Protein AF-A0A2D5ZLL6-F1 (afdb_monomer_lite)

Secondary structure (DSSP, 8-state):
--------------------PPPP---S--HHHHHHHHHHHHHHTSGGGGGG-TTSHHHHHHHHHHHHHHHHTTPEE-SGGGSSEEEEEEEEEEEE-TTPEEEEEEETTEEEEPPBTTTEEE-TTPPPEEEEEEEEE-TT--EEGGGTEETTTT---TTPEEEEESS-TTTT-TT-TTTTTSPPGGGSHHHHHHHHHTTT--EEEEE--TT-SS---PPP----SPPPSS-EEEE-HHHHHHHHGGGT--HHHHHHHHHHHT----EEEEEEEEEEEE-EEEEEEEEEEEEEEE--BGGGTT-EEEEEEE----BT--TTSSSTT----B--IIIIIIHHHHHHHHHHHHHHHHHT-SSB-EEEEEEESS-TTTSHHHHHHHHS-SS-GGGEEEEEEE-S-S--BTTEEEEETGGG-HHHHHHHHHHHTT---EEEEE-SS--SSTHHHHHTTT--EEEEE----TTTTSTT--GGG--HHHHHHHHHHHHHHHHHHHH-SSPPPPPTT-------S------EE--EEE-TTGGGSS--SEEEEEE-TTSHHHHTT--TT-EEEEETTEE--SHHHHHHHHHT--TT-EEEEEEEETTEEEEEEEEPEETT----------------------------------------------PPPS--TT-TTEEEEEE---SSEEEEEEE-TTSSEEEEEEE-HHHHHTT---EEEEEETTT--EEE-S-SSS-EEEEEE-TTT-SEEEEEEGGGG-SSPPPPP-GGGSS-EE--TT-EEEEEETT--SPPPEES--SS-EEEEEE-TTSS-EEEEE-TTSS-EEEEE-TTS-S-EE---SSS-EEEEEE-TTSSEEEEEE----HHHHHHHHHHHTTTEE--SSBEEEEEETTS-S-EES--SS-BEEEEEE-TTSSEEEEEE-TT-TTS--BEEEEEETT--PPEE----SSBEEEEEE-TTSSEEEEEE-TT-SSTT-BEEEEEEE-SS------

Structure (mmCIF, N/CA/C/O backbone):
data_AF-A0A2D5ZLL6-F1
#
_entry.id   AF-A0A2D5ZLL6-F1
#
loop_
_atom_site.group_PDB
_atom_site.id
_atom_site.type_symbol
_atom_site.label_atom_id
_atom_site.label_alt_id
_atom_site.label_comp_id
_atom_site.label_asym_id
_atom_site.label_entity_id
_atom_site.label_seq_id
_atom_site.pdbx_PDB_ins_code
_atom_site.Cartn_x
_atom_site.Cartn_y
_atom_site.Cartn_z
_atom_site.occupancy
_atom_site.B_iso_or_equiv
_atom_site.auth_seq_id
_atom_site.auth_comp_id
_atom_site.auth_asym_id
_atom_site.auth_atom_id
_atom_site.pdbx_PDB_model_num
ATOM 1 N N . MET A 1 1 ? -67.249 46.144 -26.426 1.00 34.47 1 MET A N 1
ATOM 2 C CA . MET A 1 1 ? -66.950 47.533 -26.014 1.00 34.47 1 MET A CA 1
ATOM 3 C C . MET A 1 1 ? -65.910 47.485 -24.904 1.00 34.47 1 MET A C 1
ATOM 5 O O . MET A 1 1 ? -66.029 46.641 -24.030 1.00 34.47 1 MET A O 1
ATOM 9 N N . SER A 1 2 ? -64.892 48.336 -25.027 1.00 38.31 2 SER A N 1
ATOM 10 C CA . SER A 1 2 ? -63.732 48.554 -24.144 1.00 38.31 2 SER A CA 1
ATOM 11 C C . SER A 1 2 ? -63.971 48.392 -22.636 1.00 38.31 2 SER A C 1
ATOM 13 O O . SER A 1 2 ? -64.955 48.945 -22.153 1.00 38.31 2 SER A O 1
ATOM 15 N N . ARG A 1 3 ? -63.013 47.768 -21.921 1.00 32.75 3 ARG A N 1
ATOM 16 C CA . ARG A 1 3 ? -62.490 48.167 -20.586 1.00 32.75 3 ARG A CA 1
ATOM 17 C C . ARG A 1 3 ? -61.067 47.586 -20.440 1.00 32.75 3 ARG A C 1
ATOM 19 O O . ARG A 1 3 ? -60.923 46.375 -20.382 1.00 32.75 3 ARG A O 1
ATOM 26 N N . ALA A 1 4 ? -60.005 48.339 -20.722 1.00 34.00 4 ALA A N 1
ATOM 27 C CA . ALA A 1 4 ? -59.345 49.363 -19.897 1.00 34.00 4 ALA A CA 1
ATOM 28 C C . ALA A 1 4 ? -58.434 48.783 -18.789 1.00 34.00 4 ALA A C 1
ATOM 30 O O . ALA A 1 4 ? -58.894 48.360 -17.735 1.00 34.00 4 ALA A O 1
ATOM 31 N N . ASN A 1 5 ? -57.138 48.808 -19.120 1.00 36.38 5 ASN A N 1
ATOM 32 C CA . ASN A 1 5 ? -55.891 48.686 -18.356 1.00 36.38 5 ASN A CA 1
ATOM 33 C C . ASN A 1 5 ? -55.933 48.765 -16.818 1.00 36.38 5 ASN A C 1
ATOM 35 O O . ASN A 1 5 ? -56.333 49.778 -16.248 1.00 36.38 5 ASN A O 1
ATOM 39 N N . ALA A 1 6 ? -55.281 47.784 -16.186 1.00 30.61 6 ALA A N 1
ATOM 40 C CA . ALA A 1 6 ? -54.540 47.945 -14.937 1.00 30.61 6 ALA A CA 1
ATOM 41 C C . ALA A 1 6 ? -53.197 47.203 -15.066 1.00 30.61 6 ALA A C 1
ATOM 43 O O . ALA A 1 6 ? -53.148 46.063 -15.523 1.00 30.61 6 ALA A O 1
ATOM 44 N N . ALA A 1 7 ? -52.108 47.889 -14.727 1.00 33.97 7 ALA A N 1
ATOM 45 C CA . ALA A 1 7 ? -50.743 47.390 -14.808 1.00 33.97 7 ALA A CA 1
ATOM 46 C C . ALA A 1 7 ? -50.448 46.361 -13.701 1.00 33.97 7 ALA A C 1
ATOM 48 O O . ALA A 1 7 ? -50.731 46.606 -12.527 1.00 33.97 7 ALA A O 1
ATOM 49 N N . HIS A 1 8 ? -49.804 45.251 -14.062 1.00 31.45 8 HIS A N 1
ATOM 50 C CA . HIS A 1 8 ? -49.106 44.373 -13.125 1.00 31.45 8 HIS A CA 1
ATOM 51 C C . HIS A 1 8 ? -47.649 44.229 -13.559 1.00 31.45 8 HIS A C 1
ATOM 53 O O . HIS A 1 8 ? -47.356 43.852 -14.693 1.00 31.45 8 HIS A O 1
ATOM 59 N N . LEU A 1 9 ? -46.752 44.594 -12.637 1.00 30.34 9 LEU A N 1
ATOM 60 C CA . LEU A 1 9 ? -45.318 44.362 -12.726 1.00 30.34 9 LEU A CA 1
ATOM 61 C C . LEU A 1 9 ? -45.057 42.859 -12.864 1.00 30.34 9 LEU A C 1
ATOM 63 O O . LEU A 1 9 ? -45.481 42.066 -12.025 1.00 30.34 9 LEU A O 1
ATOM 67 N N . LEU A 1 10 ? -44.317 42.493 -13.905 1.00 28.00 10 LEU A N 1
ATOM 68 C CA . LEU A 1 10 ? -43.784 41.155 -14.102 1.00 28.00 10 LEU A CA 1
ATOM 69 C C . LEU A 1 10 ? -42.492 41.026 -13.276 1.00 28.00 10 LEU A C 1
ATOM 71 O O . LEU A 1 10 ? -41.457 41.574 -13.652 1.00 28.00 10 LEU A O 1
ATOM 75 N N . PHE A 1 11 ? -42.549 40.323 -12.145 1.00 28.00 11 PHE A N 1
ATOM 76 C CA . PHE A 1 11 ? -41.349 39.830 -11.468 1.00 28.00 11 PHE A CA 1
ATOM 77 C C . PHE A 1 11 ? -40.808 38.637 -12.268 1.00 28.00 11 PHE A C 1
ATOM 79 O O . PHE A 1 11 ? -41.408 37.563 -12.274 1.00 28.00 11 PHE A O 1
ATOM 86 N N . LEU A 1 12 ? -39.682 38.828 -12.963 1.00 27.73 12 LEU A N 1
ATOM 87 C CA . LEU A 1 12 ? -38.875 37.718 -13.466 1.00 27.73 12 LEU A CA 1
ATOM 88 C C . LEU A 1 12 ? -38.237 37.004 -12.266 1.00 27.73 12 LEU A C 1
ATOM 90 O O . LEU A 1 12 ? -37.346 37.550 -11.617 1.00 27.73 12 LEU A O 1
ATOM 94 N N . PHE A 1 13 ? -38.669 35.773 -11.996 1.00 29.17 13 PHE A N 1
ATOM 95 C CA . PHE A 1 13 ? -37.898 34.825 -11.197 1.00 29.17 13 PHE A CA 1
ATOM 96 C C . PHE A 1 13 ? -36.681 34.391 -12.022 1.00 29.17 13 PHE A C 1
ATOM 98 O O . PHE A 1 13 ? -36.786 33.558 -12.921 1.00 29.17 13 PHE A O 1
ATOM 105 N N . ILE A 1 14 ? -35.518 34.975 -11.734 1.00 31.52 14 ILE A N 1
ATOM 106 C CA . ILE A 1 14 ? -34.237 34.388 -12.123 1.00 31.52 14 ILE A CA 1
ATOM 107 C C . ILE A 1 14 ? -34.027 33.206 -11.176 1.00 31.52 14 ILE A C 1
ATOM 109 O O . ILE A 1 14 ? -33.774 33.398 -9.988 1.00 31.52 14 ILE A O 1
ATOM 113 N N . ALA A 1 15 ? -34.175 31.986 -11.691 1.00 30.31 15 ALA A N 1
ATOM 114 C CA . ALA A 1 15 ? -33.711 30.787 -11.011 1.00 30.31 15 ALA A CA 1
ATOM 115 C C . ALA A 1 15 ? -32.181 30.876 -10.902 1.00 30.31 15 ALA A C 1
ATOM 117 O O . ALA A 1 15 ? -31.457 30.591 -11.854 1.00 30.31 15 ALA A O 1
ATOM 118 N N . GLY A 1 16 ? -31.695 31.361 -9.761 1.00 25.73 16 GLY A N 1
ATOM 119 C CA . GLY A 1 16 ? -30.284 31.305 -9.418 1.00 25.73 16 GLY A CA 1
ATOM 120 C C . GLY A 1 16 ? -29.904 29.850 -9.190 1.00 25.73 16 GLY A C 1
ATOM 121 O O . GLY A 1 16 ? -30.259 29.270 -8.170 1.00 25.73 16 GLY A O 1
ATOM 122 N N . THR A 1 17 ? -29.195 29.249 -10.141 1.00 30.42 17 THR A N 1
ATOM 123 C CA . THR A 1 17 ? -28.411 28.043 -9.881 1.00 30.42 17 THR A CA 1
ATOM 124 C C . THR A 1 17 ? -27.340 28.418 -8.864 1.00 30.42 17 THR A C 1
ATOM 126 O O . THR A 1 17 ? -26.387 29.125 -9.202 1.00 30.42 17 THR A O 1
ATOM 129 N N . SER A 1 18 ? -27.524 28.014 -7.608 1.00 28.25 18 SER A N 1
ATOM 130 C CA . SER A 1 18 ? -26.503 28.149 -6.572 1.00 28.25 18 SER A CA 1
ATOM 131 C C . SER A 1 18 ? -25.267 27.369 -7.006 1.00 28.25 18 SER A C 1
ATOM 133 O O . SER A 1 18 ? -25.284 26.144 -7.075 1.00 28.25 18 SER A O 1
ATOM 135 N N . PHE A 1 19 ? -24.196 28.086 -7.341 1.00 37.47 19 PHE A N 1
ATOM 136 C CA . PHE A 1 19 ? -22.886 27.488 -7.549 1.00 37.47 19 PHE A CA 1
ATOM 137 C C . PHE A 1 19 ? -22.340 27.086 -6.180 1.00 37.47 19 PHE A C 1
ATOM 139 O O . PHE A 1 19 ? -21.944 27.945 -5.393 1.00 37.47 19 PHE A O 1
ATOM 146 N N . THR A 1 20 ? -22.327 25.792 -5.881 1.00 36.56 20 THR A N 1
ATOM 147 C CA . THR A 1 20 ? -21.569 25.259 -4.749 1.00 36.56 20 THR A CA 1
ATOM 148 C C . THR A 1 20 ? -20.085 25.378 -5.083 1.00 36.56 20 THR A C 1
ATOM 150 O O . THR A 1 20 ? -19.531 24.580 -5.839 1.00 36.56 20 THR A O 1
ATOM 153 N N . VAL A 1 21 ? -19.448 26.432 -4.572 1.00 41.69 21 VAL A N 1
ATOM 154 C CA . VAL A 1 21 ? -17.987 26.508 -4.495 1.00 41.69 21 VAL A CA 1
ATOM 155 C C . VAL A 1 21 ? -17.554 25.387 -3.542 1.00 41.69 21 VAL A C 1
ATOM 157 O O . VAL A 1 21 ? -18.135 25.300 -2.458 1.00 41.69 21 VAL A O 1
ATOM 160 N N . PRO A 1 22 ? -16.613 24.501 -3.927 1.00 44.34 22 PRO A N 1
ATOM 161 C CA . PRO A 1 22 ? -16.117 23.482 -3.008 1.00 44.34 22 PRO A CA 1
ATOM 162 C C . PRO A 1 22 ? -15.587 24.164 -1.738 1.00 44.34 22 PRO A C 1
ATOM 164 O O . PRO A 1 22 ? -15.064 25.281 -1.836 1.00 44.34 22 PRO A O 1
ATOM 167 N N . PRO A 1 23 ? -15.738 23.546 -0.554 1.00 43.09 23 PRO A N 1
ATOM 168 C CA . PRO A 1 23 ? -15.183 24.113 0.667 1.00 43.09 23 PRO A CA 1
ATOM 169 C C . PRO A 1 23 ? -13.690 24.398 0.450 1.00 43.09 23 PRO A C 1
ATOM 171 O O . PRO A 1 23 ? -12.945 23.546 -0.031 1.00 43.09 23 PRO A O 1
ATOM 174 N N . ALA A 1 24 ? -13.274 25.635 0.728 1.00 46.03 24 ALA A N 1
ATOM 175 C CA . ALA A 1 24 ? -11.863 25.999 0.716 1.00 46.03 24 ALA A CA 1
ATOM 176 C C . ALA A 1 24 ? -11.126 25.183 1.788 1.00 46.03 24 ALA A C 1
ATOM 178 O O . ALA A 1 24 ? -11.709 24.914 2.837 1.00 46.03 24 ALA A O 1
ATOM 179 N N . ILE A 1 25 ? -9.855 24.833 1.546 1.00 46.16 25 ILE A N 1
ATOM 180 C CA . ILE A 1 25 ? -8.994 24.151 2.526 1.00 46.16 25 ILE A CA 1
ATOM 181 C C . ILE A 1 25 ? -8.975 24.975 3.828 1.00 46.16 25 ILE A C 1
ATOM 183 O O . ILE A 1 25 ? -8.308 26.013 3.913 1.00 46.16 25 ILE A O 1
ATOM 187 N N . SER A 1 26 ? -9.737 24.540 4.834 1.00 34.88 26 SER A N 1
ATOM 188 C CA . SER A 1 26 ? -9.756 25.125 6.175 1.00 34.88 26 SER A CA 1
ATOM 189 C C . SER A 1 26 ? -8.752 24.371 7.052 1.00 34.88 26 SER A C 1
ATOM 191 O O . SER A 1 26 ? -9.041 23.277 7.518 1.00 34.88 26 SER A O 1
ATOM 193 N N . SER A 1 27 ? -7.557 24.938 7.237 1.00 35.66 27 SER A N 1
ATOM 194 C CA . SER A 1 27 ? -6.453 24.367 8.041 1.00 35.66 27 SER A CA 1
ATOM 195 C C . SER A 1 27 ? -6.555 24.800 9.525 1.00 35.66 27 SER A C 1
ATOM 197 O O . SER A 1 27 ? -7.215 25.812 9.780 1.00 35.66 27 SER A O 1
ATOM 199 N N . PRO A 1 28 ? -5.901 24.142 10.514 1.00 39.72 28 PRO A N 1
ATOM 200 C CA . PRO A 1 28 ? -4.664 23.361 10.431 1.00 39.72 28 PRO A CA 1
ATOM 201 C C . PRO A 1 28 ? -4.871 21.864 10.672 1.00 39.72 28 PRO A C 1
ATOM 203 O O . PRO A 1 28 ? -5.829 21.482 11.331 1.00 39.72 28 PRO A O 1
ATOM 206 N N . TYR A 1 29 ? -3.939 21.050 10.168 1.00 43.41 29 TYR A N 1
ATOM 207 C CA . TYR A 1 29 ? -3.586 19.723 10.678 1.00 43.41 29 TYR A CA 1
ATOM 208 C C . TYR A 1 29 ? -4.507 19.171 11.763 1.00 43.41 29 TYR A C 1
ATOM 210 O O . TYR A 1 29 ? -4.343 19.519 12.937 1.00 43.41 29 TYR A O 1
ATOM 218 N N . SER A 1 30 ? -5.379 18.222 11.422 1.00 53.66 30 SER A N 1
ATOM 219 C CA . SER A 1 30 ? -5.605 17.215 12.446 1.00 53.66 30 SER A CA 1
ATOM 220 C C . SER A 1 30 ? -4.274 16.467 12.556 1.00 53.66 30 SER A C 1
ATOM 222 O O . SER A 1 30 ? -3.731 15.971 11.564 1.00 53.66 30 SER A O 1
ATOM 224 N N . SER A 1 31 ? -3.696 16.430 13.757 1.00 55.69 31 SER A N 1
ATOM 225 C CA . SER A 1 31 ? -2.628 15.478 14.096 1.00 55.69 31 SER A CA 1
ATOM 226 C C . SER A 1 31 ? -2.948 14.081 13.560 1.00 55.69 31 SER A C 1
ATOM 228 O O . SER A 1 31 ? -2.054 13.339 13.174 1.00 55.69 31 SER A O 1
ATOM 230 N N . ASP A 1 32 ? -4.240 13.778 13.482 1.00 61.78 32 ASP A N 1
ATOM 231 C CA . ASP A 1 32 ? -4.829 12.530 13.042 1.00 61.78 32 ASP A CA 1
ATOM 232 C C . ASP A 1 32 ? -4.605 12.265 11.543 1.00 61.78 32 ASP A C 1
ATOM 234 O O . ASP A 1 32 ? -4.265 11.141 11.190 1.00 61.78 32 ASP A O 1
ATOM 238 N N . ALA A 1 33 ? -4.716 13.263 10.656 1.00 72.25 33 ALA A N 1
ATOM 239 C CA . ALA A 1 33 ? -4.469 13.094 9.219 1.00 72.25 33 ALA A CA 1
ATOM 240 C C . ALA A 1 33 ? -2.981 12.858 8.927 1.00 72.25 33 ALA A C 1
ATOM 242 O O . ALA A 1 33 ? -2.630 11.957 8.166 1.00 72.25 33 ALA A O 1
ATOM 243 N N . ALA A 1 34 ? -2.098 13.611 9.592 1.00 75.12 34 ALA A N 1
ATOM 244 C CA . ALA A 1 34 ? -0.655 13.392 9.509 1.00 75.12 34 ALA A CA 1
ATOM 245 C C . ALA A 1 34 ? -0.256 12.028 10.100 1.00 75.12 34 ALA A C 1
ATOM 247 O O . ALA A 1 34 ? 0.530 11.304 9.497 1.00 75.12 34 ALA A O 1
ATOM 248 N N . ALA A 1 35 ? -0.836 11.635 11.238 1.00 69.75 35 ALA A N 1
ATOM 249 C CA . ALA A 1 35 ? -0.606 10.320 11.830 1.00 69.75 35 ALA A CA 1
ATOM 250 C C . ALA A 1 35 ? -1.114 9.189 10.922 1.00 69.75 35 ALA A C 1
ATOM 252 O O . ALA A 1 35 ? -0.411 8.206 10.723 1.00 69.75 35 ALA A O 1
ATOM 253 N N . THR A 1 36 ? -2.293 9.342 10.316 1.00 76.44 36 THR A N 1
ATOM 254 C CA . THR A 1 36 ? -2.860 8.356 9.379 1.00 76.44 36 THR A CA 1
ATOM 255 C C . THR A 1 36 ? -2.004 8.234 8.121 1.00 76.44 36 THR A C 1
ATOM 257 O O . THR A 1 36 ? -1.722 7.124 7.670 1.00 76.44 36 THR A O 1
ATOM 260 N N . PHE A 1 37 ? -1.524 9.361 7.588 1.00 86.38 37 PHE A N 1
ATOM 261 C CA . PHE A 1 37 ? -0.568 9.372 6.486 1.00 86.38 37 PHE A CA 1
ATOM 262 C C . PHE A 1 37 ? 0.704 8.595 6.847 1.00 86.38 37 PHE A C 1
ATOM 264 O O . PHE A 1 37 ? 1.111 7.712 6.091 1.00 86.38 37 PHE A O 1
ATOM 271 N N . GLN A 1 38 ? 1.297 8.875 8.014 1.00 83.50 38 GLN A N 1
ATOM 272 C CA . GLN A 1 38 ? 2.500 8.178 8.471 1.00 83.50 38 GLN A CA 1
ATOM 273 C C . GLN A 1 38 ? 2.242 6.679 8.663 1.00 83.50 38 GLN A C 1
ATOM 275 O O . GLN A 1 38 ? 3.041 5.880 8.201 1.00 83.50 38 GLN A O 1
ATOM 280 N N . ILE A 1 39 ? 1.095 6.275 9.222 1.00 75.44 39 ILE A N 1
ATOM 281 C CA . ILE A 1 39 ? 0.723 4.856 9.364 1.00 75.44 39 ILE A CA 1
ATOM 282 C C . ILE A 1 39 ? 0.715 4.147 8.006 1.00 75.44 39 ILE A C 1
ATOM 284 O O . ILE A 1 39 ? 1.209 3.023 7.892 1.00 75.44 39 ILE A O 1
ATOM 288 N N . HIS A 1 40 ? 0.155 4.773 6.966 1.00 87.44 40 HIS A N 1
ATOM 289 C CA . HIS A 1 40 ? 0.169 4.198 5.621 1.00 87.44 40 HIS A CA 1
ATOM 290 C C . HIS A 1 40 ? 1.593 4.065 5.074 1.00 87.44 40 HIS A C 1
ATOM 292 O O . HIS A 1 40 ? 1.923 3.017 4.519 1.00 87.44 40 HIS A O 1
ATOM 298 N N . VAL A 1 41 ? 2.434 5.082 5.265 1.00 89.94 41 VAL A N 1
ATOM 299 C CA . VAL A 1 41 ? 3.847 5.054 4.867 1.00 89.94 41 VAL A CA 1
ATOM 300 C C . VAL A 1 41 ? 4.609 3.962 5.614 1.00 89.94 41 VAL A C 1
ATOM 302 O O . VAL A 1 41 ? 5.193 3.105 4.959 1.00 89.94 41 VAL A O 1
ATOM 305 N N . ASP A 1 42 ? 4.554 3.933 6.946 1.00 75.31 42 ASP A N 1
ATOM 306 C CA . ASP A 1 42 ? 5.230 2.942 7.795 1.00 75.31 42 ASP A CA 1
ATOM 307 C C . ASP A 1 42 ? 4.812 1.519 7.419 1.00 75.31 42 ASP A C 1
ATOM 309 O O . ASP A 1 42 ? 5.640 0.614 7.307 1.00 75.31 42 ASP A O 1
ATOM 313 N N . THR A 1 43 ? 3.514 1.328 7.162 1.00 77.50 43 THR A N 1
ATOM 314 C CA . THR A 1 43 ? 2.987 0.026 6.751 1.00 77.50 43 THR A CA 1
ATOM 315 C C . THR A 1 43 ? 3.524 -0.381 5.389 1.00 77.50 43 THR A C 1
ATOM 317 O O . THR A 1 43 ? 3.886 -1.538 5.204 1.00 77.50 43 THR A O 1
ATOM 320 N N . LEU A 1 44 ? 3.531 0.532 4.415 1.00 90.38 44 LEU A N 1
ATOM 321 C CA . LEU A 1 44 ? 3.889 0.215 3.037 1.00 90.38 44 LEU A CA 1
ATOM 322 C C . LEU A 1 44 ? 5.403 0.112 2.845 1.00 90.38 44 LEU A C 1
ATOM 324 O O . LEU A 1 44 ? 5.832 -0.730 2.059 1.00 90.38 44 LEU A O 1
ATOM 328 N N . ALA A 1 45 ? 6.202 0.895 3.567 1.00 92.06 45 ALA A N 1
ATOM 329 C CA . ALA A 1 45 ? 7.657 1.002 3.445 1.00 92.06 45 ALA A CA 1
ATOM 330 C C . ALA A 1 45 ? 8.422 0.296 4.580 1.00 92.06 45 ALA A C 1
ATOM 332 O O . ALA A 1 45 ? 9.507 0.715 4.967 1.00 92.06 45 ALA A O 1
ATOM 333 N N . THR A 1 46 ? 7.872 -0.807 5.091 1.00 82.94 46 THR A N 1
ATOM 334 C CA . THR A 1 46 ? 8.591 -1.722 5.987 1.00 82.94 46 THR A CA 1
ATOM 335 C C . THR A 1 46 ? 9.427 -2.745 5.211 1.00 82.94 46 THR A C 1
ATOM 337 O O . THR A 1 46 ? 8.990 -3.275 4.182 1.00 82.94 46 THR A O 1
ATOM 340 N N . ASP A 1 47 ? 10.570 -3.141 5.778 1.00 77.50 47 ASP A N 1
ATOM 341 C CA . ASP A 1 47 ? 11.419 -4.229 5.274 1.00 77.50 47 ASP A CA 1
ATOM 342 C C . ASP A 1 47 ? 10.639 -5.536 5.032 1.00 77.50 47 ASP A C 1
ATOM 344 O O . ASP A 1 47 ? 10.960 -6.310 4.123 1.00 77.50 47 ASP A O 1
ATOM 348 N N . ALA A 1 48 ? 9.580 -5.797 5.812 1.00 74.06 48 ALA A N 1
ATOM 349 C CA . ALA A 1 48 ? 8.740 -6.988 5.655 1.00 74.06 48 ALA A CA 1
ATOM 350 C C . ALA A 1 48 ? 8.018 -7.047 4.293 1.00 74.06 48 ALA A C 1
ATOM 352 O O . ALA A 1 48 ? 7.658 -8.139 3.828 1.00 74.06 48 ALA A O 1
ATOM 353 N N . LEU A 1 49 ? 7.847 -5.891 3.640 1.00 78.94 49 LEU A N 1
ATOM 354 C CA . LEU A 1 49 ? 7.304 -5.753 2.293 1.00 78.94 49 LEU A CA 1
ATOM 355 C C . LEU A 1 49 ? 8.377 -5.782 1.202 1.00 78.94 49 LEU A C 1
ATOM 357 O O . LEU A 1 49 ? 8.060 -5.553 0.034 1.00 78.94 49 LEU A O 1
ATOM 361 N N . GLU A 1 50 ? 9.617 -6.144 1.542 1.00 87.38 50 GLU A N 1
ATOM 362 C CA . GLU A 1 50 ? 10.674 -6.519 0.594 1.00 87.38 50 GLU A CA 1
ATOM 363 C C . GLU A 1 50 ? 10.851 -5.478 -0.526 1.00 87.38 50 GLU A C 1
ATOM 365 O O . GLU A 1 50 ? 11.020 -5.844 -1.695 1.00 87.38 50 GLU A O 1
ATOM 370 N N . GLY A 1 51 ? 10.703 -4.193 -0.180 1.00 88.31 51 GLY A N 1
ATOM 371 C CA . GLY A 1 51 ? 10.785 -3.055 -1.093 1.00 88.31 51 GLY A CA 1
ATOM 372 C C . GLY A 1 51 ? 9.772 -3.060 -2.237 1.00 88.31 51 GLY A C 1
ATOM 373 O O . GLY A 1 51 ? 10.030 -2.493 -3.294 1.00 88.31 51 GLY A O 1
ATOM 374 N N . ARG A 1 52 ? 8.665 -3.800 -2.084 1.00 95.69 52 ARG A N 1
ATOM 375 C CA . ARG A 1 52 ? 7.563 -3.933 -3.054 1.00 95.69 52 ARG A CA 1
ATOM 376 C C . ARG A 1 52 ? 8.042 -4.249 -4.478 1.00 95.69 52 ARG A C 1
ATOM 378 O O . ARG A 1 52 ? 7.431 -3.835 -5.461 1.00 95.69 52 ARG A O 1
ATOM 385 N N . GLY A 1 53 ? 9.128 -5.020 -4.582 1.00 92.75 53 GLY A N 1
ATOM 386 C CA . GLY A 1 53 ? 9.698 -5.435 -5.860 1.00 92.75 53 GLY A CA 1
ATOM 387 C C . GLY A 1 53 ? 8.746 -6.308 -6.679 1.00 92.75 53 GLY A C 1
ATOM 388 O O . GLY A 1 53 ? 8.013 -7.142 -6.146 1.00 92.75 53 GLY A O 1
ATOM 389 N N . LEU A 1 54 ? 8.782 -6.176 -8.005 1.00 91.38 54 LEU A N 1
ATOM 390 C CA . LEU A 1 54 ? 7.939 -6.991 -8.881 1.00 91.38 54 LEU A CA 1
ATOM 391 C C . LEU A 1 54 ? 8.184 -8.493 -8.666 1.00 91.38 54 LEU A C 1
ATOM 393 O O . LEU A 1 54 ? 9.287 -8.999 -8.861 1.00 91.38 54 LEU A O 1
ATOM 397 N N . GLY A 1 55 ? 7.117 -9.219 -8.323 1.00 83.25 55 GLY A N 1
ATOM 398 C CA . GLY A 1 55 ? 7.151 -10.667 -8.102 1.00 83.25 55 GLY A CA 1
ATOM 399 C C . GLY A 1 55 ? 7.557 -11.104 -6.691 1.00 83.25 55 GLY A C 1
ATOM 400 O O . GLY A 1 55 ? 7.636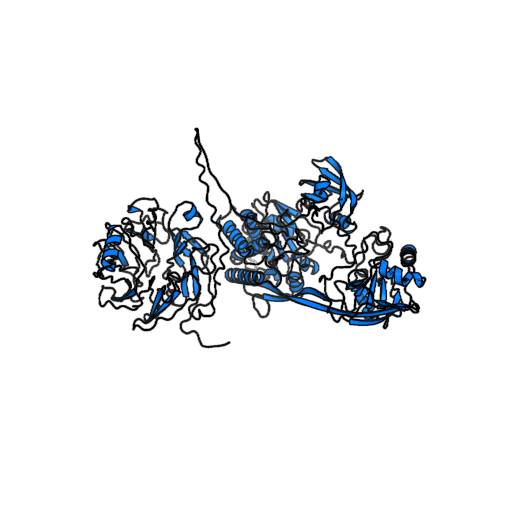 -12.308 -6.457 1.00 83.25 55 GLY A O 1
ATOM 401 N N . THR A 1 56 ? 7.782 -10.175 -5.758 1.00 86.31 56 THR A N 1
ATOM 402 C CA . THR A 1 56 ? 8.073 -10.502 -4.352 1.00 86.31 56 THR A CA 1
ATOM 403 C C . THR A 1 56 ? 6.808 -10.876 -3.571 1.00 86.31 56 THR A C 1
ATOM 405 O O . THR A 1 56 ? 5.681 -10.713 -4.053 1.00 86.31 56 THR A O 1
ATOM 408 N N . ARG A 1 57 ? 6.967 -11.388 -2.341 1.00 87.12 57 ARG A N 1
ATOM 409 C CA . ARG A 1 57 ? 5.830 -11.555 -1.419 1.00 87.12 57 ARG A CA 1
ATOM 410 C C . ARG A 1 57 ? 5.329 -10.184 -0.981 1.00 87.12 57 ARG A C 1
ATOM 412 O O . ARG A 1 57 ? 4.123 -9.963 -0.913 1.00 87.12 57 ARG A O 1
ATOM 419 N N . GLY A 1 58 ? 6.256 -9.273 -0.718 1.00 74.31 58 GLY A N 1
ATOM 420 C CA . GLY A 1 58 ? 5.955 -7.945 -0.215 1.00 74.31 58 GLY A CA 1
ATOM 421 C C . GLY A 1 58 ? 5.021 -7.112 -1.096 1.00 74.31 58 GLY A C 1
ATOM 422 O O . GLY A 1 58 ? 4.055 -6.554 -0.582 1.00 74.31 58 GLY A O 1
ATOM 423 N N . ILE A 1 59 ? 5.190 -7.119 -2.425 1.00 92.88 59 ILE A N 1
ATOM 424 C CA . ILE A 1 59 ? 4.247 -6.411 -3.311 1.00 92.88 59 ILE A CA 1
ATOM 425 C C . ILE A 1 59 ? 2.821 -6.987 -3.219 1.00 92.88 59 ILE A C 1
ATOM 427 O O . ILE A 1 59 ? 1.854 -6.241 -3.284 1.00 92.88 59 ILE A O 1
ATOM 431 N N . ARG A 1 60 ? 2.656 -8.298 -2.982 1.00 89.00 60 ARG A N 1
ATOM 432 C CA . ARG A 1 60 ? 1.325 -8.920 -2.812 1.00 89.00 60 ARG A CA 1
ATOM 433 C C . ARG A 1 60 ? 0.643 -8.510 -1.513 1.00 89.00 60 ARG A C 1
ATOM 435 O O . ARG A 1 60 ? -0.579 -8.391 -1.479 1.00 89.00 60 ARG A O 1
ATOM 442 N N . LEU A 1 61 ? 1.425 -8.321 -0.456 1.00 76.44 61 LEU A N 1
ATOM 443 C CA . LEU A 1 61 ? 0.929 -7.829 0.825 1.00 76.44 61 LEU A CA 1
ATOM 444 C C . LEU A 1 61 ? 0.518 -6.354 0.712 1.00 76.44 61 LEU A C 1
ATOM 446 O O . LEU A 1 61 ? -0.574 -6.001 1.153 1.00 76.44 61 LEU A O 1
ATOM 450 N N . ALA A 1 62 ? 1.323 -5.530 0.032 1.00 89.44 62 ALA A N 1
ATOM 451 C CA . ALA A 1 62 ? 0.969 -4.146 -0.279 1.00 89.44 62 ALA A CA 1
ATOM 452 C C . ALA A 1 62 ? -0.307 -4.060 -1.139 1.00 89.44 62 ALA A C 1
ATOM 454 O O . ALA A 1 62 ? -1.225 -3.318 -0.803 1.00 89.44 62 ALA A O 1
ATOM 455 N N . GLU A 1 63 ? -0.414 -4.878 -2.195 1.00 96.12 63 GLU A N 1
ATOM 456 C CA . GLU A 1 63 ? -1.610 -4.965 -3.045 1.00 96.12 63 GLU A CA 1
ATOM 457 C C . GLU A 1 63 ? -2.879 -5.252 -2.227 1.00 96.12 63 GLU A C 1
ATOM 459 O O . GLU A 1 63 ? -3.921 -4.631 -2.444 1.00 96.12 63 GLU A O 1
ATOM 464 N N . ARG A 1 64 ? -2.796 -6.193 -1.278 1.00 83.19 64 ARG A N 1
ATOM 465 C CA . ARG A 1 64 ? -3.914 -6.549 -0.400 1.00 83.19 64 ARG A CA 1
ATOM 466 C C . ARG A 1 64 ? -4.279 -5.393 0.528 1.00 83.19 64 ARG A C 1
ATOM 468 O O . ARG A 1 64 ? -5.449 -5.034 0.598 1.00 83.19 64 ARG A O 1
ATOM 475 N N . TYR A 1 65 ? -3.284 -4.797 1.179 1.00 83.88 65 TYR A N 1
ATOM 476 C CA . TYR A 1 65 ? -3.475 -3.664 2.080 1.00 83.88 65 TYR A CA 1
ATOM 477 C C . TYR A 1 65 ? -4.183 -2.495 1.389 1.00 83.88 65 TYR A C 1
ATOM 479 O O . TYR A 1 65 ? -5.186 -1.994 1.891 1.00 83.88 65 TYR A O 1
ATOM 487 N N . ILE A 1 66 ? -3.702 -2.094 0.211 1.00 96.62 66 ILE A N 1
ATOM 488 C CA . ILE A 1 66 ? -4.276 -0.980 -0.552 1.00 96.62 66 ILE A CA 1
ATOM 489 C C . ILE A 1 66 ? -5.713 -1.306 -0.970 1.00 96.62 66 ILE A C 1
ATOM 491 O O . ILE A 1 66 ? -6.599 -0.472 -0.802 1.00 96.62 66 ILE A O 1
ATOM 495 N N . ALA A 1 67 ? -5.967 -2.520 -1.474 1.00 89.81 67 ALA A N 1
ATOM 496 C CA . ALA A 1 67 ? -7.312 -2.934 -1.864 1.00 89.81 67 ALA A CA 1
ATOM 497 C C . ALA A 1 67 ? -8.293 -2.932 -0.679 1.00 89.81 67 ALA A C 1
ATOM 499 O O . ALA A 1 67 ? -9.410 -2.436 -0.817 1.00 89.81 67 ALA A O 1
ATOM 500 N N . ASP A 1 68 ? -7.872 -3.432 0.486 1.00 79.50 68 ASP A N 1
ATOM 501 C CA . ASP A 1 68 ? -8.710 -3.452 1.687 1.00 79.50 68 ASP A CA 1
ATOM 502 C C . ASP A 1 68 ? -9.011 -2.022 2.183 1.00 79.50 68 ASP A C 1
ATOM 504 O O . ASP A 1 68 ? -10.140 -1.740 2.584 1.00 79.50 68 ASP A O 1
ATOM 508 N N . ARG A 1 69 ? -8.045 -1.092 2.113 1.00 86.50 69 ARG A N 1
ATOM 509 C CA . ARG A 1 69 ? -8.248 0.318 2.504 1.00 86.50 69 ARG A CA 1
ATOM 510 C C . ARG A 1 69 ? -9.173 1.076 1.554 1.00 86.50 69 ARG A C 1
ATOM 512 O O . ARG A 1 69 ? -10.024 1.825 2.019 1.00 86.50 69 ARG A O 1
ATOM 519 N N . LEU A 1 70 ? -9.058 0.853 0.245 1.00 89.75 70 LEU A N 1
ATOM 520 C CA . LEU A 1 70 ? -9.959 1.467 -0.737 1.00 89.75 70 LEU A CA 1
ATOM 521 C C . LEU A 1 70 ? -11.396 0.937 -0.616 1.00 89.75 70 LEU A C 1
ATOM 523 O O . LEU A 1 70 ? -12.339 1.717 -0.723 1.00 89.75 70 LEU A O 1
ATOM 527 N N . ALA A 1 71 ? -11.566 -0.358 -0.332 1.00 81.81 71 ALA A N 1
ATOM 528 C CA . ALA A 1 71 ? -12.880 -0.939 -0.057 1.00 81.81 71 ALA A CA 1
ATOM 529 C C . ALA A 1 71 ? -13.506 -0.370 1.230 1.00 81.81 71 ALA A C 1
ATOM 531 O O . ALA A 1 71 ? -14.693 -0.060 1.254 1.00 81.81 71 ALA A O 1
ATOM 532 N N . GLN A 1 72 ? -12.708 -0.193 2.291 1.00 76.75 72 GLN A N 1
ATOM 533 C CA . GLN A 1 72 ? -13.158 0.436 3.543 1.00 76.75 72 GLN A CA 1
ATOM 534 C C . GLN A 1 72 ? -13.589 1.895 3.353 1.00 76.75 72 GLN A C 1
ATOM 536 O O . GLN A 1 72 ? -14.474 2.355 4.065 1.00 76.75 72 GLN A O 1
ATOM 541 N N . ALA A 1 73 ? -13.005 2.602 2.383 1.00 76.81 73 ALA A N 1
ATOM 542 C CA . ALA A 1 73 ? -13.379 3.968 2.023 1.00 76.81 73 ALA A CA 1
ATOM 543 C C . ALA A 1 73 ? -14.643 4.060 1.136 1.00 76.81 73 ALA A C 1
ATOM 545 O O . ALA A 1 73 ? -14.892 5.112 0.555 1.00 76.81 73 ALA A O 1
ATOM 546 N N . GLY A 1 74 ? -15.400 2.966 0.972 1.00 80.94 74 GLY A N 1
ATOM 547 C CA . GLY A 1 74 ? -16.686 2.961 0.263 1.00 80.94 74 GLY A CA 1
ATOM 548 C C . GLY A 1 74 ? -16.599 2.838 -1.262 1.00 80.94 74 GLY A C 1
ATOM 549 O O . GLY A 1 74 ? -17.614 2.941 -1.950 1.00 80.94 74 GLY A O 1
ATOM 550 N N . PHE A 1 75 ? -15.411 2.595 -1.827 1.00 92.19 75 PHE A N 1
ATOM 551 C CA . PHE A 1 75 ? -15.260 2.441 -3.275 1.00 92.19 75 PHE A CA 1
ATOM 552 C C . PHE A 1 75 ? -15.508 0.996 -3.727 1.00 92.19 75 PHE A C 1
ATOM 554 O O . PHE A 1 75 ? -15.139 0.030 -3.057 1.00 92.19 75 PHE A O 1
ATOM 561 N N . GLU A 1 76 ? -16.068 0.839 -4.926 1.00 94.75 76 GLU A N 1
ATOM 562 C CA . GLU A 1 76 ? -16.356 -0.463 -5.527 1.00 94.75 76 GLU A CA 1
ATOM 563 C C . GLU A 1 76 ? -15.174 -0.969 -6.355 1.00 94.75 76 GLU A C 1
ATOM 565 O O . GLU A 1 76 ? -14.567 -0.224 -7.126 1.00 94.75 76 GLU A O 1
ATOM 570 N N . ALA A 1 77 ? -14.856 -2.256 -6.238 1.00 96.62 77 ALA A N 1
ATOM 571 C CA . ALA A 1 77 ? -13.828 -2.890 -7.053 1.00 96.62 77 ALA A CA 1
ATOM 572 C C . ALA A 1 77 ? -14.287 -3.027 -8.518 1.00 96.62 77 ALA A C 1
ATOM 574 O O . ALA A 1 77 ? -15.342 -3.596 -8.797 1.00 96.62 77 ALA A O 1
ATOM 575 N N . ILE A 1 78 ? -13.476 -2.544 -9.464 1.00 96.38 78 ILE A N 1
ATOM 576 C CA . ILE A 1 78 ? -13.819 -2.522 -10.904 1.00 96.38 78 ILE A CA 1
ATOM 577 C C . ILE A 1 78 ? -12.714 -3.084 -11.811 1.00 96.38 78 ILE A C 1
ATOM 579 O O . ILE A 1 78 ? -12.681 -2.821 -13.013 1.00 96.38 78 ILE A O 1
ATOM 583 N N . GLY A 1 79 ? -11.775 -3.839 -11.248 1.00 93.88 79 GLY A N 1
ATOM 584 C CA . GLY A 1 79 ? -10.786 -4.599 -12.006 1.00 93.88 79 GLY A CA 1
ATOM 585 C C . GLY A 1 79 ? -11.395 -5.804 -12.734 1.00 93.88 79 GLY A C 1
ATOM 586 O O . GLY A 1 79 ? -12.604 -5.902 -12.964 1.00 93.88 79 GLY A O 1
ATOM 587 N N . ASP A 1 80 ? -10.545 -6.757 -13.115 1.00 93.44 80 ASP A N 1
ATOM 588 C CA . ASP A 1 80 ? -10.942 -7.881 -13.963 1.00 93.44 80 ASP A CA 1
ATOM 589 C C . ASP A 1 80 ? -12.062 -8.692 -13.302 1.00 93.44 80 ASP A C 1
ATOM 591 O O . ASP A 1 80 ? -11.917 -9.165 -12.171 1.00 93.44 80 ASP A O 1
ATOM 595 N N . GLY A 1 81 ? -13.183 -8.853 -14.010 1.00 90.25 81 GLY A N 1
ATOM 596 C CA . GLY A 1 81 ? -14.350 -9.588 -13.514 1.00 90.25 81 GLY A CA 1
ATOM 597 C C . GLY A 1 81 ? -14.999 -8.985 -12.261 1.00 90.25 81 GLY A C 1
ATOM 598 O O . GLY A 1 81 ? -15.622 -9.732 -11.514 1.00 90.25 81 GLY A O 1
ATOM 599 N N . GLY A 1 82 ? -14.824 -7.682 -12.004 1.00 89.62 82 GLY A N 1
ATOM 600 C CA . GLY A 1 82 ? -15.305 -7.017 -10.784 1.00 89.62 82 GLY A CA 1
ATOM 601 C C . GLY A 1 82 ? -14.411 -7.245 -9.560 1.00 89.62 82 GLY A C 1
ATOM 602 O O . GLY A 1 82 ? -14.804 -6.943 -8.439 1.00 89.62 82 GLY A O 1
ATOM 603 N N . SER A 1 83 ? -13.212 -7.808 -9.746 1.00 93.69 83 SER A N 1
ATOM 604 C CA . SER A 1 83 ? -12.227 -7.934 -8.667 1.00 93.69 83 SER A CA 1
ATOM 605 C C . SER A 1 83 ? -11.473 -6.617 -8.435 1.00 93.69 83 SER A C 1
ATOM 607 O O . SER A 1 83 ? -11.470 -5.758 -9.310 1.00 93.69 83 SER A O 1
ATOM 609 N N . PRO A 1 84 ? -10.750 -6.448 -7.314 1.00 95.00 84 PRO A N 1
ATOM 610 C CA . PRO A 1 84 ? -9.897 -5.274 -7.097 1.00 95.00 84 PRO A CA 1
ATOM 611 C C . PRO A 1 84 ? -8.745 -5.127 -8.097 1.00 95.00 84 PRO A C 1
ATOM 613 O O . PRO A 1 84 ? -8.098 -4.085 -8.137 1.00 95.00 84 PRO A O 1
ATOM 616 N N . PHE A 1 85 ? -8.434 -6.175 -8.867 1.00 98.00 85 PHE A N 1
ATOM 617 C CA . PHE A 1 85 ? -7.175 -6.286 -9.592 1.00 98.00 85 PHE A CA 1
ATOM 618 C C . PHE A 1 85 ? -7.379 -6.310 -11.104 1.00 98.00 85 PHE A C 1
ATOM 620 O O . PHE A 1 85 ? -8.094 -7.162 -11.627 1.00 98.00 85 PHE A O 1
ATOM 627 N N . GLN A 1 86 ? -6.666 -5.441 -11.816 1.00 98.06 86 GLN A N 1
ATOM 628 C CA . GLN A 1 86 ? -6.455 -5.547 -13.260 1.00 98.06 86 GLN A CA 1
ATOM 629 C C . GLN A 1 86 ? -5.093 -6.203 -13.508 1.00 98.06 86 GLN A C 1
ATOM 631 O O . GLN A 1 86 ? -4.044 -5.627 -13.205 1.00 98.06 86 GLN A O 1
ATOM 636 N N . LYS A 1 87 ? -5.105 -7.435 -14.017 1.00 96.81 87 LYS A N 1
ATOM 637 C CA . LYS A 1 87 ? -3.927 -8.303 -14.117 1.00 96.81 87 LYS A CA 1
ATOM 638 C C . LYS A 1 87 ? -3.238 -8.141 -15.465 1.00 96.81 87 LYS A C 1
ATOM 640 O O . LYS A 1 87 ? -3.869 -8.112 -16.517 1.00 96.81 87 LYS A O 1
ATOM 645 N N . PHE A 1 88 ? -1.912 -8.124 -15.444 1.00 95.69 88 PHE A N 1
ATOM 646 C CA . PHE A 1 88 ? -1.095 -8.087 -16.651 1.00 95.69 88 PHE A CA 1
ATOM 647 C C . PHE A 1 88 ? 0.262 -8.744 -16.413 1.00 95.69 88 PHE A C 1
ATOM 649 O O . PHE A 1 88 ? 0.657 -8.992 -15.279 1.00 95.69 88 PHE A O 1
ATOM 656 N N . ALA A 1 89 ? 0.989 -9.040 -17.488 1.00 91.94 89 ALA A N 1
ATOM 657 C CA . ALA A 1 89 ? 2.315 -9.637 -17.400 1.00 91.94 89 ALA A CA 1
ATOM 658 C C . ALA A 1 89 ? 3.363 -8.710 -18.015 1.00 91.94 89 ALA A C 1
ATOM 660 O O . ALA A 1 89 ? 3.159 -8.156 -19.098 1.00 91.94 89 ALA A O 1
ATOM 661 N N . VAL A 1 90 ? 4.503 -8.585 -17.342 1.00 88.56 90 VAL A N 1
ATOM 662 C CA . VAL A 1 90 ? 5.657 -7.819 -17.821 1.00 88.56 90 VAL A CA 1
ATOM 663 C C . VAL A 1 90 ? 6.885 -8.712 -17.871 1.00 88.56 90 VAL A C 1
ATOM 665 O O . VAL A 1 90 ? 7.092 -9.550 -16.997 1.00 88.56 90 VAL A O 1
ATOM 668 N N . ALA A 1 91 ? 7.706 -8.542 -18.903 1.00 84.62 91 ALA A N 1
ATOM 669 C CA . ALA A 1 91 ? 9.011 -9.185 -18.940 1.00 84.62 91 ALA A CA 1
ATOM 670 C C . ALA A 1 91 ? 9.933 -8.461 -17.951 1.00 84.62 91 ALA A C 1
ATOM 672 O O . ALA A 1 91 ? 10.152 -7.258 -18.097 1.00 84.62 91 ALA A O 1
ATOM 673 N N . THR A 1 92 ? 10.459 -9.181 -16.963 1.00 81.69 92 THR A N 1
ATOM 674 C CA . THR A 1 92 ? 11.387 -8.650 -15.945 1.00 81.69 92 THR A CA 1
ATOM 675 C C . THR A 1 92 ? 12.823 -9.095 -16.188 1.00 81.69 92 THR A C 1
ATOM 677 O O . THR A 1 92 ? 13.753 -8.366 -15.848 1.00 81.69 92 THR A O 1
ATOM 680 N N . ALA A 1 93 ? 13.010 -10.222 -16.876 1.00 81.56 93 ALA A N 1
ATOM 681 C CA . ALA A 1 93 ? 14.307 -10.674 -17.360 1.00 81.56 93 ALA A CA 1
ATOM 682 C C . ALA A 1 93 ? 14.206 -11.250 -18.777 1.00 81.56 93 ALA A C 1
ATOM 684 O O . ALA A 1 93 ? 13.146 -11.702 -19.220 1.00 81.56 93 ALA A O 1
ATOM 685 N N . ILE A 1 94 ? 15.332 -11.211 -19.484 1.00 85.06 94 ILE A N 1
ATOM 686 C CA . ILE A 1 94 ? 15.535 -11.920 -20.742 1.00 85.06 94 ILE A CA 1
ATOM 687 C C . ILE A 1 94 ? 16.791 -12.767 -20.555 1.00 85.06 94 ILE A C 1
ATOM 689 O O . ILE A 1 94 ? 17.840 -12.249 -20.180 1.00 85.06 94 ILE A O 1
ATOM 693 N N . GLU A 1 95 ? 16.672 -14.056 -20.823 1.00 86.94 95 GLU A N 1
ATOM 694 C CA . GLU A 1 95 ? 17.742 -15.033 -20.696 1.00 86.94 95 GLU A CA 1
ATOM 695 C C . GLU A 1 95 ? 18.025 -15.648 -22.061 1.00 86.94 95 GLU A C 1
ATOM 697 O O . GLU A 1 95 ? 17.112 -15.956 -22.830 1.00 86.94 95 GLU A O 1
ATOM 702 N N . LEU A 1 96 ? 19.306 -15.815 -22.373 1.00 87.31 96 LEU A N 1
ATOM 703 C CA . LEU A 1 96 ? 19.729 -16.567 -23.542 1.00 87.31 96 LEU A CA 1
ATOM 704 C C . LEU A 1 96 ? 19.761 -18.054 -23.172 1.00 87.31 96 LEU A C 1
ATOM 706 O O . LEU A 1 96 ? 20.505 -18.443 -22.278 1.00 87.31 96 LEU A O 1
ATOM 710 N N . ASP A 1 97 ? 18.958 -18.874 -23.852 1.00 84.94 97 ASP A N 1
ATOM 711 C CA . ASP A 1 97 ? 18.911 -20.325 -23.636 1.00 84.94 97 ASP A CA 1
ATOM 712 C C . ASP A 1 97 ? 20.277 -20.939 -23.977 1.00 84.94 97 ASP A C 1
ATOM 714 O O . ASP A 1 97 ? 20.857 -20.615 -25.017 1.00 84.94 97 ASP A O 1
ATOM 718 N N . GLU A 1 98 ? 20.771 -21.851 -23.137 1.00 78.81 98 GLU A N 1
ATOM 719 C CA . GLU A 1 98 ? 22.072 -22.519 -23.306 1.00 78.81 98 GLU A CA 1
ATOM 720 C C . GLU A 1 98 ? 22.191 -23.297 -24.628 1.00 78.81 98 GLU A C 1
ATOM 722 O O . GLU A 1 98 ? 23.290 -23.549 -25.117 1.00 78.81 98 GLU A O 1
ATOM 727 N N . ARG A 1 99 ? 21.061 -23.668 -25.241 1.00 79.38 99 ARG A N 1
ATOM 728 C CA . ARG A 1 99 ? 21.005 -24.337 -26.547 1.00 79.38 99 ARG A CA 1
ATOM 729 C C . ARG A 1 99 ? 21.065 -23.358 -27.719 1.00 79.38 99 ARG A C 1
ATOM 731 O O . ARG A 1 99 ? 20.990 -23.809 -28.865 1.00 79.38 99 ARG A O 1
ATOM 738 N N . SER A 1 100 ? 21.126 -22.051 -27.463 1.00 80.31 100 SER A N 1
ATOM 739 C CA . SER A 1 100 ? 21.384 -21.053 -28.501 1.00 80.31 100 SER A CA 1
ATOM 740 C C . SER A 1 100 ? 22.733 -21.357 -29.143 1.00 80.31 100 SER A C 1
ATOM 742 O O . SER A 1 100 ? 23.748 -21.495 -28.462 1.00 80.31 100 SER A O 1
ATOM 744 N N . ALA A 1 101 ? 22.752 -21.504 -30.465 1.00 70.44 101 ALA A N 1
ATOM 745 C CA . ALA A 1 101 ? 23.992 -21.780 -31.174 1.00 70.44 101 ALA A CA 1
ATOM 746 C C . ALA A 1 101 ? 24.824 -20.497 -31.284 1.00 70.44 101 ALA A C 1
ATOM 748 O O . ALA A 1 101 ? 24.276 -19.417 -31.513 1.00 70.44 101 ALA A O 1
ATOM 749 N N . ALA A 1 102 ? 26.150 -20.622 -31.172 1.00 79.50 102 ALA A N 1
ATOM 750 C CA . ALA A 1 102 ? 27.062 -19.495 -31.350 1.00 79.50 102 ALA A CA 1
ATOM 751 C C . ALA A 1 102 ? 26.842 -18.797 -32.704 1.00 79.50 102 ALA A C 1
ATOM 753 O O . ALA A 1 102 ? 26.605 -19.467 -33.716 1.00 79.50 102 ALA A O 1
ATOM 754 N N . LEU A 1 103 ? 26.948 -17.463 -32.722 1.00 90.62 103 LEU A N 1
ATOM 755 C CA . LEU A 1 103 ? 26.863 -16.680 -33.951 1.00 90.62 103 LEU A CA 1
ATOM 756 C C . LEU A 1 103 ? 28.056 -16.997 -34.851 1.00 90.62 103 LEU A C 1
ATOM 758 O O . LEU A 1 103 ? 29.206 -16.937 -34.409 1.00 90.62 103 LEU A O 1
ATOM 762 N N . ARG A 1 104 ? 27.778 -17.323 -36.115 1.00 94.00 104 ARG A N 1
ATOM 763 C CA . ARG A 1 104 ? 28.797 -17.713 -37.087 1.00 94.00 104 ARG A CA 1
ATOM 764 C C . ARG A 1 104 ? 28.822 -16.770 -38.268 1.00 94.00 104 ARG A C 1
ATOM 766 O O . ARG A 1 104 ? 27.809 -16.581 -38.942 1.00 94.00 104 ARG A O 1
ATOM 773 N N . LEU A 1 105 ? 30.005 -16.233 -38.527 1.00 94.50 105 LEU A N 1
ATOM 774 C CA . LEU A 1 105 ? 30.313 -15.401 -39.677 1.00 94.50 105 LEU A CA 1
ATOM 775 C C . LEU A 1 105 ? 31.018 -16.270 -40.720 1.00 94.50 105 LEU A C 1
ATOM 777 O O . LEU A 1 105 ? 32.028 -16.908 -40.421 1.00 94.50 105 LEU A O 1
ATOM 781 N N . VAL A 1 106 ? 30.472 -16.330 -41.930 1.00 94.75 106 VAL A N 1
ATOM 782 C CA . VAL A 1 106 ? 31.007 -17.124 -43.043 1.00 94.75 106 VAL A CA 1
ATOM 783 C C . VAL A 1 106 ? 31.535 -16.175 -44.107 1.00 94.75 106 VAL A C 1
ATOM 785 O O . VAL A 1 106 ? 30.843 -15.234 -44.500 1.00 94.75 106 VAL A O 1
ATOM 788 N N . SER A 1 107 ? 32.743 -16.446 -44.582 1.00 93.44 107 SER A N 1
ATOM 789 C CA . SER A 1 107 ? 33.411 -15.740 -45.672 1.00 93.44 107 SER A CA 1
ATOM 790 C C . SER A 1 107 ? 34.183 -16.731 -46.561 1.00 93.44 107 SER A C 1
ATOM 792 O O . SER A 1 107 ? 34.330 -17.900 -46.193 1.00 93.44 107 SER A O 1
ATOM 794 N N . PRO A 1 108 ? 34.677 -16.320 -47.745 1.00 89.75 108 PRO A N 1
ATOM 795 C CA . PRO A 1 108 ? 35.454 -17.198 -48.626 1.00 89.75 108 PRO A CA 1
ATOM 796 C C . PRO A 1 108 ? 36.713 -17.807 -47.982 1.00 89.75 108 PRO A C 1
ATOM 798 O O . PRO A 1 108 ? 37.147 -18.878 -48.397 1.00 89.75 108 PRO A O 1
ATOM 801 N N . ASP A 1 109 ? 37.289 -17.151 -46.969 1.00 85.06 109 ASP A N 1
ATOM 802 C CA . ASP A 1 109 ? 38.450 -17.614 -46.192 1.00 85.06 109 ASP A CA 1
ATOM 803 C C . ASP A 1 109 ? 38.096 -18.585 -45.048 1.00 85.06 109 ASP A C 1
ATOM 805 O O . ASP A 1 109 ? 39.002 -19.152 -44.436 1.00 85.06 109 ASP A O 1
ATOM 809 N N . GLY A 1 110 ? 36.808 -18.818 -44.767 1.00 89.25 110 GLY A N 1
ATOM 810 C CA . GLY A 1 110 ? 36.351 -19.809 -43.792 1.00 89.25 110 GLY A CA 1
ATOM 811 C C . GLY A 1 110 ? 35.154 -19.372 -42.946 1.00 89.25 110 GLY A C 1
ATOM 812 O O . GLY A 1 110 ? 34.530 -18.337 -43.165 1.00 89.25 110 GLY A O 1
ATOM 813 N N . GLU A 1 111 ? 34.821 -20.193 -41.950 1.00 91.50 111 GLU A N 1
ATOM 814 C CA . GLU A 1 111 ? 33.758 -19.926 -40.976 1.00 91.50 111 GLU A CA 1
ATOM 815 C C . GLU A 1 111 ? 34.368 -19.594 -39.612 1.00 91.50 111 GLU A C 1
ATOM 817 O O . GLU A 1 111 ? 35.268 -20.293 -39.140 1.00 91.50 111 GLU A O 1
ATOM 822 N N . ARG A 1 112 ? 33.869 -18.538 -38.965 1.00 89.62 112 ARG A N 1
ATOM 823 C CA . ARG A 1 112 ? 34.323 -18.084 -37.646 1.00 89.62 112 ARG A CA 1
ATOM 824 C C . ARG A 1 112 ? 33.153 -18.033 -36.675 1.00 89.62 112 ARG A C 1
ATOM 826 O O . ARG A 1 112 ? 32.094 -17.503 -37.002 1.00 89.62 112 ARG A O 1
ATOM 833 N N . SER A 1 113 ? 33.359 -18.572 -35.479 1.00 90.25 113 SER A N 1
ATOM 834 C CA . SER A 1 113 ? 32.418 -18.452 -34.364 1.00 90.25 113 SER A CA 1
ATOM 835 C C . SER A 1 113 ? 32.785 -17.234 -33.524 1.00 90.25 113 SER A C 1
ATOM 837 O O . SER A 1 113 ? 33.970 -17.001 -33.299 1.00 90.25 113 SER A O 1
ATOM 839 N N . LEU A 1 114 ? 31.788 -16.492 -33.052 1.00 91.88 114 LEU A N 1
ATOM 840 C CA . LEU A 1 114 ? 31.995 -15.305 -32.224 1.00 91.88 114 LEU A CA 1
ATOM 841 C C . LEU A 1 114 ? 31.718 -15.556 -30.744 1.00 91.88 114 LEU A C 1
ATOM 843 O O . LEU A 1 114 ? 30.821 -16.331 -30.392 1.00 91.88 114 LEU A O 1
ATOM 847 N N . GLU A 1 115 ? 32.438 -14.837 -29.888 1.00 89.88 115 GLU A N 1
ATOM 848 C CA . GLU A 1 115 ? 32.271 -14.890 -28.438 1.00 89.88 115 GLU A CA 1
ATOM 849 C C . GLU A 1 115 ? 31.145 -13.957 -27.959 1.00 89.88 115 GLU A C 1
ATOM 851 O O . GLU A 1 115 ? 31.132 -12.756 -28.241 1.00 89.88 115 GLU A O 1
ATOM 856 N N . LEU A 1 116 ? 30.176 -14.511 -27.224 1.00 89.06 116 LEU A N 1
ATOM 857 C CA . LEU A 1 116 ? 29.073 -13.752 -26.631 1.00 89.06 116 LEU A CA 1
ATOM 858 C C . LEU A 1 116 ? 29.590 -12.805 -25.536 1.00 89.06 116 LEU A C 1
ATOM 860 O O . LEU A 1 116 ? 30.369 -13.204 -24.680 1.00 89.06 116 LEU A O 1
ATOM 864 N N . GLY A 1 117 ? 29.112 -11.561 -25.527 1.00 86.38 117 GLY A N 1
ATOM 865 C CA . GLY A 1 117 ? 29.484 -10.537 -24.548 1.00 86.38 117 GLY A CA 1
ATOM 866 C C . GLY A 1 117 ? 30.798 -9.814 -24.858 1.00 86.38 117 GLY A C 1
ATOM 867 O O . GLY A 1 117 ? 31.001 -8.717 -24.340 1.00 86.38 117 GLY A O 1
ATOM 868 N N . HIS A 1 118 ? 31.637 -10.379 -25.733 1.00 90.12 118 HIS A N 1
ATOM 869 C CA . HIS A 1 118 ? 32.845 -9.741 -26.261 1.00 90.12 118 HIS A CA 1
ATOM 870 C C . HIS A 1 118 ? 32.658 -9.279 -27.713 1.00 90.12 118 HIS A C 1
ATOM 872 O O . HIS A 1 118 ? 32.757 -8.092 -28.014 1.00 90.12 118 HIS A O 1
ATOM 878 N N . ASP A 1 119 ? 32.348 -10.209 -28.619 1.00 92.94 119 ASP A N 1
ATOM 879 C CA . ASP A 1 119 ? 32.201 -9.919 -30.047 1.00 92.94 119 ASP A CA 1
ATOM 880 C C . ASP A 1 119 ? 30.769 -9.526 -30.411 1.00 92.94 119 ASP A C 1
ATOM 882 O O . ASP A 1 119 ? 30.556 -8.706 -31.301 1.00 92.94 119 ASP A O 1
ATOM 886 N N . TRP A 1 120 ? 29.771 -10.110 -29.745 1.00 93.62 120 TRP A N 1
ATOM 887 C CA . TRP A 1 120 ? 28.363 -9.847 -30.037 1.00 93.62 120 TRP A CA 1
ATOM 888 C C . TRP A 1 120 ? 27.463 -10.025 -28.814 1.00 93.62 120 TRP A C 1
ATOM 890 O O . TRP A 1 120 ? 27.820 -10.709 -27.856 1.00 93.62 120 TRP A O 1
ATOM 900 N N . ALA A 1 121 ? 26.266 -9.442 -28.855 1.00 92.88 121 ALA A N 1
ATOM 901 C CA . ALA A 1 121 ? 25.204 -9.691 -27.883 1.00 92.88 121 ALA A CA 1
ATOM 902 C C . ALA A 1 121 ? 23.815 -9.585 -28.538 1.00 92.88 121 ALA A C 1
ATOM 904 O O . ALA A 1 121 ? 23.637 -8.794 -29.470 1.00 92.88 121 ALA A O 1
ATOM 905 N N . PRO A 1 122 ? 22.801 -10.331 -28.061 1.00 93.00 122 PRO A N 1
ATOM 906 C CA . PRO A 1 122 ? 21.420 -10.107 -28.469 1.00 93.00 122 PRO A CA 1
ATOM 907 C C . PRO A 1 122 ? 20.957 -8.703 -28.077 1.00 93.00 122 PRO A C 1
ATOM 909 O O . PRO A 1 122 ? 21.264 -8.213 -26.987 1.00 93.00 122 PRO A O 1
ATOM 912 N N . PHE A 1 123 ? 20.178 -8.059 -28.942 1.00 90.88 123 PHE A N 1
ATOM 913 C CA . PHE A 1 123 ? 19.610 -6.757 -28.613 1.00 90.88 123 PHE A CA 1
ATOM 914 C C . PHE A 1 123 ? 18.427 -6.904 -27.622 1.00 90.88 123 PHE A C 1
ATOM 916 O O . PHE A 1 123 ? 17.662 -7.859 -27.738 1.00 90.88 123 PHE A O 1
ATOM 923 N N . PRO A 1 124 ? 18.203 -5.969 -26.675 1.00 86.12 124 PRO A N 1
ATOM 924 C CA . PRO A 1 124 ? 17.097 -5.987 -25.699 1.00 86.12 124 PRO A CA 1
ATOM 925 C C . PRO A 1 124 ? 15.685 -6.294 -26.223 1.00 86.12 124 PRO A C 1
ATOM 927 O O . PRO A 1 124 ? 14.855 -6.871 -25.518 1.00 86.12 124 PRO A O 1
ATOM 930 N N . ILE A 1 125 ? 15.389 -5.897 -27.462 1.00 88.69 125 ILE A N 1
ATOM 931 C CA . ILE A 1 125 ? 14.100 -6.151 -28.120 1.00 88.69 125 ILE A CA 1
ATOM 932 C C . ILE A 1 125 ? 14.174 -7.276 -29.157 1.00 88.69 125 ILE A C 1
ATOM 934 O O . ILE A 1 125 ? 13.227 -7.453 -29.906 1.00 88.69 125 ILE A O 1
ATOM 938 N N . ALA A 1 126 ? 15.263 -8.040 -29.227 1.00 93.00 126 ALA A N 1
ATOM 939 C CA . ALA A 1 126 ? 15.399 -9.127 -30.189 1.00 93.00 126 ALA A CA 1
ATOM 940 C C . ALA A 1 126 ? 14.294 -10.185 -30.023 1.00 93.00 126 ALA A C 1
ATOM 942 O O . ALA A 1 126 ? 13.892 -10.528 -28.901 1.00 93.00 126 ALA A O 1
ATOM 943 N N . GLY A 1 127 ? 13.818 -10.697 -31.158 1.00 92.12 127 GLY A N 1
ATOM 944 C CA . GLY A 1 127 ? 13.021 -11.913 -31.249 1.00 92.12 127 GLY A CA 1
ATOM 945 C C . GLY A 1 127 ? 13.887 -13.172 -31.177 1.00 92.12 127 GLY A C 1
ATOM 946 O O . GLY A 1 127 ? 15.112 -13.113 -31.294 1.00 92.12 127 GLY A O 1
ATOM 947 N N . SER A 1 128 ? 13.240 -14.322 -30.984 1.00 92.69 128 SER A N 1
ATOM 948 C CA . SER A 1 128 ? 13.900 -15.629 -31.097 1.00 92.69 128 SER A CA 1
ATOM 949 C C . SER A 1 128 ? 13.787 -16.163 -32.519 1.00 92.69 128 SER A C 1
ATOM 951 O O . SER A 1 128 ? 12.769 -15.963 -33.176 1.00 92.69 128 SER A O 1
ATOM 953 N N . GLY A 1 129 ? 14.792 -16.899 -32.978 1.00 93.25 129 GLY A N 1
ATOM 954 C CA . GLY A 1 129 ? 14.747 -17.554 -34.276 1.00 93.25 129 GLY A CA 1
ATOM 955 C C . GLY A 1 129 ? 16.091 -18.114 -34.715 1.00 93.25 129 GLY A C 1
ATOM 956 O O . GLY A 1 129 ? 17.158 -17.611 -34.353 1.00 93.25 129 GLY A O 1
ATOM 957 N N . ARG A 1 130 ? 16.016 -19.152 -35.549 1.00 94.50 130 ARG A N 1
ATOM 958 C CA . ARG A 1 130 ? 17.155 -19.655 -36.310 1.00 94.50 130 ARG A CA 1
ATOM 959 C C . ARG A 1 130 ? 17.205 -18.942 -37.650 1.00 94.50 130 ARG A C 1
ATOM 961 O O . ARG A 1 130 ? 16.196 -18.860 -38.341 1.00 94.50 130 ARG A O 1
ATOM 968 N N . PHE A 1 131 ? 18.389 -18.492 -38.029 1.00 95.25 131 PHE A N 1
ATOM 969 C CA . PHE A 1 131 ? 18.615 -17.809 -39.292 1.00 95.25 131 PHE A CA 1
ATOM 970 C C . PHE A 1 131 ? 19.902 -18.315 -39.943 1.00 95.25 131 PHE A C 1
ATOM 972 O O . PHE A 1 131 ? 20.889 -18.641 -39.278 1.00 95.25 131 PHE A O 1
ATOM 979 N N . ASP A 1 132 ? 19.866 -18.414 -41.266 1.00 95.88 132 ASP A N 1
ATOM 980 C CA . ASP A 1 132 ? 20.995 -18.781 -42.114 1.00 95.88 132 ASP A CA 1
ATOM 981 C C . ASP A 1 132 ? 20.788 -18.119 -43.476 1.00 95.88 132 ASP A C 1
ATOM 983 O O . ASP A 1 132 ? 20.060 -18.631 -44.328 1.00 95.88 132 ASP A O 1
ATOM 987 N N . GLY A 1 133 ? 21.404 -16.956 -43.671 1.00 96.81 133 GLY A N 1
ATOM 988 C CA . GLY A 1 133 ? 21.145 -16.133 -44.847 1.00 96.81 133 GLY A CA 1
ATOM 989 C C . GLY A 1 133 ? 22.400 -15.454 -45.384 1.00 96.81 133 GLY A C 1
ATOM 990 O O . GLY A 1 133 ? 23.314 -15.128 -44.615 1.00 96.81 133 GLY A O 1
ATOM 991 N N . PRO A 1 134 ? 22.481 -15.248 -46.711 1.00 97.94 134 PRO A N 1
ATOM 992 C CA . PRO A 1 134 ? 23.535 -14.431 -47.298 1.00 97.94 134 PRO A CA 1
ATOM 993 C C . PRO A 1 134 ? 23.435 -12.988 -46.784 1.00 97.94 134 PRO A C 1
ATOM 995 O O . PRO A 1 134 ? 22.335 -12.484 -46.542 1.00 97.94 134 PRO A O 1
ATOM 998 N N . LEU A 1 135 ? 24.589 -12.340 -46.627 1.00 98.06 135 LEU A N 1
ATOM 999 C CA . LEU A 1 135 ? 24.683 -10.999 -46.061 1.00 98.06 135 LEU A CA 1
ATOM 1000 C C . LEU A 1 135 ? 24.281 -9.931 -47.087 1.00 98.06 135 LEU A C 1
ATOM 1002 O O . LEU A 1 135 ? 24.761 -9.921 -48.225 1.00 98.06 135 LEU A O 1
ATOM 1006 N N . LEU A 1 136 ? 23.442 -8.999 -46.653 1.00 98.19 136 LEU A N 1
ATOM 1007 C CA . LEU A 1 136 ? 23.138 -7.758 -47.353 1.00 98.19 136 LEU A CA 1
ATOM 1008 C C . LEU A 1 136 ? 23.512 -6.591 -46.441 1.00 98.19 136 LEU A C 1
ATOM 1010 O O . LEU A 1 136 ? 23.130 -6.567 -45.275 1.00 98.19 136 LEU A O 1
ATOM 1014 N N . PHE A 1 137 ? 24.285 -5.641 -46.953 1.00 97.94 137 PHE A N 1
ATOM 1015 C CA . PHE A 1 137 ? 24.525 -4.386 -46.257 1.00 97.94 137 PHE A CA 1
ATOM 1016 C C . PHE A 1 137 ? 23.367 -3.442 -46.558 1.00 97.94 137 PHE A C 1
ATOM 1018 O O . PHE A 1 137 ? 23.077 -3.211 -47.729 1.00 97.94 137 PHE A O 1
ATOM 1025 N N . GLY A 1 138 ? 22.693 -2.950 -45.521 1.00 96.62 138 GLY A N 1
ATOM 1026 C CA . GLY A 1 138 ? 21.477 -2.143 -45.626 1.00 96.62 138 GLY A CA 1
ATOM 1027 C C . GLY A 1 138 ? 21.661 -0.677 -45.246 1.00 96.62 138 GLY A C 1
ATOM 1028 O O . GLY A 1 138 ? 20.678 -0.047 -44.880 1.00 96.62 138 GLY A O 1
ATOM 1029 N N . GLY A 1 139 ? 22.891 -0.149 -45.228 1.00 95.88 139 GLY A N 1
ATOM 1030 C CA . GLY A 1 139 ? 23.139 1.227 -44.784 1.00 95.88 139 GLY A CA 1
ATOM 1031 C C . GLY A 1 139 ? 22.731 1.424 -43.322 1.00 95.88 139 GLY A C 1
ATOM 1032 O O . GLY A 1 139 ? 23.228 0.715 -42.447 1.00 95.88 139 GLY A O 1
ATOM 1033 N N . TYR A 1 140 ? 21.807 2.349 -43.055 1.00 95.25 140 TYR A N 1
ATOM 1034 C CA . TYR A 1 140 ? 21.201 2.532 -41.730 1.00 95.25 140 TYR A CA 1
ATOM 1035 C C . TYR A 1 140 ? 19.898 1.732 -41.556 1.00 95.25 140 TYR A C 1
ATOM 1037 O O . TYR A 1 140 ? 19.294 1.791 -40.485 1.00 95.25 140 TYR A O 1
ATOM 1045 N N . ALA A 1 141 ? 19.476 0.954 -42.558 1.00 96.19 141 ALA A N 1
ATOM 1046 C CA . ALA A 1 141 ? 18.206 0.228 -42.619 1.00 96.19 141 ALA A CA 1
ATOM 1047 C C . ALA A 1 141 ? 16.984 1.126 -42.354 1.00 96.19 141 ALA A C 1
ATOM 1049 O O . ALA A 1 141 ? 16.022 0.715 -41.703 1.00 96.19 141 ALA A O 1
ATOM 1050 N N . LEU A 1 142 ? 17.049 2.374 -42.822 1.00 94.50 142 LEU A N 1
ATOM 1051 C CA . LEU A 1 142 ? 16.011 3.375 -42.625 1.00 94.50 142 LEU A CA 1
ATOM 1052 C C . LEU A 1 142 ? 14.968 3.310 -43.745 1.00 94.50 142 LEU A C 1
ATOM 1054 O O . LEU A 1 142 ? 15.325 3.336 -44.916 1.00 94.50 142 LEU A O 1
ATOM 1058 N N . HIS A 1 143 ? 13.6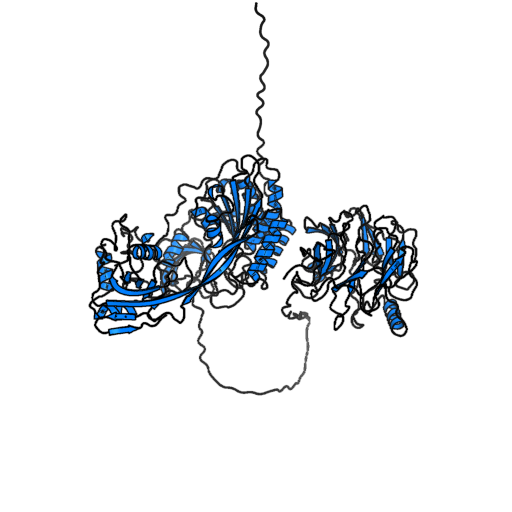82 3.300 -43.397 1.00 93.38 143 HIS A N 1
ATOM 1059 C CA . HIS A 1 143 ? 12.584 3.434 -44.357 1.00 93.38 143 HIS A CA 1
ATOM 1060 C C . HIS A 1 143 ? 11.811 4.723 -44.070 1.00 93.38 143 HIS A C 1
ATOM 1062 O O . HIS A 1 143 ? 10.872 4.722 -43.276 1.00 93.38 143 HIS A O 1
ATOM 1068 N N . ALA A 1 144 ? 12.236 5.834 -44.679 1.00 90.31 144 ALA A N 1
ATOM 1069 C CA . ALA A 1 144 ? 11.640 7.156 -44.485 1.00 90.31 144 ALA A CA 1
ATOM 1070 C C . ALA A 1 144 ? 11.391 7.880 -45.829 1.00 90.31 144 ALA A C 1
ATOM 1072 O O . ALA A 1 144 ? 11.888 8.993 -46.043 1.00 90.31 144 ALA A O 1
ATOM 1073 N N . PRO A 1 145 ? 10.597 7.295 -46.750 1.00 88.19 145 PRO A N 1
ATOM 1074 C CA . PRO A 1 145 ? 10.361 7.872 -48.076 1.00 88.19 145 PRO A CA 1
ATOM 1075 C C . PRO A 1 145 ? 9.722 9.268 -48.016 1.00 88.19 145 PRO A C 1
ATOM 1077 O O . PRO A 1 145 ? 10.046 10.130 -48.830 1.00 88.19 145 PRO A O 1
ATOM 1080 N N . GLU A 1 146 ? 8.894 9.548 -47.002 1.00 84.56 146 GLU A N 1
ATOM 1081 C CA . GLU A 1 146 ? 8.310 10.883 -46.778 1.00 84.56 146 GLU A CA 1
ATOM 1082 C C . GLU A 1 146 ? 9.358 11.965 -46.466 1.00 84.56 146 GLU A C 1
ATOM 1084 O O . GLU A 1 146 ? 9.097 13.157 -46.626 1.00 84.56 146 GLU A O 1
ATOM 1089 N N . ARG A 1 147 ? 10.557 11.553 -46.043 1.00 84.50 147 ARG A N 1
ATOM 1090 C CA . ARG A 1 147 ? 11.708 12.417 -45.750 1.00 84.50 147 ARG A CA 1
ATOM 1091 C C . ARG A 1 147 ? 12.785 12.341 -46.835 1.00 84.50 147 ARG A C 1
ATOM 1093 O O . ARG A 1 147 ? 13.862 12.903 -46.663 1.00 84.50 147 ARG A O 1
ATOM 1100 N N . GLY A 1 148 ? 12.495 11.663 -47.946 1.00 89.06 148 GLY A N 1
ATOM 1101 C CA . GLY A 1 148 ? 13.397 11.538 -49.088 1.00 89.06 148 GLY A CA 1
ATOM 1102 C C . GLY A 1 148 ? 14.603 10.625 -48.856 1.00 89.06 148 GLY A C 1
ATOM 1103 O O . GLY A 1 148 ? 15.593 10.774 -49.567 1.00 89.06 148 GLY A O 1
ATOM 1104 N N . TYR A 1 149 ? 14.546 9.708 -47.882 1.00 93.25 149 TYR A N 1
ATOM 1105 C CA . TYR A 1 149 ? 15.621 8.749 -47.619 1.00 93.25 149 TYR A CA 1
ATOM 1106 C C . TYR A 1 149 ? 15.063 7.353 -47.313 1.00 93.25 149 TYR A C 1
ATOM 1108 O O . TYR A 1 149 ? 14.322 7.171 -46.346 1.00 93.25 149 TYR A O 1
ATOM 1116 N N . ASP A 1 150 ? 15.424 6.359 -48.123 1.00 94.44 150 ASP A N 1
ATOM 1117 C CA . ASP A 1 150 ? 14.935 4.984 -47.986 1.00 94.44 150 ASP A CA 1
ATOM 1118 C C . ASP A 1 150 ? 16.030 3.970 -48.354 1.00 94.44 150 ASP A C 1
ATOM 1120 O O . ASP A 1 150 ? 16.291 3.710 -49.526 1.00 94.44 150 ASP A O 1
ATOM 1124 N N . ASP A 1 151 ? 16.679 3.385 -47.345 1.00 95.88 151 ASP A N 1
ATOM 1125 C CA . ASP A 1 151 ? 17.674 2.321 -47.521 1.00 95.88 151 ASP A CA 1
ATOM 1126 C C . ASP A 1 151 ? 17.063 1.040 -48.098 1.00 95.88 151 ASP A C 1
ATOM 1128 O O . ASP A 1 151 ? 17.777 0.204 -48.656 1.00 95.88 151 ASP A O 1
ATOM 1132 N N . LEU A 1 152 ? 15.756 0.842 -47.923 1.00 93.81 152 LEU A N 1
ATOM 1133 C CA . LEU A 1 152 ? 15.079 -0.404 -48.270 1.00 93.81 152 LEU A CA 1
ATOM 1134 C C . LEU A 1 152 ? 14.421 -0.337 -49.653 1.00 93.81 152 LEU A C 1
ATOM 1136 O O . LEU A 1 152 ? 13.809 -1.316 -50.093 1.00 93.81 152 LEU A O 1
ATOM 1140 N N . GLU A 1 153 ? 14.552 0.792 -50.352 1.00 91.00 153 GLU A N 1
ATOM 1141 C CA . GLU A 1 153 ? 14.012 0.973 -51.692 1.00 91.00 153 GLU A CA 1
ATOM 1142 C C . GLU A 1 153 ? 14.667 -0.021 -52.669 1.00 91.00 153 GLU A C 1
ATOM 1144 O O . GLU A 1 153 ? 15.884 -0.048 -52.845 1.00 91.00 153 GLU A O 1
ATOM 1149 N N . ASN A 1 154 ? 13.850 -0.856 -53.320 1.00 86.94 154 ASN A N 1
ATOM 1150 C CA . ASN A 1 154 ? 14.281 -1.880 -54.286 1.00 86.94 154 ASN A CA 1
ATOM 1151 C C . ASN A 1 154 ? 15.263 -2.945 -53.742 1.00 86.94 154 ASN A C 1
ATOM 1153 O O . ASN A 1 154 ? 15.881 -3.667 -54.530 1.00 86.94 154 ASN A O 1
ATOM 1157 N N . ALA A 1 155 ? 15.408 -3.079 -52.421 1.00 91.31 155 ALA A N 1
ATOM 1158 C CA . ALA A 1 155 ? 16.278 -4.082 -51.814 1.00 91.31 155 ALA A CA 1
ATOM 1159 C C . ALA A 1 155 ? 15.650 -5.492 -51.863 1.00 91.31 155 ALA A C 1
ATOM 1161 O O . ALA A 1 155 ? 14.528 -5.703 -51.407 1.00 91.31 155 ALA A O 1
ATOM 1162 N N . ASP A 1 156 ? 16.395 -6.480 -52.371 1.00 93.31 156 ASP A N 1
ATOM 1163 C CA . ASP A 1 156 ? 16.029 -7.905 -52.306 1.00 93.31 156 ASP A CA 1
ATOM 1164 C C . ASP A 1 156 ? 16.351 -8.470 -50.915 1.00 93.31 156 ASP A C 1
ATOM 1166 O O . ASP A 1 156 ? 17.484 -8.881 -50.648 1.00 93.31 156 ASP A O 1
ATOM 1170 N N . LEU A 1 157 ? 15.365 -8.432 -50.016 1.00 96.31 157 LEU A N 1
ATOM 1171 C CA . LEU A 1 157 ? 15.519 -8.779 -48.599 1.00 96.31 157 LEU A CA 1
ATOM 1172 C C . LEU A 1 157 ? 15.090 -10.213 -48.254 1.00 96.31 157 LEU A C 1
ATOM 1174 O O . LEU A 1 157 ? 15.438 -10.695 -47.176 1.00 96.31 157 LEU A O 1
ATOM 1178 N N . GLU A 1 158 ? 14.426 -10.920 -49.169 1.00 97.00 158 GLU A N 1
ATOM 1179 C CA . GLU A 1 158 ? 13.911 -12.272 -48.937 1.00 97.00 158 GLU A CA 1
ATOM 1180 C C . GLU A 1 158 ? 15.040 -13.245 -48.547 1.00 97.00 158 GLU A C 1
ATOM 1182 O O . GLU A 1 158 ? 16.014 -13.454 -49.279 1.00 97.00 158 GLU A O 1
ATOM 1187 N N . GLY A 1 159 ? 14.943 -13.832 -47.352 1.00 96.88 159 GLY A N 1
ATOM 1188 C CA . GLY A 1 159 ? 15.932 -14.773 -46.822 1.00 96.88 159 GLY A CA 1
ATOM 1189 C C . GLY A 1 159 ? 17.288 -14.153 -46.450 1.00 96.88 159 GLY A C 1
ATOM 1190 O O . GLY A 1 159 ? 18.232 -14.893 -46.151 1.00 96.88 159 GLY A O 1
ATOM 1191 N N . ARG A 1 160 ? 17.434 -12.819 -46.480 1.00 98.06 160 ARG A N 1
ATOM 1192 C CA . ARG A 1 160 ? 18.704 -12.130 -46.196 1.00 98.06 160 ARG A CA 1
ATOM 1193 C C . ARG A 1 160 ? 18.927 -11.905 -44.707 1.00 98.06 160 ARG A C 1
ATOM 1195 O O . ARG A 1 160 ? 17.999 -11.616 -43.955 1.00 98.06 160 ARG A O 1
ATOM 1202 N N . VAL A 1 161 ? 20.194 -11.951 -44.302 1.00 98.44 161 VAL A N 1
ATOM 1203 C CA . VAL A 1 161 ? 20.636 -11.345 -43.040 1.00 98.44 161 VAL A CA 1
ATOM 1204 C C . VAL A 1 161 ? 21.145 -9.945 -43.357 1.00 98.44 161 VAL A C 1
ATOM 1206 O O . VAL A 1 161 ? 22.027 -9.794 -44.205 1.00 98.44 161 VAL A O 1
ATOM 1209 N N . VAL A 1 162 ? 20.596 -8.930 -42.695 1.00 98.56 162 VAL A N 1
ATOM 1210 C CA . VAL A 1 162 ? 20.914 -7.525 -42.979 1.00 98.56 162 VAL A CA 1
ATOM 1211 C C . VAL A 1 162 ? 21.913 -6.994 -41.963 1.00 98.56 162 VAL A C 1
ATOM 1213 O O . VAL A 1 162 ? 21.640 -7.022 -40.769 1.00 98.56 162 VAL A O 1
ATOM 1216 N N . LEU A 1 163 ? 23.058 -6.498 -42.431 1.00 98.12 163 LEU A N 1
ATOM 1217 C CA . LEU A 1 163 ? 23.994 -5.701 -41.640 1.00 98.12 163 LEU A CA 1
ATOM 1218 C C . LEU A 1 163 ? 23.662 -4.222 -41.817 1.00 98.12 163 LEU A C 1
ATOM 1220 O O . LEU A 1 163 ? 23.651 -3.734 -42.947 1.00 98.12 163 LEU A O 1
ATOM 1224 N N . ALA A 1 164 ? 23.439 -3.512 -40.718 1.00 97.62 164 ALA A N 1
ATOM 1225 C CA . ALA A 1 164 ? 23.125 -2.092 -40.741 1.00 97.62 164 ALA A CA 1
ATOM 1226 C C . ALA A 1 164 ? 23.827 -1.324 -39.620 1.00 97.62 164 ALA A C 1
ATOM 1228 O O . ALA A 1 164 ? 24.130 -1.861 -38.549 1.00 97.62 164 ALA A O 1
ATOM 1229 N N . PHE A 1 165 ? 24.039 -0.035 -39.861 1.00 94.94 165 PHE A N 1
ATOM 1230 C CA . PHE A 1 165 ? 24.437 0.905 -38.830 1.00 94.94 165 PHE A CA 1
ATOM 1231 C C . PHE A 1 165 ? 23.272 1.204 -37.883 1.00 94.94 165 PHE A C 1
ATOM 1233 O O . PHE A 1 165 ? 22.103 1.319 -38.275 1.00 94.94 165 PHE A O 1
ATOM 1240 N N . ARG A 1 166 ? 23.604 1.367 -36.604 1.00 90.12 166 ARG A N 1
ATOM 1241 C CA . ARG A 1 166 ? 22.708 2.018 -35.642 1.00 90.12 166 ARG A CA 1
ATOM 1242 C C . ARG A 1 166 ? 22.518 3.497 -35.988 1.00 90.12 166 ARG A C 1
ATOM 1244 O O . ARG A 1 166 ? 23.325 4.063 -36.718 1.00 90.12 166 ARG A O 1
ATOM 1251 N N . TYR A 1 167 ? 21.452 4.101 -35.458 1.00 89.12 167 TYR A N 1
ATOM 1252 C CA . TYR A 1 167 ? 21.111 5.522 -35.662 1.00 89.12 167 TYR A CA 1
ATOM 1253 C C . TYR A 1 167 ? 20.718 5.882 -37.109 1.00 89.12 167 TYR A C 1
ATOM 1255 O O . TYR A 1 167 ? 20.035 5.095 -37.765 1.00 89.12 167 TYR A O 1
ATOM 1263 N N . GLU A 1 168 ? 21.080 7.070 -37.591 1.00 89.94 168 GLU A N 1
ATOM 1264 C CA . GLU A 1 168 ? 20.697 7.620 -38.896 1.00 89.94 168 GLU A CA 1
ATOM 1265 C C . GLU A 1 168 ? 21.823 8.484 -39.501 1.00 89.94 168 GLU A C 1
ATOM 1267 O O . GLU A 1 168 ? 22.685 8.972 -38.759 1.00 89.94 168 GLU A O 1
ATOM 1272 N N . PRO A 1 169 ? 21.832 8.696 -40.831 1.00 91.81 169 PRO A N 1
ATOM 1273 C CA . PRO A 1 169 ? 22.837 9.530 -41.480 1.00 91.81 169 PRO A CA 1
ATOM 1274 C C . PRO A 1 169 ? 22.859 10.955 -40.925 1.00 91.81 169 PRO A C 1
ATOM 1276 O O . PRO A 1 169 ? 21.812 11.568 -40.716 1.00 91.81 169 PRO A O 1
ATOM 1279 N N . ARG A 1 170 ? 24.063 11.513 -40.743 1.00 88.00 170 ARG A N 1
ATOM 1280 C CA . ARG A 1 170 ? 24.270 12.895 -40.263 1.00 88.00 170 ARG A CA 1
ATOM 1281 C C . ARG A 1 170 ? 23.569 13.233 -38.939 1.00 88.00 170 ARG A C 1
ATOM 1283 O O . ARG A 1 170 ? 23.306 14.399 -38.669 1.00 88.00 170 ARG A O 1
ATOM 1290 N N . GLU A 1 171 ? 23.355 12.262 -38.057 1.00 75.94 171 GLU A N 1
ATOM 1291 C CA . GLU A 1 171 ? 22.668 12.443 -36.760 1.00 75.94 171 GLU A CA 1
ATOM 1292 C C . GLU A 1 171 ? 23.246 13.554 -35.843 1.00 75.94 171 GLU A C 1
ATOM 1294 O O . GLU A 1 171 ? 22.599 14.001 -34.897 1.00 75.94 171 GLU A O 1
ATOM 1299 N N . ASN A 1 172 ? 24.485 14.005 -36.084 1.00 75.44 172 ASN A N 1
ATOM 1300 C CA . ASN A 1 172 ? 25.133 15.084 -35.325 1.00 75.44 172 ASN A CA 1
ATOM 1301 C C . ASN A 1 172 ? 25.173 16.433 -36.065 1.00 75.44 172 ASN A C 1
ATOM 1303 O O . ASN A 1 172 ? 25.755 17.382 -35.540 1.00 75.44 172 ASN A O 1
ATOM 1307 N N . ASP A 1 173 ? 24.576 16.524 -37.251 1.00 79.81 173 ASP A N 1
ATOM 1308 C CA . ASP A 1 173 ? 24.528 17.728 -38.075 1.00 79.81 173 ASP A CA 1
ATOM 1309 C C . ASP A 1 173 ? 23.189 18.454 -37.885 1.00 79.81 173 ASP A C 1
ATOM 1311 O O . ASP A 1 173 ? 22.118 17.924 -38.180 1.00 79.81 173 ASP A O 1
ATOM 1315 N N . ALA A 1 174 ? 23.238 19.706 -37.430 1.00 76.31 174 ALA A N 1
ATOM 1316 C CA . ALA A 1 174 ? 22.048 20.550 -37.308 1.00 76.31 174 ALA A CA 1
ATOM 1317 C C . ALA A 1 174 ? 21.362 20.822 -38.657 1.00 76.31 174 ALA A C 1
ATOM 1319 O O . ALA A 1 174 ? 20.178 21.150 -38.676 1.00 76.31 174 ALA A O 1
ATOM 1320 N N . ALA A 1 175 ? 22.082 20.666 -39.771 1.00 81.81 175 ALA A N 1
ATOM 1321 C CA . ALA A 1 175 ? 21.555 20.788 -41.123 1.00 81.81 175 ALA A CA 1
ATOM 1322 C C . ALA A 1 175 ? 21.058 19.454 -41.716 1.00 81.81 175 ALA A C 1
ATOM 1324 O O . ALA A 1 175 ? 20.736 19.410 -42.906 1.00 81.81 175 ALA A O 1
ATOM 1325 N N . SER A 1 176 ? 20.998 18.368 -40.934 1.00 85.19 176 SER A N 1
ATOM 1326 C CA . SER A 1 176 ? 20.493 17.082 -41.425 1.00 85.19 176 SER A CA 1
ATOM 1327 C C . SER A 1 176 ? 19.053 17.211 -41.954 1.00 85.19 176 SER A C 1
ATOM 1329 O O . SER A 1 176 ? 18.194 17.787 -41.277 1.00 85.19 176 SER A O 1
ATOM 1331 N N . PRO A 1 177 ? 18.743 16.648 -43.139 1.00 84.06 177 PRO A N 1
ATOM 1332 C CA . PRO A 1 177 ? 17.387 16.662 -43.692 1.00 84.06 177 PRO A CA 1
ATOM 1333 C C . PRO A 1 177 ? 16.421 15.733 -42.932 1.00 84.06 177 PRO A C 1
ATOM 1335 O O . PRO A 1 177 ? 15.207 15.827 -43.110 1.00 84.06 177 PRO A O 1
ATOM 1338 N N . LEU A 1 178 ? 16.939 14.866 -42.057 1.00 82.75 178 LEU A N 1
ATOM 1339 C CA . LEU A 1 178 ? 16.184 13.924 -41.233 1.00 82.75 178 LEU A CA 1
ATOM 1340 C C . LEU A 1 178 ? 15.836 14.531 -39.861 1.00 82.75 178 LEU A C 1
ATOM 1342 O O . LEU A 1 178 ? 15.965 13.871 -38.855 1.00 82.75 178 LEU A O 1
ATOM 1346 N N . ASP A 1 179 ? 15.373 15.784 -39.806 1.00 78.94 179 ASP A N 1
ATOM 1347 C CA . ASP A 1 179 ? 15.023 16.496 -38.550 1.00 78.94 179 ASP A CA 1
ATOM 1348 C C . ASP A 1 179 ? 16.226 17.023 -37.723 1.00 78.94 179 ASP A C 1
ATOM 1350 O O . ASP A 1 179 ? 16.142 17.231 -36.509 1.00 78.94 179 ASP A O 1
ATOM 1354 N N . GLY A 1 180 ? 17.336 17.356 -38.395 1.00 81.00 180 GLY A N 1
ATOM 1355 C CA . GLY A 1 180 ? 18.506 17.981 -37.770 1.00 81.00 180 GLY A CA 1
ATOM 1356 C C . GLY A 1 180 ? 19.235 17.028 -36.819 1.00 81.00 180 GLY A C 1
ATOM 1357 O O . GLY A 1 180 ? 19.523 15.888 -37.159 1.00 81.00 180 GLY A O 1
ATOM 1358 N N . THR A 1 181 ? 19.532 17.485 -35.600 1.00 70.00 181 THR A N 1
ATOM 1359 C CA . THR A 1 181 ? 20.139 16.643 -34.549 1.00 70.00 181 THR A CA 1
ATOM 1360 C C . THR A 1 181 ? 19.109 15.872 -33.717 1.00 70.00 181 THR A C 1
ATOM 1362 O O . THR A 1 181 ? 19.437 15.362 -32.637 1.00 70.00 181 THR A O 1
ATOM 1365 N N . ARG A 1 182 ? 17.838 15.864 -34.139 1.00 66.19 182 ARG A N 1
ATOM 1366 C CA . ARG A 1 182 ? 16.781 15.071 -33.513 1.00 66.19 182 ARG A CA 1
ATOM 1367 C C . ARG A 1 182 ? 16.563 13.838 -34.387 1.00 66.19 182 ARG A C 1
ATOM 1369 O O . ARG A 1 182 ? 16.243 14.010 -35.552 1.00 66.19 182 ARG A O 1
ATOM 1376 N N . PRO A 1 183 ? 16.708 12.627 -33.838 1.00 70.69 183 PRO A N 1
ATOM 1377 C CA . PRO A 1 183 ? 16.456 11.421 -34.576 1.00 70.69 183 PRO A CA 1
ATOM 1378 C C . PRO A 1 183 ? 14.975 11.294 -34.889 1.00 70.69 183 PRO A C 1
ATOM 1380 O O . PRO A 1 183 ? 14.109 11.752 -34.131 1.00 70.69 183 PRO A O 1
ATOM 1383 N N . ILE A 1 184 ? 14.711 10.643 -36.011 1.00 77.69 184 ILE A N 1
ATOM 1384 C CA . ILE A 1 184 ? 13.360 10.409 -36.503 1.00 77.69 184 ILE A CA 1
ATOM 1385 C C . ILE A 1 184 ? 12.795 9.091 -35.970 1.00 77.69 184 ILE A C 1
ATOM 1387 O O . ILE A 1 184 ? 13.549 8.155 -35.702 1.00 77.69 184 ILE A O 1
ATOM 1391 N N . PRO A 1 185 ? 11.461 8.953 -35.850 1.00 74.44 185 PRO A N 1
ATOM 1392 C CA . PRO A 1 185 ? 10.842 7.715 -35.385 1.00 74.44 185 PRO A CA 1
ATOM 1393 C C . PRO A 1 185 ? 11.338 6.461 -36.110 1.00 74.44 185 PRO A C 1
ATOM 1395 O O . PRO A 1 185 ? 11.571 5.435 -35.473 1.00 74.44 185 PRO A O 1
ATOM 1398 N N . GLU A 1 186 ? 11.529 6.571 -37.422 1.00 84.69 186 GLU A N 1
ATOM 1399 C CA . GLU A 1 186 ? 11.949 5.508 -38.327 1.00 84.69 186 GLU A CA 1
ATOM 1400 C C . GLU A 1 186 ? 13.356 4.982 -38.006 1.00 84.69 186 GLU A C 1
ATOM 1402 O O . GLU A 1 186 ? 13.661 3.831 -38.316 1.00 84.69 186 GLU A O 1
ATOM 1407 N N . SER A 1 187 ? 14.206 5.771 -37.334 1.00 88.12 187 SER A N 1
ATOM 1408 C CA . SER A 1 187 ? 15.542 5.325 -36.933 1.00 88.12 187 SER A CA 1
ATOM 1409 C C . SER A 1 187 ? 15.537 4.461 -35.675 1.00 88.12 187 SER A C 1
ATOM 1411 O O . SER A 1 187 ? 16.560 3.856 -35.351 1.00 88.12 187 SER A O 1
ATOM 1413 N N . ALA A 1 188 ? 14.404 4.323 -34.974 1.00 85.00 188 ALA A N 1
ATOM 1414 C CA . ALA A 1 188 ? 14.328 3.416 -33.836 1.00 85.00 188 ALA A CA 1
ATOM 1415 C C . ALA A 1 188 ? 14.426 1.953 -34.292 1.00 85.00 188 ALA A C 1
ATOM 1417 O O . ALA A 1 188 ? 13.777 1.528 -35.245 1.00 85.00 188 ALA A O 1
ATOM 1418 N N . ILE A 1 189 ? 15.189 1.149 -33.550 1.00 90.19 189 ILE A N 1
ATOM 1419 C CA . ILE A 1 189 ? 15.516 -0.236 -33.927 1.00 90.19 189 ILE A CA 1
ATOM 1420 C C . ILE A 1 189 ? 14.270 -1.100 -34.165 1.00 90.19 189 ILE A C 1
ATOM 1422 O O . ILE A 1 189 ? 14.290 -1.948 -35.050 1.00 90.19 189 ILE A O 1
ATOM 1426 N N . ALA A 1 190 ? 13.186 -0.871 -33.417 1.00 84.56 190 ALA A N 1
ATOM 1427 C CA . ALA A 1 190 ? 11.923 -1.575 -33.633 1.00 84.56 190 ALA A CA 1
ATOM 1428 C C . ALA A 1 190 ? 11.355 -1.318 -35.041 1.00 84.56 190 ALA A C 1
ATOM 1430 O O . ALA A 1 190 ? 11.030 -2.271 -35.737 1.00 84.56 190 ALA A O 1
ATOM 1431 N N . PHE A 1 191 ? 11.329 -0.059 -35.496 1.00 87.12 191 PHE A N 1
ATOM 1432 C CA . PHE A 1 191 ? 10.847 0.291 -36.836 1.00 87.12 191 PHE A CA 1
ATOM 1433 C C . PHE A 1 191 ? 11.738 -0.289 -37.935 1.00 87.12 191 PHE A C 1
ATOM 1435 O O . PHE A 1 191 ? 11.221 -0.815 -38.917 1.00 87.12 191 PHE A O 1
ATOM 1442 N N . LYS A 1 192 ? 13.064 -0.261 -37.749 1.00 94.12 192 LYS A N 1
ATOM 1443 C CA . LYS A 1 192 ? 14.003 -0.911 -38.676 1.00 94.12 192 LYS A CA 1
ATOM 1444 C C . LYS A 1 192 ? 13.736 -2.412 -38.779 1.00 94.12 192 LYS A C 1
ATOM 1446 O O . LYS A 1 192 ? 13.656 -2.956 -39.874 1.00 94.12 192 LYS A O 1
ATOM 1451 N N . ALA A 1 193 ? 13.592 -3.083 -37.636 1.00 93.88 193 ALA A N 1
ATOM 1452 C CA . ALA A 1 193 ? 13.348 -4.519 -37.589 1.00 93.88 193 ALA A CA 1
ATOM 1453 C C . ALA A 1 193 ? 12.012 -4.899 -38.244 1.00 93.88 193 ALA A C 1
ATOM 1455 O O . ALA A 1 193 ? 11.993 -5.845 -39.026 1.00 93.88 193 ALA A O 1
ATOM 1456 N N . ASP A 1 194 ? 10.938 -4.150 -37.980 1.00 88.94 194 ASP A N 1
ATOM 1457 C CA . ASP A 1 194 ? 9.624 -4.376 -38.593 1.00 88.94 194 ASP A CA 1
ATOM 1458 C C . ASP A 1 194 ? 9.686 -4.166 -40.114 1.00 88.94 194 ASP A C 1
ATOM 1460 O O . ASP A 1 194 ? 9.295 -5.045 -40.880 1.00 88.94 194 ASP A O 1
ATOM 1464 N N . ALA A 1 195 ? 10.286 -3.060 -40.572 1.00 92.69 195 ALA A N 1
ATOM 1465 C CA . ALA A 1 195 ? 10.411 -2.764 -41.999 1.00 92.69 195 ALA A CA 1
ATOM 1466 C C . ALA A 1 195 ? 11.214 -3.831 -42.767 1.00 92.69 195 ALA A C 1
ATOM 1468 O O . ALA A 1 195 ? 10.903 -4.121 -43.927 1.00 92.69 195 ALA A O 1
ATOM 1469 N N . LEU A 1 196 ? 12.232 -4.419 -42.132 1.00 97.12 196 LEU A N 1
ATOM 1470 C CA . LEU A 1 196 ? 13.009 -5.529 -42.683 1.00 97.12 196 LEU A CA 1
ATOM 1471 C C . LEU A 1 196 ? 12.232 -6.852 -42.666 1.00 97.12 196 LEU A C 1
ATOM 1473 O O . LEU A 1 196 ? 12.273 -7.591 -43.651 1.00 97.12 196 LEU A O 1
ATOM 1477 N N . ALA A 1 197 ? 11.521 -7.146 -41.574 1.00 94.56 197 ALA A N 1
ATOM 1478 C CA . ALA A 1 197 ? 10.724 -8.363 -41.424 1.00 94.56 197 ALA A CA 1
ATOM 1479 C C . ALA A 1 197 ? 9.604 -8.434 -42.468 1.00 94.56 197 ALA A C 1
ATOM 1481 O O . ALA A 1 197 ? 9.455 -9.452 -43.141 1.00 94.56 197 ALA A O 1
ATOM 1482 N N . ASP A 1 198 ? 8.887 -7.324 -42.665 1.00 92.44 198 ASP A N 1
ATOM 1483 C CA . ASP A 1 198 ? 7.798 -7.192 -43.642 1.00 92.44 198 ASP A CA 1
ATOM 1484 C C . ASP A 1 198 ? 8.256 -7.433 -45.091 1.00 92.44 198 ASP A C 1
ATOM 1486 O O . ASP A 1 198 ? 7.439 -7.675 -45.979 1.00 92.44 198 ASP A O 1
ATOM 1490 N N . ARG A 1 199 ? 9.570 -7.368 -45.338 1.00 95.56 199 ARG A N 1
ATOM 1491 C CA . ARG A 1 199 ? 10.206 -7.557 -46.648 1.00 95.56 199 ARG A CA 1
ATOM 1492 C C . ARG A 1 199 ? 11.010 -8.862 -46.747 1.00 95.56 199 ARG A C 1
ATOM 1494 O O . ARG A 1 199 ? 11.761 -9.035 -47.701 1.00 95.56 199 ARG A O 1
ATOM 1501 N N . GLY A 1 200 ? 10.862 -9.773 -45.782 1.00 95.44 200 GLY A N 1
ATOM 1502 C CA . GLY A 1 200 ? 11.408 -11.132 -45.856 1.00 95.44 200 GLY A CA 1
ATOM 1503 C C . GLY A 1 200 ? 12.830 -11.313 -45.313 1.00 95.44 200 GLY A C 1
ATOM 1504 O O . GLY A 1 200 ? 13.396 -12.400 -45.456 1.00 95.44 200 GLY A O 1
ATOM 1505 N N . ALA A 1 201 ? 13.421 -10.299 -44.667 1.00 98.00 201 ALA A N 1
ATOM 1506 C CA . ALA A 1 201 ? 14.698 -10.477 -43.973 1.00 98.00 201 ALA A CA 1
ATOM 1507 C C . ALA A 1 201 ? 14.553 -11.484 -42.819 1.00 98.00 201 ALA A C 1
ATOM 1509 O O . ALA A 1 201 ? 13.513 -11.556 -42.172 1.00 98.00 201 ALA A O 1
ATOM 1510 N N . VAL A 1 202 ? 15.609 -12.249 -42.527 1.00 97.62 202 VAL A N 1
ATOM 1511 C CA . VAL A 1 202 ? 15.576 -13.318 -41.505 1.00 97.62 202 VAL A CA 1
ATOM 1512 C C . VAL A 1 202 ? 16.353 -12.987 -40.232 1.00 97.62 202 VAL A C 1
ATOM 1514 O O . VAL A 1 202 ? 16.167 -13.657 -39.219 1.00 97.62 202 VAL A O 1
ATOM 1517 N N . ALA A 1 203 ? 17.216 -11.967 -40.258 1.00 97.88 203 ALA A N 1
ATOM 1518 C CA . ALA A 1 203 ? 17.870 -11.406 -39.074 1.00 97.88 203 ALA A CA 1
ATOM 1519 C C . ALA A 1 203 ? 18.454 -10.014 -39.359 1.00 97.88 203 ALA A C 1
ATOM 1521 O O . ALA A 1 203 ? 18.795 -9.696 -40.502 1.00 97.88 203 ALA A O 1
ATOM 1522 N N . LEU A 1 204 ? 18.629 -9.227 -38.297 1.00 98.25 204 LEU A N 1
ATOM 1523 C CA . LEU A 1 204 ? 19.279 -7.917 -38.320 1.00 98.25 204 LEU A CA 1
ATOM 1524 C C . LEU A 1 204 ? 20.552 -7.939 -37.461 1.00 98.25 204 LEU A C 1
ATOM 1526 O O . LEU A 1 204 ? 20.503 -8.211 -36.261 1.00 98.25 204 LEU A O 1
ATOM 1530 N N . ILE A 1 205 ? 21.689 -7.620 -38.072 1.00 97.75 205 ILE A N 1
ATOM 1531 C CA . ILE A 1 205 ? 22.970 -7.380 -37.410 1.00 97.75 205 ILE A CA 1
ATOM 1532 C C . ILE A 1 205 ? 23.196 -5.870 -37.359 1.00 97.75 205 ILE A C 1
ATOM 1534 O O . ILE A 1 205 ? 23.291 -5.208 -38.390 1.00 97.75 205 ILE A O 1
ATOM 1538 N N . LEU A 1 206 ? 23.282 -5.325 -36.155 1.00 96.62 206 LEU A N 1
ATOM 1539 C CA . LEU A 1 206 ? 23.541 -3.921 -35.890 1.00 96.62 206 LEU A CA 1
ATOM 1540 C C . LEU A 1 206 ? 24.996 -3.726 -35.494 1.00 96.62 206 LEU A C 1
ATOM 1542 O O . LEU A 1 206 ? 25.494 -4.416 -34.605 1.00 96.62 206 LEU A O 1
ATOM 1546 N N . VAL A 1 207 ? 25.643 -2.739 -36.102 1.00 94.25 207 VAL A N 1
ATOM 1547 C CA . VAL A 1 207 ? 26.960 -2.257 -35.683 1.00 94.25 207 VAL A CA 1
ATOM 1548 C C . VAL A 1 207 ? 26.856 -0.764 -35.371 1.00 94.25 207 VAL A C 1
ATOM 1550 O O . VAL A 1 207 ? 26.177 -0.016 -36.081 1.00 94.25 207 VAL A O 1
ATOM 1553 N N . ASP A 1 208 ? 27.500 -0.306 -34.299 1.00 89.31 208 ASP A N 1
ATOM 1554 C CA . ASP A 1 208 ? 27.679 1.134 -34.095 1.00 89.31 208 ASP A CA 1
ATOM 1555 C C . ASP A 1 208 ? 28.604 1.664 -35.206 1.00 89.31 208 ASP A C 1
ATOM 1557 O O . ASP A 1 208 ? 29.623 1.050 -35.522 1.00 89.31 208 ASP A O 1
ATOM 1561 N N . GLY A 1 209 ? 28.263 2.799 -35.819 1.00 84.12 209 GLY A N 1
ATOM 1562 C CA . GLY A 1 209 ? 29.084 3.376 -36.887 1.00 84.12 209 GLY A CA 1
ATOM 1563 C C . GLY A 1 209 ? 30.532 3.647 -36.432 1.00 84.12 209 GLY A C 1
ATOM 1564 O O . GLY A 1 209 ? 30.741 4.148 -35.321 1.00 84.12 209 GLY A O 1
ATOM 1565 N N . PRO A 1 210 ? 31.573 3.360 -37.235 1.00 80.69 210 PRO A N 1
ATOM 1566 C CA . PRO A 1 210 ? 32.960 3.684 -36.878 1.00 80.69 210 PRO A CA 1
ATOM 1567 C C . PRO A 1 210 ? 33.210 5.176 -36.641 1.00 80.69 210 PRO A C 1
ATOM 1569 O O . PRO A 1 210 ? 34.066 5.532 -35.836 1.00 80.69 210 PRO A O 1
ATOM 1572 N N . LEU A 1 211 ? 32.430 6.045 -37.289 1.00 78.81 211 LEU A N 1
ATOM 1573 C CA . LEU A 1 211 ? 32.471 7.498 -37.111 1.00 78.81 211 LEU A CA 1
ATOM 1574 C C . LEU A 1 211 ? 31.595 7.975 -35.941 1.00 78.81 211 LEU A C 1
ATOM 1576 O O . LEU A 1 211 ? 31.509 9.174 -35.662 1.00 78.81 211 LEU A O 1
ATOM 1580 N N . ALA A 1 212 ? 30.937 7.053 -35.232 1.00 70.94 212 ALA A N 1
ATOM 1581 C CA . ALA A 1 212 ? 30.219 7.382 -34.016 1.00 70.94 212 ALA A CA 1
ATOM 1582 C C . ALA A 1 212 ? 31.195 7.790 -32.907 1.00 70.94 212 ALA A C 1
ATOM 1584 O O . ALA A 1 212 ? 32.194 7.119 -32.646 1.00 70.94 212 ALA A O 1
ATOM 1585 N N . LYS A 1 213 ? 30.859 8.883 -32.211 1.00 65.56 213 LYS A N 1
ATOM 1586 C CA . LYS A 1 213 ? 31.626 9.397 -31.066 1.00 65.56 213 LYS A CA 1
ATOM 1587 C C . LYS A 1 213 ? 31.423 8.565 -29.789 1.00 65.56 213 LYS A C 1
ATOM 1589 O O . LYS A 1 213 ? 32.082 8.823 -28.789 1.00 65.56 213 LYS A O 1
ATOM 1594 N N . SER A 1 214 ? 30.496 7.606 -29.796 1.00 62.22 214 SER A N 1
ATOM 1595 C CA . SER A 1 214 ? 30.206 6.738 -28.655 1.00 62.22 214 SER A CA 1
ATOM 1596 C C . SER A 1 214 ? 31.237 5.619 -28.501 1.00 62.22 214 SER A C 1
ATOM 1598 O O . SER A 1 214 ? 31.827 5.129 -29.470 1.00 62.22 214 SER A O 1
ATOM 1600 N N . ALA A 1 215 ? 31.429 5.187 -27.254 1.00 67.25 215 ALA A N 1
ATOM 1601 C CA . ALA A 1 215 ? 32.151 3.958 -26.960 1.00 67.25 215 ALA A CA 1
ATOM 1602 C C . ALA A 1 215 ? 31.417 2.756 -27.576 1.00 67.25 215 ALA A C 1
ATOM 1604 O O . ALA A 1 215 ? 30.198 2.648 -27.453 1.00 67.25 215 ALA A O 1
ATOM 1605 N N . ASP A 1 216 ? 32.173 1.845 -28.188 1.00 79.75 216 ASP A N 1
ATOM 1606 C CA . ASP A 1 216 ? 31.645 0.590 -28.728 1.00 79.75 216 ASP A CA 1
ATOM 1607 C C . ASP A 1 216 ? 31.292 -0.344 -27.567 1.00 79.75 216 ASP A C 1
ATOM 1609 O O . ASP A 1 216 ? 32.173 -0.941 -26.946 1.00 79.75 216 ASP A O 1
ATOM 1613 N N . ARG A 1 217 ? 30.014 -0.381 -27.187 1.00 79.62 217 ARG A N 1
ATOM 1614 C CA . ARG A 1 217 ? 29.533 -1.179 -26.056 1.00 79.62 217 ARG A CA 1
ATOM 1615 C C . ARG A 1 217 ? 28.361 -2.036 -26.486 1.00 79.62 217 ARG A C 1
ATOM 1617 O O . ARG A 1 217 ? 27.319 -1.524 -26.893 1.00 79.62 217 ARG A O 1
ATOM 1624 N N . LEU A 1 218 ? 28.511 -3.342 -26.297 1.00 85.31 218 LEU A N 1
ATOM 1625 C CA . LEU A 1 218 ? 27.420 -4.283 -26.489 1.00 85.31 218 LEU A CA 1
ATOM 1626 C C . LEU A 1 218 ? 26.294 -4.022 -25.471 1.00 85.31 218 LEU A C 1
ATOM 1628 O O . LEU A 1 218 ? 26.564 -3.708 -24.304 1.00 85.31 218 LEU A O 1
ATOM 1632 N N . PRO A 1 219 ? 25.022 -4.133 -25.891 1.00 83.88 219 PRO A N 1
ATOM 1633 C CA . PRO A 1 219 ? 23.891 -3.893 -25.014 1.00 83.88 219 PRO A CA 1
ATOM 1634 C C . PRO A 1 219 ? 23.786 -4.982 -23.942 1.00 83.88 219 PRO A C 1
ATOM 1636 O O . PRO A 1 219 ? 24.076 -6.155 -24.177 1.00 83.88 219 PRO A O 1
ATOM 1639 N N . ARG A 1 220 ? 23.306 -4.599 -22.754 1.00 81.12 220 ARG A N 1
ATOM 1640 C CA . ARG A 1 220 ? 22.898 -5.568 -21.730 1.00 81.12 220 ARG A CA 1
ATOM 1641 C C . ARG A 1 220 ? 21.525 -6.118 -22.074 1.00 81.12 220 ARG A C 1
ATOM 1643 O O . ARG A 1 220 ? 20.641 -5.361 -22.462 1.00 81.12 220 ARG A O 1
ATOM 1650 N N . LEU A 1 221 ? 21.342 -7.416 -21.875 1.00 82.75 221 LEU A N 1
ATOM 1651 C CA . LEU A 1 221 ? 20.098 -8.106 -22.176 1.00 82.75 221 LEU A CA 1
ATOM 1652 C C . LEU A 1 221 ? 19.056 -7.850 -21.074 1.00 82.75 221 LEU A C 1
ATOM 1654 O O . LEU A 1 221 ? 18.867 -8.652 -20.166 1.00 82.75 221 LEU A O 1
ATOM 1658 N N . THR A 1 222 ? 18.409 -6.686 -21.125 1.00 78.31 222 THR A N 1
ATOM 1659 C CA . THR A 1 222 ? 17.315 -6.308 -20.222 1.00 78.31 222 THR A CA 1
ATOM 1660 C C . THR A 1 222 ? 16.042 -6.019 -21.019 1.00 78.31 222 THR A C 1
ATOM 1662 O O . THR A 1 222 ? 16.121 -5.456 -22.109 1.00 78.31 222 THR A O 1
ATOM 1665 N N . PRO A 1 223 ? 14.846 -6.374 -20.521 1.00 77.25 223 PRO A N 1
ATOM 1666 C CA . PRO A 1 223 ? 13.613 -6.067 -21.233 1.00 77.25 223 PRO A CA 1
ATOM 1667 C C . PRO A 1 223 ? 13.342 -4.557 -21.284 1.00 77.25 223 PRO A C 1
ATOM 1669 O O . PRO A 1 223 ? 13.073 -3.918 -20.269 1.00 77.25 223 PRO A O 1
ATOM 1672 N N . THR A 1 224 ? 13.372 -3.979 -22.486 1.00 70.19 224 THR A N 1
ATOM 1673 C CA . THR A 1 224 ? 13.054 -2.556 -22.726 1.00 70.19 224 THR A CA 1
ATOM 1674 C C . THR A 1 224 ? 11.759 -2.357 -23.518 1.00 70.19 224 THR A C 1
ATOM 1676 O O . THR A 1 224 ? 11.188 -1.265 -23.533 1.00 70.19 224 THR A O 1
ATOM 1679 N N . GLY A 1 225 ? 11.225 -3.423 -24.112 1.00 70.06 225 GLY A N 1
ATOM 1680 C CA . GLY A 1 225 ? 10.020 -3.393 -24.933 1.00 70.06 225 GLY A CA 1
ATOM 1681 C C . GLY A 1 225 ? 9.574 -4.789 -25.380 1.00 70.06 225 GLY A C 1
ATOM 1682 O O . GLY A 1 225 ? 10.162 -5.795 -24.950 1.00 70.06 225 GLY A O 1
ATOM 1683 N N . PRO A 1 226 ? 8.524 -4.864 -26.218 1.00 74.31 226 PRO A N 1
ATOM 1684 C CA . PRO A 1 226 ? 8.108 -6.120 -26.833 1.00 74.31 226 PRO A CA 1
ATOM 1685 C C . PRO A 1 226 ? 9.245 -6.716 -27.673 1.00 74.31 226 PRO A C 1
ATOM 1687 O O . PRO A 1 226 ? 10.160 -6.007 -28.092 1.00 74.31 226 PRO A O 1
ATOM 1690 N N . ALA A 1 227 ? 9.199 -8.030 -27.882 1.00 86.44 227 ALA A N 1
ATOM 1691 C CA . ALA A 1 227 ? 10.107 -8.682 -28.815 1.00 86.44 227 ALA A CA 1
ATOM 1692 C C . ALA A 1 227 ? 9.752 -8.266 -30.249 1.00 86.44 227 ALA A C 1
ATOM 1694 O O . ALA A 1 227 ? 8.578 -8.273 -30.618 1.00 86.44 227 ALA A O 1
ATOM 1695 N N . ALA A 1 228 ? 10.763 -7.912 -31.031 1.00 89.38 228 ALA A N 1
ATOM 1696 C CA . ALA A 1 228 ? 10.662 -7.706 -32.464 1.00 89.38 228 ALA A CA 1
ATOM 1697 C C . ALA A 1 228 ? 10.430 -9.042 -33.182 1.00 89.38 228 ALA A C 1
ATOM 1699 O O . ALA A 1 228 ? 10.715 -10.115 -32.641 1.00 89.38 228 ALA A O 1
ATOM 1700 N N . ALA A 1 229 ? 9.958 -8.970 -34.426 1.00 89.12 229 ALA A N 1
ATOM 1701 C CA . ALA A 1 229 ? 9.734 -10.149 -35.259 1.00 89.12 229 ALA A CA 1
ATOM 1702 C C . ALA A 1 229 ? 11.036 -10.880 -35.641 1.00 89.12 229 ALA A C 1
ATOM 1704 O O . ALA A 1 229 ? 11.017 -12.086 -35.876 1.00 89.12 229 ALA A O 1
ATOM 1705 N N . LEU A 1 230 ? 12.169 -10.168 -35.678 1.00 94.38 230 LEU A N 1
ATOM 1706 C CA . LEU A 1 230 ? 13.462 -10.714 -36.095 1.00 94.38 230 LEU A CA 1
ATOM 1707 C C . LEU A 1 230 ? 14.398 -11.001 -34.918 1.00 94.38 230 LEU A C 1
ATOM 1709 O O . LEU A 1 230 ? 14.402 -10.259 -33.929 1.00 94.38 230 LEU A O 1
ATOM 1713 N N . PRO A 1 231 ? 15.289 -11.998 -35.055 1.00 96.12 231 PRO A N 1
ATOM 1714 C CA . PRO A 1 231 ? 16.550 -12.017 -34.328 1.00 96.12 231 PRO A CA 1
ATOM 1715 C C . PRO A 1 231 ? 17.334 -10.726 -34.609 1.00 96.12 231 PRO A C 1
ATOM 1717 O O . PRO A 1 231 ? 17.595 -10.390 -35.767 1.00 96.12 231 PRO A O 1
ATOM 1720 N N . ILE A 1 232 ? 17.713 -10.007 -33.548 1.00 96.69 232 ILE A N 1
ATOM 1721 C CA . ILE A 1 232 ? 18.510 -8.775 -33.634 1.00 96.69 232 ILE A CA 1
ATOM 1722 C C . ILE A 1 232 ? 19.779 -8.952 -32.810 1.00 96.69 232 ILE A C 1
ATOM 1724 O O . ILE A 1 232 ? 19.725 -9.260 -31.616 1.00 96.69 232 ILE A O 1
ATOM 1728 N N . ILE A 1 233 ? 20.922 -8.725 -33.441 1.00 95.56 233 ILE A N 1
ATOM 1729 C CA . ILE A 1 233 ? 22.239 -8.903 -32.840 1.00 95.56 233 ILE A CA 1
ATOM 1730 C C . ILE A 1 233 ? 22.999 -7.592 -32.911 1.00 95.56 233 ILE A C 1
ATOM 1732 O O . ILE A 1 233 ? 23.111 -7.008 -33.981 1.00 95.56 233 ILE A O 1
ATOM 1736 N N . ALA A 1 234 ? 23.553 -7.152 -31.788 1.00 94.94 234 ALA A N 1
ATOM 1737 C CA . ALA A 1 234 ? 24.604 -6.149 -31.781 1.00 94.94 234 ALA A CA 1
ATOM 1738 C C . ALA A 1 234 ? 25.952 -6.845 -31.982 1.00 94.94 234 ALA A C 1
ATOM 1740 O O . ALA A 1 234 ? 26.290 -7.764 -31.233 1.00 94.94 234 ALA A O 1
ATOM 1741 N N . LEU A 1 235 ? 26.706 -6.409 -32.982 1.00 95.44 235 LEU A N 1
ATOM 1742 C CA . LEU A 1 235 ? 28.064 -6.849 -33.275 1.00 95.44 235 LEU A CA 1
ATOM 1743 C C . LEU A 1 235 ? 29.023 -5.719 -32.886 1.00 95.44 235 LEU A C 1
ATOM 1745 O O . LEU A 1 235 ? 28.747 -4.558 -33.186 1.00 95.44 235 LEU A O 1
ATOM 1749 N N . SER A 1 236 ? 30.132 -6.034 -32.216 1.00 93.81 236 SER A N 1
ATOM 1750 C CA . SER A 1 236 ? 31.153 -5.024 -31.928 1.00 93.81 236 SER A CA 1
ATOM 1751 C C . SER A 1 236 ? 31.816 -4.560 -33.225 1.00 93.81 236 SER A C 1
ATOM 1753 O O . SER A 1 236 ? 31.960 -5.332 -34.182 1.00 93.81 236 SER A O 1
ATOM 1755 N N . ARG A 1 237 ? 32.250 -3.297 -33.270 1.00 91.75 237 ARG A N 1
ATOM 1756 C CA . ARG A 1 237 ? 32.974 -2.744 -34.425 1.00 91.75 237 ARG A CA 1
ATOM 1757 C C . ARG A 1 237 ? 34.233 -3.543 -34.704 1.00 91.75 237 ARG A C 1
ATOM 1759 O O . ARG A 1 237 ? 34.520 -3.833 -35.859 1.00 91.75 237 ARG A O 1
ATOM 1766 N N . GLU A 1 238 ? 34.943 -3.952 -33.655 1.00 92.25 238 GLU A N 1
ATOM 1767 C CA . GLU A 1 238 ? 36.150 -4.765 -33.792 1.00 92.25 238 GLU A CA 1
ATOM 1768 C C . GLU A 1 238 ? 35.853 -6.114 -34.466 1.00 92.25 238 GLU A C 1
ATOM 1770 O O . GLU A 1 238 ? 36.540 -6.497 -35.415 1.00 92.25 238 GLU A O 1
ATOM 1775 N N . ALA A 1 239 ? 34.807 -6.826 -34.031 1.00 94.25 239 ALA A N 1
ATOM 1776 C CA . ALA A 1 239 ? 34.420 -8.092 -34.645 1.00 94.25 239 ALA A CA 1
ATOM 1777 C C . ALA A 1 239 ? 33.962 -7.910 -36.100 1.00 94.25 239 ALA A C 1
ATOM 1779 O O . ALA A 1 239 ? 34.339 -8.709 -36.963 1.00 94.25 239 ALA A O 1
ATOM 1780 N N . ALA A 1 240 ? 33.207 -6.846 -36.385 1.00 94.81 240 ALA A N 1
ATOM 1781 C CA . ALA A 1 240 ? 32.756 -6.519 -37.731 1.00 94.81 240 ALA A CA 1
ATOM 1782 C C . ALA A 1 240 ? 33.926 -6.171 -38.669 1.00 94.81 240 ALA A C 1
ATOM 1784 O O . ALA A 1 240 ? 34.022 -6.733 -39.758 1.00 94.81 240 ALA A O 1
ATOM 1785 N N . ASP A 1 241 ? 34.863 -5.323 -38.237 1.00 93.12 241 ASP A N 1
ATOM 1786 C CA . ASP A 1 241 ? 36.042 -4.937 -39.021 1.00 93.12 241 ASP A CA 1
ATOM 1787 C C . ASP A 1 241 ? 36.959 -6.134 -39.301 1.00 93.12 241 ASP A C 1
ATOM 1789 O O . ASP A 1 241 ? 37.411 -6.319 -40.435 1.00 93.12 241 ASP A O 1
ATOM 1793 N N . ARG A 1 242 ? 37.204 -6.993 -38.298 1.00 92.75 242 ARG A N 1
ATOM 1794 C CA . ARG A 1 242 ? 38.000 -8.224 -38.478 1.00 92.75 242 ARG A CA 1
ATOM 1795 C C . ARG A 1 242 ? 37.379 -9.179 -39.497 1.00 92.75 242 ARG A C 1
ATOM 1797 O O . ARG A 1 242 ? 38.110 -9.966 -40.099 1.00 92.75 242 ARG A O 1
ATOM 1804 N N . TRP A 1 243 ? 36.058 -9.138 -39.669 1.00 93.88 243 TRP A N 1
ATOM 1805 C CA . TRP A 1 243 ? 35.345 -9.963 -40.639 1.00 93.88 243 TRP A CA 1
ATOM 1806 C C . TRP A 1 243 ? 35.291 -9.330 -42.032 1.00 93.88 243 TRP A C 1
ATOM 1808 O O . TRP A 1 243 ? 35.553 -10.017 -43.017 1.00 93.88 243 TRP A O 1
ATOM 1818 N N . LEU A 1 244 ? 34.983 -8.034 -42.122 1.00 95.19 244 LEU A N 1
ATOM 1819 C CA . LEU A 1 244 ? 34.635 -7.361 -43.376 1.00 95.19 244 LEU A CA 1
ATOM 1820 C C . LEU A 1 244 ? 35.839 -6.750 -44.105 1.00 95.19 244 LEU A C 1
ATOM 1822 O O . LEU A 1 244 ? 35.911 -6.833 -45.333 1.00 95.19 244 LEU A O 1
ATOM 1826 N N . ARG A 1 245 ? 36.832 -6.208 -43.385 1.00 93.69 245 ARG A N 1
ATOM 1827 C CA . ARG A 1 245 ? 38.001 -5.566 -44.019 1.00 93.69 245 ARG A CA 1
ATOM 1828 C C . ARG A 1 245 ? 38.813 -6.505 -44.915 1.00 93.69 245 ARG A C 1
ATOM 1830 O O . ARG A 1 245 ? 39.169 -6.078 -46.013 1.00 93.69 245 ARG A O 1
ATOM 1837 N N . PRO A 1 246 ? 39.084 -7.774 -44.538 1.00 93.56 246 PRO A N 1
ATOM 1838 C CA . PRO A 1 246 ? 39.774 -8.715 -45.427 1.00 93.56 246 PRO A CA 1
ATOM 1839 C C . PRO A 1 246 ? 39.018 -8.994 -46.734 1.00 93.56 246 PRO A C 1
ATOM 1841 O O . PRO A 1 246 ? 39.621 -9.424 -47.711 1.00 93.56 246 PRO A O 1
ATOM 1844 N N . GLN A 1 247 ? 37.712 -8.721 -46.755 1.00 92.75 247 GLN A N 1
ATOM 1845 C CA . GLN A 1 247 ? 36.823 -8.891 -47.906 1.00 92.75 247 GLN A CA 1
ATOM 1846 C C . GLN A 1 247 ? 36.720 -7.606 -48.745 1.00 92.75 247 GLN A C 1
ATOM 1848 O O . GLN A 1 247 ? 35.910 -7.531 -49.666 1.00 92.75 247 GLN A O 1
ATOM 1853 N N . GLY A 1 248 ? 37.522 -6.585 -48.422 1.00 93.12 248 GLY A N 1
ATOM 1854 C CA . GLY A 1 248 ? 37.525 -5.296 -49.108 1.00 93.12 248 GLY A CA 1
ATOM 1855 C C . GLY A 1 248 ? 36.359 -4.380 -48.732 1.00 93.12 248 GLY A C 1
ATOM 1856 O O . GLY A 1 248 ? 36.053 -3.470 -49.496 1.00 93.12 248 GLY A O 1
ATOM 1857 N N . PHE A 1 249 ? 35.704 -4.610 -47.590 1.00 95.06 249 PHE A N 1
ATOM 1858 C CA . PHE A 1 249 ? 34.579 -3.800 -47.124 1.00 95.06 249 PHE A CA 1
ATOM 1859 C C . PHE A 1 249 ? 34.956 -3.042 -45.842 1.00 95.06 249 PHE A C 1
ATOM 1861 O O . PHE A 1 249 ? 35.143 -3.648 -44.787 1.00 95.06 249 PHE A O 1
ATOM 1868 N N . ASP A 1 250 ? 35.095 -1.717 -45.943 1.00 95.12 250 ASP A N 1
ATOM 1869 C CA . ASP A 1 250 ? 35.483 -0.831 -44.837 1.00 95.12 250 ASP A CA 1
ATOM 1870 C C . ASP A 1 250 ? 34.273 -0.037 -44.333 1.00 95.12 250 ASP A C 1
ATOM 1872 O O . ASP A 1 250 ? 33.804 0.894 -44.988 1.00 95.12 250 ASP A O 1
ATOM 1876 N N . LEU A 1 251 ? 33.792 -0.381 -43.135 1.00 94.69 251 LEU A N 1
ATOM 1877 C CA . LEU A 1 251 ? 32.630 0.257 -42.517 1.00 94.69 251 LEU A CA 1
ATOM 1878 C C . LEU A 1 251 ? 32.787 1.779 -42.366 1.00 94.69 251 LEU A C 1
ATOM 1880 O O . LEU A 1 251 ? 31.796 2.499 -42.459 1.00 94.69 251 LEU A O 1
ATOM 1884 N N . ALA A 1 252 ? 34.001 2.289 -42.135 1.00 93.31 252 ALA A N 1
ATOM 1885 C CA . ALA A 1 252 ? 34.214 3.723 -41.946 1.00 93.31 252 ALA A CA 1
ATOM 1886 C C . ALA A 1 252 ? 34.052 4.487 -43.267 1.00 93.31 252 ALA A C 1
ATOM 1888 O O . ALA A 1 252 ? 33.450 5.562 -43.292 1.00 93.31 252 ALA A O 1
ATOM 1889 N N . ALA A 1 253 ? 34.553 3.911 -44.364 1.00 94.56 253 ALA A N 1
ATOM 1890 C CA . ALA A 1 253 ? 34.402 4.473 -45.701 1.00 94.56 253 ALA A CA 1
ATOM 1891 C C . ALA A 1 253 ? 32.934 4.459 -46.154 1.00 94.56 253 ALA A C 1
ATOM 1893 O O . ALA A 1 253 ? 32.445 5.455 -46.684 1.00 94.56 253 ALA A O 1
ATOM 1894 N N . GLU A 1 254 ? 32.214 3.367 -45.881 1.00 95.69 254 GLU A N 1
ATOM 1895 C CA . GLU A 1 254 ? 30.785 3.248 -46.192 1.00 95.69 254 GLU A CA 1
ATOM 1896 C C . GLU A 1 254 ? 29.943 4.259 -45.417 1.00 95.69 254 GLU A C 1
ATOM 1898 O O . GLU A 1 254 ? 29.118 4.954 -46.009 1.00 95.69 254 GLU A O 1
ATOM 1903 N N . GLN A 1 255 ? 30.181 4.396 -44.107 1.00 94.38 255 GLN A N 1
ATOM 1904 C CA . GLN A 1 255 ? 29.475 5.383 -43.294 1.00 94.38 255 GLN A CA 1
ATOM 1905 C C . GLN A 1 255 ? 29.743 6.811 -43.792 1.00 94.38 255 GLN A C 1
ATOM 1907 O O . GLN A 1 255 ? 28.803 7.584 -43.956 1.00 94.38 255 GLN A O 1
ATOM 1912 N N . ALA A 1 256 ? 31.003 7.156 -44.088 1.00 93.62 256 ALA A N 1
ATOM 1913 C CA . ALA A 1 256 ? 31.360 8.472 -44.622 1.00 93.62 256 ALA A CA 1
ATOM 1914 C C . ALA A 1 256 ? 30.673 8.764 -45.967 1.00 93.62 256 ALA A C 1
ATOM 1916 O O . ALA A 1 256 ? 30.213 9.885 -46.199 1.00 93.62 256 ALA A O 1
ATOM 1917 N N . GLY A 1 257 ? 30.596 7.767 -46.853 1.00 94.38 257 GLY A N 1
ATOM 1918 C CA . GLY A 1 257 ? 29.907 7.878 -48.138 1.00 94.38 257 GLY A CA 1
ATOM 1919 C C . GLY A 1 257 ? 28.416 8.1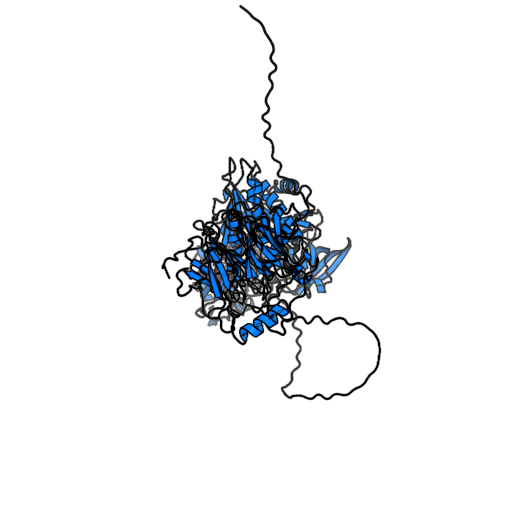58 -47.962 1.00 94.38 257 GLY A C 1
ATOM 1920 O O . GLY A 1 257 ? 27.911 9.146 -48.490 1.00 94.38 257 GLY A O 1
ATOM 1921 N N . ILE A 1 258 ? 27.732 7.350 -47.147 1.00 94.12 258 ILE A N 1
ATOM 1922 C CA . ILE A 1 258 ? 26.298 7.517 -46.873 1.00 94.12 258 ILE A CA 1
ATOM 1923 C C . ILE A 1 258 ? 26.016 8.883 -46.241 1.00 94.12 258 ILE A C 1
ATOM 1925 O O . ILE A 1 258 ? 25.145 9.615 -46.716 1.00 94.12 258 ILE A O 1
ATOM 1929 N N . ASP A 1 259 ? 26.771 9.247 -45.203 1.00 91.88 259 ASP A N 1
ATOM 1930 C CA . ASP A 1 259 ? 26.574 10.501 -44.481 1.00 91.88 259 ASP A CA 1
ATOM 1931 C C . ASP A 1 259 ? 26.875 11.705 -45.378 1.00 91.88 259 ASP A C 1
ATOM 1933 O O . ASP A 1 259 ? 26.187 12.714 -45.299 1.00 91.88 259 ASP A O 1
ATOM 1937 N N . SER A 1 260 ? 27.870 11.638 -46.265 1.00 91.25 260 SER A N 1
ATOM 1938 C CA . SER A 1 260 ? 28.189 12.763 -47.152 1.00 91.25 260 SER A CA 1
ATOM 1939 C C . SER A 1 260 ? 27.203 12.906 -48.311 1.00 91.25 260 SER A C 1
ATOM 1941 O O . SER A 1 260 ? 26.770 14.023 -48.597 1.00 91.25 260 SER A O 1
ATOM 1943 N N . GLU A 1 261 ? 26.796 11.811 -48.949 1.00 90.81 261 GLU A N 1
ATOM 1944 C CA . GLU A 1 261 ? 25.951 11.852 -50.146 1.00 90.81 261 GLU A CA 1
ATOM 1945 C C . GLU A 1 261 ? 24.451 11.871 -49.845 1.00 90.81 261 GLU A C 1
ATOM 1947 O O . GLU A 1 261 ? 23.673 12.265 -50.714 1.00 90.81 261 GLU A O 1
ATOM 1952 N N . MET A 1 262 ? 24.046 11.464 -48.636 1.00 91.50 262 MET A N 1
ATOM 1953 C CA . MET A 1 262 ? 22.645 11.237 -48.260 1.00 91.50 262 MET A CA 1
ATOM 1954 C C . MET A 1 262 ? 21.927 10.288 -49.228 1.00 91.50 262 MET A C 1
ATOM 1956 O O . MET A 1 262 ? 20.779 10.515 -49.606 1.00 91.50 262 MET A O 1
ATOM 1960 N N . LYS A 1 263 ? 22.610 9.212 -49.635 1.00 90.19 263 LYS A N 1
ATOM 1961 C CA . LYS A 1 263 ? 22.063 8.184 -50.528 1.00 90.19 263 LYS A CA 1
ATOM 1962 C C . LYS A 1 263 ? 22.132 6.794 -49.895 1.00 90.19 263 LYS A C 1
ATOM 1964 O O . LYS A 1 263 ? 23.125 6.497 -49.227 1.00 90.19 263 LYS A O 1
ATOM 1969 N N . PRO A 1 264 ? 21.126 5.938 -50.139 1.00 91.00 264 PRO A N 1
ATOM 1970 C CA . PRO A 1 264 ? 21.188 4.518 -49.812 1.00 91.00 264 PRO A CA 1
ATOM 1971 C C . PRO A 1 264 ? 22.418 3.836 -50.418 1.00 91.00 264 PRO A C 1
ATOM 1973 O O . PRO A 1 264 ? 22.720 4.023 -51.597 1.00 91.00 264 PRO A O 1
ATOM 1976 N N . ALA A 1 265 ? 23.096 3.002 -49.630 1.00 92.44 265 ALA A N 1
ATOM 1977 C CA . ALA A 1 265 ? 24.241 2.194 -50.078 1.00 92.44 265 ALA A CA 1
ATOM 1978 C C . ALA A 1 265 ? 23.940 0.684 -50.079 1.00 92.44 265 ALA A C 1
ATOM 1980 O O . ALA A 1 265 ? 24.858 -0.149 -50.068 1.00 92.44 265 ALA A O 1
ATOM 1981 N N . THR A 1 266 ? 22.651 0.340 -50.067 1.00 95.44 266 THR A N 1
ATOM 1982 C CA . THR A 1 266 ? 22.154 -1.021 -49.890 1.00 95.44 266 THR A CA 1
ATOM 1983 C C . THR A 1 266 ? 22.610 -1.951 -51.005 1.00 95.44 266 THR A C 1
ATOM 1985 O O . THR A 1 266 ? 22.362 -1.700 -52.185 1.00 95.44 266 THR A O 1
ATOM 1988 N N . ARG A 1 267 ? 23.285 -3.047 -50.642 1.00 95.25 267 ARG A N 1
ATOM 1989 C CA . ARG A 1 267 ? 23.778 -4.047 -51.601 1.00 95.25 267 ARG A CA 1
ATOM 1990 C C . ARG A 1 267 ? 24.095 -5.389 -50.956 1.00 95.25 267 ARG A C 1
ATOM 1992 O O . ARG A 1 267 ? 24.503 -5.472 -49.799 1.00 95.25 267 ARG A O 1
ATOM 1999 N N . ALA A 1 268 ? 23.967 -6.457 -51.740 1.00 96.19 268 ALA A N 1
ATOM 2000 C CA . ALA A 1 268 ? 24.449 -7.775 -51.343 1.00 96.19 268 ALA A CA 1
ATOM 2001 C C . ALA A 1 268 ? 25.981 -7.777 -51.205 1.00 96.19 268 ALA A C 1
ATOM 2003 O O . ALA A 1 268 ? 26.674 -7.126 -51.989 1.00 96.19 268 ALA A O 1
ATOM 2004 N N . LEU A 1 269 ? 26.502 -8.555 -50.253 1.00 95.88 269 LEU A N 1
ATOM 2005 C CA . LEU A 1 269 ? 27.936 -8.798 -50.084 1.00 95.88 269 LEU A CA 1
ATOM 2006 C C . LEU A 1 269 ? 28.246 -10.260 -50.457 1.00 95.88 269 LEU A C 1
ATOM 2008 O O . LEU A 1 269 ? 28.057 -11.163 -49.636 1.00 95.88 269 LEU A O 1
ATOM 2012 N N . PRO A 1 270 ? 28.651 -10.536 -51.716 1.00 92.44 270 PRO A N 1
ATOM 2013 C CA . PRO A 1 270 ? 28.810 -11.898 -52.216 1.00 92.44 270 PRO A CA 1
ATOM 2014 C C . PRO A 1 270 ? 29.834 -12.704 -51.416 1.00 92.44 270 PRO A C 1
ATOM 2016 O O . PRO A 1 270 ? 30.882 -12.198 -51.030 1.00 92.44 270 PRO A O 1
ATOM 2019 N N . GLY A 1 271 ? 29.538 -13.983 -51.190 1.00 92.44 271 GLY A N 1
ATOM 2020 C CA . GLY A 1 271 ? 30.412 -14.881 -50.429 1.00 92.44 271 GLY A CA 1
ATOM 2021 C C . GLY A 1 271 ? 30.318 -14.726 -48.909 1.00 92.44 271 GLY A C 1
ATOM 2022 O O . GLY A 1 271 ? 30.857 -15.575 -48.203 1.00 92.44 271 GLY A O 1
ATOM 2023 N N . LEU A 1 272 ? 29.598 -13.714 -48.406 1.00 97.50 272 LEU A N 1
ATOM 2024 C CA . LEU A 1 272 ? 29.369 -13.514 -46.977 1.00 97.50 272 LEU A CA 1
ATOM 2025 C C . LEU A 1 272 ? 27.999 -14.039 -46.544 1.00 97.50 272 LEU A C 1
ATOM 2027 O O . LEU A 1 272 ? 26.991 -13.890 -47.242 1.00 97.50 272 LEU A O 1
ATOM 2031 N N . ARG A 1 273 ? 27.957 -14.672 -45.373 1.00 97.06 273 ARG A N 1
ATOM 2032 C CA . ARG A 1 273 ? 26.746 -15.267 -44.793 1.00 97.06 273 ARG A CA 1
ATOM 2033 C C . ARG A 1 273 ? 26.840 -15.262 -43.276 1.00 97.06 273 ARG A C 1
ATOM 2035 O O . ARG A 1 273 ? 27.930 -15.364 -42.721 1.00 97.06 273 ARG A O 1
ATOM 2042 N N . VAL A 1 274 ? 25.691 -15.187 -42.616 1.00 97.12 274 VAL A N 1
ATOM 2043 C CA . VAL A 1 274 ? 25.605 -15.297 -41.157 1.00 97.12 274 VAL A CA 1
ATOM 2044 C C . VAL A 1 274 ? 24.663 -16.430 -40.804 1.00 97.12 274 VAL A C 1
ATOM 2046 O O . VAL A 1 274 ? 23.596 -16.569 -41.405 1.00 97.12 274 VAL A O 1
ATOM 2049 N N . ARG A 1 275 ? 25.067 -17.235 -39.822 1.00 95.44 275 ARG A N 1
ATOM 2050 C CA . ARG A 1 275 ? 24.233 -18.288 -39.245 1.00 95.44 275 ARG A CA 1
ATOM 2051 C C . ARG A 1 275 ? 24.158 -18.132 -37.739 1.00 95.44 275 ARG A C 1
ATOM 2053 O O . ARG A 1 275 ? 25.174 -17.881 -37.094 1.00 95.44 275 ARG A O 1
ATOM 2060 N N . GLY A 1 276 ? 22.981 -18.349 -37.177 1.00 93.25 276 GLY A N 1
ATOM 2061 C CA . GLY A 1 276 ? 22.784 -18.346 -35.735 1.00 93.25 276 GLY A CA 1
ATOM 2062 C C . GLY A 1 276 ? 21.455 -18.971 -35.340 1.00 93.25 276 GLY A C 1
ATOM 2063 O O . GLY A 1 276 ? 20.565 -19.176 -36.166 1.00 93.25 276 GLY A O 1
ATOM 2064 N N . ASP A 1 277 ? 21.341 -19.298 -34.059 1.00 92.69 277 ASP A N 1
ATOM 2065 C CA . ASP A 1 277 ? 20.099 -19.756 -33.442 1.00 92.69 277 ASP A CA 1
ATOM 2066 C C . ASP A 1 277 ? 19.942 -19.008 -32.125 1.00 92.69 277 ASP A C 1
ATOM 2068 O O . ASP A 1 277 ? 20.592 -19.340 -31.133 1.00 92.69 277 ASP A O 1
ATOM 2072 N N . LEU A 1 278 ? 19.151 -17.935 -32.163 1.00 93.00 278 LEU A N 1
ATOM 2073 C CA . LEU A 1 278 ? 18.926 -17.069 -31.020 1.00 93.00 278 LEU A CA 1
ATOM 2074 C C . LEU A 1 278 ? 17.659 -17.527 -30.300 1.00 93.00 278 LEU A C 1
ATOM 2076 O O . LEU A 1 278 ? 16.557 -17.356 -30.820 1.00 93.00 278 LEU A O 1
ATOM 2080 N N . ARG A 1 279 ? 17.802 -18.100 -29.103 1.00 92.19 279 ARG A N 1
ATOM 2081 C CA . ARG A 1 279 ? 16.670 -18.562 -28.290 1.00 92.19 279 ARG A CA 1
ATOM 2082 C C . ARG A 1 279 ? 16.626 -17.762 -27.003 1.00 92.19 279 ARG A C 1
ATOM 2084 O O . ARG A 1 279 ? 17.461 -17.937 -26.121 1.00 92.19 279 ARG A O 1
ATOM 2091 N N . LEU A 1 280 ? 15.660 -16.858 -26.921 1.00 90.94 280 LEU A N 1
ATOM 2092 C CA . LEU A 1 280 ? 15.488 -15.959 -25.790 1.00 90.94 280 LEU A CA 1
ATOM 2093 C C . LEU A 1 280 ? 14.294 -16.406 -24.950 1.00 90.94 280 LEU A C 1
ATOM 2095 O O . LEU A 1 280 ? 13.148 -16.359 -25.403 1.00 90.94 280 LEU A O 1
ATOM 2099 N N . GLY A 1 281 ? 14.570 -16.804 -23.712 1.00 87.88 281 GLY A N 1
ATOM 2100 C CA . GLY A 1 281 ? 13.566 -16.955 -22.670 1.00 87.88 281 GLY A CA 1
ATOM 2101 C C . GLY A 1 281 ? 13.242 -15.590 -22.074 1.00 87.88 281 GLY A C 1
ATOM 2102 O O . GLY A 1 281 ? 14.140 -14.808 -21.777 1.00 87.88 281 GLY A O 1
ATOM 2103 N N . ARG A 1 282 ? 11.958 -15.271 -21.906 1.00 86.56 282 ARG A N 1
ATOM 2104 C CA . ARG A 1 282 ? 11.535 -14.075 -21.171 1.00 86.56 282 ARG A CA 1
ATOM 2105 C C . ARG A 1 282 ? 10.853 -14.504 -19.889 1.00 86.56 282 ARG A C 1
ATOM 2107 O O . ARG A 1 282 ? 9.825 -15.179 -19.934 1.00 86.56 282 ARG A O 1
ATOM 2114 N N . SER A 1 283 ? 11.410 -14.082 -18.763 1.00 85.75 283 SER A N 1
ATOM 2115 C CA . SER A 1 283 ? 10.792 -14.295 -17.461 1.00 85.75 283 SER A CA 1
ATOM 2116 C C . SER A 1 283 ? 9.673 -13.277 -17.307 1.00 85.75 283 SER A C 1
ATOM 2118 O O . SER A 1 283 ? 9.910 -12.069 -17.222 1.00 85.75 283 SER A O 1
ATOM 2120 N N . MET A 1 284 ? 8.441 -13.777 -17.359 1.00 87.69 284 MET A N 1
ATOM 2121 C CA . MET A 1 284 ? 7.237 -12.967 -17.243 1.00 87.69 284 MET A CA 1
ATOM 2122 C C . MET A 1 284 ? 6.804 -12.914 -15.781 1.00 87.69 284 MET A C 1
ATOM 2124 O O . MET A 1 284 ? 6.448 -13.936 -15.197 1.00 87.69 284 MET A O 1
ATOM 2128 N N . THR A 1 285 ? 6.779 -11.716 -15.209 1.00 90.44 285 THR A N 1
ATOM 2129 C CA . THR A 1 285 ? 6.218 -11.476 -13.881 1.00 90.44 285 THR A CA 1
ATOM 2130 C C . THR A 1 285 ? 4.766 -11.038 -14.019 1.00 90.44 285 THR A C 1
ATOM 2132 O O . THR A 1 285 ? 4.445 -10.151 -14.810 1.00 90.44 285 THR A O 1
ATOM 2135 N N . GLN A 1 286 ? 3.884 -11.671 -13.246 1.00 93.88 286 GLN A N 1
ATOM 2136 C CA . GLN A 1 286 ? 2.487 -11.256 -13.130 1.00 93.88 286 GLN A CA 1
ATOM 2137 C C . GLN A 1 286 ? 2.391 -10.022 -12.227 1.00 93.88 286 GLN A C 1
ATOM 2139 O O . GLN A 1 286 ? 2.812 -10.060 -11.067 1.00 93.88 286 GLN A O 1
ATOM 2144 N N . CYS A 1 287 ? 1.802 -8.960 -12.751 1.00 95.94 287 CYS A N 1
ATOM 2145 C CA . CYS A 1 287 ? 1.577 -7.674 -12.103 1.00 95.94 287 CYS A CA 1
ATOM 2146 C C . CYS A 1 287 ? 0.078 -7.393 -12.000 1.00 95.94 287 CYS A C 1
ATOM 2148 O O . CYS A 1 287 ? -0.736 -7.998 -12.709 1.00 95.94 287 CYS A O 1
ATOM 2150 N N . ARG A 1 288 ? -0.293 -6.496 -11.085 1.00 97.56 288 ARG A N 1
ATOM 2151 C CA . ARG A 1 288 ? -1.690 -6.154 -10.821 1.00 97.56 288 ARG A CA 1
ATOM 2152 C C . ARG A 1 288 ? -1.800 -4.665 -10.555 1.00 97.56 288 ARG A C 1
ATOM 2154 O O . ARG A 1 288 ? -1.216 -4.180 -9.600 1.00 97.56 288 ARG A O 1
ATOM 2161 N N . ASN A 1 289 ? -2.560 -3.954 -11.377 1.00 98.69 289 ASN A N 1
ATOM 2162 C CA . ASN A 1 289 ? -3.067 -2.654 -10.954 1.00 98.69 289 ASN A CA 1
ATOM 2163 C C . ASN A 1 289 ? -4.219 -2.892 -9.974 1.00 98.69 289 ASN A C 1
ATOM 2165 O O . ASN A 1 289 ? -4.947 -3.880 -10.111 1.00 98.69 289 ASN A O 1
ATOM 2169 N N . ILE A 1 290 ? -4.401 -1.984 -9.025 1.00 98.75 290 ILE A N 1
ATOM 2170 C CA . ILE A 1 290 ? -5.508 -2.000 -8.065 1.00 98.75 290 ILE A CA 1
ATOM 2171 C C . ILE A 1 290 ? -6.486 -0.925 -8.505 1.00 98.75 290 ILE A C 1
ATOM 2173 O O . ILE A 1 290 ? -6.076 0.220 -8.691 1.00 98.75 290 ILE A O 1
ATOM 2177 N N . VAL A 1 291 ? -7.744 -1.292 -8.735 1.00 98.44 291 VAL A N 1
ATOM 2178 C CA . VAL A 1 291 ? -8.712 -0.407 -9.387 1.00 98.44 291 VAL A CA 1
ATOM 2179 C C . VAL A 1 291 ? -10.041 -0.421 -8.650 1.00 98.44 291 VAL A C 1
ATOM 2181 O O . VAL A 1 291 ? -10.749 -1.430 -8.626 1.00 98.44 291 VAL A O 1
ATOM 2184 N N . PHE A 1 292 ? -10.382 0.738 -8.102 1.00 98.44 292 PHE A N 1
ATOM 2185 C CA . PHE A 1 292 ? -11.628 0.996 -7.399 1.00 98.44 292 PHE A CA 1
ATOM 2186 C C . PHE A 1 292 ? -12.329 2.219 -7.987 1.00 98.44 292 PHE A C 1
ATOM 2188 O O . PHE A 1 292 ? -11.689 3.068 -8.609 1.00 98.44 292 PHE A O 1
ATOM 2195 N N . ALA A 1 293 ? -13.641 2.320 -7.814 1.00 97.44 293 ALA A N 1
ATOM 2196 C CA . ALA A 1 293 ? -14.416 3.425 -8.348 1.00 97.44 293 ALA A CA 1
ATOM 2197 C C . ALA A 1 293 ? -15.598 3.824 -7.471 1.00 97.44 293 ALA A C 1
ATOM 2199 O O . ALA A 1 293 ? -16.247 2.996 -6.842 1.00 97.44 293 ALA A O 1
ATOM 2200 N N . LEU A 1 294 ? -15.898 5.120 -7.511 1.00 95.81 294 LEU A N 1
ATOM 2201 C CA . LEU A 1 294 ? -17.146 5.707 -7.057 1.00 95.81 294 LEU A CA 1
ATOM 2202 C C . LEU A 1 294 ? -17.959 6.104 -8.303 1.00 95.81 294 LEU A C 1
ATOM 2204 O O . LEU A 1 294 ? -17.535 7.013 -9.033 1.00 95.81 294 LEU A O 1
ATOM 2208 N N . PRO A 1 295 ? -19.107 5.456 -8.579 1.00 95.12 295 PRO A N 1
ATOM 2209 C CA . PRO A 1 295 ? -19.935 5.759 -9.745 1.00 95.12 295 PRO A CA 1
ATOM 2210 C C . PRO A 1 295 ? -20.388 7.220 -9.781 1.00 95.12 295 PRO A C 1
ATOM 2212 O O . PRO A 1 295 ? -20.664 7.819 -8.741 1.00 95.12 295 PRO A O 1
ATOM 2215 N N . GLY A 1 296 ? -20.467 7.809 -10.977 1.00 95.38 296 GLY A N 1
ATOM 2216 C CA . GLY A 1 296 ? -20.941 9.182 -11.173 1.00 95.38 296 GLY A CA 1
ATOM 2217 C C . GLY A 1 296 ? -22.461 9.329 -11.043 1.00 95.38 296 GLY A C 1
ATOM 2218 O O . GLY A 1 296 ? -23.205 8.352 -11.103 1.00 95.38 296 GLY A O 1
ATOM 2219 N N . THR A 1 297 ? -22.936 10.569 -10.917 1.00 95.50 297 THR A N 1
ATOM 2220 C CA . THR A 1 297 ? -24.361 10.909 -10.759 1.00 95.50 297 THR A CA 1
ATOM 2221 C C . THR A 1 297 ? -24.787 12.023 -11.720 1.00 95.50 297 THR A C 1
ATOM 2223 O O . THR A 1 297 ? -23.970 12.794 -12.232 1.00 95.50 297 THR A O 1
ATOM 2226 N N . GLY A 1 298 ? -26.090 12.105 -11.998 1.00 95.06 298 GLY A N 1
ATOM 2227 C CA . GLY A 1 298 ? -26.676 13.176 -12.805 1.00 95.06 298 GLY A CA 1
ATOM 2228 C C . GLY A 1 298 ? -26.153 13.246 -14.247 1.00 95.06 298 GLY A C 1
ATOM 2229 O O . GLY A 1 298 ? -25.838 12.235 -14.876 1.00 95.06 298 GLY A O 1
ATOM 2230 N N . ALA A 1 299 ? -26.071 14.461 -14.793 1.00 94.81 299 ALA A N 1
ATOM 2231 C CA . ALA A 1 299 ? -25.720 14.701 -16.195 1.00 94.81 299 ALA A CA 1
ATOM 2232 C C . ALA A 1 299 ? -24.266 14.327 -16.545 1.00 94.81 299 ALA A C 1
ATOM 2234 O O . ALA A 1 299 ? -23.954 14.094 -17.713 1.00 94.81 299 ALA A O 1
ATOM 2235 N N . LEU A 1 300 ? -23.380 14.264 -15.547 1.00 96.38 300 LEU A N 1
ATOM 2236 C CA . LEU A 1 300 ? -21.957 13.958 -15.721 1.00 96.38 300 LEU A CA 1
ATOM 2237 C C . LEU A 1 300 ? -21.607 12.481 -15.468 1.00 96.38 300 LEU A C 1
ATOM 2239 O O . LEU A 1 300 ? -20.454 12.103 -15.665 1.00 96.38 300 LEU A O 1
ATOM 2243 N N . ALA A 1 301 ? -22.579 11.635 -15.105 1.00 96.19 301 ALA A N 1
ATOM 2244 C CA . ALA A 1 301 ? -22.347 10.267 -14.628 1.00 96.19 301 ALA A CA 1
ATOM 2245 C C . ALA A 1 301 ? -21.531 9.364 -15.574 1.00 96.19 301 ALA A C 1
ATOM 2247 O O . ALA A 1 301 ? -20.872 8.433 -15.125 1.00 96.19 301 ALA A O 1
ATOM 2248 N N . SER A 1 302 ? -21.577 9.624 -16.887 1.00 95.50 302 SER A N 1
ATOM 2249 C CA . SER A 1 302 ? -20.878 8.806 -17.893 1.00 95.50 302 SER A CA 1
ATOM 2250 C C . SER A 1 302 ? -19.393 9.139 -18.073 1.00 95.50 302 SER A C 1
ATOM 2252 O O . SER A 1 302 ? -18.711 8.445 -18.825 1.00 95.50 302 SER A O 1
ATOM 2254 N N . GLU A 1 303 ? -18.912 10.222 -17.465 1.00 97.56 303 GLU A N 1
ATOM 2255 C CA . GLU A 1 303 ? -17.524 10.678 -17.542 1.00 97.56 303 GLU A CA 1
ATOM 2256 C C . GLU A 1 303 ? -16.755 10.306 -16.268 1.00 97.56 303 GLU A C 1
ATOM 2258 O O . GLU A 1 303 ? -17.357 10.151 -15.209 1.00 97.56 303 GLU A O 1
ATOM 2263 N N . TRP A 1 304 ? -15.427 10.200 -16.366 1.00 97.94 304 TRP A N 1
ATOM 2264 C CA . TRP A 1 304 ? -14.565 9.708 -15.286 1.00 97.94 304 TRP A CA 1
ATOM 2265 C C . TRP A 1 304 ? -13.372 10.623 -15.010 1.00 97.94 304 TRP A C 1
ATOM 2267 O O . TRP A 1 304 ? -12.752 11.144 -15.938 1.00 97.94 304 TRP A O 1
ATOM 2277 N N . VAL A 1 305 ? -13.021 10.782 -13.738 1.00 98.38 305 VAL A N 1
ATOM 2278 C CA . VAL A 1 305 ? -11.751 11.361 -13.275 1.00 98.38 305 VAL A CA 1
ATOM 2279 C C . VAL A 1 305 ? -10.929 10.250 -12.636 1.00 98.38 305 VAL A C 1
ATOM 2281 O O . VAL A 1 305 ? -11.477 9.444 -11.890 1.00 98.38 305 VAL A O 1
ATOM 2284 N N . VAL A 1 306 ? -9.632 10.196 -12.930 1.00 98.69 306 VAL A N 1
ATOM 2285 C CA . VAL A 1 306 ? -8.707 9.232 -12.322 1.00 98.69 306 VAL A CA 1
ATOM 2286 C C . VAL A 1 306 ? -7.842 9.947 -11.286 1.00 98.69 306 VAL A C 1
ATOM 2288 O O . VAL A 1 306 ? -7.219 10.955 -11.614 1.00 98.69 306 VAL A O 1
ATOM 2291 N N . LEU A 1 307 ? -7.783 9.417 -10.067 1.00 98.75 307 LEU A N 1
ATOM 2292 C CA . LEU A 1 307 ? -6.775 9.758 -9.062 1.00 98.75 307 LEU A CA 1
ATOM 2293 C C . LEU A 1 307 ? -5.867 8.537 -8.880 1.00 98.75 307 LEU A C 1
ATOM 2295 O O . LEU A 1 307 ? -6.367 7.430 -8.667 1.00 98.75 307 LEU A O 1
ATOM 2299 N N . SER A 1 308 ? -4.553 8.713 -9.016 1.00 98.62 308 SER A N 1
ATOM 2300 C CA . SER A 1 308 ? -3.620 7.586 -9.074 1.00 98.62 308 SER A CA 1
ATOM 2301 C C . SER A 1 308 ? -2.326 7.771 -8.293 1.00 98.62 308 SER A C 1
ATOM 2303 O O . SER A 1 308 ? -1.924 8.895 -8.019 1.00 98.62 308 SER A O 1
ATOM 2305 N N . ALA A 1 309 ? -1.680 6.646 -7.983 1.00 98.44 309 ALA A N 1
ATOM 2306 C CA . ALA A 1 309 ? -0.312 6.528 -7.470 1.00 98.44 309 ALA A CA 1
ATOM 2307 C C . ALA A 1 309 ? 0.266 5.164 -7.896 1.00 98.44 309 ALA A C 1
ATOM 2309 O O . ALA A 1 309 ? -0.511 4.233 -8.092 1.00 98.44 309 ALA A O 1
ATOM 2310 N N . HIS A 1 310 ? 1.580 4.974 -8.007 1.00 98.19 310 HIS A N 1
ATOM 2311 C CA . HIS A 1 310 ? 2.151 3.620 -8.155 1.00 98.19 310 HIS A CA 1
ATOM 2312 C C . HIS A 1 310 ? 2.485 3.006 -6.790 1.00 98.19 310 HIS A C 1
ATOM 2314 O O . HIS A 1 310 ? 2.638 3.738 -5.818 1.00 98.19 310 HIS A O 1
ATOM 2320 N N . HIS A 1 311 ? 2.538 1.671 -6.694 1.00 98.06 311 HIS A N 1
ATOM 2321 C CA . HIS A 1 311 ? 2.866 0.956 -5.447 1.00 98.06 311 HIS A CA 1
ATOM 2322 C C . HIS A 1 311 ? 4.091 0.040 -5.537 1.00 98.06 311 HIS A C 1
ATOM 2324 O O . HIS A 1 311 ? 4.556 -0.449 -4.505 1.00 98.06 311 HIS A O 1
ATOM 2330 N N . ASP A 1 312 ? 4.590 -0.267 -6.740 1.00 96.25 312 ASP A N 1
ATOM 2331 C CA . ASP A 1 312 ? 5.810 -1.061 -6.893 1.00 96.25 312 ASP A CA 1
ATOM 2332 C C . ASP A 1 312 ? 7.048 -0.205 -6.647 1.00 96.25 312 ASP A C 1
ATOM 2334 O O . ASP A 1 312 ? 7.074 0.945 -7.062 1.00 96.25 312 ASP A O 1
ATOM 2338 N N . HIS A 1 313 ? 8.074 -0.770 -6.016 1.00 93.94 313 HIS A N 1
ATOM 2339 C CA . HIS A 1 313 ? 9.386 -0.128 -5.931 1.00 93.94 313 HIS A CA 1
ATOM 2340 C C . HIS A 1 313 ? 10.499 -1.129 -6.305 1.00 93.94 313 HIS A C 1
ATOM 2342 O O . HIS A 1 313 ? 10.245 -2.203 -6.865 1.00 93.94 313 HIS A O 1
ATOM 2348 N N . LEU A 1 314 ? 11.764 -0.788 -6.052 1.00 88.19 314 LEU A N 1
ATOM 2349 C CA . LEU A 1 314 ? 12.932 -1.518 -6.560 1.00 88.19 314 LEU A CA 1
ATOM 2350 C C . LEU A 1 314 ? 13.236 -2.847 -5.849 1.00 88.19 314 LEU A C 1
ATOM 2352 O O . LEU A 1 314 ? 14.136 -3.579 -6.272 1.00 88.19 314 LEU A O 1
ATOM 2356 N N . GLY A 1 315 ? 12.516 -3.197 -4.786 1.00 90.62 315 GLY A N 1
ATOM 2357 C CA . GLY A 1 315 ? 12.722 -4.440 -4.054 1.00 90.62 315 GLY A CA 1
ATOM 2358 C C . GLY A 1 315 ? 14.103 -4.532 -3.409 1.00 90.62 315 GLY A C 1
ATOM 2359 O O . GLY A 1 315 ? 14.365 -3.882 -2.409 1.00 90.62 315 GLY A O 1
ATOM 2360 N N . TRP A 1 316 ? 14.991 -5.347 -3.985 1.00 85.12 316 TRP A N 1
ATOM 2361 C CA . TRP A 1 316 ? 16.376 -5.529 -3.514 1.00 85.12 316 TRP A CA 1
ATOM 2362 C C . TRP A 1 316 ? 17.405 -4.692 -4.302 1.00 85.12 316 TRP A C 1
ATOM 2364 O O . TRP A 1 316 ? 18.608 -4.989 -4.283 1.00 85.12 316 TRP A O 1
ATOM 2374 N N . GLY A 1 317 ? 16.931 -3.703 -5.064 1.00 81.12 317 GLY A N 1
ATOM 2375 C CA . GLY A 1 317 ? 17.741 -2.796 -5.869 1.00 81.12 317 GLY A CA 1
ATOM 2376 C C . GLY A 1 317 ? 17.995 -3.290 -7.291 1.00 81.12 317 GLY A C 1
ATOM 2377 O O . GLY A 1 317 ? 17.127 -3.841 -7.961 1.00 81.12 317 GLY A O 1
ATOM 2378 N N . GLY A 1 318 ? 19.211 -3.061 -7.789 1.00 72.62 318 GLY A N 1
ATOM 2379 C CA . GLY A 1 318 ? 19.627 -3.439 -9.142 1.00 72.62 318 GLY A CA 1
ATOM 2380 C C . GLY A 1 318 ? 19.976 -2.241 -10.022 1.00 72.62 318 GLY A C 1
ATOM 2381 O O . GLY A 1 318 ? 20.312 -1.165 -9.534 1.00 72.62 318 GLY A O 1
ATOM 2382 N N . ALA A 1 319 ? 19.920 -2.421 -11.344 1.00 64.88 319 ALA A N 1
ATOM 2383 C CA . ALA A 1 319 ? 20.461 -1.456 -12.309 1.00 64.88 319 ALA A CA 1
ATOM 2384 C C . ALA A 1 319 ? 19.780 -0.073 -12.298 1.00 64.88 319 ALA A C 1
ATOM 2386 O O . ALA A 1 319 ? 20.359 0.886 -12.808 1.00 64.88 319 ALA A O 1
ATOM 2387 N N . ARG A 1 320 ? 18.564 0.029 -11.745 1.00 65.44 320 ARG A N 1
ATOM 2388 C CA . ARG A 1 320 ? 17.825 1.293 -11.590 1.00 65.44 320 ARG A CA 1
ATOM 2389 C C . ARG A 1 320 ? 18.014 1.967 -10.230 1.00 65.44 320 ARG A C 1
ATOM 2391 O O . ARG A 1 320 ? 17.574 3.100 -10.067 1.00 65.44 320 ARG A O 1
ATOM 2398 N N . SER A 1 321 ? 18.700 1.312 -9.293 1.00 74.62 321 SER A N 1
ATOM 2399 C CA . SER A 1 321 ? 19.036 1.913 -8.006 1.00 74.62 321 SER A CA 1
ATOM 2400 C C . SER A 1 321 ? 20.126 2.979 -8.151 1.00 74.62 321 SER A C 1
ATOM 2402 O O . SER A 1 321 ? 21.022 2.862 -8.991 1.00 74.62 321 SER A O 1
ATOM 2404 N N . MET A 1 322 ? 20.107 3.988 -7.274 1.00 65.31 322 MET A N 1
ATOM 2405 C CA . MET A 1 322 ? 21.237 4.906 -7.099 1.00 65.31 322 MET A CA 1
ATOM 2406 C C . MET A 1 322 ? 22.459 4.256 -6.432 1.00 65.31 322 MET A C 1
ATOM 2408 O O . MET A 1 322 ? 23.551 4.816 -6.508 1.00 65.31 322 MET A O 1
ATOM 2412 N N . THR A 1 323 ? 22.317 3.054 -5.862 1.00 67.75 323 THR A N 1
ATOM 2413 C CA . THR A 1 323 ? 23.405 2.234 -5.304 1.00 67.75 323 THR A CA 1
ATOM 2414 C C . THR A 1 323 ? 23.467 0.851 -5.983 1.00 67.75 323 THR A C 1
ATOM 2416 O O . THR A 1 323 ? 23.360 -0.181 -5.322 1.00 67.75 323 THR A O 1
ATOM 2419 N N . PRO A 1 324 ? 23.707 0.773 -7.309 1.00 58.09 324 PRO A N 1
ATOM 2420 C CA . PRO A 1 324 ? 23.403 -0.391 -8.159 1.00 58.09 324 PRO A CA 1
ATOM 2421 C C . PRO A 1 324 ? 24.197 -1.684 -7.890 1.00 58.09 324 PRO A C 1
ATOM 2423 O O . PRO A 1 324 ? 24.041 -2.662 -8.617 1.00 58.09 324 PRO A O 1
ATOM 2426 N N . GLY A 1 325 ? 25.041 -1.733 -6.858 1.00 56.66 325 GLY A N 1
ATOM 2427 C CA . GLY A 1 325 ? 25.613 -2.997 -6.389 1.00 56.66 325 GLY A CA 1
ATOM 2428 C C . GLY A 1 325 ? 25.578 -3.191 -4.873 1.00 56.66 325 GLY A C 1
ATOM 2429 O O . GLY A 1 325 ? 26.317 -4.030 -4.356 1.00 56.66 325 GLY A O 1
ATOM 2430 N N . ALA A 1 326 ? 24.804 -2.394 -4.141 1.00 65.19 326 ALA A N 1
ATOM 2431 C CA . ALA A 1 326 ? 24.355 -2.786 -2.816 1.00 65.19 326 ALA A CA 1
ATOM 2432 C C . ALA A 1 326 ? 23.109 -3.659 -3.005 1.00 65.19 326 ALA A C 1
ATOM 2434 O O . ALA A 1 326 ? 22.179 -3.259 -3.699 1.00 65.19 326 ALA A O 1
ATOM 2435 N N . ARG A 1 327 ? 23.109 -4.860 -2.423 1.00 80.56 327 ARG A N 1
ATOM 2436 C CA . ARG A 1 327 ? 21.894 -5.664 -2.296 1.00 80.56 327 ARG A CA 1
ATOM 2437 C C . ARG A 1 327 ? 21.307 -5.364 -0.925 1.00 80.56 327 ARG A C 1
ATOM 2439 O O . ARG A 1 327 ? 21.760 -5.925 0.068 1.00 80.56 327 ARG A O 1
ATOM 2446 N N . ALA A 1 328 ? 20.360 -4.447 -0.896 1.00 83.81 328 ALA A N 1
ATOM 2447 C CA . ALA A 1 328 ? 19.634 -4.016 0.289 1.00 83.81 328 ALA A CA 1
ATOM 2448 C C . ALA A 1 328 ? 18.178 -3.788 -0.111 1.00 83.81 328 ALA A C 1
ATOM 2450 O O . ALA A 1 328 ? 17.893 -3.705 -1.306 1.00 83.81 328 ALA A O 1
ATOM 2451 N N . ILE A 1 329 ? 17.281 -3.750 0.867 1.00 84.69 329 ILE A N 1
ATOM 2452 C CA . ILE A 1 329 ? 15.878 -3.452 0.606 1.00 84.69 329 ILE A CA 1
ATOM 2453 C C . ILE A 1 329 ? 15.762 -1.963 0.278 1.00 84.69 329 ILE A C 1
ATOM 2455 O O . ILE A 1 329 ? 16.344 -1.123 0.956 1.00 84.69 329 ILE A O 1
ATOM 2459 N N . HIS A 1 330 ? 15.039 -1.653 -0.789 1.00 91.00 330 HIS A N 1
ATOM 2460 C CA . HIS A 1 330 ? 14.646 -0.302 -1.157 1.00 91.00 330 HIS A CA 1
ATOM 2461 C C . HIS A 1 330 ? 13.211 -0.135 -0.699 1.00 91.00 330 HIS A C 1
ATOM 2463 O O . HIS A 1 330 ? 12.304 -0.606 -1.377 1.00 91.00 330 HIS A O 1
ATOM 2469 N N . ASN A 1 331 ? 13.011 0.449 0.480 1.00 90.06 331 ASN A N 1
ATOM 2470 C CA . ASN A 1 331 ? 11.681 0.568 1.071 1.00 90.06 331 ASN A CA 1
ATOM 2471 C C . ASN A 1 331 ? 10.786 1.542 0.316 1.00 90.06 331 ASN A C 1
ATOM 2473 O O . ASN A 1 331 ? 9.577 1.323 0.268 1.00 90.06 331 ASN A O 1
ATOM 2477 N N . GLY A 1 332 ? 11.354 2.566 -0.318 1.00 92.56 332 GLY A N 1
ATOM 2478 C CA . GLY A 1 332 ? 10.586 3.484 -1.147 1.00 92.56 332 GLY A CA 1
ATOM 2479 C C . GLY A 1 332 ? 9.537 4.227 -0.331 1.00 92.56 332 GLY A C 1
ATOM 2480 O O . GLY A 1 332 ? 8.339 4.110 -0.607 1.00 92.56 332 GLY A O 1
ATOM 2481 N N . ALA A 1 333 ? 9.951 4.852 0.771 1.00 93.62 333 ALA A N 1
ATOM 2482 C CA . ALA A 1 333 ? 9.042 5.576 1.646 1.00 93.62 333 ALA A CA 1
ATOM 2483 C C . ALA A 1 333 ? 8.461 6.812 0.956 1.00 93.62 333 ALA A C 1
ATOM 2485 O O . ALA A 1 333 ? 7.249 7.030 1.028 1.00 93.62 333 ALA A O 1
ATOM 2486 N N . ASP A 1 334 ? 9.288 7.592 0.253 1.00 92.94 334 ASP A N 1
ATOM 2487 C CA . ASP A 1 334 ? 8.787 8.677 -0.584 1.00 92.94 334 ASP A CA 1
ATOM 2488 C C . ASP A 1 334 ? 8.457 8.197 -1.996 1.00 92.94 334 ASP A C 1
ATOM 2490 O O . ASP A 1 334 ? 7.370 8.485 -2.490 1.00 92.94 334 ASP A O 1
ATOM 2494 N N . ASP A 1 335 ? 9.350 7.421 -2.609 1.00 86.00 335 ASP A N 1
ATOM 2495 C CA . ASP A 1 335 ? 9.129 6.774 -3.899 1.00 86.00 335 ASP A CA 1
ATOM 2496 C C . ASP A 1 335 ? 8.802 5.296 -3.670 1.00 86.00 335 ASP A C 1
ATOM 2498 O O . ASP A 1 335 ? 9.649 4.416 -3.728 1.00 86.00 335 ASP A O 1
ATOM 2502 N N . ASN A 1 336 ? 7.593 4.953 -3.259 1.00 89.31 336 ASN A N 1
ATOM 2503 C CA . ASN A 1 336 ? 6.338 5.618 -3.594 1.00 89.31 336 ASN A CA 1
ATOM 2504 C C . ASN A 1 336 ? 5.250 5.485 -2.528 1.00 89.31 336 ASN A C 1
ATOM 2506 O O . ASN A 1 336 ? 4.086 5.820 -2.781 1.00 89.31 336 ASN A O 1
ATOM 2510 N N . ALA A 1 337 ? 5.588 4.975 -1.339 1.00 97.50 337 ALA A N 1
ATOM 2511 C CA . ALA A 1 337 ? 4.606 4.740 -0.285 1.00 97.50 337 ALA A CA 1
ATOM 2512 C C . ALA A 1 337 ? 3.857 6.028 0.094 1.00 97.50 337 ALA A C 1
ATOM 2514 O O . ALA A 1 337 ? 2.659 5.972 0.367 1.00 97.50 337 ALA A O 1
ATOM 2515 N N . SER A 1 338 ? 4.516 7.190 0.023 1.00 98.25 338 SER A N 1
ATOM 2516 C CA . SER A 1 338 ? 3.907 8.501 0.261 1.00 98.25 338 SER A CA 1
ATOM 2517 C C . SER A 1 338 ? 2.786 8.842 -0.735 1.00 98.25 338 SER A C 1
ATOM 2519 O O . SER A 1 338 ? 1.750 9.377 -0.335 1.00 98.25 338 SER A O 1
ATOM 2521 N N . GLY A 1 339 ? 2.938 8.487 -2.016 1.00 98.19 339 GLY A N 1
ATOM 2522 C CA . GLY A 1 339 ? 1.916 8.685 -3.049 1.00 98.19 339 GLY A CA 1
ATOM 2523 C C . GLY A 1 339 ? 0.679 7.826 -2.798 1.00 98.19 339 GLY A C 1
ATOM 2524 O O . GLY A 1 339 ? -0.452 8.312 -2.858 1.00 98.19 339 GLY A O 1
ATOM 2525 N N . VAL A 1 340 ? 0.891 6.560 -2.428 1.00 98.69 340 VAL A N 1
ATOM 2526 C CA . VAL A 1 340 ? -0.194 5.648 -2.039 1.00 98.69 340 VAL A CA 1
ATOM 2527 C C . VAL A 1 340 ? -0.860 6.104 -0.740 1.00 98.69 340 VAL A C 1
ATOM 2529 O O . VAL A 1 340 ? -2.085 6.083 -0.651 1.00 98.69 340 VAL A O 1
ATOM 2532 N N . ALA A 1 341 ? -0.096 6.565 0.250 1.00 98.06 341 ALA A N 1
ATOM 2533 C CA . ALA A 1 341 ? -0.638 7.117 1.489 1.00 98.06 341 ALA A CA 1
ATOM 2534 C C . ALA A 1 341 ? -1.538 8.333 1.219 1.00 98.06 341 ALA A C 1
ATOM 2536 O O . ALA A 1 341 ? -2.646 8.402 1.751 1.00 98.06 341 ALA A O 1
ATOM 2537 N N . ALA A 1 342 ? -1.118 9.245 0.332 1.00 98.25 342 ALA A N 1
ATOM 2538 C CA . ALA A 1 342 ? -1.946 10.371 -0.094 1.00 98.25 342 ALA A CA 1
ATOM 2539 C C . ALA A 1 342 ? -3.213 9.920 -0.838 1.00 98.25 342 ALA A C 1
ATOM 2541 O O . ALA A 1 342 ? -4.283 10.479 -0.604 1.00 98.25 342 ALA A O 1
ATOM 2542 N N . LEU A 1 343 ? -3.116 8.901 -1.702 1.00 98.62 343 LEU A N 1
ATOM 2543 C CA . LEU A 1 343 ? -4.266 8.315 -2.397 1.00 98.62 343 LEU A CA 1
ATOM 2544 C C . LEU A 1 343 ? -5.291 7.746 -1.404 1.00 98.62 343 LEU A C 1
ATOM 2546 O O . LEU A 1 343 ? -6.481 8.018 -1.542 1.00 98.62 343 LEU A O 1
ATOM 2550 N N . LEU A 1 344 ? -4.836 6.970 -0.415 1.00 96.69 344 LEU A N 1
ATOM 2551 C CA . LEU A 1 344 ? -5.694 6.346 0.597 1.00 96.69 344 LEU A CA 1
ATOM 2552 C C . LEU A 1 344 ? -6.346 7.384 1.515 1.00 96.69 344 LEU A C 1
ATOM 2554 O O . LEU A 1 344 ? -7.540 7.284 1.794 1.00 96.69 344 LEU A O 1
ATOM 2558 N N . LEU A 1 345 ? -5.594 8.405 1.932 1.00 93.56 345 LEU A N 1
ATOM 2559 C CA . LEU A 1 345 ? -6.130 9.481 2.761 1.00 93.56 345 LEU A CA 1
ATOM 2560 C C . LEU A 1 345 ? -7.169 10.310 1.990 1.00 93.56 345 LEU A C 1
ATOM 2562 O O . LEU A 1 345 ? -8.254 10.563 2.505 1.00 93.56 345 LEU A O 1
ATOM 2566 N N . ALA A 1 346 ? -6.890 10.647 0.725 1.00 95.56 346 ALA A N 1
ATOM 2567 C CA . ALA A 1 346 ? -7.855 11.318 -0.143 1.00 95.56 346 ALA A CA 1
ATOM 2568 C C . ALA A 1 346 ? -9.118 10.466 -0.364 1.00 95.56 346 ALA A C 1
ATOM 2570 O O . ALA A 1 346 ? -10.228 10.995 -0.340 1.00 95.56 346 ALA A O 1
ATOM 2571 N N . ALA A 1 347 ? -8.972 9.148 -0.547 1.00 93.69 347 ALA A N 1
ATOM 2572 C CA . ALA A 1 347 ? -10.100 8.230 -0.702 1.00 93.69 347 ALA A CA 1
ATOM 2573 C C . ALA A 1 347 ? -11.073 8.306 0.483 1.00 93.69 347 ALA A C 1
ATOM 2575 O O . ALA A 1 347 ? -12.278 8.393 0.260 1.00 93.69 347 ALA A O 1
ATOM 2576 N N . GLY A 1 348 ? -10.552 8.354 1.715 1.00 85.75 348 GLY A N 1
ATOM 2577 C CA . GLY A 1 348 ? -11.358 8.430 2.939 1.00 85.75 348 GLY A CA 1
ATOM 2578 C C . GLY A 1 348 ? -12.253 9.671 3.045 1.00 85.75 348 GLY A C 1
ATOM 2579 O O . GLY A 1 348 ? -13.242 9.649 3.772 1.00 85.75 348 GLY A O 1
ATOM 2580 N N . GLU A 1 349 ? -11.956 10.739 2.301 1.00 86.06 349 GLU A N 1
ATOM 2581 C CA . GLU A 1 349 ? -12.769 11.962 2.286 1.00 86.06 349 GLU A CA 1
ATOM 2582 C C . GLU A 1 349 ? -13.634 12.095 1.027 1.00 86.06 349 GLU A C 1
ATOM 2584 O O . GLU A 1 349 ? -14.685 12.742 1.050 1.00 86.06 349 GLU A O 1
ATOM 2589 N N . LEU A 1 350 ? -13.207 11.499 -0.090 1.00 89.50 350 LEU A N 1
ATOM 2590 C CA . LEU A 1 350 ? -13.804 11.726 -1.406 1.00 89.50 350 LEU A CA 1
ATOM 2591 C C . LEU A 1 350 ? -15.277 11.327 -1.487 1.00 89.50 350 LEU A C 1
ATOM 2593 O O . LEU A 1 350 ? -16.050 12.057 -2.108 1.00 89.50 350 LEU A O 1
ATOM 2597 N N . GLU A 1 351 ? -15.676 10.210 -0.877 1.00 84.50 351 GLU A N 1
ATOM 2598 C CA . GLU A 1 351 ? -17.080 9.782 -0.871 1.00 84.50 351 GLU A CA 1
ATOM 2599 C C . GLU A 1 351 ? -17.974 10.857 -0.235 1.00 84.50 351 GLU A C 1
ATOM 2601 O O . GLU A 1 351 ? -18.938 11.320 -0.852 1.00 84.50 351 GLU A O 1
ATOM 2606 N N . HIS A 1 352 ? -17.594 11.336 0.952 1.00 83.62 352 HIS A N 1
ATOM 2607 C CA . HIS A 1 352 ? -18.324 12.370 1.679 1.00 83.62 352 HIS A CA 1
ATOM 2608 C C . HIS A 1 352 ? -18.317 13.711 0.929 1.00 83.62 352 HIS A C 1
ATOM 2610 O O . HIS A 1 352 ? -19.373 14.318 0.733 1.00 83.62 352 HIS A O 1
ATOM 2616 N N . LEU A 1 353 ? -17.157 14.162 0.443 1.00 86.94 353 LEU A N 1
ATOM 2617 C CA . LEU A 1 353 ? -17.039 15.432 -0.285 1.00 86.94 353 LEU A CA 1
ATOM 2618 C C . LEU A 1 353 ? -17.877 15.453 -1.574 1.00 86.94 353 LEU A C 1
ATOM 2620 O O . LEU A 1 353 ? -18.344 16.511 -2.001 1.00 86.94 353 LEU A O 1
ATOM 2624 N N . LEU A 1 354 ? -18.086 14.290 -2.194 1.00 89.69 354 LEU A N 1
ATOM 2625 C CA . LEU A 1 354 ? -18.857 14.132 -3.426 1.00 89.69 354 LEU A CA 1
ATOM 2626 C C . LEU A 1 354 ? -20.337 13.799 -3.198 1.00 89.69 354 LEU A C 1
ATOM 2628 O O . LEU A 1 354 ? -21.111 13.848 -4.160 1.00 89.69 354 LEU A O 1
ATOM 2632 N N . ALA A 1 355 ? -20.749 13.487 -1.967 1.00 86.31 355 ALA A N 1
ATOM 2633 C CA . ALA A 1 355 ? -22.115 13.073 -1.645 1.00 86.31 355 ALA A CA 1
ATOM 2634 C C . ALA A 1 355 ? -23.160 14.167 -1.928 1.00 86.31 355 ALA A C 1
ATOM 2636 O O . ALA A 1 355 ? -24.286 13.865 -2.314 1.00 86.31 355 ALA A O 1
ATOM 2637 N N . SER A 1 356 ? -22.781 15.441 -1.783 1.00 81.81 356 SER A N 1
ATOM 2638 C CA . SER A 1 356 ? -23.685 16.592 -1.952 1.00 81.81 356 SER A CA 1
ATOM 2639 C C . SER A 1 356 ? -23.869 17.063 -3.403 1.00 81.81 356 SER A C 1
ATOM 2641 O O . SER A 1 356 ? -24.654 17.976 -3.657 1.00 81.81 356 SER A O 1
ATOM 2643 N N . ALA A 1 357 ? -23.151 16.478 -4.368 1.00 87.19 357 ALA A N 1
ATOM 2644 C CA . ALA A 1 357 ? -23.200 16.913 -5.761 1.00 87.19 357 ALA A CA 1
ATOM 2645 C C . ALA A 1 357 ? -24.311 16.199 -6.556 1.00 87.19 357 ALA A C 1
ATOM 2647 O O . ALA A 1 357 ? -24.194 15.015 -6.878 1.00 87.19 357 ALA A O 1
ATOM 2648 N N . ASP A 1 358 ? -25.333 16.954 -6.979 1.00 86.56 358 ASP A N 1
ATOM 2649 C CA . ASP A 1 358 ? -26.450 16.452 -7.806 1.00 86.56 358 ASP A CA 1
ATOM 2650 C C . ASP A 1 358 ? -25.998 15.852 -9.152 1.00 86.56 358 ASP A C 1
ATOM 2652 O O . ASP A 1 358 ? -26.633 14.953 -9.707 1.00 86.56 358 ASP A O 1
ATOM 2656 N N . SER A 1 359 ? -24.901 16.370 -9.711 1.00 93.81 359 SER A N 1
ATOM 2657 C CA . SER A 1 359 ? -24.324 15.898 -10.967 1.00 93.81 359 SER A CA 1
ATOM 2658 C C . SER A 1 359 ? -22.802 15.914 -10.901 1.00 93.81 359 SER A C 1
ATOM 2660 O O . SER A 1 359 ? -22.189 16.983 -10.913 1.00 93.81 359 SER A O 1
ATOM 2662 N N . ARG A 1 360 ? -22.188 14.730 -10.911 1.00 96.44 360 ARG A N 1
ATOM 2663 C CA . ARG A 1 360 ? -20.732 14.545 -10.883 1.00 96.44 360 ARG A CA 1
ATOM 2664 C C . ARG A 1 360 ? -20.275 13.372 -11.745 1.00 96.44 360 ARG A C 1
ATOM 2666 O O . ARG A 1 360 ? -20.999 12.402 -11.955 1.00 96.44 360 ARG A O 1
ATOM 2673 N N . ARG A 1 361 ? -19.041 13.468 -12.227 1.00 97.88 361 ARG A N 1
ATOM 2674 C CA . ARG A 1 361 ? -18.324 12.370 -12.886 1.00 97.88 361 ARG A CA 1
ATOM 2675 C C . ARG A 1 361 ? -18.084 11.225 -11.906 1.00 97.88 361 ARG A C 1
ATOM 2677 O O . ARG A 1 361 ? -18.057 11.440 -10.691 1.00 97.88 361 ARG A O 1
ATOM 2684 N N . GLY A 1 362 ? -17.892 10.024 -12.437 1.00 97.31 362 GLY A N 1
ATOM 2685 C CA . GLY A 1 362 ? -17.323 8.931 -11.663 1.00 97.31 362 GLY A CA 1
ATOM 2686 C C . GLY A 1 362 ? -15.870 9.234 -11.297 1.00 97.31 362 GLY A C 1
ATOM 2687 O O . GLY A 1 362 ? -15.170 9.943 -12.028 1.00 97.31 362 GLY A O 1
ATOM 2688 N N . VAL A 1 363 ? -15.416 8.709 -10.166 1.00 98.31 363 VAL A N 1
ATOM 2689 C CA . VAL A 1 363 ? -14.023 8.825 -9.719 1.00 98.31 363 VAL A CA 1
ATOM 2690 C C . VAL A 1 363 ? -13.430 7.430 -9.657 1.00 98.31 363 VAL A C 1
ATOM 2692 O O . VAL A 1 363 ? -13.948 6.583 -8.941 1.00 98.31 363 VAL A O 1
ATOM 2695 N N . ALA A 1 364 ? -12.364 7.190 -10.414 1.00 98.31 364 ALA A N 1
ATOM 2696 C CA . ALA A 1 364 ? -11.592 5.959 -10.355 1.00 98.31 364 ALA A CA 1
ATOM 2697 C C . ALA A 1 364 ? -10.319 6.197 -9.534 1.00 98.31 364 ALA A C 1
ATOM 2699 O O . ALA A 1 364 ? -9.542 7.102 -9.841 1.00 98.31 364 ALA A O 1
ATOM 2700 N N . LEU A 1 365 ? -10.113 5.372 -8.513 1.00 98.62 365 LEU A N 1
ATOM 2701 C CA . LEU A 1 365 ? -8.899 5.321 -7.709 1.00 98.62 365 LEU A CA 1
ATOM 2702 C C . LEU A 1 365 ? -8.037 4.173 -8.215 1.00 98.62 365 LEU A C 1
ATOM 2704 O O . LEU A 1 365 ? -8.487 3.024 -8.260 1.00 98.62 365 LEU A O 1
ATOM 2708 N N . VAL A 1 366 ? -6.815 4.489 -8.640 1.00 98.69 366 VAL A N 1
ATOM 2709 C CA . VAL A 1 366 ? -5.956 3.509 -9.307 1.00 98.69 366 VAL A CA 1
ATOM 2710 C C . VAL A 1 366 ? -4.570 3.490 -8.692 1.00 98.69 366 VAL A C 1
ATOM 2712 O O . VAL A 1 366 ? -3.851 4.483 -8.756 1.00 98.69 366 VAL A O 1
ATOM 2715 N N . SER A 1 367 ? -4.174 2.338 -8.151 1.00 98.62 367 SER A N 1
ATOM 2716 C CA . SER A 1 367 ? -2.786 2.107 -7.766 1.00 98.62 367 SER A CA 1
ATOM 2717 C C . SER A 1 367 ? -2.062 1.260 -8.816 1.00 98.62 367 SER A C 1
ATOM 2719 O O . SER A 1 367 ? -2.418 0.097 -9.033 1.00 98.62 367 SER A O 1
ATOM 2721 N N . PHE A 1 368 ? -1.075 1.840 -9.499 1.00 98.56 368 PHE A N 1
ATOM 2722 C CA . PHE A 1 368 ? -0.359 1.206 -10.607 1.00 98.56 368 PHE A CA 1
ATOM 2723 C C . PHE A 1 368 ? 0.805 0.327 -10.140 1.00 98.56 368 PHE A C 1
ATOM 2725 O O . PHE A 1 368 ? 1.460 0.610 -9.143 1.00 98.56 368 PHE A O 1
ATOM 2732 N N . SER A 1 369 ? 1.060 -0.745 -10.890 1.00 97.31 369 SER A N 1
ATOM 2733 C CA . SER A 1 369 ? 2.224 -1.623 -10.718 1.00 97.31 369 SER A CA 1
ATOM 2734 C C . SER A 1 369 ? 3.170 -1.499 -11.915 1.00 97.31 369 SER A C 1
ATOM 2736 O O . SER A 1 369 ? 2.742 -1.167 -13.022 1.00 97.31 369 SER A O 1
ATOM 2738 N N . ALA A 1 370 ? 4.435 -1.871 -11.748 1.00 92.19 370 ALA A N 1
ATOM 2739 C CA . ALA A 1 370 ? 5.468 -1.842 -12.781 1.00 92.19 370 ALA A CA 1
ATOM 2740 C C . ALA A 1 370 ? 5.732 -0.440 -13.380 1.00 92.19 370 ALA A C 1
ATOM 2742 O O . ALA A 1 370 ? 6.071 -0.330 -14.570 1.00 92.19 370 ALA A O 1
ATOM 2743 N N . GLU A 1 371 ? 5.577 0.616 -12.579 1.00 89.75 371 GLU A N 1
ATOM 2744 C CA . GLU A 1 371 ? 5.975 1.991 -12.916 1.00 89.75 371 GLU A CA 1
ATOM 2745 C C . GLU A 1 371 ? 7.498 2.056 -13.083 1.00 89.75 371 GLU A C 1
ATOM 2747 O O . GLU A 1 371 ? 7.976 2.440 -14.158 1.00 89.75 371 GLU A O 1
ATOM 2752 N N . GLU A 1 372 ? 8.229 1.463 -12.130 1.00 82.50 372 GLU A N 1
ATOM 2753 C CA . GLU A 1 372 ? 9.696 1.479 -12.007 1.00 82.50 372 GLU A CA 1
ATOM 2754 C C . GLU A 1 372 ? 10.417 0.883 -13.213 1.00 82.50 372 GLU A C 1
ATOM 2756 O O . GLU A 1 372 ? 11.629 1.020 -13.427 1.00 82.50 372 GLU A O 1
ATOM 2761 N N . ILE A 1 373 ? 9.668 0.127 -14.019 1.00 77.88 373 ILE A N 1
ATOM 2762 C CA . ILE A 1 373 ? 10.155 -0.510 -15.233 1.00 77.88 373 ILE A CA 1
ATOM 2763 C C . ILE A 1 373 ? 9.663 0.118 -16.537 1.00 77.88 373 ILE A C 1
ATOM 2765 O O . ILE A 1 373 ? 9.866 -0.447 -17.622 1.00 77.88 373 ILE A O 1
ATOM 2769 N N . GLY A 1 374 ? 9.120 1.328 -16.431 1.00 77.69 374 GLY A N 1
ATOM 2770 C CA . GLY A 1 374 ? 8.711 2.194 -17.524 1.00 77.69 374 GLY A CA 1
ATOM 2771 C C . GLY A 1 374 ? 7.198 2.242 -17.705 1.00 77.69 374 GLY A C 1
ATOM 2772 O O . GLY A 1 374 ? 6.726 1.953 -18.809 1.00 77.69 374 GLY A O 1
ATOM 2773 N N . LEU A 1 375 ? 6.465 2.604 -16.646 1.00 88.06 375 LEU A N 1
ATOM 2774 C CA . LEU A 1 375 ? 5.031 2.933 -16.675 1.00 88.06 375 LEU A CA 1
ATOM 2775 C C . LEU A 1 375 ? 4.142 1.794 -17.195 1.00 88.06 375 LEU A C 1
ATOM 2777 O O . LEU A 1 375 ? 3.174 2.017 -17.928 1.00 88.06 375 LEU A O 1
ATOM 2781 N N . ARG A 1 376 ? 4.502 0.534 -16.921 1.00 88.00 376 ARG A N 1
ATOM 2782 C CA . ARG A 1 376 ? 3.835 -0.612 -17.564 1.00 88.00 376 ARG A CA 1
ATOM 2783 C C . ARG A 1 376 ? 2.402 -0.790 -17.069 1.00 88.00 376 ARG A C 1
ATOM 2785 O O . ARG A 1 376 ? 1.552 -1.156 -17.883 1.00 88.00 376 ARG A O 1
ATOM 2792 N N . GLY A 1 377 ? 2.128 -0.483 -15.802 1.00 95.38 377 GLY A N 1
ATOM 2793 C CA . GLY A 1 377 ? 0.788 -0.507 -15.216 1.00 95.38 377 GLY A CA 1
ATOM 2794 C C . GLY A 1 377 ? -0.151 0.508 -15.844 1.00 95.38 377 GLY A C 1
ATOM 2795 O O . GLY A 1 377 ? -1.184 0.114 -16.391 1.00 95.38 377 GLY A O 1
ATOM 2796 N N . SER A 1 378 ? 0.211 1.793 -15.851 1.00 95.75 378 SER A N 1
ATOM 2797 C CA . SER A 1 378 ? -0.621 2.832 -16.473 1.00 95.75 378 SER A CA 1
ATOM 2798 C C . SER A 1 378 ? -0.755 2.651 -17.985 1.00 95.75 378 SER A C 1
ATOM 2800 O O . SER A 1 378 ? -1.847 2.822 -18.530 1.00 95.75 378 SER A O 1
ATOM 2802 N N . ALA A 1 379 ? 0.304 2.213 -18.678 1.00 90.88 379 ALA A N 1
ATOM 2803 C CA . ALA A 1 379 ? 0.236 1.887 -20.102 1.00 90.88 379 ALA A CA 1
ATOM 2804 C C . ALA A 1 379 ? -0.733 0.727 -20.389 1.00 90.88 379 ALA A C 1
ATOM 2806 O O . ALA A 1 379 ? -1.428 0.739 -21.411 1.00 90.88 379 ALA A O 1
ATOM 2807 N N . HIS A 1 380 ? -0.793 -0.269 -19.499 1.00 95.50 380 HIS A N 1
ATOM 2808 C CA . HIS A 1 380 ? -1.772 -1.345 -19.590 1.00 95.50 380 HIS A CA 1
ATOM 2809 C C . HIS A 1 380 ? -3.193 -0.829 -19.334 1.00 95.50 380 HIS A C 1
ATOM 2811 O O . HIS A 1 380 ? -4.083 -1.116 -20.136 1.00 95.50 380 HIS A O 1
ATOM 2817 N N . TYR A 1 381 ? -3.391 -0.017 -18.291 1.00 97.88 381 TYR A N 1
ATOM 2818 C CA . TYR A 1 381 ? -4.691 0.550 -17.930 1.00 97.88 381 TYR A CA 1
ATOM 2819 C C . TYR A 1 381 ? -5.308 1.350 -19.079 1.00 97.88 381 TYR A C 1
ATOM 2821 O O . TYR A 1 381 ? -6.431 1.075 -19.484 1.00 97.88 381 TYR A O 1
ATOM 2829 N N . VAL A 1 382 ? -4.568 2.283 -19.689 1.00 95.81 382 VAL A N 1
ATOM 2830 C CA . VAL A 1 382 ? -5.107 3.099 -20.798 1.00 95.81 382 VAL A CA 1
ATOM 2831 C C . VAL A 1 382 ? -5.361 2.295 -22.080 1.00 95.81 382 VAL A C 1
ATOM 2833 O O . VAL A 1 382 ? -6.031 2.779 -22.994 1.00 95.81 382 VAL A O 1
ATOM 2836 N N . LYS A 1 383 ? -4.802 1.081 -22.193 1.00 94.44 383 LYS A N 1
ATOM 2837 C CA . LYS A 1 383 ? -5.050 0.160 -23.312 1.00 94.44 383 LYS A CA 1
ATOM 2838 C C . LYS A 1 383 ? -6.245 -0.760 -23.052 1.00 94.44 383 LYS A C 1
ATOM 2840 O O . LYS A 1 383 ? -6.953 -1.075 -24.005 1.00 94.44 383 LYS A O 1
ATOM 2845 N N . HIS A 1 384 ? -6.468 -1.154 -21.803 1.00 95.88 384 HIS A N 1
ATOM 2846 C CA . HIS A 1 384 ? -7.554 -2.045 -21.389 1.00 95.88 384 HIS A CA 1
ATOM 2847 C C . HIS A 1 384 ? -8.342 -1.422 -20.228 1.00 95.88 384 HIS A C 1
ATOM 2849 O O . HIS A 1 384 ? -8.377 -1.980 -19.134 1.00 95.88 384 HIS A O 1
ATOM 2855 N N . PRO A 1 385 ? -8.924 -0.232 -20.415 1.00 95.06 385 PRO A N 1
ATOM 2856 C CA . PRO A 1 385 ? -9.532 0.496 -19.313 1.00 95.06 385 PRO A CA 1
ATOM 2857 C C . PRO A 1 385 ? -10.827 -0.212 -18.854 1.00 95.06 385 PRO A C 1
ATOM 2859 O O . PRO A 1 385 ? -11.553 -0.752 -19.693 1.00 95.06 385 PRO A O 1
ATOM 2862 N N . PRO A 1 386 ? -11.170 -0.185 -17.553 1.00 91.00 386 PRO A N 1
ATOM 2863 C CA . PRO A 1 386 ? -12.444 -0.725 -17.055 1.00 91.00 386 PRO A CA 1
ATOM 2864 C C . PRO A 1 386 ? -13.682 -0.047 -17.661 1.00 91.00 386 PRO A C 1
ATOM 2866 O O . PRO A 1 386 ? -14.751 -0.642 -17.783 1.00 91.00 386 PRO A O 1
ATOM 2869 N N . HIS A 1 387 ? -13.528 1.214 -18.064 1.00 91.62 387 HIS A N 1
ATOM 2870 C CA . HIS A 1 387 ? -14.529 2.008 -18.768 1.00 91.62 387 HIS A CA 1
ATOM 2871 C C . HIS A 1 387 ? -13.920 2.569 -20.056 1.00 91.62 387 HIS A C 1
ATOM 2873 O O . HIS A 1 387 ? -12.707 2.754 -20.099 1.00 91.62 387 HIS A O 1
ATOM 2879 N N . PRO A 1 388 ? -14.706 2.880 -21.104 1.00 95.19 388 PRO A N 1
ATOM 2880 C CA . PRO A 1 388 ? -14.153 3.419 -22.348 1.00 95.19 388 PRO A CA 1
ATOM 2881 C C . PRO A 1 388 ? -13.227 4.617 -22.084 1.00 95.19 388 PRO A C 1
ATOM 2883 O O . PRO A 1 388 ? -13.646 5.583 -21.445 1.00 95.19 388 PRO A O 1
ATOM 2886 N N . ILE A 1 389 ? -11.972 4.559 -22.548 1.00 94.81 389 ILE A N 1
ATOM 2887 C CA . ILE A 1 389 ? -10.929 5.542 -22.192 1.00 94.81 389 ILE A CA 1
ATOM 2888 C C . ILE A 1 389 ? -11.316 6.968 -22.604 1.00 94.81 389 ILE A C 1
ATOM 2890 O O . ILE A 1 389 ? -10.959 7.936 -21.940 1.00 94.81 389 ILE A O 1
ATOM 2894 N N . GLU A 1 390 ? -12.125 7.114 -23.653 1.00 93.31 390 GLU A N 1
ATOM 2895 C CA . GLU A 1 390 ? -12.653 8.388 -24.143 1.00 93.31 390 GLU A CA 1
ATOM 2896 C C . GLU A 1 390 ? -13.616 9.049 -23.144 1.00 93.31 390 GLU A C 1
ATOM 2898 O O . GLU A 1 390 ? -13.951 10.228 -23.280 1.00 93.31 390 GLU A O 1
ATOM 2903 N N . LYS A 1 391 ? -14.090 8.317 -22.133 1.00 96.56 391 LYS A N 1
ATOM 2904 C CA . LYS A 1 391 ? -14.907 8.849 -21.038 1.00 96.56 391 LYS A CA 1
ATOM 2905 C C . LYS A 1 391 ? -14.074 9.395 -19.885 1.00 96.56 391 LYS A C 1
ATOM 2907 O O . LYS A 1 391 ? -14.602 10.194 -19.114 1.00 96.56 391 LYS A O 1
ATOM 2912 N N . THR A 1 392 ? -12.791 9.061 -19.807 1.00 97.56 392 THR A N 1
ATOM 2913 C CA . THR A 1 392 ? -11.871 9.673 -18.848 1.00 97.56 392 THR A CA 1
ATOM 2914 C C . THR A 1 392 ? -11.548 11.100 -19.280 1.00 97.56 392 THR A C 1
ATOM 2916 O O . THR A 1 392 ? -11.127 11.351 -20.411 1.00 97.56 392 THR A O 1
ATOM 2919 N N . VAL A 1 393 ? -11.784 12.062 -18.390 1.00 96.94 393 VAL A N 1
ATOM 2920 C CA . VAL A 1 393 ? -11.640 13.493 -18.686 1.00 96.94 393 VAL A CA 1
ATOM 2921 C C . VAL A 1 393 ? -10.367 14.093 -18.118 1.00 96.94 393 VAL A C 1
ATOM 2923 O O . VAL A 1 393 ? -9.885 15.075 -18.669 1.00 96.94 393 VAL A O 1
ATOM 2926 N N . ALA A 1 394 ? -9.846 13.538 -17.026 1.00 97.00 394 ALA A N 1
ATOM 2927 C CA . ALA A 1 394 ? -8.662 14.039 -16.347 1.00 97.00 394 ALA A CA 1
ATOM 2928 C C . ALA A 1 394 ? -8.001 12.937 -15.514 1.00 97.00 394 ALA A C 1
ATOM 2930 O O . ALA A 1 394 ? -8.694 12.039 -15.026 1.00 97.00 394 ALA A O 1
ATOM 2931 N N . VAL A 1 395 ? -6.685 13.048 -15.327 1.00 97.50 395 VAL A N 1
ATOM 2932 C CA . VAL A 1 395 ? -5.916 12.251 -14.363 1.00 97.50 395 VAL A CA 1
ATOM 2933 C C . VAL A 1 395 ? -5.135 13.159 -13.410 1.00 97.50 395 VAL A C 1
ATOM 2935 O O . VAL A 1 395 ? -4.548 14.156 -13.830 1.00 97.50 395 VAL A O 1
ATOM 2938 N N . ILE A 1 396 ? -5.139 12.821 -12.127 1.00 98.19 396 ILE A N 1
ATOM 2939 C CA . ILE A 1 396 ? -4.329 13.450 -11.083 1.00 98.19 396 ILE A CA 1
ATOM 2940 C C . ILE A 1 396 ? -3.442 12.342 -10.522 1.00 98.19 396 ILE A C 1
ATOM 2942 O O . ILE A 1 396 ? -3.958 11.360 -9.999 1.00 98.19 396 ILE A O 1
ATOM 2946 N N . ASN A 1 397 ? -2.129 12.472 -10.672 1.00 98.06 397 ASN A N 1
ATOM 2947 C CA . ASN A 1 397 ? -1.166 11.463 -10.243 1.00 98.06 397 ASN A CA 1
ATOM 2948 C C . ASN A 1 397 ? -0.381 11.933 -9.008 1.00 98.06 397 ASN A C 1
ATOM 2950 O O . ASN A 1 397 ? 0.003 13.102 -8.927 1.00 98.06 397 ASN A O 1
ATOM 2954 N N . LEU A 1 398 ? -0.157 11.027 -8.060 1.00 97.88 398 LEU A N 1
ATOM 2955 C CA . LEU A 1 398 ? 0.526 11.248 -6.788 1.00 97.88 398 LEU A CA 1
ATOM 2956 C C . LEU A 1 398 ? 1.783 10.385 -6.744 1.00 97.88 398 LEU A C 1
ATOM 2958 O O . LEU A 1 398 ? 1.699 9.161 -6.822 1.00 97.88 398 LEU A O 1
ATOM 2962 N N . ASP A 1 399 ? 2.934 11.028 -6.619 1.00 92.38 399 ASP A N 1
ATOM 2963 C CA . ASP A 1 399 ? 4.233 10.365 -6.661 1.00 92.38 399 ASP A CA 1
ATOM 2964 C C . ASP A 1 399 ? 5.248 11.252 -5.925 1.00 92.38 399 ASP A C 1
ATOM 2966 O O . ASP A 1 399 ? 5.289 12.466 -6.164 1.00 92.38 399 ASP A O 1
ATOM 2970 N N . MET A 1 400 ? 5.996 10.660 -4.987 1.00 92.38 400 MET A N 1
ATOM 2971 C CA . MET A 1 400 ? 6.970 11.351 -4.137 1.00 92.38 400 MET A CA 1
ATOM 2972 C C . MET A 1 400 ? 6.407 12.628 -3.496 1.00 92.38 400 MET A C 1
ATOM 2974 O O . MET A 1 400 ? 6.840 13.755 -3.768 1.00 92.38 400 MET A O 1
ATOM 2978 N N . VAL A 1 401 ? 5.374 12.474 -2.667 1.00 94.94 401 VAL A N 1
ATOM 2979 C CA . VAL A 1 401 ? 4.637 13.583 -2.027 1.00 94.94 401 VAL A CA 1
ATOM 2980 C C . VAL A 1 401 ? 4.930 13.731 -0.530 1.00 94.94 401 VAL A C 1
ATOM 2982 O O . VAL A 1 401 ? 4.405 14.637 0.115 1.00 94.94 401 VAL A O 1
ATOM 2985 N N . GLY A 1 402 ? 5.774 12.869 0.031 1.00 91.56 402 GLY A N 1
ATOM 2986 C CA . GLY A 1 402 ? 6.101 12.786 1.452 1.00 91.56 402 GLY A CA 1
ATOM 2987 C C . GLY A 1 402 ? 7.300 13.629 1.879 1.00 91.56 402 GLY A C 1
ATOM 2988 O O . GLY A 1 402 ? 7.507 13.808 3.074 1.00 91.56 402 GLY A O 1
ATOM 2989 N N . ARG A 1 403 ? 8.078 14.202 0.952 1.00 87.19 403 ARG A N 1
ATOM 2990 C CA . ARG A 1 403 ? 9.269 15.026 1.258 1.00 87.19 403 ARG A CA 1
ATOM 2991 C C . ARG A 1 403 ? 9.047 16.523 1.049 1.00 87.19 403 ARG A C 1
ATOM 2993 O O . ARG A 1 403 ? 9.980 17.266 0.740 1.00 87.19 403 ARG A O 1
ATOM 3000 N N . LEU A 1 404 ? 7.813 16.988 1.266 1.00 86.50 404 LEU A N 1
ATOM 3001 C CA . LEU A 1 404 ? 7.450 18.402 1.154 1.00 86.50 404 LEU A CA 1
ATOM 3002 C C . LEU A 1 404 ? 8.383 19.278 2.009 1.00 86.50 404 LEU A C 1
ATOM 3004 O O . LEU A 1 404 ? 8.445 19.131 3.230 1.00 86.50 404 LEU A O 1
ATOM 3008 N N . SER A 1 405 ? 9.080 20.210 1.362 1.00 78.50 405 SER A N 1
ATOM 3009 C CA . SER A 1 405 ? 10.010 21.149 1.997 1.00 78.50 405 SER A CA 1
ATOM 3010 C C . SER A 1 405 ? 9.574 22.581 1.712 1.00 78.50 405 SER A C 1
ATOM 3012 O O . SER A 1 405 ? 9.143 22.878 0.599 1.00 78.50 405 SER A O 1
ATOM 3014 N N . GLU A 1 406 ? 9.650 23.458 2.717 1.00 77.94 406 GLU A N 1
ATOM 3015 C CA . GLU A 1 406 ? 9.203 24.862 2.628 1.00 77.94 406 GLU A CA 1
ATOM 3016 C C . GLU A 1 406 ? 7.762 25.005 2.096 1.00 77.94 406 GLU A C 1
ATOM 3018 O O . GLU A 1 406 ? 7.452 25.935 1.359 1.00 77.94 406 GLU A O 1
ATOM 3023 N N . ASP A 1 407 ? 6.888 24.041 2.412 1.00 82.75 407 ASP A N 1
ATOM 3024 C CA . ASP A 1 407 ? 5.508 23.928 1.907 1.00 82.75 407 ASP A CA 1
ATOM 3025 C C . ASP A 1 407 ? 5.376 23.942 0.377 1.00 82.75 407 ASP A C 1
ATOM 3027 O O . ASP A 1 407 ? 4.302 24.188 -0.176 1.00 82.75 407 ASP A O 1
ATOM 3031 N N . ARG A 1 408 ? 6.469 23.674 -0.333 1.00 82.75 408 ARG A N 1
ATOM 3032 C CA . ARG A 1 408 ? 6.558 23.809 -1.779 1.00 82.75 408 ARG A CA 1
ATOM 3033 C C . ARG A 1 408 ? 6.151 22.519 -2.471 1.00 82.75 408 ARG A C 1
ATOM 3035 O O . ARG A 1 408 ? 6.839 21.511 -2.353 1.00 82.75 408 ARG A O 1
ATOM 3042 N N . LEU A 1 409 ? 5.079 22.584 -3.255 1.00 88.56 409 LEU A N 1
ATOM 3043 C CA . LEU A 1 409 ? 4.581 21.462 -4.047 1.00 88.56 409 LEU A CA 1
ATOM 3044 C C . LEU A 1 409 ? 4.729 21.768 -5.536 1.00 88.56 409 LEU A C 1
ATOM 3046 O O . LEU A 1 409 ? 4.191 22.764 -6.029 1.00 88.56 409 LEU A O 1
ATOM 3050 N N . VAL A 1 410 ? 5.437 20.904 -6.256 1.00 83.62 410 VAL A N 1
ATOM 3051 C CA . VAL A 1 410 ? 5.555 20.982 -7.711 1.00 83.62 410 VAL A CA 1
ATOM 3052 C C . VAL A 1 410 ? 4.339 20.308 -8.339 1.00 83.62 410 VAL A C 1
ATOM 3054 O O . VAL A 1 410 ? 3.974 19.190 -7.982 1.00 83.62 410 VAL A O 1
ATOM 3057 N N . VAL A 1 411 ? 3.706 20.999 -9.285 1.00 88.75 411 VAL A N 1
ATOM 3058 C CA . VAL A 1 411 ? 2.626 20.451 -10.108 1.00 88.75 411 VAL A CA 1
ATOM 3059 C C . VAL A 1 411 ? 3.135 20.344 -11.535 1.00 88.75 411 VAL A C 1
ATOM 3061 O O . VAL A 1 411 ? 3.189 21.347 -12.256 1.00 88.75 411 VAL A O 1
ATOM 3064 N N . LEU A 1 412 ? 3.542 19.135 -11.915 1.00 81.56 412 LEU A N 1
ATOM 3065 C CA . LEU A 1 412 ? 3.997 18.832 -13.266 1.00 81.56 412 LEU A CA 1
ATOM 3066 C C . LEU A 1 412 ? 2.802 18.690 -14.212 1.00 81.56 412 LEU A C 1
ATOM 3068 O O . LEU A 1 412 ? 1.700 18.325 -13.798 1.00 81.56 412 LEU A O 1
ATOM 3072 N N . ASP A 1 413 ? 3.025 18.994 -15.491 1.00 80.00 413 ASP A N 1
ATOM 3073 C CA . ASP A 1 413 ? 2.041 18.875 -16.575 1.00 80.00 413 ASP A CA 1
ATOM 3074 C C . ASP A 1 413 ? 0.792 19.762 -16.415 1.00 80.00 413 ASP A C 1
ATOM 3076 O O . ASP A 1 413 ? -0.200 19.601 -17.129 1.00 80.00 413 ASP A O 1
ATOM 3080 N N . ALA A 1 414 ? 0.855 20.787 -15.555 1.00 84.25 414 ALA A N 1
ATOM 3081 C CA . ALA A 1 414 ? -0.223 21.765 -15.372 1.00 84.25 414 ALA A CA 1
ATOM 3082 C C . ALA A 1 414 ? -0.597 22.507 -16.674 1.00 84.25 414 ALA A C 1
ATOM 3084 O O . ALA A 1 414 ? -1.709 23.015 -16.803 1.00 84.25 414 ALA A O 1
ATOM 3085 N N . GLY A 1 415 ? 0.298 22.539 -17.668 1.00 77.62 415 GLY A N 1
ATOM 3086 C CA . GLY A 1 415 ? 0.023 23.058 -19.011 1.00 77.62 415 GLY A CA 1
ATOM 3087 C C . GLY A 1 415 ? -0.857 22.158 -19.894 1.00 77.62 415 GLY A C 1
ATOM 3088 O O . GLY A 1 415 ? -1.252 22.590 -20.977 1.00 77.62 415 GLY A O 1
ATOM 3089 N N . SER A 1 416 ? -1.190 20.931 -19.465 1.00 82.06 416 SER A N 1
ATOM 3090 C CA . SER A 1 416 ? -1.940 19.949 -20.277 1.00 82.06 416 SER A CA 1
ATOM 3091 C C . SER A 1 416 ? -3.354 20.387 -20.619 1.00 82.06 416 SER A C 1
ATOM 3093 O O . SER A 1 416 ? -3.924 19.960 -21.624 1.00 82.06 416 SER A O 1
ATOM 3095 N N . SER A 1 417 ? -3.913 21.284 -19.814 1.00 88.25 417 SER A N 1
ATOM 3096 C CA . SER A 1 417 ? -5.215 21.893 -20.020 1.00 88.25 417 SER A CA 1
ATOM 3097 C C . SER A 1 417 ? -5.214 23.301 -19.432 1.00 88.25 417 SER A C 1
ATOM 3099 O O . SER A 1 417 ? -4.749 23.486 -18.306 1.00 88.25 417 SER A O 1
ATOM 3101 N N . PRO A 1 418 ? -5.831 24.291 -20.106 1.00 85.62 418 PRO A N 1
ATOM 3102 C CA . PRO A 1 418 ? -6.054 25.616 -19.526 1.00 85.62 418 PRO A CA 1
ATOM 3103 C C . PRO A 1 418 ? -6.861 25.587 -18.217 1.00 85.62 418 PRO A C 1
ATOM 3105 O O . PRO A 1 418 ? -6.853 26.558 -17.463 1.00 85.62 418 PRO A O 1
ATOM 3108 N N . ALA A 1 419 ? -7.582 24.491 -17.945 1.00 90.44 419 ALA A N 1
ATOM 3109 C CA . ALA A 1 419 ? -8.390 24.341 -16.742 1.00 90.44 419 ALA A CA 1
ATOM 3110 C C . ALA A 1 419 ? -7.549 24.204 -15.462 1.00 90.44 419 ALA A C 1
ATOM 3112 O O . ALA A 1 419 ? -7.979 24.688 -14.418 1.00 90.44 419 ALA A O 1
ATOM 3113 N N . TRP A 1 420 ? -6.358 23.594 -15.531 1.00 90.56 420 TRP A N 1
ATOM 3114 C CA . TRP A 1 420 ? -5.575 23.254 -14.338 1.00 90.56 420 TRP A CA 1
ATOM 3115 C C . TRP A 1 420 ? -5.139 24.468 -13.539 1.00 90.56 420 TRP A C 1
ATOM 3117 O O . TRP A 1 420 ? -5.291 24.460 -12.325 1.00 90.56 420 TRP A O 1
ATOM 3127 N N . GLY A 1 421 ? -4.654 25.526 -14.199 1.00 85.69 421 GLY A N 1
ATOM 3128 C CA . GLY A 1 421 ? -4.241 26.748 -13.504 1.00 85.69 421 GLY A CA 1
ATOM 3129 C C . GLY A 1 421 ? -5.371 27.301 -12.636 1.00 85.69 421 GLY A C 1
ATOM 3130 O O . GLY A 1 421 ? -5.204 27.467 -11.432 1.00 85.69 421 GLY A O 1
ATOM 3131 N N . ARG A 1 422 ? -6.558 27.458 -13.236 1.00 88.81 422 ARG A N 1
ATOM 3132 C CA . ARG A 1 422 ? -7.756 27.924 -12.534 1.00 88.81 422 ARG A CA 1
ATOM 3133 C C . ARG A 1 422 ? -8.190 26.963 -11.424 1.00 88.81 422 ARG A C 1
ATOM 3135 O O . ARG A 1 422 ? -8.499 27.425 -10.335 1.00 88.81 422 ARG A O 1
ATOM 3142 N N . TRP A 1 423 ? -8.242 25.656 -11.682 1.00 93.25 423 TRP A N 1
ATOM 3143 C CA . TRP A 1 423 ? -8.673 24.682 -10.674 1.00 93.25 423 TRP A CA 1
ATOM 3144 C C . TRP A 1 423 ? -7.727 24.639 -9.483 1.00 93.25 423 TRP A C 1
ATOM 3146 O O . TRP A 1 423 ? -8.203 24.645 -8.359 1.00 93.25 423 TRP A O 1
ATOM 3156 N N . LEU A 1 424 ? -6.416 24.665 -9.721 1.00 91.81 424 LEU A N 1
ATOM 3157 C CA . LEU A 1 424 ? -5.402 24.719 -8.671 1.00 91.81 424 LEU A CA 1
ATOM 3158 C C . LEU A 1 424 ? -5.524 26.002 -7.844 1.00 91.81 424 LEU A C 1
ATOM 3160 O O . LEU A 1 424 ? -5.447 25.925 -6.626 1.00 91.81 424 LEU A O 1
ATOM 3164 N N . ASP A 1 425 ? -5.739 27.161 -8.476 1.00 89.44 425 ASP A N 1
ATOM 3165 C CA . ASP A 1 425 ? -5.988 28.420 -7.756 1.00 89.44 425 ASP A CA 1
ATOM 3166 C C . ASP A 1 425 ? -7.264 28.350 -6.900 1.00 89.44 425 ASP A C 1
ATOM 3168 O O . ASP A 1 425 ? -7.258 28.790 -5.751 1.00 89.44 425 ASP A O 1
ATOM 3172 N N . GLU A 1 426 ? -8.340 27.760 -7.434 1.00 89.06 426 GLU A N 1
ATOM 3173 C CA . GLU A 1 426 ? -9.619 27.588 -6.733 1.00 89.06 426 GLU A CA 1
ATOM 3174 C C . GLU A 1 426 ? -9.496 26.655 -5.518 1.00 89.06 426 GLU A C 1
ATOM 3176 O O . GLU A 1 426 ? -9.923 27.026 -4.427 1.00 89.06 426 GLU A O 1
ATOM 3181 N N . VAL A 1 427 ? -8.912 25.461 -5.685 1.00 89.81 427 VAL A N 1
ATOM 3182 C CA . VAL A 1 427 ? -8.864 24.450 -4.611 1.00 89.81 427 VAL A CA 1
ATOM 3183 C C . VAL A 1 427 ? -7.794 24.740 -3.571 1.00 89.81 427 VAL A C 1
ATOM 3185 O O . VAL A 1 427 ? -7.979 24.404 -2.407 1.00 89.81 427 VAL A O 1
ATOM 3188 N N . LYS A 1 428 ? -6.695 25.402 -3.955 1.00 85.38 428 LYS A N 1
ATOM 3189 C CA . LYS A 1 428 ? -5.657 25.814 -3.007 1.00 85.38 428 LYS A CA 1
ATOM 3190 C C . LYS A 1 428 ? -6.238 26.736 -1.934 1.00 85.38 428 LYS A C 1
ATOM 3192 O O . LYS A 1 428 ? -5.891 26.591 -0.766 1.00 85.38 428 LYS A O 1
ATOM 3197 N N . GLY A 1 429 ? -7.108 27.677 -2.311 1.00 75.81 429 GLY A N 1
ATOM 3198 C CA . GLY A 1 429 ? -7.743 28.606 -1.374 1.00 75.81 429 GLY A CA 1
ATOM 3199 C C . GLY A 1 429 ? -6.737 29.256 -0.409 1.00 75.81 429 GLY A C 1
ATOM 3200 O O . GLY A 1 429 ? -5.747 29.850 -0.839 1.00 75.81 429 GLY A O 1
ATOM 3201 N N . SER A 1 430 ? -6.985 29.110 0.898 1.00 63.94 430 SER A N 1
ATOM 3202 C CA . SER A 1 430 ? -6.132 29.576 2.007 1.00 63.94 430 SER A CA 1
ATOM 3203 C C . SER A 1 430 ? -5.007 28.614 2.413 1.00 63.94 430 SER A C 1
ATOM 3205 O O . SER A 1 430 ? -4.315 28.882 3.394 1.00 63.94 430 SER A O 1
ATOM 3207 N N . SER A 1 431 ? -4.813 27.500 1.701 1.00 80.06 431 SER A N 1
ATOM 3208 C CA . SER A 1 431 ? -3.734 26.555 1.996 1.00 80.06 431 SER A CA 1
ATOM 3209 C C . SER A 1 431 ? -2.367 27.233 1.936 1.00 80.06 431 SER A C 1
ATOM 3211 O O . SER A 1 431 ? -2.072 28.027 1.035 1.00 80.06 431 SER A O 1
ATOM 3213 N N . ARG A 1 432 ? -1.508 26.861 2.890 1.00 83.19 432 ARG A N 1
ATOM 3214 C CA . ARG A 1 432 ? -0.119 27.325 2.981 1.00 83.19 432 ARG A CA 1
ATOM 3215 C C . ARG A 1 432 ? 0.786 26.774 1.878 1.00 83.19 432 ARG A C 1
ATOM 3217 O O . ARG A 1 432 ? 1.899 27.258 1.728 1.00 83.19 432 ARG A O 1
ATOM 3224 N N . LEU A 1 433 ? 0.318 25.798 1.095 1.00 88.19 433 LEU A N 1
ATOM 3225 C CA . LEU A 1 433 ? 1.103 25.214 0.010 1.00 88.19 433 LEU A CA 1
ATOM 3226 C C . LEU A 1 433 ? 1.581 26.290 -0.975 1.00 88.19 433 LEU A C 1
ATOM 3228 O O . LEU A 1 433 ? 0.808 27.116 -1.458 1.00 88.19 433 LEU A O 1
ATOM 3232 N N . HIS A 1 434 ? 2.852 26.256 -1.343 1.00 87.19 434 HIS A N 1
ATOM 3233 C CA . HIS A 1 434 ? 3.414 27.066 -2.413 1.00 87.19 434 HIS A CA 1
ATOM 3234 C C . HIS A 1 434 ? 3.440 26.231 -3.694 1.00 87.19 434 HIS A C 1
ATOM 3236 O O . HIS A 1 434 ? 4.352 25.439 -3.922 1.00 87.19 434 HIS A O 1
ATOM 3242 N N . LEU A 1 435 ? 2.398 26.387 -4.520 1.00 88.12 435 LEU A N 1
ATOM 3243 C CA . LEU A 1 435 ? 2.257 25.634 -5.765 1.00 88.12 435 LEU A CA 1
ATOM 3244 C C . LEU A 1 435 ? 3.200 26.176 -6.839 1.00 88.12 435 LEU A C 1
ATOM 3246 O O . LEU A 1 435 ? 3.051 27.307 -7.305 1.00 88.12 435 LEU A O 1
ATOM 3250 N N . VAL A 1 436 ? 4.124 25.328 -7.267 1.00 80.75 436 VAL A N 1
ATOM 3251 C CA . VAL A 1 436 ? 5.080 25.593 -8.337 1.00 80.75 436 VAL A CA 1
ATOM 3252 C C . VAL A 1 436 ? 4.623 24.821 -9.570 1.00 80.75 436 VAL A C 1
ATOM 3254 O O . VAL A 1 436 ? 4.767 23.606 -9.652 1.00 80.75 436 VAL A O 1
ATOM 3257 N N . ARG A 1 437 ? 4.011 25.518 -10.529 1.00 80.00 437 ARG A N 1
ATOM 3258 C CA . ARG A 1 437 ? 3.481 24.913 -11.762 1.00 80.00 437 ARG A CA 1
ATOM 3259 C C . ARG A 1 437 ? 4.594 24.822 -12.798 1.00 80.00 437 ARG A C 1
ATOM 3261 O O . ARG A 1 437 ? 5.037 25.853 -13.290 1.00 80.00 437 ARG A O 1
ATOM 3268 N N . GLY A 1 438 ? 5.037 23.619 -13.132 1.00 62.81 438 GLY A N 1
ATOM 3269 C CA . GLY A 1 438 ? 6.145 23.417 -14.066 1.00 62.81 438 GLY A CA 1
ATOM 3270 C C . GLY A 1 438 ? 5.912 22.250 -15.019 1.00 62.81 438 GLY A C 1
ATOM 3271 O O . GLY A 1 438 ? 4.895 21.563 -14.945 1.00 62.81 438 GLY A O 1
ATOM 3272 N N . GLY A 1 439 ? 6.887 22.021 -15.896 1.00 50.62 439 GLY A N 1
ATOM 3273 C CA . GLY A 1 439 ? 6.965 20.837 -16.750 1.00 50.62 439 GLY A CA 1
ATOM 3274 C C . GLY A 1 439 ? 6.434 21.034 -18.170 1.00 50.62 439 GLY A C 1
ATOM 3275 O O . GLY A 1 439 ? 5.310 21.492 -18.389 1.00 50.62 439 GLY A O 1
ATOM 3276 N N . ASP A 1 440 ? 7.248 20.607 -19.134 1.00 42.75 440 ASP A N 1
ATOM 3277 C CA . ASP A 1 440 ? 6.891 20.517 -20.545 1.00 42.75 440 ASP A CA 1
ATOM 3278 C C . ASP A 1 440 ? 6.171 19.196 -20.793 1.00 42.75 440 ASP A C 1
ATOM 3280 O O . ASP A 1 440 ? 6.770 18.216 -21.211 1.00 42.75 440 ASP A O 1
ATOM 3284 N N . ALA A 1 441 ? 4.876 19.159 -20.520 1.00 42.28 441 ALA A N 1
ATOM 3285 C CA . ALA A 1 441 ? 3.926 18.205 -21.086 1.00 42.28 441 ALA A CA 1
ATOM 3286 C C . ALA A 1 441 ? 4.176 16.685 -21.025 1.00 42.28 441 ALA A C 1
ATOM 3288 O O . ALA A 1 441 ? 3.451 15.911 -21.660 1.00 42.28 441 ALA A O 1
ATOM 3289 N N . TYR A 1 442 ? 5.197 16.247 -20.308 1.00 44.28 442 TYR A N 1
ATOM 3290 C CA . TYR A 1 442 ? 5.633 14.873 -20.231 1.00 44.28 442 TYR A CA 1
ATOM 3291 C C . TYR A 1 442 ? 6.442 14.675 -18.944 1.00 44.28 442 TYR A C 1
ATOM 3293 O O . TYR A 1 442 ? 7.670 14.570 -18.967 1.00 44.28 442 TYR A O 1
ATOM 3301 N N . GLY A 1 443 ? 5.761 14.643 -17.798 1.00 50.69 443 GLY A N 1
ATOM 3302 C CA . GLY A 1 443 ? 6.363 14.146 -16.563 1.00 50.69 443 GLY A CA 1
ATOM 3303 C C . GLY A 1 443 ? 6.745 12.659 -16.683 1.00 50.69 443 GLY A C 1
ATOM 3304 O O . GLY A 1 443 ? 6.157 11.929 -17.485 1.00 50.69 443 GLY A O 1
ATOM 3305 N N . PRO A 1 444 ? 7.758 12.186 -15.937 1.00 67.44 444 PRO A N 1
ATOM 3306 C CA . PRO A 1 444 ? 8.275 10.823 -16.060 1.00 67.44 444 PRO A CA 1
ATOM 3307 C C . PRO A 1 444 ? 7.376 9.738 -15.442 1.00 67.44 444 PRO A C 1
ATOM 3309 O O . PRO A 1 444 ? 7.756 8.579 -15.540 1.00 67.44 444 PRO A O 1
ATOM 3312 N N . SER A 1 445 ? 6.221 10.099 -14.871 1.00 84.38 445 SER A N 1
ATOM 3313 C CA . SER A 1 445 ? 5.349 9.218 -14.081 1.00 84.38 445 SER A CA 1
ATOM 3314 C C . SER A 1 445 ? 4.043 8.857 -14.823 1.00 84.38 445 SER A C 1
ATOM 3316 O O . SER A 1 445 ? 3.852 9.159 -16.010 1.00 84.38 445 SER A O 1
ATOM 3318 N N . ASP A 1 446 ? 3.126 8.167 -14.147 1.00 91.56 446 ASP A N 1
ATOM 3319 C CA . ASP A 1 446 ? 1.986 7.466 -14.751 1.00 91.56 446 ASP A CA 1
ATOM 3320 C C . ASP A 1 446 ? 0.994 8.345 -15.533 1.00 91.56 446 ASP A C 1
ATOM 3322 O O . ASP A 1 446 ? 0.356 7.862 -16.481 1.00 91.56 446 ASP A O 1
ATOM 3326 N N . GLN A 1 447 ? 0.895 9.647 -15.235 1.00 91.06 447 GLN A N 1
ATOM 3327 C CA . GLN A 1 447 ? 0.068 10.576 -16.017 1.00 91.06 447 GLN A CA 1
ATOM 3328 C C . GLN A 1 447 ? 0.488 10.622 -17.494 1.00 91.06 447 GLN A C 1
ATOM 3330 O O . GLN A 1 447 ? -0.352 10.840 -18.372 1.00 91.06 447 GLN A O 1
ATOM 3335 N N . ALA A 1 448 ? 1.757 10.340 -17.808 1.00 82.50 448 ALA A N 1
ATOM 3336 C CA . ALA A 1 448 ? 2.262 10.340 -19.178 1.00 82.50 448 ALA A CA 1
ATOM 3337 C C . ALA A 1 448 ? 1.528 9.338 -20.084 1.00 82.50 448 ALA A C 1
ATOM 3339 O O . ALA A 1 448 ? 1.350 9.589 -21.280 1.00 82.50 448 ALA A O 1
ATOM 3340 N N . SER A 1 449 ? 1.063 8.208 -19.540 1.00 87.44 449 SER A N 1
ATOM 3341 C CA . SER A 1 449 ? 0.273 7.220 -20.288 1.00 87.44 449 SER A CA 1
ATOM 3342 C C . SER A 1 449 ? -1.081 7.782 -20.743 1.00 87.44 449 SER A C 1
ATOM 3344 O O . SER A 1 449 ? -1.543 7.461 -21.841 1.00 87.44 449 SER A O 1
ATOM 3346 N N . PHE A 1 450 ? -1.685 8.671 -19.952 1.00 92.00 450 PHE A N 1
ATOM 3347 C CA . PHE A 1 450 ? -2.950 9.345 -20.260 1.00 92.00 450 PHE A CA 1
ATOM 3348 C C . PHE A 1 450 ? -2.760 10.517 -21.225 1.00 92.00 450 PHE A C 1
ATOM 3350 O O . PHE A 1 450 ? -3.519 10.647 -22.189 1.00 92.00 450 PHE A O 1
ATOM 3357 N N . LEU A 1 451 ? -1.697 11.309 -21.040 1.00 84.31 451 LEU A N 1
ATOM 3358 C CA . LEU A 1 451 ? -1.337 12.402 -21.949 1.00 84.31 451 LEU A CA 1
ATOM 3359 C C . LEU A 1 451 ? -1.143 11.885 -23.386 1.00 84.31 451 LEU A C 1
ATOM 3361 O O . LEU A 1 451 ? -1.666 12.468 -24.337 1.00 84.31 451 LEU A O 1
ATOM 3365 N N . LYS A 1 452 ? -0.510 10.712 -23.551 1.00 78.62 452 LYS A N 1
ATOM 3366 C CA . LYS A 1 452 ? -0.372 10.014 -24.850 1.00 78.62 452 LYS A CA 1
ATOM 3367 C C . LYS A 1 452 ? -1.705 9.634 -25.503 1.00 78.62 452 LYS A C 1
ATOM 3369 O O . LYS A 1 452 ? -1.743 9.415 -26.711 1.00 78.62 452 LYS A O 1
ATOM 3374 N N . ARG A 1 453 ? -2.787 9.526 -24.728 1.00 83.81 453 ARG A N 1
ATOM 3375 C CA . ARG A 1 453 ? -4.155 9.275 -25.213 1.00 83.81 453 ARG A CA 1
ATOM 3376 C C . ARG A 1 453 ? -4.977 10.552 -25.387 1.00 83.81 453 ARG A C 1
ATOM 3378 O O . ARG A 1 453 ? -6.157 10.467 -25.707 1.00 83.81 453 ARG A O 1
ATOM 3385 N N . GLY A 1 454 ? -4.368 11.724 -25.215 1.00 84.62 454 GLY A N 1
ATOM 3386 C CA . GLY A 1 454 ? -5.054 13.005 -25.345 1.00 84.62 454 GLY A CA 1
ATOM 3387 C C . GLY A 1 454 ? -5.903 13.383 -24.128 1.00 84.62 454 GLY A C 1
ATOM 3388 O O . GLY A 1 454 ? -6.771 14.248 -24.242 1.00 84.62 454 GLY A O 1
ATOM 3389 N N . ILE A 1 455 ? -5.675 12.745 -22.976 1.00 91.81 455 ILE A N 1
ATOM 3390 C CA . ILE A 1 455 ? -6.363 13.050 -21.717 1.00 91.81 455 ILE A CA 1
ATOM 3391 C C . ILE A 1 455 ? -5.472 13.997 -20.910 1.00 91.81 455 ILE A C 1
ATOM 3393 O O . ILE A 1 455 ? -4.325 13.639 -20.655 1.00 91.81 455 ILE A O 1
ATOM 3397 N N . PRO A 1 456 ? -5.953 15.186 -20.506 1.00 91.94 456 PRO A N 1
ATOM 3398 C CA . PRO A 1 456 ? -5.159 16.110 -19.707 1.00 91.94 456 PRO A CA 1
ATOM 3399 C C . PRO A 1 456 ? -4.886 15.536 -18.312 1.00 91.94 456 PRO A C 1
ATOM 3401 O O . PRO A 1 456 ? -5.752 14.909 -17.703 1.00 91.94 456 PRO A O 1
ATOM 3404 N N . GLY A 1 457 ? -3.691 15.786 -17.790 1.00 91.94 457 GLY A N 1
ATOM 3405 C CA . GLY A 1 457 ? -3.253 15.242 -16.513 1.00 91.94 457 GLY A CA 1
ATOM 3406 C C . GLY A 1 457 ? -2.231 16.119 -15.810 1.00 91.94 457 GLY A C 1
ATOM 3407 O O . GLY A 1 457 ? -1.588 16.947 -16.456 1.00 91.94 457 GLY A O 1
ATOM 3408 N N . VAL A 1 458 ? -2.108 15.931 -14.500 1.00 92.69 458 VAL A N 1
ATOM 3409 C CA . VAL A 1 458 ? -1.079 16.552 -13.655 1.00 92.69 458 VAL A CA 1
ATOM 3410 C C . VAL A 1 458 ? -0.453 15.517 -12.731 1.00 92.69 458 VAL A C 1
ATOM 3412 O O . VAL A 1 458 ? -1.106 14.536 -12.376 1.00 92.69 458 VAL A O 1
ATOM 3415 N N . GLN A 1 459 ? 0.782 15.768 -12.308 1.00 92.38 459 GLN A N 1
ATOM 3416 C CA . GLN A 1 459 ? 1.428 15.051 -11.208 1.00 92.38 459 GLN A CA 1
ATOM 3417 C C . GLN A 1 459 ? 1.717 16.021 -10.066 1.00 92.38 459 GLN A C 1
ATOM 3419 O O . GLN A 1 459 ? 2.280 17.094 -10.293 1.00 92.38 459 GLN A O 1
ATOM 3424 N N . LEU A 1 460 ? 1.334 15.640 -8.849 1.00 93.94 460 LEU A N 1
ATOM 3425 C CA . LEU A 1 460 ? 1.737 16.321 -7.621 1.00 93.94 460 LEU A CA 1
ATOM 3426 C C . LEU A 1 460 ? 3.029 15.676 -7.119 1.00 93.94 460 LEU A C 1
ATOM 3428 O O . LEU A 1 460 ? 3.083 14.458 -6.990 1.00 93.94 460 LEU A O 1
ATOM 3432 N N . PHE A 1 461 ? 4.049 16.496 -6.871 1.00 88.31 461 PHE A N 1
ATOM 3433 C CA . PHE A 1 461 ? 5.412 16.045 -6.599 1.00 88.31 461 PHE A CA 1
ATOM 3434 C C . PHE A 1 461 ? 6.122 16.991 -5.624 1.00 88.31 461 PHE A C 1
ATOM 3436 O O . PHE A 1 461 ? 6.118 18.209 -5.815 1.00 88.31 461 PHE A O 1
ATOM 3443 N N . SER A 1 462 ? 6.756 16.458 -4.580 1.00 83.19 462 SER A N 1
ATOM 3444 C CA . SER A 1 462 ? 7.455 17.270 -3.571 1.00 83.19 462 SER A CA 1
ATOM 3445 C C . SER A 1 462 ? 8.899 17.639 -3.949 1.00 83.19 462 SER A C 1
ATOM 3447 O O . SER A 1 462 ? 9.467 18.576 -3.384 1.00 83.19 462 SER A O 1
ATOM 3449 N N . GLY A 1 463 ? 9.461 16.998 -4.980 1.00 70.12 463 GLY A N 1
ATOM 3450 C CA . GLY A 1 463 ? 10.814 17.252 -5.480 1.00 70.12 463 GLY A CA 1
ATOM 3451 C C . GLY A 1 463 ? 11.758 16.064 -5.281 1.00 70.12 463 GLY A C 1
ATOM 3452 O O . GLY A 1 463 ? 11.522 15.187 -4.463 1.00 70.12 463 GLY A O 1
ATOM 3453 N N . ALA A 1 464 ? 12.859 16.036 -6.038 1.00 66.94 464 ALA A N 1
ATOM 3454 C CA . ALA A 1 464 ? 13.865 14.982 -5.916 1.00 66.94 464 ALA A CA 1
ATOM 3455 C C . ALA A 1 464 ? 14.823 15.249 -4.741 1.00 66.94 464 ALA A C 1
ATOM 3457 O O . ALA A 1 464 ? 15.219 16.394 -4.499 1.00 66.94 464 ALA A O 1
ATOM 3458 N N . HIS A 1 465 ? 15.265 14.181 -4.075 1.00 72.19 465 HIS A N 1
ATOM 3459 C CA . HIS A 1 465 ? 16.203 14.216 -2.947 1.00 72.19 465 HIS A CA 1
ATOM 3460 C C . HIS A 1 465 ? 17.304 13.147 -3.089 1.00 72.19 465 HIS A C 1
ATOM 3462 O O . HIS A 1 465 ? 17.290 12.328 -4.010 1.00 72.19 465 HIS A O 1
ATOM 3468 N N . SER A 1 466 ? 18.310 13.189 -2.212 1.00 65.81 466 SER A N 1
ATOM 3469 C CA . SER A 1 466 ? 19.507 12.333 -2.267 1.00 65.81 466 SER A CA 1
ATOM 3470 C C . SER A 1 466 ? 19.257 10.859 -1.967 1.00 65.81 466 SER A C 1
ATOM 3472 O O . SER A 1 466 ? 20.083 10.033 -2.348 1.00 65.81 466 SER A O 1
ATOM 3474 N N . GLU A 1 467 ? 18.137 10.523 -1.329 1.00 77.25 467 GLU A N 1
ATOM 3475 C CA . GLU A 1 467 ? 17.785 9.143 -0.970 1.00 77.25 467 GLU A CA 1
ATOM 3476 C C . GLU A 1 467 ? 16.916 8.445 -2.031 1.00 77.25 467 GLU A C 1
ATOM 3478 O O . GLU A 1 467 ? 16.727 7.236 -1.945 1.00 77.25 467 GLU A O 1
ATOM 3483 N N . TYR A 1 468 ? 16.455 9.164 -3.061 1.00 75.50 468 TYR A N 1
ATOM 3484 C CA . TYR A 1 468 ? 15.649 8.627 -4.166 1.00 75.50 468 TYR A CA 1
ATOM 3485 C C . TYR A 1 468 ? 16.244 7.335 -4.762 1.00 75.50 468 TYR A C 1
ATOM 3487 O O . TYR A 1 468 ? 17.444 7.277 -5.023 1.00 75.50 468 TYR A O 1
ATOM 3495 N N . HIS A 1 469 ? 15.447 6.286 -5.007 1.00 75.25 469 HIS A N 1
ATOM 3496 C CA . HIS A 1 469 ? 15.927 5.001 -5.562 1.00 75.25 469 HIS A CA 1
ATOM 3497 C C . HIS A 1 469 ? 17.103 4.367 -4.777 1.00 75.25 469 HIS A C 1
ATOM 3499 O O . HIS A 1 469 ? 17.948 3.638 -5.336 1.00 75.25 469 HIS A O 1
ATOM 3505 N N . SER A 1 470 ? 17.209 4.655 -3.479 1.00 78.75 470 SER A N 1
ATOM 3506 C CA . SER A 1 470 ? 18.255 4.136 -2.599 1.00 78.75 470 SER A CA 1
ATOM 3507 C C . SER A 1 470 ? 17.657 3.367 -1.414 1.00 78.75 470 SER A C 1
ATOM 3509 O O . SER A 1 470 ? 16.497 3.580 -1.075 1.00 78.75 470 SER A O 1
ATOM 3511 N N . PRO A 1 471 ? 18.440 2.498 -0.751 1.00 83.31 471 PRO A N 1
ATOM 3512 C CA . PRO A 1 471 ? 17.996 1.801 0.454 1.00 83.31 471 PRO A CA 1
ATOM 3513 C C . PRO A 1 471 ? 17.700 2.722 1.640 1.00 83.31 471 PRO A C 1
ATOM 3515 O O . PRO A 1 471 ? 17.203 2.235 2.635 1.00 83.31 471 PRO A O 1
ATOM 3518 N N . ALA A 1 472 ? 18.073 4.004 1.559 1.00 83.12 472 ALA A N 1
ATOM 3519 C CA . ALA A 1 472 ? 17.855 4.986 2.616 1.00 83.12 472 ALA A CA 1
ATOM 3520 C C . ALA A 1 472 ? 16.555 5.788 2.425 1.00 83.12 472 ALA A C 1
ATOM 3522 O O . ALA A 1 472 ? 16.319 6.737 3.171 1.00 83.12 472 ALA A O 1
ATOM 3523 N N . ASP A 1 473 ? 15.748 5.482 1.399 1.00 83.62 473 ASP A N 1
ATOM 3524 C CA . ASP A 1 473 ? 14.405 6.053 1.262 1.00 83.62 473 ASP A CA 1
ATOM 3525 C C . ASP A 1 473 ? 13.443 5.369 2.246 1.00 83.62 473 ASP A C 1
ATOM 3527 O O . ASP A 1 473 ? 12.675 4.477 1.873 1.00 83.62 473 ASP A O 1
ATOM 3531 N N . ASP A 1 474 ? 13.564 5.764 3.515 1.00 86.69 474 ASP A N 1
ATOM 3532 C CA . ASP A 1 474 ? 12.917 5.146 4.672 1.00 86.69 474 ASP A CA 1
ATOM 3533 C C . ASP A 1 474 ? 11.867 6.058 5.342 1.00 86.69 474 ASP A C 1
ATOM 3535 O O . ASP A 1 474 ? 11.951 7.291 5.235 1.00 86.69 474 ASP A O 1
ATOM 3539 N N . PRO A 1 475 ? 10.887 5.473 6.068 1.00 84.62 475 PRO A N 1
ATOM 3540 C CA . PRO A 1 475 ? 9.754 6.205 6.646 1.00 84.62 475 PRO A CA 1
ATOM 3541 C C . PRO A 1 475 ? 10.122 7.368 7.571 1.00 84.62 475 PRO A C 1
ATOM 3543 O O . PRO A 1 475 ? 9.417 8.377 7.586 1.00 84.62 475 PRO A O 1
ATOM 3546 N N . ASP A 1 476 ? 11.246 7.272 8.288 1.00 84.69 476 ASP A N 1
ATOM 3547 C CA . ASP A 1 476 ? 11.719 8.296 9.233 1.00 84.69 476 ASP A CA 1
ATOM 3548 C C . ASP A 1 476 ? 12.010 9.655 8.573 1.00 84.69 476 ASP A C 1
ATOM 3550 O O . ASP A 1 476 ? 12.103 10.683 9.247 1.00 84.69 476 ASP A O 1
ATOM 3554 N N . LEU A 1 477 ? 12.188 9.678 7.249 1.00 86.38 477 LEU A N 1
ATOM 3555 C CA . LEU A 1 477 ? 12.484 10.897 6.503 1.00 86.38 477 LEU A CA 1
ATOM 3556 C C . LEU A 1 477 ? 11.226 11.622 6.011 1.00 86.38 477 LEU A C 1
ATOM 3558 O O . LEU A 1 477 ? 11.335 12.688 5.397 1.00 86.38 477 LEU A O 1
ATOM 3562 N N . ILE A 1 478 ? 10.045 11.052 6.244 1.00 92.88 478 ILE A N 1
ATOM 3563 C CA . ILE A 1 478 ? 8.788 11.540 5.691 1.00 92.88 478 ILE A CA 1
ATOM 3564 C C . ILE A 1 478 ? 8.231 12.697 6.517 1.00 92.88 478 ILE A C 1
ATOM 3566 O O . ILE A 1 478 ? 8.049 12.639 7.730 1.00 92.88 478 ILE A O 1
ATOM 3570 N N . ASN A 1 479 ? 7.906 13.781 5.818 1.00 91.25 479 ASN A N 1
ATOM 3571 C CA . ASN A 1 479 ? 7.108 14.873 6.343 1.00 91.25 479 ASN A CA 1
ATOM 3572 C C . ASN A 1 479 ? 5.622 14.509 6.211 1.00 91.25 479 ASN A C 1
ATOM 3574 O O . ASN A 1 479 ? 4.943 14.960 5.286 1.00 91.25 479 ASN A O 1
ATOM 3578 N N . ALA A 1 480 ? 5.112 13.702 7.144 1.00 85.56 480 ALA A N 1
ATOM 3579 C CA . ALA A 1 480 ? 3.729 13.217 7.122 1.00 85.56 480 ALA A CA 1
ATOM 3580 C C . ALA A 1 480 ? 2.691 14.341 7.094 1.00 85.56 480 ALA A C 1
ATOM 3582 O O . ALA A 1 480 ? 1.652 14.252 6.446 1.00 85.56 480 ALA A O 1
ATOM 3583 N N . ALA A 1 481 ? 3.010 15.432 7.782 1.00 85.12 481 ALA A N 1
ATOM 3584 C CA . ALA A 1 481 ? 2.211 16.635 7.814 1.00 85.12 481 ALA A CA 1
ATOM 3585 C C . ALA A 1 481 ? 2.123 17.244 6.390 1.00 85.12 481 ALA A C 1
ATOM 3587 O O . ALA A 1 481 ? 1.045 17.443 5.827 1.00 85.12 481 ALA A O 1
ATOM 3588 N N . GLY A 1 482 ? 3.267 17.442 5.738 1.00 89.94 482 GLY A N 1
ATOM 3589 C CA . GLY A 1 482 ? 3.310 17.853 4.337 1.00 89.94 482 GLY A CA 1
ATOM 3590 C C . GLY A 1 482 ? 2.529 16.915 3.411 1.00 89.94 482 GLY A C 1
ATOM 3591 O O . GLY A 1 482 ? 1.722 17.391 2.618 1.00 89.94 482 GLY A O 1
ATOM 3592 N N . GLY A 1 483 ? 2.713 15.601 3.558 1.00 93.06 483 GLY A N 1
ATOM 3593 C CA . GLY A 1 483 ? 2.007 14.582 2.778 1.00 93.06 483 GLY A CA 1
ATOM 3594 C C . GLY A 1 483 ? 0.485 14.631 2.937 1.00 93.06 483 GLY A C 1
ATOM 3595 O O . GLY A 1 483 ? -0.237 14.598 1.940 1.00 93.06 483 GLY A O 1
ATOM 3596 N N . ALA A 1 484 ? -0.013 14.814 4.164 1.00 90.31 484 ALA A N 1
ATOM 3597 C CA . ALA A 1 484 ? -1.440 14.982 4.436 1.00 90.31 484 ALA A CA 1
ATOM 3598 C C . ALA A 1 484 ? -2.023 16.225 3.737 1.00 90.31 484 ALA A C 1
ATOM 3600 O O . ALA A 1 484 ? -3.079 16.140 3.115 1.00 90.31 484 ALA A O 1
ATOM 3601 N N . LEU A 1 485 ? -1.299 17.352 3.719 1.00 91.31 485 LEU A N 1
ATOM 3602 C CA . LEU A 1 485 ? -1.730 18.546 2.973 1.00 91.31 485 LEU A CA 1
ATOM 3603 C C . LEU A 1 485 ? -1.795 18.309 1.460 1.00 91.31 485 LEU A C 1
ATOM 3605 O O . LEU A 1 485 ? -2.645 18.881 0.774 1.00 91.31 485 LEU A O 1
ATOM 3609 N N . VAL A 1 486 ? -0.888 17.492 0.916 1.00 94.69 486 VAL A N 1
ATOM 3610 C CA . VAL A 1 486 ? -0.937 17.112 -0.502 1.00 94.69 486 VAL A CA 1
ATOM 3611 C C . VAL A 1 486 ? -2.144 16.215 -0.777 1.00 94.69 486 VAL A C 1
ATOM 3613 O O . VAL A 1 486 ? -2.800 16.401 -1.802 1.00 94.69 486 VAL A O 1
ATOM 3616 N N . ALA A 1 487 ? -2.480 15.299 0.134 1.00 95.19 487 ALA A N 1
ATOM 3617 C CA . ALA A 1 487 ? -3.670 14.456 0.031 1.00 95.19 487 ALA A CA 1
ATOM 3618 C C . ALA A 1 487 ? -4.971 15.278 0.044 1.00 95.19 487 ALA A C 1
ATOM 3620 O O . ALA A 1 487 ? -5.822 15.080 -0.821 1.00 95.19 487 ALA A O 1
ATOM 3621 N N . GLU A 1 488 ? -5.087 16.261 0.943 1.00 92.25 488 GLU A N 1
ATOM 3622 C CA . GLU A 1 488 ? -6.215 17.206 0.982 1.00 92.25 488 GLU A CA 1
ATOM 3623 C C . GLU A 1 488 ? -6.348 17.974 -0.344 1.00 92.25 488 GLU A C 1
ATOM 3625 O O . GLU A 1 488 ? -7.431 18.064 -0.930 1.00 92.25 488 GLU A O 1
ATOM 3630 N N . LEU A 1 489 ? -5.230 18.496 -0.872 1.00 94.62 489 LEU A N 1
ATOM 3631 C CA . LEU A 1 489 ? -5.216 19.170 -2.172 1.00 94.62 489 LEU A CA 1
ATOM 3632 C C . LEU A 1 489 ? -5.656 18.221 -3.298 1.00 94.62 489 LEU A C 1
ATOM 3634 O O . LEU A 1 489 ? -6.405 18.632 -4.185 1.00 94.62 489 LEU A O 1
ATOM 3638 N N . ALA A 1 490 ? -5.200 16.967 -3.276 1.00 96.69 490 ALA A N 1
ATOM 3639 C CA . ALA A 1 490 ? -5.549 15.955 -4.266 1.00 96.69 490 ALA A CA 1
ATOM 3640 C C . ALA A 1 490 ? -7.040 15.594 -4.220 1.00 96.69 490 ALA A C 1
ATOM 3642 O O . ALA A 1 490 ? -7.680 15.522 -5.275 1.00 96.69 490 ALA A O 1
ATOM 3643 N N . ALA A 1 491 ? -7.610 15.435 -3.023 1.00 95.56 491 ALA A N 1
ATOM 3644 C CA . ALA A 1 491 ? -9.039 15.223 -2.823 1.00 95.56 491 ALA A CA 1
ATOM 3645 C C . ALA A 1 491 ? -9.841 16.416 -3.363 1.00 95.56 491 ALA A C 1
ATOM 3647 O O . ALA A 1 491 ? -10.709 16.243 -4.221 1.00 95.56 491 ALA A O 1
ATOM 3648 N N . ALA A 1 492 ? -9.485 17.642 -2.971 1.00 94.69 492 ALA A N 1
ATOM 3649 C CA . ALA A 1 492 ? -10.157 18.857 -3.427 1.00 94.69 492 ALA A CA 1
ATOM 3650 C C . ALA A 1 492 ? -10.059 19.050 -4.953 1.00 94.69 492 ALA A C 1
ATOM 3652 O O . ALA A 1 492 ? -11.048 19.386 -5.614 1.00 94.69 492 ALA A O 1
ATOM 3653 N N . LEU A 1 493 ? -8.889 18.792 -5.546 1.00 96.00 493 LEU A N 1
ATOM 3654 C CA . LEU A 1 493 ? -8.684 18.859 -6.993 1.00 96.00 493 LEU A CA 1
ATOM 3655 C C . LEU A 1 493 ? -9.502 17.792 -7.733 1.00 96.00 493 LEU A C 1
ATOM 3657 O O . LEU A 1 493 ? -10.085 18.082 -8.781 1.00 96.00 493 LEU A O 1
ATOM 3661 N N . THR A 1 494 ? -9.607 16.589 -7.168 1.00 97.38 494 THR A N 1
ATOM 3662 C CA . THR A 1 494 ? -10.437 15.499 -7.699 1.00 97.38 494 THR A CA 1
ATOM 3663 C C . THR A 1 494 ? -11.918 15.863 -7.647 1.00 97.38 494 THR A C 1
ATOM 3665 O O . THR A 1 494 ? -12.601 15.764 -8.667 1.00 97.38 494 THR A O 1
ATOM 3668 N N . VAL A 1 495 ? -12.407 16.389 -6.517 1.00 96.19 495 VAL A N 1
ATOM 3669 C CA . VAL A 1 495 ? -13.777 16.913 -6.376 1.00 96.19 495 VAL A CA 1
ATOM 3670 C C . VAL A 1 495 ? -14.050 17.981 -7.426 1.00 96.19 495 VAL A C 1
ATOM 3672 O O . VAL A 1 495 ? -15.073 17.952 -8.119 1.00 96.19 495 VAL A O 1
ATOM 3675 N N . ARG A 1 496 ? -13.108 18.909 -7.602 1.00 95.38 496 ARG A N 1
ATOM 3676 C CA . ARG A 1 496 ? -13.238 19.994 -8.568 1.00 95.38 496 ARG A CA 1
ATOM 3677 C C . ARG A 1 496 ? -13.314 19.490 -10.005 1.00 95.38 496 ARG A C 1
ATOM 3679 O O . ARG A 1 496 ? -14.135 19.997 -10.777 1.00 95.38 496 ARG A O 1
ATOM 3686 N N . ALA A 1 497 ? -12.484 18.514 -10.364 1.00 96.00 497 ALA A N 1
ATOM 3687 C CA . ALA A 1 497 ? -12.493 17.878 -11.676 1.00 96.00 497 ALA A CA 1
ATOM 3688 C C . ALA A 1 497 ? -13.763 17.036 -11.891 1.00 96.00 497 ALA A C 1
ATOM 3690 O O . ALA A 1 497 ? -14.307 17.016 -12.997 1.00 96.00 497 ALA A O 1
ATOM 3691 N N . ALA A 1 498 ? -14.286 16.390 -10.847 1.00 97.06 498 ALA A N 1
ATOM 3692 C CA . ALA A 1 498 ? -15.488 15.566 -10.923 1.00 97.06 498 ALA A CA 1
ATOM 3693 C C . ALA A 1 498 ? -16.775 16.397 -11.063 1.00 97.06 498 ALA A C 1
ATOM 3695 O O . ALA A 1 498 ? -17.717 15.969 -11.726 1.00 97.06 498 ALA A O 1
ATOM 3696 N N . THR A 1 499 ? -16.803 17.603 -10.498 1.00 95.88 499 THR A N 1
ATOM 3697 C CA . THR A 1 499 ? -17.982 18.492 -10.483 1.00 95.88 499 THR A CA 1
ATOM 3698 C C . THR A 1 499 ? -17.945 19.593 -11.548 1.00 95.88 499 THR A C 1
ATOM 3700 O O . THR A 1 499 ? -18.944 20.274 -11.773 1.00 95.88 499 THR A O 1
ATOM 3703 N N . ALA A 1 500 ? -16.820 19.783 -12.253 1.00 94.12 500 ALA A N 1
ATOM 3704 C CA . ALA A 1 500 ? -16.715 20.799 -13.299 1.00 94.12 500 ALA A CA 1
ATOM 3705 C C . ALA A 1 500 ? -17.787 20.604 -14.392 1.00 94.12 500 ALA A C 1
ATOM 3707 O O . ALA A 1 500 ? -17.801 19.551 -15.035 1.00 94.12 500 ALA A O 1
ATOM 3708 N N . PRO A 1 501 ? -18.626 21.611 -14.699 1.00 87.69 501 PRO A N 1
ATOM 3709 C CA . PRO A 1 501 ? -19.688 21.445 -15.697 1.00 87.69 501 PRO A CA 1
ATOM 3710 C C . PRO A 1 501 ? -19.114 21.257 -17.108 1.00 87.69 501 PRO A C 1
ATOM 3712 O O . PRO A 1 501 ? -19.713 20.608 -17.960 1.00 87.69 501 PRO A O 1
ATOM 3715 N N . THR A 1 502 ? -17.923 21.804 -17.359 1.00 88.06 502 THR A N 1
ATOM 3716 C CA . THR A 1 502 ? -17.228 21.719 -18.639 1.00 88.06 502 THR A CA 1
ATOM 3717 C C . THR A 1 502 ? -16.119 20.682 -18.580 1.00 88.06 502 THR A C 1
ATOM 3719 O O . THR A 1 502 ? -15.301 20.666 -17.659 1.00 88.06 502 THR A O 1
ATOM 3722 N N . ARG A 1 503 ? -16.068 19.841 -19.613 1.00 91.50 503 ARG A N 1
ATOM 3723 C CA . ARG A 1 503 ? -14.975 18.896 -19.826 1.00 91.50 503 ARG A CA 1
ATOM 3724 C C . ARG A 1 503 ? -13.661 19.662 -20.067 1.00 91.50 503 ARG A C 1
ATOM 3726 O O . ARG A 1 503 ? -13.643 20.545 -20.933 1.00 91.50 503 ARG A O 1
ATOM 3733 N N . PRO A 1 504 ? -12.565 19.352 -19.351 1.00 90.62 504 PRO A N 1
ATOM 3734 C CA . PRO A 1 504 ? -11.260 19.940 -19.636 1.00 90.62 504 PRO A CA 1
ATOM 3735 C C . PRO A 1 504 ? -10.789 19.515 -21.033 1.00 90.62 504 PRO A C 1
ATOM 3737 O O . PRO A 1 504 ? -10.954 18.366 -21.443 1.00 90.62 504 PRO A O 1
ATOM 3740 N N . ARG A 1 505 ? -10.220 20.459 -21.785 1.00 86.62 505 ARG A N 1
ATOM 3741 C CA . ARG A 1 505 ? -9.688 20.203 -23.129 1.00 86.62 505 ARG A CA 1
ATOM 3742 C C . ARG A 1 505 ? -8.176 20.118 -23.061 1.00 86.62 505 ARG A C 1
ATOM 3744 O O . ARG A 1 505 ? -7.553 20.951 -22.408 1.00 86.62 505 ARG A O 1
ATOM 3751 N N . ILE A 1 506 ? -7.605 19.168 -23.792 1.00 84.06 506 ILE A N 1
ATOM 3752 C CA . ILE A 1 506 ? -6.162 19.137 -23.995 1.00 84.06 506 ILE A CA 1
ATOM 3753 C C . ILE A 1 506 ? -5.716 20.385 -24.771 1.00 84.06 506 ILE A C 1
ATOM 3755 O O . ILE A 1 506 ? -6.370 20.791 -25.739 1.00 84.06 506 ILE A O 1
ATOM 3759 N N . ALA A 1 507 ? -4.644 21.037 -24.323 1.00 74.25 507 ALA A N 1
ATOM 3760 C CA . ALA A 1 507 ? -4.110 22.217 -24.996 1.00 74.25 507 ALA A CA 1
ATOM 3761 C C . ALA A 1 507 ? -3.506 21.840 -26.367 1.00 74.25 507 ALA A C 1
ATOM 3763 O O . ALA A 1 507 ? -2.785 20.855 -26.494 1.00 74.25 507 ALA A O 1
ATOM 3764 N N . ALA A 1 508 ? -3.772 22.637 -27.411 1.00 54.44 508 ALA A N 1
ATOM 3765 C CA . ALA A 1 508 ? -3.380 22.329 -28.798 1.00 54.44 508 ALA A CA 1
ATOM 3766 C C . ALA A 1 508 ? -1.855 22.278 -29.044 1.00 54.44 508 ALA A C 1
ATOM 3768 O O . ALA A 1 508 ? -1.412 21.746 -30.055 1.00 54.44 508 ALA A O 1
ATOM 3769 N N . ILE A 1 509 ? -1.058 22.820 -28.121 1.00 50.03 509 ILE A N 1
ATOM 3770 C CA . ILE A 1 509 ? 0.413 22.869 -28.191 1.00 50.03 509 ILE A CA 1
ATOM 3771 C C . ILE A 1 509 ? 1.039 21.611 -27.540 1.00 50.03 509 ILE A C 1
ATOM 3773 O O . ILE A 1 509 ? 2.242 21.396 -27.604 1.00 50.03 509 ILE A O 1
ATOM 3777 N N . PHE A 1 510 ? 0.220 20.740 -26.939 1.00 50.56 510 PHE A N 1
ATOM 3778 C CA . PHE A 1 510 ? 0.647 19.740 -25.958 1.00 50.56 510 PHE A CA 1
ATOM 3779 C C . PHE A 1 510 ? 1.015 18.360 -26.525 1.00 50.56 510 PHE A C 1
ATOM 3781 O O . PHE A 1 510 ? 1.158 17.400 -25.775 1.00 50.56 510 PHE A O 1
ATOM 3788 N N . MET A 1 511 ? 1.185 18.223 -27.840 1.00 39.84 511 MET A N 1
ATOM 3789 C CA . MET A 1 511 ? 1.859 17.047 -28.391 1.00 39.84 511 MET A CA 1
ATOM 3790 C C . MET A 1 511 ? 3.317 17.415 -28.649 1.00 39.84 511 MET A C 1
ATOM 3792 O O . MET A 1 511 ? 3.609 17.932 -29.732 1.00 39.84 511 MET A O 1
ATOM 3796 N N . PRO A 1 512 ? 4.255 17.178 -27.708 1.00 38.84 512 PRO A N 1
ATOM 3797 C CA . PRO A 1 512 ? 5.653 17.171 -28.095 1.00 38.84 512 PRO A CA 1
ATOM 3798 C C . PRO A 1 512 ? 5.785 16.193 -29.266 1.00 38.84 512 PRO A C 1
ATOM 3800 O O . PRO A 1 512 ? 5.301 15.056 -29.201 1.00 38.84 512 PRO A O 1
ATOM 3803 N N . LYS A 1 513 ? 6.392 16.651 -30.370 1.00 36.56 513 LYS A N 1
ATOM 3804 C CA . LYS A 1 513 ? 6.832 15.751 -31.441 1.00 36.56 513 LYS A CA 1
ATOM 3805 C C . LYS A 1 513 ? 7.573 14.612 -30.747 1.00 36.56 513 LYS A C 1
ATOM 3807 O O . LYS A 1 513 ? 8.500 14.886 -29.987 1.00 36.56 513 LYS A O 1
ATOM 3812 N N . ARG A 1 514 ? 7.114 13.369 -30.945 1.00 37.31 514 ARG A N 1
ATOM 3813 C CA . ARG A 1 514 ? 7.761 12.162 -30.413 1.00 37.31 514 ARG A CA 1
ATOM 3814 C C . ARG A 1 514 ? 9.275 12.351 -30.506 1.00 37.31 514 ARG A C 1
ATOM 3816 O O . ARG A 1 514 ? 9.796 12.460 -31.610 1.00 37.31 514 ARG A O 1
ATOM 3823 N N . ILE A 1 515 ? 9.970 12.327 -29.373 1.00 43.91 515 ILE A N 1
ATOM 3824 C CA . ILE A 1 515 ? 11.388 11.974 -29.347 1.00 43.91 515 ILE A CA 1
ATOM 3825 C C . ILE A 1 515 ? 11.421 10.462 -29.632 1.00 43.91 515 ILE A C 1
ATOM 3827 O O . ILE A 1 515 ? 11.556 9.642 -28.729 1.00 43.91 515 ILE A O 1
ATOM 3831 N N . ALA A 1 516 ? 11.128 10.074 -30.871 1.00 45.22 516 ALA A N 1
ATOM 3832 C CA . ALA A 1 516 ? 11.192 8.698 -31.341 1.00 45.22 516 ALA A CA 1
ATOM 3833 C C . ALA A 1 516 ? 12.390 8.595 -32.278 1.00 45.22 516 ALA A C 1
ATOM 3835 O O . ALA A 1 516 ? 12.592 9.490 -33.080 1.00 45.22 516 ALA A O 1
ATOM 3836 N N . GLY A 1 517 ? 13.175 7.535 -32.115 1.00 47.59 517 GLY A N 1
ATOM 3837 C CA . GLY A 1 517 ? 14.439 7.315 -32.815 1.00 47.59 517 GLY A CA 1
ATOM 3838 C C . GLY A 1 517 ? 15.397 6.491 -31.954 1.00 47.59 517 GLY A C 1
ATOM 3839 O O . GLY A 1 517 ? 15.180 6.364 -30.744 1.00 47.59 517 GLY A O 1
ATOM 3840 N N . ASP A 1 518 ? 16.413 5.873 -32.558 1.00 58.50 518 ASP A N 1
ATOM 3841 C CA . ASP A 1 518 ? 17.486 5.201 -31.807 1.00 58.50 518 ASP A CA 1
ATOM 3842 C C . ASP A 1 518 ? 18.428 6.276 -31.253 1.00 58.50 518 ASP A C 1
ATOM 3844 O O . ASP A 1 518 ? 18.890 7.143 -31.988 1.00 58.50 518 ASP A O 1
ATOM 3848 N N . TRP A 1 519 ? 18.689 6.248 -29.947 1.00 51.56 519 TRP A N 1
ATOM 3849 C CA . TRP A 1 519 ? 19.498 7.259 -29.264 1.00 51.56 519 TRP A CA 1
ATOM 3850 C C . TRP A 1 519 ? 20.785 6.651 -28.733 1.00 51.56 519 TRP A C 1
ATOM 3852 O O . TRP A 1 519 ? 20.789 5.568 -28.139 1.00 51.56 519 TRP A O 1
ATOM 3862 N N . ARG A 1 520 ? 21.883 7.400 -28.855 1.00 57.97 520 ARG A N 1
ATOM 3863 C CA . ARG A 1 520 ? 23.133 7.086 -28.163 1.00 57.97 520 ARG A CA 1
ATOM 3864 C C . ARG A 1 520 ? 22.890 7.218 -26.660 1.00 57.97 520 ARG A C 1
ATOM 3866 O O . ARG A 1 520 ? 22.662 8.304 -26.148 1.00 57.97 520 ARG A O 1
ATOM 3873 N N . SER A 1 521 ? 22.914 6.104 -25.937 1.00 52.28 521 SER A N 1
ATOM 3874 C CA . SER A 1 521 ? 22.988 6.104 -24.476 1.00 52.28 521 SER A CA 1
ATOM 3875 C C . SER A 1 521 ? 24.465 6.167 -24.104 1.00 52.28 521 SER A C 1
ATOM 3877 O O . SER A 1 521 ? 25.080 5.135 -23.831 1.00 52.28 521 SER A O 1
ATOM 3879 N N . GLY A 1 522 ? 25.058 7.362 -24.101 1.00 47.88 522 GLY A N 1
ATOM 3880 C CA . GLY A 1 522 ? 26.470 7.490 -23.745 1.00 47.88 522 GLY A CA 1
ATOM 3881 C C . GLY A 1 522 ? 26.765 7.075 -22.298 1.00 47.88 522 GLY A C 1
ATOM 3882 O O . GLY A 1 522 ? 27.894 6.734 -21.967 1.00 47.88 522 GLY A O 1
ATOM 3883 N N . GLY A 1 523 ? 25.745 6.997 -21.432 1.00 54.22 523 GLY A N 1
ATOM 3884 C CA . GLY A 1 523 ? 25.898 6.552 -20.042 1.00 54.22 523 GLY A CA 1
ATOM 3885 C C . GLY A 1 523 ? 26.662 7.550 -19.168 1.00 54.22 523 GLY A C 1
ATOM 3886 O O . GLY A 1 523 ? 26.992 7.219 -18.025 1.00 54.22 523 GLY A O 1
ATOM 3887 N N . ALA A 1 524 ? 26.929 8.744 -19.709 1.00 63.69 524 ALA A N 1
ATOM 3888 C CA . ALA A 1 524 ? 27.527 9.859 -19.008 1.00 63.69 524 ALA A CA 1
ATOM 3889 C C . ALA A 1 524 ? 26.587 10.373 -17.923 1.00 63.69 524 ALA A C 1
ATOM 3891 O O . ALA A 1 524 ? 25.373 10.484 -18.102 1.00 63.69 524 ALA A O 1
ATOM 3892 N N . SER A 1 525 ? 27.175 10.690 -16.781 1.00 74.31 525 SER A N 1
ATOM 3893 C CA . SER A 1 525 ? 26.487 11.261 -15.641 1.00 74.31 525 SER A CA 1
ATOM 3894 C C . SER A 1 525 ? 27.339 12.372 -15.062 1.00 74.31 525 SER A C 1
ATOM 3896 O O . SER A 1 525 ? 28.533 12.190 -14.832 1.00 74.31 525 SER A O 1
ATOM 3898 N N . ILE A 1 526 ? 26.706 13.505 -14.776 1.00 81.31 526 ILE A N 1
ATOM 3899 C CA . ILE A 1 526 ? 27.293 14.534 -13.917 1.00 81.31 526 ILE A CA 1
ATOM 3900 C C . ILE A 1 526 ? 27.150 14.100 -12.448 1.00 81.31 526 ILE A C 1
ATOM 3902 O O . ILE A 1 526 ? 28.067 14.275 -11.657 1.00 81.31 526 ILE A O 1
ATOM 3906 N N . GLY A 1 527 ? 26.038 13.449 -12.086 1.00 69.19 527 GLY A N 1
ATOM 3907 C CA . GLY A 1 527 ? 25.730 13.081 -10.699 1.00 69.19 527 GLY A CA 1
ATOM 3908 C C . GLY A 1 527 ? 25.132 14.229 -9.885 1.00 69.19 527 GLY A C 1
ATOM 3909 O O . GLY A 1 527 ? 25.246 14.243 -8.666 1.00 69.19 527 GLY A O 1
ATOM 3910 N N . THR A 1 528 ? 24.494 15.186 -10.553 1.00 75.25 528 THR A N 1
ATOM 3911 C CA . THR A 1 528 ? 23.642 16.203 -9.929 1.00 75.25 528 THR A CA 1
ATOM 3912 C C . THR A 1 528 ? 22.262 15.639 -9.607 1.00 75.25 528 THR A C 1
ATOM 3914 O O . THR A 1 528 ? 21.811 14.657 -10.203 1.00 75.25 528 THR A O 1
ATOM 3917 N N . ILE A 1 529 ? 21.583 16.298 -8.676 1.00 69.12 529 ILE A N 1
ATOM 3918 C CA . ILE A 1 529 ? 20.178 16.082 -8.351 1.00 69.12 529 ILE A CA 1
ATOM 3919 C C . ILE A 1 529 ? 19.441 17.347 -8.815 1.00 69.12 529 ILE A C 1
ATOM 3921 O O . ILE A 1 529 ? 19.675 18.415 -8.244 1.00 69.12 529 ILE A O 1
ATOM 3925 N N . PRO A 1 530 ? 18.639 17.287 -9.894 1.00 68.06 530 PRO A N 1
ATOM 3926 C CA . PRO A 1 530 ? 17.909 18.452 -10.384 1.00 68.06 530 PRO A CA 1
ATOM 3927 C C . PRO A 1 530 ? 16.889 18.968 -9.363 1.00 68.06 530 PRO A C 1
ATOM 3929 O O . PRO A 1 530 ? 16.166 18.188 -8.744 1.00 68.06 530 PRO A O 1
ATOM 3932 N N . ASP A 1 531 ? 16.800 20.289 -9.223 1.00 67.94 531 ASP A N 1
ATOM 3933 C CA . ASP A 1 531 ? 15.732 20.956 -8.480 1.00 67.94 531 ASP A CA 1
ATOM 3934 C C . ASP A 1 531 ? 14.558 21.220 -9.427 1.00 67.94 531 ASP A C 1
ATOM 3936 O O . ASP A 1 531 ? 14.562 22.183 -10.201 1.00 67.94 531 ASP A O 1
ATOM 3940 N N . TYR A 1 532 ? 13.535 20.365 -9.349 1.00 59.59 532 TYR A N 1
ATOM 3941 C CA . TYR A 1 532 ? 12.366 20.458 -10.222 1.00 59.59 532 TYR A CA 1
ATOM 3942 C C . TYR A 1 532 ? 11.440 21.647 -9.919 1.00 59.59 532 TYR A C 1
ATOM 3944 O O . TYR A 1 532 ? 10.458 21.873 -10.621 1.00 59.59 532 TYR A O 1
ATOM 3952 N N . SER A 1 533 ? 11.746 22.438 -8.890 1.00 49.38 533 SER A N 1
ATOM 3953 C CA . SER A 1 533 ? 10.961 23.621 -8.542 1.00 49.38 533 SER A CA 1
ATOM 3954 C C . SER A 1 533 ? 11.375 24.888 -9.298 1.00 49.38 533 SER A C 1
ATOM 3956 O O . SER A 1 533 ? 10.648 25.878 -9.310 1.00 49.38 533 SER A O 1
ATOM 3958 N N . ALA A 1 534 ? 12.536 24.888 -9.954 1.00 48.62 534 ALA A N 1
ATOM 3959 C CA . ALA A 1 534 ? 13.078 26.081 -10.601 1.00 48.62 534 ALA A CA 1
ATOM 3960 C C . ALA A 1 534 ? 12.469 26.381 -11.985 1.00 48.62 534 ALA A C 1
ATOM 3962 O O . ALA A 1 534 ? 12.960 27.277 -12.673 1.00 48.62 534 ALA A O 1
ATOM 3963 N N . PHE A 1 535 ? 11.419 25.653 -12.385 1.00 52.28 535 PHE A N 1
ATOM 3964 C CA . PHE A 1 535 ? 10.804 25.706 -13.717 1.00 52.28 535 PHE A CA 1
ATOM 3965 C C . PHE A 1 535 ? 9.638 26.701 -13.848 1.00 52.28 535 PHE A C 1
ATOM 3967 O O . PHE A 1 535 ? 9.003 26.761 -14.896 1.00 52.28 535 PHE A O 1
ATOM 3974 N N . THR A 1 536 ? 9.345 27.501 -12.816 1.00 40.97 536 THR A N 1
ATOM 3975 C CA . THR A 1 536 ? 8.279 28.526 -12.848 1.00 40.97 536 THR A CA 1
ATOM 3976 C C . THR A 1 536 ? 8.725 29.912 -13.323 1.00 40.97 536 THR A C 1
ATOM 3978 O O . THR A 1 536 ? 7.918 30.840 -13.314 1.00 40.97 536 THR A O 1
ATOM 3981 N N . GLY A 1 537 ? 9.992 30.105 -13.699 1.00 42.38 537 GLY A N 1
ATOM 3982 C CA . GLY A 1 537 ? 10.536 31.422 -14.043 1.00 42.38 537 GLY A CA 1
ATOM 3983 C C . GLY A 1 537 ? 10.967 31.547 -15.502 1.00 42.38 537 GLY A C 1
ATOM 3984 O O . GLY A 1 537 ? 11.411 30.583 -16.109 1.00 42.38 537 GLY A O 1
ATOM 3985 N N . ALA A 1 538 ? 10.956 32.776 -16.025 1.00 45.44 538 ALA A N 1
ATOM 3986 C CA . ALA A 1 538 ? 11.614 33.170 -17.280 1.00 45.44 538 ALA A CA 1
ATOM 3987 C C . ALA A 1 538 ? 13.160 33.017 -17.255 1.00 45.44 538 ALA A C 1
ATOM 3989 O O . ALA A 1 538 ? 13.852 33.512 -18.144 1.00 45.44 538 ALA A O 1
ATOM 3990 N N . GLU A 1 539 ? 13.711 32.373 -16.223 1.00 55.91 539 GLU A N 1
ATOM 3991 C CA . GLU A 1 539 ? 15.139 32.184 -15.993 1.00 55.91 539 GLU A CA 1
ATOM 3992 C C . GLU A 1 539 ? 15.599 30.850 -16.587 1.00 55.91 539 GLU A C 1
ATOM 3994 O O . GLU A 1 539 ? 15.228 29.781 -16.106 1.00 55.91 539 GLU A O 1
ATOM 3999 N N . ARG A 1 540 ? 16.438 30.922 -17.622 1.00 67.06 540 ARG A N 1
ATOM 4000 C CA . ARG A 1 540 ? 17.042 29.760 -18.286 1.00 67.06 540 ARG A CA 1
ATOM 4001 C C . ARG A 1 540 ? 18.023 29.016 -17.369 1.00 67.06 540 ARG A C 1
ATOM 4003 O O . ARG A 1 540 ? 18.763 29.650 -16.614 1.00 67.06 540 ARG A O 1
ATOM 4010 N N . GLY A 1 541 ? 18.067 27.689 -17.475 1.00 71.62 541 GLY A N 1
ATOM 4011 C CA . GLY A 1 541 ? 19.058 26.812 -16.840 1.00 71.62 541 GLY A CA 1
ATOM 4012 C C . GLY A 1 541 ? 18.507 25.897 -15.749 1.00 71.62 541 GLY A C 1
ATOM 4013 O O . GLY A 1 541 ? 17.539 26.215 -15.057 1.00 71.62 541 GLY A O 1
ATOM 4014 N N . VAL A 1 542 ? 19.181 24.765 -15.536 1.00 74.38 542 VAL A N 1
ATOM 4015 C CA . VAL A 1 542 ? 18.787 23.730 -14.570 1.00 74.38 542 VAL A CA 1
ATOM 4016 C C . VAL A 1 542 ? 19.387 24.011 -13.205 1.00 74.38 542 VAL A C 1
ATOM 4018 O O . VAL A 1 542 ? 20.594 23.871 -12.999 1.00 74.38 542 VAL A O 1
ATOM 4021 N N . LYS A 1 543 ? 18.534 24.385 -12.253 1.00 79.25 543 LYS A N 1
ATOM 4022 C CA . LYS A 1 543 ? 18.922 24.463 -10.846 1.00 79.25 543 LYS A CA 1
ATOM 4023 C C . LYS A 1 543 ? 19.107 23.056 -10.286 1.00 79.25 543 LYS A C 1
ATOM 4025 O O . LYS A 1 543 ? 18.359 22.149 -10.643 1.00 79.25 543 LYS A O 1
ATOM 4030 N N . ILE A 1 544 ? 20.092 22.869 -9.417 1.00 78.62 544 ILE A N 1
ATOM 4031 C CA . ILE A 1 544 ? 20.339 21.594 -8.741 1.00 78.62 544 ILE A CA 1
ATOM 4032 C C . ILE A 1 544 ? 20.055 21.730 -7.246 1.00 78.62 544 ILE A C 1
ATOM 4034 O O . ILE A 1 544 ? 20.457 22.707 -6.612 1.00 78.62 544 ILE A O 1
ATOM 4038 N N . SER A 1 545 ? 19.347 20.756 -6.678 1.00 64.50 545 SER A N 1
ATOM 4039 C CA . SER A 1 545 ? 19.081 20.675 -5.237 1.00 64.50 545 SER A CA 1
ATOM 4040 C C . SER A 1 545 ? 20.283 20.100 -4.492 1.00 64.50 545 SER A C 1
ATOM 4042 O O . SER A 1 545 ? 20.516 20.432 -3.333 1.00 64.50 545 SER A O 1
ATOM 4044 N N . GLY A 1 546 ? 21.107 19.312 -5.183 1.00 69.88 546 GLY A N 1
ATOM 4045 C CA . GLY A 1 546 ? 22.321 18.741 -4.626 1.00 69.88 546 GLY A CA 1
ATOM 4046 C C . GLY A 1 546 ? 23.162 17.993 -5.651 1.00 69.88 546 GLY A C 1
ATOM 4047 O O . GLY A 1 546 ? 22.921 18.031 -6.861 1.00 69.88 546 GLY A O 1
ATOM 4048 N N . VAL A 1 547 ? 24.172 17.302 -5.137 1.00 78.44 547 VAL A N 1
ATOM 4049 C CA . VAL A 1 547 ? 25.087 16.444 -5.892 1.00 78.44 547 VAL A CA 1
ATOM 4050 C C . VAL A 1 547 ? 25.258 15.125 -5.149 1.00 78.44 547 VAL A C 1
ATOM 4052 O O . VAL A 1 547 ? 25.164 15.089 -3.926 1.00 78.44 547 VAL A O 1
ATOM 4055 N N . ARG A 1 548 ? 25.489 14.034 -5.879 1.00 66.56 548 ARG A N 1
ATOM 4056 C CA . ARG A 1 548 ? 25.771 12.721 -5.290 1.00 66.56 548 ARG A CA 1
ATOM 4057 C C . ARG A 1 548 ? 27.198 12.689 -4.743 1.00 66.56 548 ARG A C 1
ATOM 4059 O O . ARG A 1 548 ? 28.115 13.188 -5.401 1.00 66.56 548 ARG A O 1
ATOM 4066 N N . GLU A 1 549 ? 27.391 12.045 -3.601 1.00 66.62 549 GLU A N 1
ATOM 4067 C CA . GLU A 1 549 ? 28.718 11.832 -3.018 1.00 66.62 549 GLU A CA 1
ATOM 4068 C C . GLU A 1 549 ? 29.618 11.026 -3.973 1.00 66.62 549 GLU A C 1
ATOM 4070 O O . GLU A 1 549 ? 29.177 10.084 -4.641 1.00 66.62 549 GLU A O 1
ATOM 4075 N N . GLY A 1 550 ? 30.880 11.435 -4.105 1.00 65.75 550 GLY A N 1
ATOM 4076 C CA . GLY A 1 550 ? 31.873 10.827 -4.991 1.00 65.75 550 GLY A CA 1
ATOM 4077 C C . GLY A 1 550 ? 31.654 11.088 -6.487 1.00 65.75 550 GLY A C 1
ATOM 4078 O O . GLY A 1 550 ? 32.444 10.614 -7.318 1.00 65.75 550 GLY A O 1
ATOM 4079 N N . SER A 1 551 ? 30.610 11.838 -6.852 1.00 76.81 551 SER A N 1
ATOM 4080 C CA . SER A 1 551 ? 30.245 12.095 -8.244 1.00 76.81 551 SER A CA 1
ATOM 4081 C C . SER A 1 551 ? 31.160 13.110 -8.940 1.00 76.81 551 SER A C 1
ATOM 4083 O O . SER A 1 551 ? 31.835 13.912 -8.290 1.00 76.81 551 SER A O 1
ATOM 4085 N N . PRO A 1 552 ? 31.168 13.126 -10.284 1.00 83.31 552 PRO A N 1
ATOM 4086 C CA . PRO A 1 552 ? 31.771 14.207 -11.057 1.00 83.31 552 PRO A CA 1
ATOM 4087 C C . PRO A 1 552 ? 31.328 15.608 -10.643 1.00 83.31 552 PRO A C 1
ATOM 4089 O O . PRO A 1 552 ? 32.151 16.517 -10.622 1.00 83.31 552 PRO A O 1
ATOM 4092 N N . ALA A 1 553 ? 30.049 15.778 -10.297 1.00 84.25 553 ALA A N 1
ATOM 4093 C CA . ALA A 1 553 ? 29.492 17.049 -9.859 1.00 84.25 553 ALA A CA 1
ATOM 4094 C C . ALA A 1 553 ? 30.191 17.559 -8.593 1.00 84.25 553 ALA A C 1
ATOM 4096 O O . ALA A 1 553 ? 30.646 18.700 -8.546 1.00 84.25 553 ALA A O 1
ATOM 4097 N N . GLU A 1 554 ? 30.316 16.690 -7.588 1.00 81.62 554 GLU A N 1
ATOM 4098 C CA . GLU A 1 554 ? 30.977 17.019 -6.327 1.00 81.62 554 GLU A CA 1
ATOM 4099 C C . GLU A 1 554 ? 32.460 17.336 -6.550 1.00 81.62 554 GLU A C 1
ATOM 4101 O O . GLU A 1 554 ? 32.954 18.366 -6.088 1.00 81.62 554 GLU A O 1
ATOM 4106 N N . LYS A 1 555 ? 33.157 16.506 -7.337 1.00 86.06 555 LYS A N 1
ATOM 4107 C CA . LYS A 1 555 ? 34.579 16.701 -7.675 1.00 86.06 555 LYS A CA 1
ATOM 4108 C C . LYS A 1 555 ? 34.835 18.007 -8.428 1.00 86.06 555 LYS A C 1
ATOM 4110 O O . LYS A 1 555 ? 35.865 18.639 -8.216 1.00 86.06 555 LYS A O 1
ATOM 4115 N N . ALA A 1 556 ? 33.898 18.420 -9.280 1.00 85.19 556 ALA A N 1
ATOM 4116 C CA . ALA A 1 556 ? 33.937 19.692 -10.000 1.00 85.19 556 ALA A CA 1
ATOM 4117 C C . ALA A 1 556 ? 33.495 20.895 -9.139 1.00 85.19 556 ALA A C 1
ATOM 4119 O O . ALA A 1 556 ? 33.537 22.036 -9.601 1.00 85.19 556 ALA A O 1
ATOM 4120 N N . GLY A 1 557 ? 33.088 20.667 -7.885 1.00 85.12 557 GLY A N 1
ATOM 4121 C CA . GLY A 1 557 ? 32.722 21.713 -6.933 1.00 85.12 557 GLY A CA 1
ATOM 4122 C C . GLY A 1 557 ? 31.302 22.263 -7.090 1.00 85.12 557 GLY A C 1
ATOM 4123 O O . GLY A 1 557 ? 31.023 23.353 -6.568 1.00 85.12 557 GLY A O 1
ATOM 4124 N N . LEU A 1 558 ? 30.415 21.542 -7.788 1.00 88.12 558 LEU A N 1
ATOM 4125 C CA . LEU A 1 558 ? 28.986 21.860 -7.828 1.00 88.12 558 LEU A CA 1
ATOM 4126 C C . LEU A 1 558 ? 28.363 21.602 -6.455 1.00 88.12 558 LEU A C 1
ATOM 4128 O O . LEU A 1 558 ? 28.762 20.687 -5.735 1.00 88.12 558 LEU A O 1
ATOM 4132 N N . ARG A 1 559 ? 27.381 22.421 -6.086 1.00 84.50 559 ARG A N 1
ATOM 4133 C CA . ARG A 1 559 ? 26.682 22.346 -4.798 1.00 84.50 559 ARG A CA 1
ATOM 4134 C C . ARG A 1 559 ? 25.197 22.628 -4.989 1.00 84.50 559 ARG A C 1
ATOM 4136 O O . ARG A 1 559 ? 24.799 23.240 -5.979 1.00 84.50 559 ARG A O 1
ATOM 4143 N N . GLY A 1 560 ? 24.382 22.202 -4.024 1.00 77.81 560 GLY A N 1
ATOM 4144 C CA . GLY A 1 560 ? 22.968 22.574 -3.987 1.00 77.81 560 GLY A CA 1
ATOM 4145 C C . GLY A 1 560 ? 22.798 24.094 -4.082 1.00 77.81 560 GLY A C 1
ATOM 4146 O O . GLY A 1 560 ? 23.524 24.842 -3.428 1.00 77.81 560 GLY A O 1
ATOM 4147 N N . GLY A 1 561 ? 21.879 24.541 -4.938 1.00 74.50 561 GLY A N 1
ATOM 4148 C CA . GLY A 1 561 ? 21.641 25.954 -5.240 1.00 74.50 561 GLY A CA 1
ATOM 4149 C C . GLY A 1 561 ? 22.289 26.463 -6.532 1.00 74.50 561 GLY A C 1
ATOM 4150 O O . GLY A 1 561 ? 21.861 27.507 -7.025 1.00 74.50 561 GLY A O 1
ATOM 4151 N N . ASP A 1 562 ? 23.247 25.739 -7.120 1.00 86.94 562 ASP A N 1
ATOM 4152 C CA . ASP A 1 562 ? 23.807 26.095 -8.430 1.00 86.94 562 ASP A CA 1
ATOM 4153 C C . ASP A 1 562 ? 22.765 25.966 -9.546 1.00 86.94 562 ASP A C 1
ATOM 4155 O O . ASP A 1 562 ? 21.931 25.059 -9.536 1.00 86.94 562 ASP A O 1
ATOM 4159 N N . ARG A 1 563 ? 22.846 26.837 -10.559 1.00 88.50 563 ARG A N 1
ATOM 4160 C CA . ARG A 1 563 ? 22.058 26.716 -11.793 1.00 88.50 563 ARG A CA 1
ATOM 4161 C C . ARG A 1 563 ? 22.959 26.500 -12.994 1.00 88.50 563 ARG A C 1
ATOM 4163 O O . ARG A 1 563 ? 23.668 27.415 -13.390 1.00 88.50 563 ARG A O 1
ATOM 4170 N N . ILE A 1 564 ? 22.906 25.320 -13.596 1.00 87.69 564 ILE A N 1
ATOM 4171 C CA . ILE A 1 564 ? 23.640 24.997 -14.821 1.00 87.69 564 ILE A CA 1
ATOM 4172 C C . ILE A 1 564 ? 22.951 25.703 -15.989 1.00 87.69 564 ILE A C 1
ATOM 4174 O O . ILE A 1 564 ? 21.826 25.364 -16.345 1.00 87.69 564 ILE A O 1
ATOM 4178 N N . VAL A 1 565 ? 23.624 26.696 -16.565 1.00 86.62 565 VAL A N 1
ATOM 4179 C CA . VAL A 1 565 ? 23.120 27.509 -17.688 1.00 86.62 565 VAL A CA 1
ATOM 4180 C C . VAL A 1 565 ? 23.836 27.199 -18.996 1.00 86.62 565 VAL A C 1
ATOM 4182 O O . VAL A 1 565 ? 23.414 27.659 -20.051 1.00 86.62 565 VAL A O 1
ATOM 4185 N N . GLU A 1 566 ? 24.933 26.446 -18.939 1.00 87.19 566 GLU A N 1
ATOM 4186 C CA . GLU A 1 566 ? 25.723 26.094 -20.112 1.00 87.19 566 GLU A CA 1
ATOM 4187 C C . GLU A 1 566 ? 26.483 24.786 -19.881 1.00 87.19 566 GLU A C 1
ATOM 4189 O O . GLU A 1 566 ? 27.016 24.561 -18.789 1.00 87.19 566 GLU A O 1
ATOM 4194 N N . ILE A 1 567 ? 26.578 23.951 -20.914 1.00 84.19 567 ILE A N 1
ATOM 4195 C CA . ILE A 1 567 ? 27.463 22.783 -20.965 1.00 84.19 567 ILE A CA 1
ATOM 4196 C C . ILE A 1 567 ? 28.240 22.864 -22.281 1.00 84.19 567 ILE A C 1
ATOM 4198 O O . ILE A 1 567 ? 27.661 22.755 -23.354 1.00 84.19 567 ILE A O 1
ATOM 4202 N N . GLU A 1 568 ? 29.557 23.059 -22.204 1.00 80.25 568 GLU A N 1
ATOM 4203 C CA . GLU A 1 568 ? 30.466 23.151 -23.356 1.00 80.25 568 GLU A CA 1
ATOM 4204 C C . GLU A 1 568 ? 30.026 24.182 -24.415 1.00 80.25 568 GLU A C 1
ATOM 4206 O O . GLU A 1 568 ? 29.935 23.880 -25.602 1.00 80.25 568 GLU A O 1
ATOM 4211 N N . GLY A 1 569 ? 29.708 25.413 -23.999 1.00 70.19 569 GLY A N 1
ATOM 4212 C CA . GLY A 1 569 ? 29.261 26.459 -24.927 1.00 70.19 569 GLY A CA 1
ATOM 4213 C C . GLY A 1 569 ? 27.799 26.344 -25.366 1.00 70.19 569 GLY A C 1
ATOM 4214 O O . GLY A 1 569 ? 27.294 27.264 -26.008 1.00 70.19 569 GLY A O 1
ATOM 4215 N N . ILE A 1 570 ? 27.109 25.248 -25.028 1.00 74.50 570 ILE A N 1
ATOM 4216 C CA . ILE A 1 570 ? 25.694 25.041 -25.344 1.00 74.50 570 ILE A CA 1
ATOM 4217 C C . ILE A 1 570 ? 24.857 25.567 -24.187 1.00 74.50 570 ILE A C 1
ATOM 4219 O O . ILE A 1 570 ? 24.983 25.098 -23.055 1.00 74.50 570 ILE A O 1
ATOM 4223 N N . GLU A 1 571 ? 24.012 26.552 -24.478 1.00 75.38 571 GLU A N 1
ATOM 4224 C CA . GLU A 1 571 ? 23.084 27.126 -23.509 1.00 75.38 571 GLU A CA 1
ATOM 4225 C C . GLU A 1 571 ? 22.067 26.067 -23.065 1.00 75.38 571 GLU A C 1
ATOM 4227 O O . GLU A 1 571 ? 21.457 25.392 -23.892 1.00 75.38 571 GLU A O 1
ATOM 4232 N N . ILE A 1 572 ? 21.888 25.930 -21.754 1.00 73.19 572 ILE A N 1
ATOM 4233 C CA . ILE A 1 572 ? 20.893 25.040 -21.157 1.00 73.19 572 ILE A CA 1
ATOM 4234 C C . ILE A 1 572 ? 19.689 25.891 -20.774 1.00 73.19 572 ILE A C 1
ATOM 4236 O O . ILE A 1 572 ? 19.788 26.733 -19.879 1.00 73.19 572 ILE A O 1
ATOM 4240 N N . GLY A 1 573 ? 18.564 25.694 -21.458 1.00 58.94 573 GLY A N 1
ATOM 4241 C CA . GLY A 1 573 ? 17.307 26.375 -21.169 1.00 58.94 573 GLY A CA 1
ATOM 4242 C C . GLY A 1 573 ? 16.522 25.684 -20.060 1.00 58.94 573 GLY A C 1
ATOM 4243 O O . GLY A 1 573 ? 16.098 26.347 -19.113 1.00 58.94 573 GLY A O 1
ATOM 4244 N N . ASP A 1 574 ? 16.389 24.362 -20.148 1.00 56.47 574 ASP A N 1
ATOM 4245 C CA . ASP A 1 574 ? 15.550 23.547 -19.266 1.00 56.47 574 ASP A CA 1
ATOM 4246 C C . ASP A 1 574 ? 16.139 22.144 -18.989 1.00 56.47 574 ASP A C 1
ATOM 4248 O O . ASP A 1 574 ? 17.277 21.818 -19.345 1.00 56.47 574 ASP A O 1
ATOM 4252 N N . ILE A 1 575 ? 15.377 21.303 -18.277 1.00 58.44 575 ILE A N 1
ATOM 4253 C CA . ILE A 1 575 ? 15.788 19.932 -17.940 1.00 58.44 575 ILE A CA 1
ATOM 4254 C C . ILE A 1 575 ? 15.820 19.003 -19.157 1.00 58.44 575 ILE A C 1
ATOM 4256 O O . ILE A 1 575 ? 16.571 18.026 -19.154 1.00 58.44 575 ILE A O 1
ATOM 4260 N N . GLY A 1 576 ? 15.030 19.304 -20.188 1.00 53.62 576 GLY A N 1
ATOM 4261 C CA . GLY A 1 576 ? 15.044 18.614 -21.469 1.00 53.62 576 GLY A CA 1
ATOM 4262 C C . GLY A 1 576 ? 16.362 18.855 -22.191 1.00 53.62 576 GLY A C 1
ATOM 4263 O O . GLY A 1 576 ? 17.024 17.882 -22.546 1.00 53.62 576 GLY A O 1
ATOM 4264 N N . ASP A 1 577 ? 16.789 20.115 -22.303 1.00 58.44 577 ASP A N 1
ATOM 4265 C CA . ASP A 1 577 ? 18.093 20.512 -22.848 1.00 58.44 577 ASP A CA 1
ATOM 4266 C C . ASP A 1 577 ? 19.232 19.852 -22.068 1.00 58.44 577 ASP A C 1
ATOM 4268 O O . ASP A 1 577 ? 20.129 19.241 -22.643 1.00 58.44 577 ASP A O 1
ATOM 4272 N N . TYR A 1 578 ? 19.164 19.887 -20.738 1.00 68.69 578 TYR A N 1
ATOM 4273 C CA . TYR A 1 578 ? 20.152 19.248 -19.873 1.00 68.69 578 TYR A CA 1
ATOM 4274 C C . TYR A 1 578 ? 20.233 17.727 -20.075 1.00 68.69 578 TYR A C 1
ATOM 4276 O O . TYR A 1 578 ? 21.318 17.165 -20.246 1.00 68.69 578 TYR A O 1
ATOM 4284 N N . ALA A 1 579 ? 19.090 17.036 -20.066 1.00 60.00 579 ALA A N 1
ATOM 4285 C CA . ALA A 1 579 ? 19.036 15.592 -20.263 1.00 60.00 579 ALA A CA 1
ATOM 4286 C C . ALA A 1 579 ? 19.459 15.202 -21.685 1.00 60.00 579 ALA A C 1
ATOM 4288 O O . ALA A 1 579 ? 20.118 14.176 -21.867 1.00 60.00 579 ALA A O 1
ATOM 4289 N N . TYR A 1 580 ? 19.095 16.010 -22.679 1.00 60.69 580 TYR A N 1
ATOM 4290 C CA . TYR A 1 580 ? 19.511 15.863 -24.067 1.00 60.69 580 TYR A CA 1
ATOM 4291 C C . TYR A 1 580 ? 21.030 15.985 -24.194 1.00 60.69 580 TYR A C 1
ATOM 4293 O O . TYR A 1 580 ? 21.675 15.065 -24.703 1.00 60.69 580 TYR A O 1
ATOM 4301 N N . GLU A 1 581 ? 21.609 17.051 -23.643 1.00 69.38 581 GLU A N 1
ATOM 4302 C CA . GLU A 1 581 ? 23.046 17.299 -23.683 1.00 69.38 581 GLU A CA 1
ATOM 4303 C C . GLU A 1 581 ? 23.837 16.186 -23.005 1.00 69.38 581 GLU A C 1
ATOM 4305 O O . GLU A 1 581 ? 24.846 15.737 -23.541 1.00 69.38 581 GLU A O 1
ATOM 4310 N N . LEU A 1 582 ? 23.363 15.652 -21.880 1.00 67.38 582 LEU A N 1
ATOM 4311 C CA . LEU A 1 582 ? 24.029 14.521 -21.233 1.00 67.38 582 LEU A CA 1
ATOM 4312 C C . LEU A 1 582 ? 23.913 13.207 -21.992 1.00 67.38 582 LEU A C 1
ATOM 4314 O O . LEU A 1 582 ? 24.872 12.435 -22.018 1.00 67.38 582 LEU A O 1
ATOM 4318 N N . ARG A 1 583 ? 22.766 12.930 -22.618 1.00 60.50 583 ARG A N 1
ATOM 4319 C CA . ARG A 1 583 ? 22.567 11.685 -23.377 1.00 60.50 583 ARG A CA 1
ATOM 4320 C C . ARG A 1 583 ? 23.512 11.593 -24.574 1.00 60.50 583 ARG A C 1
ATOM 4322 O O . ARG A 1 583 ? 23.934 10.494 -24.919 1.00 60.50 583 ARG A O 1
ATOM 4329 N N . ARG A 1 584 ? 23.907 12.731 -25.148 1.00 63.19 584 ARG A N 1
ATOM 4330 C CA . ARG A 1 584 ? 24.830 12.813 -26.292 1.00 63.19 584 ARG A CA 1
ATOM 4331 C C . ARG A 1 584 ? 26.313 12.635 -25.935 1.00 63.19 584 ARG A C 1
ATOM 4333 O O . ARG A 1 584 ? 27.134 12.598 -26.851 1.00 63.19 584 ARG A O 1
ATOM 4340 N N . ARG A 1 585 ? 26.661 12.526 -24.648 1.00 70.56 585 ARG A N 1
ATOM 4341 C CA . ARG A 1 585 ? 28.045 12.556 -24.140 1.00 70.56 585 ARG A CA 1
ATOM 4342 C C . ARG A 1 585 ? 28.469 11.232 -23.512 1.00 70.56 585 ARG A C 1
ATOM 4344 O O . ARG A 1 585 ? 27.623 10.440 -23.097 1.00 70.56 585 ARG A O 1
ATOM 4351 N N . SER A 1 586 ? 29.774 11.003 -23.406 1.00 68.06 586 SER A N 1
ATOM 4352 C CA . SER A 1 586 ? 30.375 9.778 -22.866 1.00 68.06 586 SER A CA 1
ATOM 4353 C C . SER A 1 586 ? 31.060 10.008 -21.505 1.00 68.06 586 SER A C 1
ATOM 4355 O O . SER A 1 586 ? 31.568 11.095 -21.233 1.00 68.06 586 SER A O 1
ATOM 4357 N N . PRO A 1 587 ? 31.103 8.999 -20.613 1.00 69.69 587 PRO A N 1
ATOM 4358 C CA . PRO A 1 587 ? 31.959 9.010 -19.433 1.00 69.69 587 PRO A CA 1
ATOM 4359 C C . PRO A 1 587 ? 33.414 9.272 -19.822 1.00 69.69 587 PRO A C 1
ATOM 4361 O O . PRO A 1 587 ? 33.926 8.644 -20.746 1.00 69.69 587 PRO A O 1
ATOM 4364 N N . GLY A 1 588 ? 34.074 10.167 -19.098 1.00 67.25 588 GLY A N 1
ATOM 4365 C CA . GLY A 1 588 ? 35.427 10.640 -19.372 1.00 67.25 588 GLY A CA 1
ATOM 4366 C C . GLY A 1 588 ? 35.485 11.944 -20.170 1.00 67.25 588 GLY A C 1
ATOM 4367 O O . GLY A 1 588 ? 36.545 12.568 -20.190 1.00 67.25 588 GLY A O 1
ATOM 4368 N N . ASP A 1 589 ? 34.380 12.396 -20.778 1.00 73.88 589 ASP A N 1
ATOM 4369 C CA . ASP A 1 589 ? 34.362 13.666 -21.508 1.00 73.88 589 ASP A CA 1
ATOM 4370 C C . ASP A 1 589 ? 34.610 14.839 -20.549 1.00 73.88 589 ASP A C 1
ATOM 4372 O O . ASP A 1 589 ? 33.935 14.978 -19.526 1.00 73.88 589 ASP A O 1
ATOM 4376 N N . ASN A 1 590 ? 35.564 15.702 -20.903 1.00 81.00 590 ASN A N 1
ATOM 4377 C CA . ASN A 1 590 ? 35.808 16.963 -20.209 1.00 81.00 590 ASN A CA 1
ATOM 4378 C C . ASN A 1 590 ? 34.885 18.038 -20.778 1.00 81.00 590 ASN A C 1
ATOM 4380 O O . ASN A 1 590 ? 35.154 18.612 -21.830 1.00 81.00 590 ASN A O 1
ATOM 4384 N N . VAL A 1 591 ? 33.809 18.312 -20.057 1.00 83.19 591 VAL A N 1
ATOM 4385 C CA . VAL A 1 591 ? 32.798 19.311 -20.382 1.00 83.19 591 VAL A CA 1
ATOM 4386 C C . VAL A 1 591 ? 32.898 20.470 -19.406 1.00 83.19 591 VAL A C 1
ATOM 4388 O O . VAL A 1 591 ? 32.473 20.342 -18.258 1.00 83.19 591 VAL A O 1
ATOM 4391 N N . PRO A 1 592 ? 33.450 21.623 -19.811 1.00 84.50 592 PRO A N 1
ATOM 4392 C CA . PRO A 1 592 ? 33.313 22.814 -18.995 1.00 84.50 592 PRO A CA 1
ATOM 4393 C C . PRO A 1 592 ? 31.827 23.155 -18.897 1.00 84.50 592 PRO A C 1
ATOM 4395 O O . PRO A 1 592 ? 31.132 23.226 -19.909 1.00 84.50 592 PRO A O 1
ATOM 4398 N N . ILE A 1 593 ? 31.334 23.356 -17.685 1.00 91.69 593 ILE A N 1
ATOM 4399 C CA . ILE A 1 593 ? 29.970 23.829 -17.461 1.00 91.69 593 ILE A CA 1
ATOM 4400 C C . ILE A 1 593 ? 30.011 25.268 -16.969 1.00 91.69 593 ILE A C 1
ATOM 4402 O O . ILE A 1 593 ? 30.962 25.663 -16.294 1.00 91.69 593 ILE A O 1
ATOM 4406 N N . VAL A 1 594 ? 28.971 26.045 -17.254 1.00 90.19 594 VAL A N 1
ATOM 4407 C CA . VAL A 1 594 ? 28.771 27.347 -16.614 1.00 90.19 594 VAL A CA 1
ATOM 4408 C C . VAL A 1 594 ? 27.592 27.240 -15.668 1.00 90.19 594 VAL A C 1
ATOM 4410 O O . VAL A 1 594 ? 26.486 26.867 -16.067 1.00 90.19 594 VAL A O 1
ATOM 4413 N N . VAL A 1 595 ? 27.838 27.584 -14.408 1.00 92.75 595 VAL A N 1
ATOM 4414 C CA . VAL A 1 595 ? 26.811 27.667 -13.376 1.00 92.75 595 VAL A CA 1
ATOM 4415 C C . VAL A 1 595 ? 26.594 29.108 -12.948 1.00 92.75 595 VAL A C 1
ATOM 4417 O O . VAL A 1 595 ? 27.535 29.895 -12.896 1.00 92.75 595 VAL A O 1
ATOM 4420 N N . VAL A 1 596 ? 25.360 29.460 -12.618 1.00 89.94 596 VAL A N 1
ATOM 4421 C CA . VAL A 1 596 ? 25.040 30.680 -11.883 1.00 89.94 596 VAL A CA 1
ATOM 4422 C C . VAL A 1 596 ? 24.951 30.317 -10.407 1.00 89.94 596 VAL A C 1
ATOM 4424 O O . VAL A 1 596 ? 24.120 29.496 -10.020 1.00 89.94 596 VAL A O 1
ATOM 4427 N N . ARG A 1 597 ? 25.817 30.925 -9.594 1.00 90.00 597 ARG A N 1
ATOM 4428 C CA . ARG A 1 597 ? 25.843 30.792 -8.132 1.00 90.00 597 ARG A CA 1
ATOM 4429 C C . ARG A 1 597 ? 25.749 32.188 -7.539 1.00 90.00 597 ARG A C 1
ATOM 4431 O O . ARG A 1 597 ? 26.572 33.033 -7.874 1.00 90.00 597 ARG A O 1
ATOM 4438 N N . GLU A 1 598 ? 24.735 32.431 -6.708 1.00 83.94 598 GLU A N 1
ATOM 4439 C CA . GLU A 1 598 ? 24.512 33.741 -6.062 1.00 83.94 598 GLU A CA 1
ATOM 4440 C C . GLU A 1 598 ? 24.446 34.915 -7.069 1.00 83.94 598 GLU A C 1
ATOM 4442 O O . GLU A 1 598 ? 24.846 36.035 -6.777 1.00 83.94 598 GLU A O 1
ATOM 4447 N N . GLY A 1 599 ? 23.945 34.653 -8.284 1.00 80.56 599 GLY A N 1
ATOM 4448 C CA . GLY A 1 599 ? 23.837 35.642 -9.366 1.00 80.56 599 GLY A CA 1
ATOM 4449 C C . GLY A 1 599 ? 25.083 35.789 -10.251 1.00 80.56 599 GLY A C 1
ATOM 4450 O O . GLY A 1 599 ? 25.013 36.450 -11.285 1.00 80.56 599 GLY A O 1
ATOM 4451 N N . GLU A 1 600 ? 26.199 35.137 -9.921 1.00 88.25 600 GLU A N 1
ATOM 4452 C CA . GLU A 1 600 ? 27.439 35.196 -10.703 1.00 88.25 600 GLU A CA 1
ATOM 4453 C C . GLU A 1 600 ? 27.626 33.962 -11.595 1.00 88.25 600 GLU A C 1
ATOM 4455 O O . GLU A 1 600 ? 27.478 32.825 -11.138 1.00 88.25 600 GLU A O 1
ATOM 4460 N N . ARG A 1 601 ? 28.021 34.170 -12.861 1.00 92.06 601 ARG A N 1
ATOM 4461 C CA . ARG A 1 601 ? 28.406 33.084 -13.781 1.00 92.06 601 ARG A CA 1
ATOM 4462 C C . ARG A 1 601 ? 29.799 32.562 -13.430 1.00 92.06 601 ARG A C 1
ATOM 4464 O O . ARG A 1 601 ? 30.759 33.327 -13.382 1.00 92.06 601 ARG A O 1
ATOM 4471 N N . ARG A 1 602 ? 29.923 31.250 -13.247 1.00 92.19 602 ARG A N 1
ATOM 4472 C CA . ARG A 1 602 ? 31.169 30.553 -12.914 1.00 92.19 602 ARG A CA 1
ATOM 4473 C C . ARG A 1 602 ? 31.359 29.370 -13.848 1.00 92.19 602 ARG A C 1
ATOM 4475 O O . ARG A 1 602 ? 30.481 28.520 -13.944 1.00 92.19 602 ARG A O 1
ATOM 4482 N N . ALA A 1 603 ? 32.504 29.312 -14.520 1.00 90.38 603 ALA A N 1
ATOM 4483 C CA . ALA A 1 603 ? 32.885 28.149 -15.310 1.00 90.38 603 ALA A CA 1
ATOM 4484 C C . ALA A 1 603 ? 33.543 27.102 -14.401 1.00 90.38 603 ALA A C 1
ATOM 4486 O O . ALA A 1 603 ? 34.470 27.429 -13.657 1.00 90.38 603 ALA A O 1
ATOM 4487 N N . LEU A 1 604 ? 33.073 25.858 -14.461 1.00 89.31 604 LEU A N 1
ATOM 4488 C CA . LEU A 1 604 ? 33.617 24.729 -13.714 1.00 89.31 604 LEU A CA 1
ATOM 4489 C C . LEU A 1 604 ? 34.095 23.656 -14.702 1.00 89.31 604 LEU A C 1
ATOM 4491 O O . LEU A 1 604 ? 33.312 23.236 -15.559 1.00 89.31 604 LEU A O 1
ATOM 4495 N N . PRO A 1 605 ? 35.356 23.197 -14.620 1.00 86.69 605 PRO A N 1
ATOM 4496 C CA . PRO A 1 605 ? 35.800 22.046 -15.392 1.00 86.69 605 PRO A CA 1
ATOM 4497 C C . PRO A 1 605 ? 35.139 20.785 -14.828 1.00 86.69 605 PRO A C 1
ATOM 4499 O O . PRO A 1 605 ? 35.231 20.522 -13.628 1.00 86.69 605 PRO A O 1
ATOM 4502 N N . LEU A 1 606 ? 34.481 20.002 -15.681 1.00 88.31 606 LEU A N 1
ATOM 4503 C CA . LEU A 1 606 ? 33.790 18.791 -15.259 1.00 88.31 606 LEU A CA 1
ATOM 4504 C C . LEU A 1 606 ? 34.134 17.617 -16.170 1.00 88.31 606 LEU A C 1
ATOM 4506 O O . LEU A 1 606 ? 33.982 17.698 -17.382 1.00 88.31 606 LEU A O 1
ATOM 4510 N N . THR A 1 607 ? 34.574 16.508 -15.584 1.00 86.00 607 THR A N 1
ATOM 4511 C CA . THR A 1 607 ? 34.808 15.254 -16.310 1.00 86.00 607 THR A CA 1
ATOM 4512 C C . THR A 1 607 ? 33.636 14.318 -16.059 1.00 86.00 607 THR A C 1
ATOM 4514 O O . THR A 1 607 ? 33.444 13.897 -14.923 1.00 86.00 607 THR A O 1
ATOM 4517 N N . LEU A 1 608 ? 32.844 13.980 -17.078 1.00 81.62 608 LEU A N 1
ATOM 4518 C CA . LEU A 1 608 ? 31.665 13.120 -16.909 1.00 81.62 608 LEU A CA 1
ATOM 4519 C C . LEU A 1 608 ? 32.047 11.743 -16.364 1.00 81.62 608 LEU A C 1
ATOM 4521 O O . LEU A 1 608 ? 33.052 11.159 -16.750 1.00 81.62 608 LEU A O 1
ATOM 4525 N N . GLY A 1 609 ? 31.220 11.197 -15.482 1.00 70.88 609 GLY A N 1
ATOM 4526 C CA . GLY A 1 609 ? 31.402 9.867 -14.903 1.00 70.88 609 GLY A CA 1
ATOM 4527 C C . GLY A 1 609 ? 30.487 8.846 -15.560 1.00 70.88 609 GLY A C 1
ATOM 4528 O O . GLY A 1 609 ? 29.559 9.201 -16.291 1.00 70.88 609 GLY A O 1
ATOM 4529 N N . SER A 1 610 ? 30.718 7.565 -15.285 1.00 64.50 610 SER A N 1
ATOM 4530 C CA . SER A 1 610 ? 29.786 6.509 -15.675 1.00 64.50 610 SER A CA 1
ATOM 4531 C C . SER A 1 610 ? 28.687 6.330 -14.623 1.00 64.50 610 SER A C 1
ATOM 4533 O O . SER A 1 610 ? 28.922 6.486 -13.427 1.00 64.50 610 SER A O 1
ATOM 4535 N N . ARG A 1 611 ? 27.477 5.939 -15.045 1.00 51.25 611 ARG A N 1
ATOM 4536 C CA . ARG A 1 611 ? 26.372 5.569 -14.133 1.00 51.25 611 ARG A CA 1
ATOM 4537 C C . ARG A 1 611 ? 26.674 4.366 -13.206 1.00 51.25 611 ARG A C 1
ATOM 4539 O O . ARG A 1 611 ? 25.818 4.024 -12.399 1.00 51.25 611 ARG A O 1
ATOM 4546 N N . SER A 1 612 ? 27.843 3.718 -13.313 1.00 38.12 612 SER A N 1
ATOM 4547 C CA . SER A 1 612 ? 28.159 2.431 -12.665 1.00 38.12 612 SER A CA 1
ATOM 4548 C C . SER A 1 612 ? 29.458 2.368 -11.841 1.00 38.12 612 SER A C 1
ATOM 4550 O O . SER A 1 612 ? 29.738 1.315 -11.273 1.00 38.12 612 SER A O 1
ATOM 4552 N N . GLU A 1 613 ? 30.274 3.420 -11.754 1.00 34.50 613 GLU A N 1
ATOM 4553 C CA . GLU A 1 613 ? 31.550 3.344 -11.018 1.00 34.50 613 GLU A CA 1
ATOM 4554 C C . GLU A 1 613 ? 31.386 3.595 -9.511 1.00 34.50 613 GLU A C 1
ATOM 4556 O O . GLU A 1 613 ? 31.138 4.716 -9.072 1.00 34.50 613 GLU A O 1
ATOM 4561 N N . ARG A 1 614 ? 31.590 2.536 -8.712 1.00 31.09 614 ARG A N 1
ATOM 4562 C CA . ARG A 1 614 ? 32.009 2.640 -7.307 1.00 31.09 614 ARG A CA 1
ATOM 4563 C C . ARG A 1 614 ? 33.532 2.683 -7.221 1.00 31.09 614 ARG A C 1
ATOM 4565 O O . ARG A 1 614 ? 34.222 2.030 -8.002 1.00 31.09 614 ARG A O 1
ATOM 4572 N N . GLY A 1 615 ? 34.031 3.428 -6.235 1.00 29.45 615 GLY A N 1
ATOM 4573 C CA . GLY A 1 615 ? 35.441 3.490 -5.874 1.00 29.45 615 GLY A CA 1
ATOM 4574 C C . GLY A 1 615 ? 36.015 2.106 -5.579 1.00 29.45 615 GLY A C 1
ATOM 4575 O O . GLY A 1 615 ? 35.667 1.470 -4.589 1.00 29.45 615 GLY A O 1
ATOM 4576 N N . HIS A 1 616 ? 36.923 1.660 -6.441 1.00 26.14 616 HIS A N 1
ATOM 4577 C CA . HIS A 1 616 ? 37.919 0.659 -6.096 1.00 26.14 616 HIS A CA 1
ATOM 4578 C C . HIS A 1 616 ? 39.140 1.383 -5.533 1.00 26.14 616 HIS A C 1
ATOM 4580 O O . HIS A 1 616 ? 40.010 1.823 -6.282 1.00 26.14 616 HIS A O 1
ATOM 4586 N N . THR A 1 617 ? 39.241 1.477 -4.211 1.00 25.64 617 THR A N 1
ATOM 4587 C CA . THR A 1 617 ? 40.558 1.510 -3.579 1.00 25.64 617 THR A CA 1
ATOM 4588 C C . THR A 1 617 ? 41.077 0.075 -3.564 1.00 25.64 617 THR A C 1
ATOM 4590 O O . THR A 1 617 ? 40.630 -0.775 -2.798 1.00 25.64 617 THR A O 1
ATOM 4593 N N . GLN A 1 618 ? 41.982 -0.221 -4.500 1.00 25.89 618 GLN A N 1
ATOM 4594 C CA . GLN A 1 618 ? 42.877 -1.366 -4.390 1.00 25.89 618 GLN A CA 1
ATOM 4595 C C . GLN A 1 618 ? 43.729 -1.163 -3.139 1.00 25.89 618 GLN A C 1
ATOM 4597 O O . GLN A 1 618 ? 44.581 -0.279 -3.141 1.00 25.89 618 GLN A O 1
ATOM 4602 N N . ASP A 1 619 ? 43.549 -2.000 -2.122 1.00 24.78 619 ASP A N 1
ATOM 4603 C CA . ASP A 1 619 ? 44.614 -2.237 -1.157 1.00 24.78 619 ASP A CA 1
ATOM 4604 C C . ASP A 1 619 ? 45.155 -3.651 -1.378 1.00 24.78 619 ASP A C 1
ATOM 4606 O O . ASP A 1 619 ? 44.535 -4.669 -1.061 1.00 24.78 619 ASP A O 1
ATOM 4610 N N . ARG A 1 620 ? 46.297 -3.702 -2.067 1.00 27.50 620 ARG A N 1
ATOM 4611 C CA . ARG A 1 620 ? 47.121 -4.897 -2.217 1.00 27.50 620 ARG A CA 1
ATOM 4612 C C . ARG A 1 620 ? 48.048 -4.952 -1.007 1.00 27.50 620 ARG A C 1
ATOM 4614 O O . ARG A 1 620 ? 49.075 -4.285 -0.997 1.00 27.50 620 ARG A O 1
ATOM 4621 N N . GLY A 1 621 ? 47.734 -5.809 -0.044 1.00 24.56 621 GLY A N 1
ATOM 4622 C CA . GLY A 1 621 ? 48.634 -6.140 1.058 1.00 24.56 621 GLY A CA 1
ATOM 4623 C C . GLY A 1 621 ? 48.315 -7.522 1.605 1.00 24.56 621 GLY A C 1
ATOM 4624 O O . GLY A 1 621 ? 47.406 -7.678 2.408 1.00 24.56 621 GLY A O 1
ATOM 4625 N N . GLY A 1 622 ? 49.026 -8.543 1.126 1.00 23.66 622 GLY A N 1
ATOM 4626 C CA . GLY A 1 622 ? 48.912 -9.898 1.657 1.00 23.66 622 GLY A CA 1
ATOM 4627 C C . GLY A 1 622 ? 49.642 -10.058 2.991 1.00 23.66 622 GLY A C 1
ATOM 4628 O O . GLY A 1 622 ? 50.676 -9.437 3.208 1.00 23.66 622 GLY A O 1
ATOM 4629 N N . SER A 1 623 ? 49.149 -10.938 3.861 1.00 24.89 623 SER A N 1
ATOM 4630 C CA . SER A 1 623 ? 49.893 -12.119 4.332 1.00 24.89 623 SER A CA 1
ATOM 4631 C C . SER A 1 623 ? 49.177 -12.835 5.488 1.00 24.89 623 SER A C 1
ATOM 4633 O O . SER A 1 623 ? 48.693 -12.218 6.426 1.00 24.89 623 SER A O 1
ATOM 4635 N N . SER A 1 624 ? 49.141 -14.163 5.339 1.00 25.39 624 SER A N 1
ATOM 4636 C CA . SER A 1 624 ? 49.270 -15.239 6.336 1.00 25.39 624 SER A CA 1
ATOM 4637 C C . SER A 1 624 ? 48.407 -15.326 7.608 1.00 25.39 624 SER A C 1
ATOM 4639 O O . SER A 1 624 ? 48.337 -14.438 8.444 1.00 25.39 624 SER A O 1
ATOM 4641 N N . HIS A 1 625 ? 47.880 -16.548 7.740 1.00 27.05 625 HIS A N 1
ATOM 4642 C CA . HIS A 1 625 ? 47.423 -17.306 8.905 1.00 27.05 625 HIS A CA 1
ATOM 4643 C C . HIS A 1 625 ? 48.083 -17.080 10.280 1.00 27.05 625 HIS A C 1
ATOM 4645 O O . HIS A 1 625 ? 49.241 -16.691 10.376 1.00 27.05 625 HIS A O 1
ATOM 4651 N N . GLU A 1 626 ? 47.333 -17.593 11.275 1.00 25.23 626 GLU A N 1
ATOM 4652 C CA . GLU A 1 626 ? 47.650 -17.981 12.669 1.00 25.23 626 GLU A CA 1
ATOM 4653 C C . GLU A 1 626 ? 47.154 -16.942 13.697 1.00 25.23 626 GLU A C 1
ATOM 4655 O O . GLU A 1 626 ? 47.440 -15.763 13.591 1.00 25.23 626 GLU A O 1
ATOM 4660 N N . GLY A 1 627 ? 46.305 -17.235 14.688 1.00 22.78 627 GLY A N 1
ATOM 4661 C CA . GLY A 1 627 ? 46.117 -18.459 15.457 1.00 22.78 627 GLY A CA 1
ATOM 4662 C C . GLY A 1 627 ? 46.745 -18.289 16.845 1.00 22.78 627 GLY A C 1
ATOM 4663 O O . GLY A 1 627 ? 47.919 -18.607 16.969 1.00 22.78 627 GLY A O 1
ATOM 4664 N N . ARG A 1 628 ? 45.983 -17.822 17.861 1.00 25.27 628 ARG A N 1
ATOM 4665 C CA . ARG A 1 628 ? 46.038 -18.215 19.304 1.00 25.27 628 ARG A CA 1
ATOM 4666 C C . ARG A 1 628 ? 45.521 -17.154 20.302 1.00 25.27 628 ARG A C 1
ATOM 4668 O O . ARG A 1 628 ? 46.049 -16.060 20.418 1.00 25.27 628 ARG A O 1
ATOM 4675 N N . THR A 1 629 ? 44.485 -17.573 21.033 1.00 23.77 629 THR A N 1
ATOM 4676 C CA . THR A 1 629 ? 44.258 -17.541 22.499 1.00 23.77 629 THR A CA 1
ATOM 4677 C C . THR A 1 629 ? 44.964 -16.527 23.423 1.00 23.77 629 THR A C 1
ATOM 4679 O O . THR A 1 629 ? 46.178 -16.568 23.571 1.00 23.77 629 THR A O 1
ATOM 4682 N N . ALA A 1 630 ? 44.109 -15.825 24.185 1.00 26.53 630 ALA A N 1
ATOM 4683 C CA . ALA A 1 630 ? 44.085 -15.593 25.645 1.00 26.53 630 ALA A CA 1
ATOM 4684 C C . ALA A 1 630 ? 45.313 -15.033 26.397 1.00 26.53 630 ALA A C 1
ATOM 4686 O O . ALA A 1 630 ? 46.376 -15.642 26.437 1.00 26.53 630 ALA A O 1
ATOM 4687 N N . GLY A 1 631 ? 45.063 -13.968 27.174 1.00 23.06 631 GLY A N 1
ATOM 4688 C CA . GLY A 1 631 ? 45.879 -13.579 28.328 1.00 23.06 631 GLY A CA 1
ATOM 4689 C C . GLY A 1 631 ? 45.562 -12.176 28.858 1.00 23.06 631 GLY A C 1
ATOM 4690 O O . GLY A 1 631 ? 46.050 -11.194 28.312 1.00 23.06 631 GLY A O 1
ATOM 4691 N N . HIS A 1 632 ? 44.775 -12.088 29.936 1.00 25.73 632 HIS A N 1
ATOM 4692 C CA . HIS A 1 632 ? 44.835 -10.963 30.885 1.00 25.73 632 HIS A CA 1
ATOM 4693 C C . HIS A 1 632 ? 46.101 -11.098 31.754 1.00 25.73 632 HIS A C 1
ATOM 4695 O O . HIS A 1 632 ? 46.562 -12.223 31.971 1.00 25.73 632 HIS A O 1
ATOM 4701 N N . PRO A 1 633 ? 46.659 -9.983 32.260 1.00 28.06 633 PRO A N 1
ATOM 4702 C CA . PRO A 1 633 ? 46.470 -9.703 33.688 1.00 28.06 633 PRO A CA 1
ATOM 4703 C C . PRO A 1 633 ? 46.268 -8.216 34.045 1.00 28.06 633 PRO A C 1
ATOM 4705 O O . PRO A 1 633 ? 46.403 -7.320 33.212 1.00 28.06 633 PRO A O 1
ATOM 4708 N N . GLU A 1 634 ? 45.875 -8.039 35.305 1.00 24.53 634 GLU A N 1
ATOM 4709 C CA . GLU A 1 634 ? 45.440 -6.846 36.038 1.00 24.53 634 GLU A CA 1
ATOM 4710 C C . GLU A 1 634 ? 46.591 -5.970 36.597 1.00 24.53 634 GLU A C 1
ATOM 4712 O O . GLU A 1 634 ? 47.766 -6.234 36.349 1.00 24.53 634 GLU A O 1
ATOM 4717 N N . ASP A 1 635 ? 46.176 -4.981 37.409 1.00 25.97 635 ASP A N 1
ATOM 4718 C CA . ASP A 1 635 ? 46.888 -4.063 38.326 1.00 25.97 635 ASP A CA 1
ATOM 4719 C C . ASP A 1 635 ? 47.260 -2.679 37.751 1.00 25.97 635 ASP A C 1
ATOM 4721 O O . ASP A 1 635 ? 47.934 -2.567 36.736 1.00 25.97 635 ASP A O 1
ATOM 4725 N N . GLY A 1 636 ? 46.909 -1.527 38.342 1.00 22.70 636 GLY A N 1
ATOM 4726 C CA . GLY A 1 636 ? 46.185 -1.200 39.573 1.00 22.70 636 GLY A CA 1
ATOM 4727 C C . GLY A 1 636 ? 46.412 0.282 39.969 1.00 22.70 636 GLY A C 1
ATOM 4728 O O . GLY A 1 636 ? 47.447 0.853 39.641 1.00 22.70 636 GLY A O 1
ATOM 4729 N N . ALA A 1 637 ? 45.447 0.850 40.713 1.00 24.34 637 ALA A N 1
ATOM 4730 C CA . ALA A 1 637 ? 45.478 2.064 41.572 1.00 24.34 637 ALA A CA 1
ATOM 4731 C C . ALA A 1 637 ? 45.543 3.482 40.918 1.00 24.34 637 ALA A C 1
ATOM 4733 O O . ALA A 1 637 ? 46.544 3.870 40.334 1.00 24.34 637 ALA A O 1
ATOM 4734 N N . SER A 1 638 ? 44.442 4.267 40.917 1.00 21.88 638 SER A N 1
ATOM 4735 C CA . SER A 1 638 ? 43.966 5.263 41.934 1.00 21.88 638 SER A CA 1
ATOM 4736 C C . SER A 1 638 ? 44.669 6.644 41.822 1.00 21.88 638 SER A C 1
ATOM 4738 O O . SER A 1 638 ? 45.889 6.672 41.819 1.00 21.88 638 SER A O 1
ATOM 4740 N N . LEU A 1 639 ? 44.039 7.831 41.717 1.00 25.03 639 LEU A N 1
ATOM 4741 C CA . LEU A 1 639 ? 42.958 8.432 42.520 1.00 25.03 639 LEU A CA 1
ATOM 4742 C C . LEU A 1 639 ? 42.284 9.661 41.839 1.00 25.03 639 LEU A C 1
ATOM 4744 O O . LEU A 1 639 ? 42.930 10.442 41.149 1.00 25.03 639 LEU A O 1
ATOM 4748 N N . SER A 1 640 ? 41.013 9.861 42.222 1.00 23.36 640 SER A N 1
ATOM 4749 C CA . SER A 1 640 ? 40.256 11.114 42.463 1.00 23.36 640 SER A CA 1
ATOM 4750 C C . SER A 1 640 ? 39.836 12.078 41.333 1.00 23.36 640 SER A C 1
ATOM 4752 O O . SER A 1 640 ? 40.643 12.850 40.829 1.00 23.36 640 SER A O 1
ATOM 4754 N N . GLY A 1 641 ? 38.506 12.202 41.165 1.00 22.09 641 GLY A N 1
ATOM 4755 C CA . GLY A 1 641 ? 37.818 13.505 41.189 1.00 22.09 641 GLY A CA 1
ATOM 4756 C C . GLY A 1 641 ? 36.781 13.767 40.087 1.00 22.09 641 GLY A C 1
ATOM 4757 O O . GLY A 1 641 ? 37.157 14.116 38.979 1.00 22.09 641 GLY A O 1
ATOM 4758 N N . GLY A 1 642 ? 35.484 13.745 40.437 1.00 21.89 642 GLY A N 1
ATOM 4759 C CA . GLY A 1 642 ? 34.504 14.691 39.865 1.00 21.89 642 GLY A CA 1
ATOM 4760 C C . GLY A 1 642 ? 33.444 14.184 38.873 1.00 21.89 642 GLY A C 1
ATOM 4761 O O . GLY A 1 642 ? 33.642 14.237 37.670 1.00 21.89 642 GLY A O 1
ATOM 4762 N N . SER A 1 643 ? 32.279 13.806 39.415 1.00 23.78 643 SER A N 1
ATOM 4763 C CA . SER A 1 643 ? 30.904 14.067 38.925 1.00 23.78 643 SER A CA 1
ATOM 4764 C C . SER A 1 643 ? 30.555 13.968 37.424 1.00 23.78 643 SER A C 1
ATOM 4766 O O . SER A 1 643 ? 30.899 14.843 36.634 1.00 23.78 643 SER A O 1
ATOM 4768 N N . GLY A 1 644 ? 29.673 13.016 37.085 1.00 24.44 644 GLY A N 1
ATOM 4769 C CA . GLY A 1 644 ? 28.883 13.050 35.846 1.00 24.44 644 GLY A CA 1
ATOM 4770 C C . GLY A 1 644 ? 28.377 11.683 35.381 1.00 24.44 644 GLY A C 1
ATOM 4771 O O . GLY A 1 644 ? 28.799 11.203 34.335 1.00 24.44 644 GLY A O 1
ATOM 4772 N N . SER A 1 645 ? 27.484 11.036 36.138 1.00 23.66 645 SER A N 1
ATOM 4773 C CA . SER A 1 645 ? 26.847 9.776 35.719 1.00 23.66 645 SER A CA 1
ATOM 4774 C C . SER A 1 645 ? 25.875 10.019 34.554 1.00 23.66 645 SER A C 1
ATOM 4776 O O . SER A 1 645 ? 24.684 10.247 34.762 1.00 23.66 645 SER A O 1
ATOM 4778 N N . ARG A 1 646 ? 26.378 9.945 33.317 1.00 25.89 646 ARG A N 1
ATOM 4779 C CA . ARG A 1 646 ? 25.570 9.582 32.146 1.00 25.89 646 ARG A CA 1
ATOM 4780 C C . ARG A 1 646 ? 25.264 8.091 32.254 1.00 25.89 646 ARG A C 1
ATOM 4782 O O . ARG A 1 646 ? 26.160 7.264 32.104 1.00 25.89 646 ARG A O 1
ATOM 4789 N N . ALA A 1 647 ? 24.009 7.758 32.534 1.00 25.36 647 ALA A N 1
ATOM 4790 C CA . ALA A 1 647 ? 23.518 6.394 32.432 1.00 25.36 647 ALA A CA 1
ATOM 4791 C C . ALA A 1 647 ? 23.697 5.915 30.981 1.00 25.36 647 ALA A C 1
ATOM 4793 O O . ALA A 1 647 ? 23.108 6.464 30.051 1.00 25.36 647 ALA A O 1
ATOM 4794 N N . HIS A 1 648 ? 24.549 4.910 30.784 1.00 24.73 648 HIS A N 1
ATOM 4795 C CA . HIS A 1 648 ? 24.613 4.162 29.538 1.00 24.73 648 HIS A CA 1
ATOM 4796 C C . HIS A 1 648 ? 23.273 3.448 29.338 1.00 24.73 648 HIS A C 1
ATOM 4798 O O . HIS A 1 648 ? 23.009 2.421 29.963 1.00 24.73 648 HIS A O 1
ATOM 4804 N N . ALA A 1 649 ? 22.441 3.987 28.446 1.00 24.56 649 ALA A N 1
ATOM 4805 C CA . ALA A 1 649 ? 21.341 3.253 27.846 1.00 24.56 649 ALA A CA 1
ATOM 4806 C C . ALA A 1 649 ? 21.927 2.014 27.152 1.00 24.56 649 ALA A C 1
ATOM 4808 O O . ALA A 1 649 ? 22.573 2.107 26.105 1.00 24.56 649 ALA A O 1
ATOM 4809 N N . ARG A 1 650 ? 21.747 0.842 27.768 1.00 24.66 650 ARG A N 1
ATOM 4810 C CA . ARG A 1 650 ? 21.949 -0.439 27.094 1.00 24.66 650 ARG A CA 1
ATOM 4811 C C . ARG A 1 650 ? 20.910 -0.509 25.977 1.00 24.66 650 ARG A C 1
ATOM 4813 O O . ARG A 1 650 ? 19.745 -0.785 26.236 1.00 24.66 650 ARG A O 1
ATOM 4820 N N . ARG A 1 651 ? 21.329 -0.238 24.738 1.00 25.47 651 ARG A N 1
ATOM 4821 C CA . ARG A 1 651 ? 20.568 -0.614 23.543 1.00 25.47 651 ARG A CA 1
ATOM 4822 C C . ARG A 1 651 ? 20.416 -2.134 23.571 1.00 25.47 651 ARG A C 1
ATOM 4824 O O . ARG A 1 651 ? 21.375 -2.853 23.297 1.00 25.47 651 ARG A O 1
ATOM 4831 N N . HIS A 1 652 ? 19.238 -2.618 23.951 1.00 27.69 652 HIS A N 1
ATOM 4832 C CA . HIS A 1 652 ? 18.853 -3.991 23.669 1.00 27.69 652 HIS A CA 1
ATOM 4833 C C . HIS A 1 652 ? 18.841 -4.155 22.146 1.00 27.69 652 HIS A C 1
ATOM 4835 O O . HIS A 1 652 ? 18.082 -3.495 21.444 1.00 27.69 652 HIS A O 1
ATOM 4841 N N . GLN A 1 653 ? 19.752 -4.984 21.637 1.00 23.08 653 GLN A N 1
ATOM 4842 C CA . GLN A 1 653 ? 19.706 -5.486 20.270 1.00 23.08 653 GLN A CA 1
ATOM 4843 C C . GLN A 1 653 ? 18.423 -6.313 20.129 1.00 23.08 653 GLN A C 1
ATOM 4845 O O . GLN A 1 653 ? 18.342 -7.422 20.654 1.00 23.08 653 GLN A O 1
ATOM 4850 N N . TYR A 1 654 ? 17.411 -5.757 19.466 1.00 28.77 654 TYR A N 1
ATOM 4851 C CA . TYR A 1 654 ? 16.235 -6.510 19.049 1.00 28.77 654 TYR A CA 1
ATOM 4852 C C . TYR A 1 654 ? 16.623 -7.365 17.841 1.00 28.77 654 TYR A C 1
ATOM 4854 O O . TYR A 1 654 ? 17.030 -6.850 16.802 1.00 28.77 654 TYR A O 1
ATOM 4862 N N . ALA A 1 655 ? 16.557 -8.686 18.002 1.00 24.56 655 ALA A N 1
ATOM 4863 C CA . ALA A 1 655 ? 16.609 -9.616 16.883 1.00 24.56 655 ALA A CA 1
ATOM 4864 C C . ALA A 1 655 ? 15.303 -9.503 16.066 1.00 24.56 655 ALA A C 1
ATOM 4866 O O . ALA A 1 655 ? 14.252 -9.254 16.662 1.00 24.56 655 ALA A O 1
ATOM 4867 N N . PRO A 1 656 ? 15.337 -9.701 14.735 1.00 27.06 656 PRO A N 1
ATOM 4868 C CA . PRO A 1 656 ? 14.141 -9.647 13.900 1.00 27.06 656 PRO A CA 1
ATOM 4869 C C . PRO A 1 656 ? 13.169 -10.762 14.305 1.00 27.06 656 PRO A C 1
ATOM 4871 O O . PRO A 1 656 ? 13.478 -11.949 14.180 1.00 27.06 656 PRO A O 1
ATOM 4874 N N . HIS A 1 657 ? 12.000 -10.381 14.819 1.00 38.00 657 HIS A N 1
ATOM 4875 C CA . HIS A 1 657 ? 10.900 -11.302 15.077 1.00 38.00 657 HIS A CA 1
ATOM 4876 C C . HIS A 1 657 ? 10.105 -11.504 13.784 1.00 38.00 657 HIS A C 1
ATOM 4878 O O . HIS A 1 657 ? 9.700 -10.548 13.133 1.00 38.00 657 HIS A O 1
ATOM 4884 N N . THR A 1 658 ? 9.888 -12.761 13.404 1.00 36.78 658 THR A N 1
ATOM 4885 C CA . THR A 1 658 ? 8.912 -13.117 12.371 1.00 36.78 658 THR A CA 1
ATOM 4886 C C . THR A 1 658 ? 7.528 -13.035 13.010 1.00 36.78 658 THR A C 1
ATOM 4888 O O . THR A 1 658 ? 7.211 -13.823 13.899 1.00 36.78 658 THR A O 1
ATOM 4891 N N . SER A 1 659 ? 6.725 -12.038 12.636 1.00 51.91 659 SER A N 1
ATOM 4892 C CA . SER A 1 659 ? 5.352 -11.924 13.126 1.00 51.91 659 SER A CA 1
ATOM 4893 C C . SER A 1 659 ? 4.493 -13.051 12.540 1.00 51.91 659 SER A C 1
ATOM 4895 O O . SER A 1 659 ? 4.623 -13.411 11.366 1.00 51.91 659 SER A O 1
ATOM 4897 N N . ALA A 1 660 ? 3.640 -13.657 13.371 1.00 53.41 660 ALA A N 1
ATOM 4898 C CA . ALA A 1 660 ? 2.675 -14.646 12.903 1.00 53.41 660 ALA A CA 1
ATOM 4899 C C . ALA A 1 660 ? 1.703 -13.982 11.904 1.00 53.41 660 ALA A C 1
ATOM 4901 O O . ALA A 1 660 ? 1.307 -12.831 12.128 1.00 53.41 660 ALA A O 1
ATOM 4902 N N . PRO A 1 661 ? 1.326 -14.664 10.804 1.00 55.22 661 PRO A N 1
ATOM 4903 C CA . PRO A 1 661 ? 0.414 -14.106 9.811 1.00 55.22 661 PRO A CA 1
ATOM 4904 C C . PRO A 1 661 ? -0.948 -13.788 10.440 1.00 55.22 661 PRO A C 1
ATOM 4906 O O . PRO A 1 661 ? -1.404 -14.499 11.330 1.00 55.22 661 PRO A O 1
ATOM 4909 N N . VAL A 1 662 ? -1.623 -12.750 9.933 1.00 67.69 662 VAL A N 1
ATOM 4910 C CA . VAL A 1 662 ? -2.981 -12.367 10.378 1.00 67.69 662 VAL A CA 1
ATOM 4911 C C . VAL A 1 662 ? -3.976 -13.525 10.229 1.00 67.69 662 VAL A C 1
ATOM 4913 O O . VAL A 1 662 ? -4.869 -13.680 11.059 1.00 67.69 662 VAL A O 1
ATOM 4916 N N . TYR A 1 663 ? -3.795 -14.343 9.189 1.00 67.56 663 TYR A N 1
ATOM 4917 C CA . TYR A 1 663 ? -4.649 -15.477 8.855 1.00 67.56 663 TYR A CA 1
ATOM 4918 C C . TYR A 1 663 ? -3.935 -16.801 9.108 1.00 67.56 663 TYR A C 1
ATOM 4920 O O . TYR A 1 663 ? -2.802 -16.993 8.652 1.00 67.56 663 TYR A O 1
ATOM 4928 N N . HIS A 1 664 ? -4.641 -17.752 9.716 1.00 78.06 664 HIS A N 1
ATOM 4929 C CA . HIS A 1 664 ? -4.166 -19.119 9.867 1.00 78.06 664 HIS A CA 1
ATOM 4930 C C . HIS A 1 664 ? -5.194 -20.127 9.331 1.00 78.06 664 HIS A C 1
ATOM 4932 O O . HIS A 1 664 ? -6.368 -20.089 9.670 1.00 78.06 664 HIS A O 1
ATOM 4938 N N . ALA A 1 665 ? -4.756 -21.076 8.496 1.00 72.94 665 ALA A N 1
ATOM 4939 C CA . ALA A 1 665 ? -5.660 -21.964 7.748 1.00 72.94 665 ALA A CA 1
ATOM 4940 C C . ALA A 1 665 ? -6.530 -22.895 8.620 1.00 72.94 665 ALA A C 1
ATOM 4942 O O . ALA A 1 665 ? -7.519 -23.433 8.131 1.00 72.94 665 ALA A O 1
ATOM 4943 N N . LYS A 1 666 ? -6.153 -23.109 9.888 1.00 85.12 666 LYS A N 1
ATOM 4944 C CA . LYS A 1 666 ? -6.942 -23.889 10.859 1.00 85.12 666 LYS A CA 1
ATOM 4945 C C . LYS A 1 666 ? -8.016 -23.067 11.585 1.00 85.12 666 LYS A C 1
ATOM 4947 O O . LYS A 1 666 ? -8.866 -23.660 12.233 1.00 85.12 666 LYS A O 1
ATOM 4952 N N . GLU A 1 667 ? -7.991 -21.739 11.476 1.00 89.94 667 GLU A N 1
ATOM 4953 C CA . GLU A 1 667 ? -8.962 -20.835 12.113 1.00 89.94 667 GLU A CA 1
ATOM 4954 C C . GLU A 1 667 ? -10.245 -20.777 11.275 1.00 89.94 667 GLU A C 1
ATOM 4956 O O . GLU A 1 667 ? -10.539 -19.800 10.592 1.00 89.94 667 GLU A O 1
ATOM 4961 N N . VAL A 1 668 ? -10.989 -21.880 11.260 1.00 90.00 668 VAL A N 1
ATOM 4962 C CA . VAL A 1 668 ? -12.125 -22.079 10.346 1.00 90.00 668 VAL A CA 1
ATOM 4963 C C . VAL A 1 668 ? -13.372 -21.267 10.715 1.00 90.00 668 VAL A C 1
ATOM 4965 O O . VAL A 1 668 ? -14.205 -21.012 9.842 1.00 90.00 668 VAL A O 1
ATOM 4968 N N . HIS A 1 669 ? -13.474 -20.832 11.972 1.00 94.00 669 HIS A N 1
ATOM 4969 C CA . HIS A 1 669 ? -14.567 -20.000 12.480 1.00 94.00 669 HIS A CA 1
ATOM 4970 C C . HIS A 1 669 ? -14.366 -18.497 12.221 1.00 94.00 669 HIS A C 1
ATOM 4972 O O . HIS A 1 669 ? -15.310 -17.728 12.374 1.00 94.00 669 HIS A O 1
ATOM 4978 N N . LEU A 1 670 ? -13.161 -18.070 11.811 1.00 91.31 670 LEU A N 1
ATOM 4979 C CA . LEU A 1 670 ? -12.805 -16.657 11.654 1.00 91.31 670 LEU A CA 1
ATOM 4980 C C . LEU A 1 670 ? -12.702 -16.277 10.174 1.00 91.31 670 LEU A C 1
ATOM 4982 O O . LEU A 1 670 ? -11.861 -16.791 9.432 1.00 91.31 670 LEU A O 1
ATOM 4986 N N . ARG A 1 671 ? -13.536 -15.334 9.730 1.00 79.44 671 ARG A N 1
ATOM 4987 C CA . ARG A 1 671 ? -13.489 -14.767 8.374 1.00 79.44 671 ARG A CA 1
ATOM 4988 C C . ARG A 1 671 ? -13.232 -13.269 8.413 1.00 79.44 671 ARG A C 1
ATOM 4990 O O . ARG A 1 671 ? -13.516 -12.603 9.396 1.00 79.44 671 ARG A O 1
ATOM 4997 N N . ASN A 1 672 ? -12.681 -12.746 7.316 1.00 75.06 672 ASN A N 1
ATOM 4998 C CA . ASN A 1 672 ? -12.473 -11.307 7.122 1.00 75.06 672 ASN A CA 1
ATOM 4999 C C . ASN A 1 672 ? -11.770 -10.618 8.309 1.00 75.06 672 ASN A C 1
ATOM 5001 O O . ASN A 1 672 ? -12.150 -9.521 8.703 1.00 75.06 672 ASN A O 1
ATOM 5005 N N . ILE A 1 673 ? -10.739 -11.266 8.868 1.00 81.88 673 ILE A N 1
ATOM 5006 C CA . ILE A 1 673 ? -9.999 -10.769 10.034 1.00 81.88 673 ILE A CA 1
ATOM 5007 C C . ILE A 1 673 ? -9.431 -9.367 9.750 1.00 81.88 673 ILE A C 1
ATOM 5009 O O . ILE A 1 673 ? -8.643 -9.170 8.820 1.00 81.88 673 ILE A O 1
ATOM 5013 N N . ARG A 1 674 ? -9.802 -8.399 10.592 1.00 82.31 674 ARG A N 1
ATOM 5014 C CA . ARG A 1 674 ? -9.372 -6.997 10.579 1.00 82.31 674 ARG A CA 1
ATOM 5015 C C . ARG A 1 674 ? -8.597 -6.675 11.850 1.00 82.31 674 ARG A C 1
ATOM 5017 O O . ARG A 1 674 ? -9.138 -6.782 12.942 1.00 82.31 674 ARG A O 1
ATOM 5024 N N . GLN A 1 675 ? -7.363 -6.200 11.711 1.00 87.88 675 GLN A N 1
ATOM 5025 C CA . GLN A 1 675 ? -6.633 -5.582 12.820 1.00 87.88 675 GLN A CA 1
ATOM 5026 C C . GLN A 1 675 ? -7.122 -4.140 13.024 1.00 87.88 675 GLN A C 1
ATOM 5028 O O . GLN A 1 675 ? -7.111 -3.349 12.077 1.00 87.88 675 GLN A O 1
ATOM 5033 N N . LEU A 1 676 ? -7.561 -3.809 14.238 1.00 84.62 676 LEU A N 1
ATOM 5034 C CA . LEU A 1 676 ? -8.141 -2.508 14.584 1.00 84.62 676 LEU A CA 1
ATOM 5035 C C . LEU A 1 676 ? -7.133 -1.552 15.233 1.00 84.62 676 LEU A C 1
ATOM 5037 O O . LEU A 1 676 ? -7.221 -0.342 15.019 1.00 84.62 676 LEU A O 1
ATOM 5041 N N . THR A 1 677 ? -6.170 -2.075 15.998 1.00 84.94 677 THR A N 1
ATOM 5042 C CA . THR A 1 677 ? -5.135 -1.271 16.669 1.00 84.94 677 THR A CA 1
ATOM 5043 C C . THR A 1 677 ? -3.732 -1.655 16.212 1.00 84.94 677 THR A C 1
ATOM 5045 O O . THR A 1 677 ? -3.492 -2.774 15.753 1.00 84.94 677 THR A O 1
ATOM 5048 N N . PHE A 1 678 ? -2.801 -0.707 16.322 1.00 83.75 678 PHE A N 1
ATOM 5049 C CA . PHE A 1 678 ? -1.419 -0.864 15.876 1.00 83.75 678 PHE A CA 1
ATOM 5050 C C . PHE A 1 678 ? -0.470 -0.311 16.940 1.00 83.75 678 PHE A C 1
ATOM 5052 O O . PHE A 1 678 ? -0.368 0.899 17.142 1.00 83.75 678 PHE A O 1
ATOM 5059 N N . GLY A 1 679 ? 0.204 -1.229 17.623 1.00 80.44 679 GLY A N 1
ATOM 5060 C CA . GLY A 1 679 ? 1.207 -0.950 18.637 1.00 80.44 679 GLY A CA 1
ATOM 5061 C C . GLY A 1 679 ? 0.648 -0.701 20.040 1.00 80.44 679 GLY A C 1
ATOM 5062 O O . GLY A 1 679 ? -0.551 -0.504 20.246 1.00 80.44 679 GLY A O 1
ATOM 5063 N N . GLY A 1 680 ? 1.554 -0.708 21.020 1.00 87.50 680 GLY A N 1
ATOM 5064 C CA . GLY A 1 680 ? 1.213 -0.592 22.440 1.00 87.50 680 GLY A CA 1
ATOM 5065 C C . GLY A 1 680 ? 0.656 -1.887 23.037 1.00 87.50 680 GLY A C 1
ATOM 5066 O O . GLY A 1 680 ? 0.826 -2.981 22.496 1.00 87.50 680 GLY A O 1
ATOM 5067 N N . GLU A 1 681 ? 0.004 -1.755 24.184 1.00 92.25 681 GLU A N 1
ATOM 5068 C CA . GLU A 1 681 ? -0.692 -2.845 24.867 1.00 92.25 681 GLU A CA 1
ATOM 5069 C C . GLU A 1 681 ? -2.186 -2.534 24.799 1.00 92.25 681 GLU A C 1
ATOM 5071 O O . GLU A 1 681 ? -2.626 -1.564 25.406 1.00 92.25 681 GLU A O 1
ATOM 5076 N N . ASN A 1 682 ? -2.943 -3.279 23.990 1.00 94.81 682 ASN A N 1
ATOM 5077 C CA . ASN A 1 682 ? -4.393 -3.144 23.832 1.00 94.81 682 ASN A CA 1
ATOM 5078 C C . ASN A 1 682 ? -5.051 -4.450 24.297 1.00 94.81 682 ASN A C 1
ATOM 5080 O O . ASN A 1 682 ? -4.676 -5.522 23.819 1.00 94.81 682 ASN A O 1
ATOM 5084 N N . ALA A 1 683 ? -6.013 -4.371 25.211 1.00 93.12 683 ALA A N 1
ATOM 5085 C CA . ALA A 1 683 ? -6.663 -5.540 25.801 1.00 93.12 683 ALA A CA 1
ATOM 5086 C C . ALA A 1 683 ? -8.138 -5.261 26.120 1.00 93.12 683 ALA A C 1
ATOM 5088 O O . ALA A 1 683 ? -8.569 -4.107 26.089 1.00 93.12 683 ALA A O 1
ATOM 5089 N N . GLU A 1 684 ? -8.877 -6.327 26.447 1.00 94.56 684 GLU A N 1
ATOM 5090 C CA . GLU A 1 684 ? -10.231 -6.254 27.018 1.00 94.56 684 GLU A CA 1
ATOM 5091 C C . GLU A 1 684 ? -11.175 -5.335 26.230 1.00 94.56 684 GLU A C 1
ATOM 5093 O O . GLU A 1 684 ? -11.696 -4.353 26.753 1.00 94.56 684 GLU A O 1
ATOM 5098 N N . ALA A 1 685 ? -11.333 -5.627 24.935 1.00 97.25 685 ALA A N 1
ATOM 5099 C CA . ALA A 1 685 ? -12.222 -4.878 24.061 1.00 97.25 685 ALA A CA 1
ATOM 5100 C C . ALA A 1 685 ? -13.626 -5.484 24.065 1.00 97.25 685 ALA A C 1
ATOM 5102 O O . ALA A 1 685 ? -13.793 -6.641 23.682 1.00 97.25 685 ALA A O 1
ATOM 5103 N N . TYR A 1 686 ? -14.626 -4.689 24.438 1.00 97.50 686 TYR A N 1
ATOM 5104 C CA . TYR A 1 686 ? -16.006 -5.145 24.565 1.00 97.50 686 TYR A CA 1
ATOM 5105 C C . TYR A 1 686 ? -16.981 -4.281 23.766 1.00 97.50 686 TYR A C 1
ATOM 5107 O O . TYR A 1 686 ? -16.849 -3.058 23.729 1.00 97.50 686 TYR A O 1
ATOM 5115 N N . PHE A 1 687 ? -17.964 -4.914 23.125 1.00 98.06 687 PHE A N 1
ATOM 5116 C CA . PHE A 1 687 ? -18.960 -4.252 22.284 1.00 98.06 687 PHE A CA 1
ATOM 5117 C C . PHE A 1 687 ? -19.946 -3.393 23.079 1.00 98.06 687 PHE A C 1
ATOM 5119 O O . PHE A 1 687 ? -20.393 -3.767 24.166 1.00 98.06 687 PHE A O 1
ATOM 5126 N N . SER A 1 688 ? -20.332 -2.266 22.482 1.00 97.62 688 SER A N 1
ATOM 5127 C CA . SER A 1 688 ? -21.531 -1.517 22.857 1.00 97.62 688 SER A CA 1
ATOM 5128 C C . SER A 1 688 ? -22.809 -2.308 22.542 1.00 97.62 688 SER A C 1
ATOM 5130 O O . SER A 1 688 ? -22.774 -3.225 21.715 1.00 97.62 688 SER A O 1
ATOM 5132 N N . PRO A 1 689 ? -23.958 -1.946 23.145 1.00 96.88 689 PRO A N 1
ATOM 5133 C CA . PRO A 1 689 ? -25.222 -2.640 22.904 1.00 96.88 689 PRO A CA 1
ATOM 5134 C C . PRO A 1 689 ? -25.697 -2.712 21.454 1.00 96.88 689 PRO A C 1
ATOM 5136 O O . PRO A 1 689 ? -26.305 -3.700 21.045 1.00 96.88 689 PRO A O 1
ATOM 5139 N N . ASP A 1 690 ? -25.393 -1.683 20.669 1.00 95.19 690 ASP A N 1
ATOM 5140 C CA . ASP A 1 690 ? -25.677 -1.616 19.233 1.00 95.19 690 ASP A CA 1
ATOM 5141 C C . ASP A 1 690 ? -24.637 -2.343 18.361 1.00 95.19 690 ASP A C 1
ATOM 5143 O O . ASP A 1 690 ? -24.864 -2.540 17.170 1.00 95.19 690 ASP A O 1
ATOM 5147 N N . GLY A 1 691 ? -23.511 -2.770 18.941 1.00 95.25 691 GLY A N 1
ATOM 5148 C CA . GLY A 1 691 ? -22.404 -3.400 18.230 1.00 95.25 691 GLY A CA 1
ATOM 5149 C C . GLY A 1 691 ? -21.571 -2.449 17.361 1.00 95.25 691 GLY A C 1
ATOM 5150 O O . GLY A 1 691 ? -20.727 -2.928 16.606 1.00 95.25 691 GLY A O 1
ATOM 5151 N N . GLU A 1 692 ? -21.773 -1.129 17.442 1.00 94.12 692 GLU A N 1
ATOM 5152 C CA . GLU A 1 692 ? -21.093 -0.145 16.581 1.00 94.12 692 GLU A CA 1
ATOM 5153 C C . GLU A 1 692 ? -19.763 0.364 17.162 1.00 94.12 692 GLU A C 1
ATOM 5155 O O . GLU A 1 692 ? -18.906 0.879 16.436 1.00 94.12 692 GLU A O 1
ATOM 5160 N N . SER A 1 693 ? -19.565 0.216 18.472 1.00 96.75 693 SER A N 1
ATOM 5161 C CA . SER A 1 693 ? -18.390 0.695 19.197 1.00 96.75 693 SER A CA 1
ATOM 5162 C C . SER A 1 693 ? -17.787 -0.381 20.099 1.00 96.75 693 SER A C 1
ATOM 5164 O O . SER A 1 693 ? -18.440 -1.348 20.487 1.00 96.75 693 SER A O 1
ATOM 5166 N N . LEU A 1 694 ? -16.523 -0.183 20.467 1.00 98.25 694 LEU A N 1
ATOM 5167 C CA . LEU A 1 694 ? -15.805 -0.983 21.454 1.00 98.25 694 LEU A CA 1
ATOM 5168 C C . LEU A 1 694 ? -15.352 -0.094 22.610 1.00 98.25 694 LEU A C 1
ATOM 5170 O O . LEU A 1 694 ? -14.879 1.015 22.378 1.00 98.25 694 LEU A O 1
ATOM 5174 N N . ILE A 1 695 ? -15.422 -0.586 23.840 1.00 98.00 695 ILE A N 1
ATOM 5175 C CA . ILE A 1 695 ? -14.673 -0.047 24.976 1.00 98.00 695 ILE A CA 1
ATOM 5176 C C . ILE A 1 695 ? -13.468 -0.943 25.202 1.00 98.00 695 ILE A C 1
ATOM 5178 O O . ILE A 1 695 ? -13.614 -2.157 25.178 1.00 98.00 695 ILE A O 1
ATOM 5182 N N . TYR A 1 696 ? -12.283 -0.371 25.376 1.00 97.56 696 TYR A N 1
ATOM 5183 C CA . TYR A 1 696 ? -11.069 -1.156 25.576 1.00 97.56 696 TYR A CA 1
ATOM 5184 C C . TYR A 1 696 ? -10.052 -0.419 26.437 1.00 97.56 696 TYR A C 1
ATOM 5186 O O . TYR A 1 696 ? -10.085 0.813 26.548 1.00 97.56 696 TYR A O 1
ATOM 5194 N N . GLN A 1 697 ? -9.130 -1.174 27.032 1.00 95.88 697 GLN A N 1
ATOM 5195 C CA . GLN A 1 697 ? -8.009 -0.606 27.769 1.00 95.88 697 GLN A CA 1
ATOM 5196 C C . GLN A 1 697 ? -6.738 -0.609 26.929 1.00 95.88 697 GLN A C 1
ATOM 5198 O O . GLN A 1 697 ? -6.453 -1.564 26.199 1.00 95.88 697 GLN A O 1
ATOM 5203 N N . THR A 1 698 ? -5.953 0.460 27.044 1.00 94.50 698 THR A N 1
ATOM 5204 C CA . THR A 1 698 ? -4.643 0.507 26.409 1.00 94.50 698 THR A CA 1
ATOM 5205 C C . THR A 1 698 ? -3.620 1.362 27.136 1.00 94.50 698 THR A C 1
ATOM 5207 O O . THR A 1 698 ? -3.950 2.404 27.702 1.00 94.50 698 THR A O 1
ATOM 5210 N N . THR A 1 699 ? -2.360 0.943 27.033 1.00 91.94 699 THR A N 1
ATOM 5211 C CA . THR A 1 699 ? -1.197 1.818 27.170 1.00 91.94 699 THR A CA 1
ATOM 5212 C C . THR A 1 699 ? -0.545 1.972 25.793 1.00 91.94 699 THR A C 1
ATOM 5214 O O . THR A 1 699 ? 0.021 1.020 25.244 1.00 91.94 699 THR A O 1
ATOM 5217 N N . THR A 1 700 ? -0.601 3.171 25.212 1.00 85.94 700 THR A N 1
ATOM 5218 C CA . THR A 1 700 ? 0.077 3.455 23.936 1.00 85.94 700 THR A CA 1
ATOM 5219 C C . THR A 1 700 ? 1.600 3.470 24.106 1.00 85.94 700 THR A C 1
ATOM 5221 O O . THR A 1 700 ? 2.107 3.650 25.213 1.00 85.94 700 THR A O 1
ATOM 5224 N N . ARG A 1 701 ? 2.370 3.329 23.012 1.00 83.81 701 ARG A N 1
ATOM 5225 C CA . ARG A 1 701 ? 3.848 3.419 23.066 1.00 83.81 701 ARG A CA 1
ATOM 5226 C C . ARG A 1 701 ? 4.322 4.714 23.728 1.00 83.81 701 ARG A C 1
ATOM 5228 O O . ARG A 1 701 ? 5.147 4.666 24.632 1.00 83.81 701 ARG A O 1
ATOM 5235 N N . ALA A 1 702 ? 3.743 5.843 23.323 1.00 78.50 702 ALA A N 1
ATOM 5236 C CA . ALA A 1 702 ? 4.077 7.152 23.870 1.00 78.50 702 ALA A CA 1
ATOM 5237 C C . ALA A 1 702 ? 3.768 7.250 25.373 1.00 78.50 702 ALA A C 1
ATOM 5239 O O . ALA A 1 702 ? 4.584 7.760 26.136 1.00 78.50 702 ALA A O 1
ATOM 5240 N N . GLU A 1 703 ? 2.622 6.723 25.819 1.00 83.62 703 GLU A N 1
ATOM 5241 C CA . GLU A 1 703 ? 2.284 6.681 27.246 1.00 83.62 703 GLU A CA 1
ATOM 5242 C C . GLU A 1 703 ? 3.255 5.780 28.012 1.00 83.62 703 GLU A C 1
ATOM 5244 O O . GLU A 1 703 ? 3.769 6.190 29.048 1.00 83.62 703 GLU A O 1
ATOM 5249 N N . LYS A 1 704 ? 3.584 4.599 27.479 1.00 81.94 704 LYS A N 1
ATOM 5250 C CA . LYS A 1 704 ? 4.539 3.669 28.094 1.00 81.94 704 LYS A CA 1
ATOM 5251 C C . LYS A 1 704 ? 5.935 4.281 28.228 1.00 81.94 704 LYS A C 1
ATOM 5253 O O . LYS A 1 704 ? 6.563 4.157 29.276 1.00 81.94 704 LYS A O 1
ATOM 5258 N N . GLU A 1 705 ? 6.417 4.966 27.193 1.00 81.75 705 GLU A N 1
ATOM 5259 C CA . GLU A 1 705 ? 7.705 5.674 27.198 1.00 81.75 705 GLU A CA 1
ATOM 5260 C C . GLU A 1 705 ? 7.728 6.847 28.184 1.00 81.75 705 GLU A C 1
ATOM 5262 O O . GLU A 1 705 ? 8.755 7.108 28.811 1.00 81.75 705 GLU A O 1
ATOM 5267 N N . ALA A 1 706 ? 6.588 7.514 28.372 1.00 82.19 706 ALA A N 1
ATOM 5268 C CA . ALA A 1 706 ? 6.413 8.564 29.368 1.00 82.19 706 ALA A CA 1
ATOM 5269 C C . ALA A 1 706 ? 6.247 8.030 30.808 1.00 82.19 706 ALA A C 1
ATOM 5271 O O . ALA A 1 706 ? 6.083 8.826 31.731 1.00 82.19 706 ALA A O 1
ATOM 5272 N N . GLY A 1 707 ? 6.292 6.708 31.019 1.00 81.81 707 GLY A N 1
ATOM 5273 C CA . GLY A 1 707 ? 6.063 6.083 32.326 1.00 81.81 707 GLY A CA 1
ATOM 5274 C C . GLY A 1 707 ? 4.590 6.043 32.751 1.00 81.81 707 GLY A C 1
ATOM 5275 O O . GLY A 1 707 ? 4.301 5.876 33.934 1.00 81.81 707 GLY A O 1
ATOM 5276 N N . GLY A 1 708 ? 3.671 6.214 31.801 1.00 87.94 708 GLY A N 1
ATOM 5277 C CA . GLY A 1 708 ? 2.230 6.092 31.985 1.00 87.94 708 GLY A CA 1
ATOM 5278 C C . GLY A 1 708 ? 1.749 4.643 32.110 1.00 87.94 708 GLY A C 1
ATOM 5279 O O . GLY A 1 708 ? 2.522 3.685 32.068 1.00 87.94 708 GLY A O 1
ATOM 5280 N N . CYS A 1 709 ? 0.439 4.490 32.274 1.00 91.69 709 CYS A N 1
ATOM 5281 C CA . CYS A 1 709 ? -0.241 3.222 32.514 1.00 91.69 709 CYS A CA 1
ATOM 5282 C C . CYS A 1 709 ? -1.601 3.185 31.803 1.00 91.69 709 CYS A C 1
ATOM 5284 O O . CYS A 1 709 ? -2.001 4.167 31.177 1.00 91.69 709 CYS A O 1
ATOM 5286 N N . ASP A 1 710 ? -2.293 2.047 31.909 1.00 93.88 710 ASP A N 1
ATOM 5287 C CA . ASP A 1 710 ? -3.502 1.766 31.136 1.00 93.88 710 ASP A CA 1
ATOM 5288 C C . ASP A 1 710 ? -4.603 2.811 31.321 1.00 93.88 710 ASP A C 1
ATOM 5290 O O . ASP A 1 710 ? -4.954 3.209 32.441 1.00 93.88 710 ASP A O 1
ATOM 5294 N N . ARG A 1 711 ? -5.195 3.186 30.187 1.00 94.19 711 ARG A N 1
ATOM 5295 C CA . ARG A 1 711 ? -6.333 4.094 30.053 1.00 94.19 711 ARG A CA 1
ATOM 5296 C C . ARG A 1 711 ? -7.489 3.418 29.324 1.00 94.19 711 ARG A C 1
ATOM 5298 O O . ARG A 1 711 ? -7.269 2.537 28.499 1.00 94.19 711 ARG A O 1
ATOM 5305 N N . ILE A 1 712 ? -8.711 3.879 29.583 1.00 96.25 712 ILE A N 1
ATOM 5306 C CA . ILE A 1 712 ? -9.927 3.377 28.936 1.00 96.25 712 ILE A CA 1
ATOM 5307 C C . ILE A 1 712 ? -10.292 4.277 27.765 1.00 96.25 712 ILE A C 1
ATOM 5309 O O . ILE A 1 712 ? -10.346 5.503 27.910 1.00 96.25 712 ILE A O 1
ATOM 5313 N N . TYR A 1 713 ? -10.585 3.662 26.625 1.00 95.25 713 TYR A N 1
ATOM 5314 C CA . TYR A 1 713 ? -10.989 4.326 25.395 1.00 95.25 713 TYR A CA 1
ATOM 5315 C C . TYR A 1 713 ? -12.270 3.707 24.837 1.00 95.25 713 TYR A C 1
ATOM 5317 O O . TYR A 1 713 ? -12.503 2.512 24.987 1.00 95.25 713 TYR A O 1
ATOM 5325 N N . ILE A 1 714 ? -13.062 4.522 24.139 1.00 96.81 714 ILE A N 1
ATOM 5326 C CA . ILE A 1 714 ? -14.089 4.050 23.206 1.00 96.81 714 ILE A CA 1
ATOM 5327 C C . ILE A 1 714 ? -13.536 4.145 21.784 1.00 96.81 714 ILE A C 1
ATOM 5329 O O . ILE A 1 714 ? -12.947 5.166 21.423 1.00 96.81 714 ILE A O 1
ATOM 5333 N N . TYR A 1 715 ? -13.726 3.095 20.993 1.00 95.19 715 TYR A N 1
ATOM 5334 C CA . TYR A 1 715 ? -13.341 2.961 19.594 1.00 95.19 715 TYR A CA 1
ATOM 5335 C C . TYR A 1 715 ? -14.590 2.792 18.728 1.00 95.19 715 TYR A C 1
ATOM 5337 O O . TYR A 1 715 ? -15.368 1.870 18.943 1.00 95.19 715 TYR A O 1
ATOM 5345 N N . ASP A 1 716 ? -14.763 3.658 17.738 1.00 91.00 716 ASP A N 1
ATOM 5346 C CA . ASP A 1 716 ? -15.830 3.569 16.743 1.00 91.00 716 ASP A CA 1
ATOM 5347 C C . ASP A 1 716 ? -15.394 2.633 15.602 1.00 91.00 716 ASP A C 1
ATOM 5349 O O . ASP A 1 716 ? -14.373 2.869 14.950 1.00 91.00 716 ASP A O 1
ATOM 5353 N N . ILE A 1 717 ? -16.137 1.546 15.369 1.00 83.31 717 ILE A N 1
ATOM 5354 C CA . ILE A 1 717 ? -15.716 0.465 14.458 1.00 83.31 717 ILE A CA 1
ATOM 5355 C C . ILE A 1 717 ? -15.752 0.901 12.986 1.00 83.31 717 ILE A C 1
ATOM 5357 O O . ILE A 1 717 ? -14.942 0.433 12.174 1.00 83.31 717 ILE A O 1
ATOM 5361 N N . ALA A 1 718 ? -16.685 1.786 12.634 1.00 71.81 718 ALA A N 1
ATOM 5362 C CA . ALA A 1 718 ? -16.886 2.247 11.266 1.00 71.81 718 ALA A CA 1
ATOM 5363 C C . ALA A 1 718 ? -15.808 3.255 10.848 1.00 71.81 718 ALA A C 1
ATOM 5365 O O . ALA A 1 718 ? -15.217 3.135 9.778 1.00 71.81 718 ALA A O 1
ATOM 5366 N N . THR A 1 719 ? -15.533 4.233 11.708 1.00 68.56 719 THR A N 1
ATOM 5367 C CA . THR A 1 719 ? -14.618 5.349 11.433 1.00 68.56 719 THR A CA 1
ATOM 5368 C C . THR A 1 719 ? -13.190 5.089 11.906 1.00 68.56 719 THR A C 1
ATOM 5370 O O . THR A 1 719 ? -12.270 5.794 11.495 1.00 68.56 719 THR A O 1
ATOM 5373 N N . GLY A 1 720 ? -12.986 4.113 12.794 1.00 73.44 720 GLY A N 1
ATOM 5374 C CA . GLY A 1 720 ? -11.698 3.819 13.422 1.00 73.44 720 GLY A CA 1
ATOM 5375 C C . GLY A 1 720 ? -11.246 4.864 14.447 1.00 73.44 720 GLY A C 1
ATOM 5376 O O . GLY A 1 720 ? -10.093 4.847 14.887 1.00 73.44 720 GLY A O 1
ATOM 5377 N N . ARG A 1 721 ? -12.120 5.809 14.820 1.00 77.88 721 ARG A N 1
ATOM 5378 C CA . ARG A 1 721 ? -11.785 6.875 15.770 1.00 77.88 721 ARG A CA 1
ATOM 5379 C C . ARG A 1 721 ? -11.805 6.334 17.191 1.00 77.88 721 ARG A C 1
ATOM 5381 O O . ARG A 1 721 ? -12.777 5.719 17.614 1.00 77.88 721 ARG A O 1
ATOM 5388 N N . ARG A 1 722 ? -10.760 6.648 17.959 1.00 88.12 722 ARG A N 1
ATOM 5389 C CA . ARG A 1 722 ? -10.710 6.384 19.401 1.00 88.12 722 ARG A CA 1
ATOM 5390 C C . ARG A 1 722 ? -10.857 7.664 20.211 1.00 88.12 722 ARG A C 1
ATOM 5392 O O . ARG A 1 722 ? -10.345 8.713 19.821 1.00 88.12 722 ARG A O 1
ATOM 5399 N N . ARG A 1 723 ? -11.486 7.565 21.377 1.00 89.31 723 ARG A N 1
ATOM 5400 C CA . ARG A 1 723 ? -11.638 8.660 22.338 1.00 89.31 723 ARG A CA 1
ATOM 5401 C C . ARG A 1 723 ? -11.369 8.163 23.749 1.00 89.31 723 ARG A C 1
ATOM 5403 O O . ARG A 1 723 ? -11.934 7.156 24.159 1.00 89.31 723 ARG A O 1
ATOM 5410 N N . ALA A 1 724 ? -10.517 8.876 24.480 1.00 90.38 724 ALA A N 1
ATOM 5411 C CA . ALA A 1 724 ? -10.249 8.571 25.880 1.00 90.38 724 ALA A CA 1
ATOM 5412 C C . ALA A 1 724 ? -11.504 8.821 26.725 1.00 90.38 724 ALA A C 1
ATOM 5414 O O . ALA A 1 724 ? -12.155 9.857 26.581 1.00 90.38 724 ALA A O 1
ATOM 5415 N N . ILE A 1 725 ? -11.811 7.877 27.609 1.00 92.25 725 ILE A N 1
ATOM 5416 C CA . ILE A 1 725 ? -12.886 7.971 28.600 1.00 92.25 725 ILE A CA 1
ATOM 5417 C C . ILE A 1 725 ? -12.323 8.195 29.992 1.00 92.25 725 ILE A C 1
ATOM 5419 O O . ILE A 1 725 ? -12.871 8.986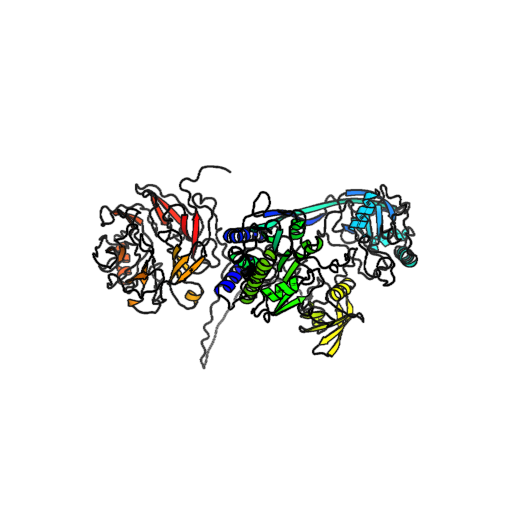 30.758 1.00 92.25 725 ILE A O 1
ATOM 5423 N N . SER A 1 726 ? -11.208 7.537 30.315 1.00 91.19 726 SER A N 1
ATOM 5424 C CA . SER A 1 726 ? -10.531 7.797 31.577 1.00 91.19 726 SER A CA 1
ATOM 5425 C C . SER A 1 726 ? -9.705 9.083 31.509 1.00 91.19 726 SER A C 1
ATOM 5427 O O . SER A 1 726 ? -9.049 9.399 30.513 1.00 91.19 726 SER A O 1
ATOM 5429 N N . GLU A 1 727 ? -9.698 9.827 32.611 1.00 85.56 727 GLU A N 1
ATOM 5430 C CA . GLU A 1 727 ? -9.113 11.174 32.704 1.00 85.56 727 GLU A CA 1
ATOM 5431 C C . GLU A 1 727 ? -7.582 11.183 32.784 1.00 85.56 727 GLU A C 1
ATOM 5433 O O . GLU A 1 727 ? -6.971 12.248 32.770 1.00 85.56 727 GLU A O 1
ATOM 5438 N N . GLY A 1 728 ? -6.949 10.007 32.837 1.00 84.31 728 GLY A N 1
ATOM 5439 C CA . GLY A 1 728 ? -5.507 9.881 33.065 1.00 84.31 728 GLY A CA 1
ATOM 5440 C C . GLY A 1 728 ? -5.119 10.082 34.530 1.00 84.31 728 GLY A C 1
ATOM 5441 O O . GLY A 1 728 ? -3.999 10.489 34.813 1.00 84.31 728 GLY A O 1
ATOM 5442 N N . LEU A 1 729 ? -6.054 9.834 35.451 1.00 89.38 729 LEU A N 1
ATOM 5443 C CA . LEU A 1 729 ? -5.815 9.825 36.891 1.00 89.38 729 LEU A CA 1
ATOM 5444 C C . LEU A 1 729 ? -5.690 8.371 37.355 1.00 89.38 729 LEU A C 1
ATOM 5446 O O . LEU A 1 729 ? -6.669 7.625 37.317 1.00 89.38 729 LEU A O 1
ATOM 5450 N N . GLY A 1 730 ? -4.490 7.980 37.780 1.00 92.75 730 GLY A N 1
ATOM 5451 C CA . GLY A 1 730 ? -4.179 6.611 38.179 1.00 92.75 730 GLY A CA 1
ATOM 5452 C C . GLY A 1 730 ? -4.193 5.618 37.011 1.00 92.75 730 GLY A C 1
ATOM 5453 O O . GLY A 1 730 ? -4.379 5.982 35.849 1.00 92.75 730 GLY A O 1
ATOM 5454 N N . ARG A 1 731 ? -4.009 4.333 37.329 1.00 94.88 731 ARG A N 1
ATOM 5455 C CA . ARG A 1 731 ? -4.187 3.234 36.371 1.00 94.88 731 ARG A CA 1
ATOM 5456 C C . ARG A 1 731 ? -5.662 2.896 36.246 1.00 94.88 731 ARG A C 1
ATOM 5458 O O . ARG A 1 731 ? -6.392 2.982 37.232 1.00 94.88 731 ARG A O 1
ATOM 5465 N N . THR A 1 732 ? -6.086 2.488 35.055 1.00 95.56 732 THR A N 1
ATOM 5466 C CA . THR A 1 732 ? -7.445 1.997 34.810 1.00 95.56 732 THR A CA 1
ATOM 5467 C C . THR A 1 732 ? -7.459 0.613 34.178 1.00 95.56 732 THR A C 1
ATOM 5469 O O . THR A 1 732 ? -6.483 0.221 33.547 1.00 95.56 732 THR A O 1
ATOM 5472 N N . THR A 1 733 ? -8.544 -0.136 34.366 1.00 95.12 733 THR A N 1
ATOM 5473 C CA . THR A 1 733 ? -8.710 -1.484 33.800 1.00 95.12 733 THR A CA 1
ATOM 5474 C C . THR A 1 733 ? -10.192 -1.837 33.656 1.00 95.12 733 THR A C 1
ATOM 5476 O O . THR A 1 733 ? -11.038 -1.209 34.300 1.00 95.12 733 THR A O 1
ATOM 5479 N N . CYS A 1 734 ? -10.487 -2.852 32.844 1.00 93.81 734 CYS A N 1
ATOM 5480 C CA . CYS A 1 734 ? -11.779 -3.535 32.753 1.00 93.81 734 CYS A CA 1
ATOM 5481 C C . CYS A 1 734 ? -12.962 -2.590 32.501 1.00 93.81 734 CYS A C 1
ATOM 5483 O O . CYS A 1 734 ? -13.853 -2.455 33.340 1.00 93.81 734 CYS A O 1
ATOM 5485 N N . GLY A 1 735 ? -12.941 -1.889 31.365 1.00 96.19 735 GLY A N 1
ATOM 5486 C CA . GLY A 1 735 ? -14.060 -1.044 30.946 1.00 96.19 735 GLY A CA 1
ATOM 5487 C C . GLY A 1 735 ? -15.218 -1.868 30.380 1.00 96.19 735 GLY A C 1
ATOM 5488 O O . GLY A 1 735 ? -14.962 -2.810 29.653 1.00 96.19 735 GLY A O 1
ATOM 5489 N N . TYR A 1 736 ? -16.475 -1.515 30.649 1.00 97.62 736 TYR A N 1
ATOM 5490 C CA . TYR A 1 736 ? -17.658 -2.175 30.076 1.00 97.62 736 TYR A CA 1
ATOM 5491 C C . TYR A 1 736 ? -18.805 -1.171 29.877 1.00 97.62 736 TYR A C 1
ATOM 5493 O O . TYR A 1 736 ? -18.893 -0.194 30.619 1.00 97.62 736 TYR A O 1
ATOM 5501 N N . PHE A 1 737 ? -19.673 -1.373 28.882 1.00 97.62 737 PHE A N 1
ATOM 5502 C CA . PHE A 1 737 ? -20.844 -0.508 28.660 1.00 97.62 737 PHE A CA 1
ATOM 5503 C C . PHE A 1 737 ? -21.990 -0.833 29.623 1.00 97.62 737 PHE A C 1
ATOM 5505 O O . PHE A 1 737 ? -22.133 -1.976 30.059 1.00 97.62 737 PHE A O 1
ATOM 5512 N N . ASP A 1 738 ? -22.828 0.158 29.927 1.00 96.00 738 ASP A N 1
ATOM 5513 C CA . ASP A 1 738 ? -24.149 -0.112 30.491 1.00 96.00 738 ASP A CA 1
ATOM 5514 C C . ASP A 1 738 ? -25.073 -0.733 29.440 1.00 96.00 738 ASP A C 1
ATOM 5516 O O . ASP A 1 738 ? -24.920 -0.550 28.228 1.00 96.00 738 ASP A O 1
ATOM 5520 N N . TRP A 1 739 ? -26.046 -1.491 29.925 1.00 95.38 739 TRP A N 1
ATOM 5521 C CA . TRP A 1 739 ? -26.978 -2.228 29.092 1.00 95.38 739 TRP A CA 1
ATOM 5522 C C . TRP A 1 739 ? -28.407 -2.063 29.605 1.00 95.38 739 TRP A C 1
ATOM 5524 O O . TRP A 1 739 ? -28.600 -2.063 30.821 1.00 95.38 739 TRP A O 1
ATOM 5534 N N . PRO A 1 740 ? -29.404 -2.023 28.699 1.00 94.75 740 PRO A N 1
ATOM 5535 C CA . PRO A 1 740 ? -29.283 -2.046 27.233 1.00 94.75 740 PRO A CA 1
ATOM 5536 C C . PRO A 1 740 ? -28.962 -0.682 26.584 1.00 94.75 740 PRO A C 1
ATOM 5538 O O . PRO A 1 740 ? -28.877 -0.599 25.360 1.00 94.75 740 PRO A O 1
ATOM 5541 N N . GLU A 1 741 ? -28.835 0.399 27.357 1.00 94.00 741 GLU A N 1
ATOM 5542 C CA . GLU A 1 741 ? -28.827 1.764 26.818 1.00 94.00 741 GLU A CA 1
ATOM 5543 C C . GLU A 1 741 ? -27.527 2.194 26.127 1.00 94.00 741 GLU A C 1
ATOM 5545 O O . GLU A 1 741 ? -27.601 3.030 25.223 1.00 94.00 741 GLU A O 1
ATOM 5550 N N . GLY A 1 742 ? -26.357 1.703 26.550 1.00 95.31 742 GLY A N 1
ATOM 5551 C CA . GLY A 1 742 ? -25.059 2.083 25.975 1.00 95.31 742 GLY A CA 1
ATOM 5552 C C . GLY A 1 742 ? -24.700 3.563 26.162 1.00 95.31 742 GLY A C 1
ATOM 5553 O O . GLY A 1 742 ? -23.974 4.147 25.355 1.00 95.31 742 GLY A O 1
ATOM 5554 N N . LYS A 1 743 ? -25.245 4.214 27.191 1.00 94.69 743 LYS A N 1
ATOM 5555 C CA . LYS A 1 743 ? -25.052 5.644 27.488 1.00 94.69 743 LYS A CA 1
ATOM 5556 C C . LYS A 1 743 ? -24.004 5.894 28.553 1.00 94.69 743 LYS A C 1
ATOM 5558 O O . LYS A 1 743 ? -23.550 7.029 28.701 1.00 94.69 743 LYS A O 1
ATOM 5563 N N . ARG A 1 744 ? -23.620 4.866 29.295 1.00 95.31 744 ARG A N 1
ATOM 5564 C CA . ARG A 1 744 ? -22.613 4.915 30.342 1.00 95.31 744 ARG A CA 1
ATOM 5565 C C . ARG A 1 744 ? -21.612 3.792 30.147 1.00 95.31 744 ARG A C 1
ATOM 5567 O O . ARG A 1 744 ? -21.805 2.844 29.393 1.00 95.31 744 ARG A O 1
ATOM 5574 N N . VAL A 1 745 ? -20.504 3.931 30.845 1.00 96.38 745 VAL A N 1
ATOM 5575 C CA . VAL A 1 745 ? -19.513 2.881 31.002 1.00 96.38 745 VAL A CA 1
ATOM 5576 C C . VAL A 1 745 ? -19.231 2.695 32.478 1.00 96.38 745 VAL A C 1
ATOM 5578 O O . VAL A 1 745 ? -19.431 3.618 33.273 1.00 96.38 745 VAL A O 1
ATOM 5581 N N . ILE A 1 746 ? -18.740 1.520 32.837 1.00 96.81 746 ILE A N 1
ATOM 5582 C CA . ILE A 1 746 ? -18.106 1.226 34.116 1.00 96.81 746 ILE A CA 1
ATOM 5583 C C . ILE A 1 746 ? -16.650 0.842 33.865 1.00 96.81 746 ILE A C 1
ATOM 5585 O O . ILE A 1 746 ? -16.351 0.220 32.854 1.00 96.81 746 ILE A O 1
ATOM 5589 N N . TYR A 1 747 ? -15.734 1.253 34.735 1.00 97.00 747 TYR A N 1
ATOM 5590 C CA . TYR A 1 747 ? -14.329 0.841 34.707 1.00 97.00 747 TYR A CA 1
ATOM 5591 C C . TYR A 1 747 ? -13.710 0.974 36.098 1.00 97.00 747 TYR A C 1
ATOM 5593 O O . TYR A 1 747 ? -14.201 1.741 36.926 1.00 97.00 747 TYR A O 1
ATOM 5601 N N . ALA A 1 748 ? -12.610 0.272 36.358 1.00 96.75 748 ALA A N 1
ATOM 5602 C CA . ALA A 1 748 ? -11.871 0.415 37.609 1.00 96.75 748 ALA A CA 1
ATOM 5603 C C . ALA A 1 748 ? -10.755 1.457 37.477 1.00 96.75 748 ALA A C 1
ATOM 5605 O O . ALA A 1 748 ? -10.114 1.554 36.426 1.00 96.75 748 ALA A O 1
ATOM 5606 N N . SER A 1 749 ? -10.487 2.228 38.533 1.00 96.12 749 SER A N 1
ATOM 5607 C CA . SER A 1 749 ? -9.379 3.191 38.567 1.00 96.12 749 SER A CA 1
ATOM 5608 C C . SER A 1 749 ? -8.710 3.278 39.934 1.00 96.12 749 SER A C 1
ATOM 5610 O O . SER A 1 749 ? -9.385 3.258 40.956 1.00 96.12 749 SER A O 1
ATOM 5612 N N . THR A 1 750 ? -7.385 3.458 39.956 1.00 95.62 750 THR A N 1
ATOM 5613 C CA . THR A 1 750 ? -6.631 3.710 41.196 1.00 95.62 750 THR A CA 1
ATOM 5614 C C . THR A 1 750 ? -6.681 5.165 41.673 1.00 95.62 750 THR A C 1
ATOM 5616 O O . THR A 1 750 ? -5.942 5.531 42.592 1.00 95.62 750 THR A O 1
ATOM 5619 N N . ARG A 1 751 ? -7.503 6.024 41.050 1.00 92.94 751 ARG A N 1
ATOM 5620 C CA . ARG A 1 751 ? -7.518 7.477 41.300 1.00 92.94 751 ARG A CA 1
ATOM 5621 C C . ARG A 1 751 ? -7.823 7.862 42.748 1.00 92.94 751 ARG A C 1
ATOM 5623 O O . ARG A 1 751 ? -7.352 8.909 43.187 1.00 92.94 751 ARG A O 1
ATOM 5630 N N . SER A 1 752 ? -8.547 7.029 43.502 1.00 90.06 752 SER A N 1
ATOM 5631 C CA . SER A 1 752 ? -8.766 7.231 44.944 1.00 90.06 752 SER A CA 1
ATOM 5632 C C . SER A 1 752 ? -7.459 7.229 45.745 1.00 90.06 752 SER A C 1
ATOM 5634 O O . SER A 1 752 ? -7.353 7.921 46.756 1.00 90.06 752 SER A O 1
ATOM 5636 N N . GLY A 1 753 ? -6.447 6.478 45.294 1.00 88.75 753 GLY A N 1
ATOM 5637 C CA . GLY A 1 753 ? -5.123 6.414 45.922 1.00 88.75 753 GLY A CA 1
ATOM 5638 C C . GLY A 1 753 ? -4.138 7.485 45.441 1.00 88.75 753 GLY A C 1
ATOM 5639 O O . GLY A 1 753 ? -3.098 7.674 46.071 1.00 88.75 753 GLY A O 1
ATOM 5640 N N . GLY A 1 754 ? -4.443 8.182 44.342 1.00 90.50 754 GLY A N 1
ATOM 5641 C CA . GLY A 1 754 ? -3.597 9.216 43.745 1.00 90.50 754 GLY A CA 1
ATOM 5642 C C . GLY A 1 754 ? -3.711 9.288 42.218 1.00 90.50 754 GLY A C 1
ATOM 5643 O O . GLY A 1 754 ? -4.212 8.372 41.573 1.00 90.50 754 GLY A O 1
ATOM 5644 N N . SER A 1 755 ? -3.226 10.386 41.629 1.00 89.88 755 SER A N 1
ATOM 5645 C CA . SER A 1 755 ? -3.216 10.599 40.171 1.00 89.88 755 SER A CA 1
ATOM 5646 C C . SER A 1 755 ? -2.124 9.820 39.438 1.00 89.88 755 SER A C 1
ATOM 5648 O O . SER A 1 755 ? -2.216 9.647 38.227 1.00 89.88 755 SER A O 1
ATOM 5650 N N . GLU A 1 756 ? -1.093 9.377 40.151 1.00 90.94 756 GLU A N 1
ATOM 5651 C CA . GLU A 1 756 ? 0.071 8.719 39.564 1.00 90.94 756 GLU A CA 1
ATOM 5652 C C . GLU A 1 756 ? -0.187 7.240 39.271 1.00 90.94 756 GLU A C 1
ATOM 5654 O O . GLU A 1 756 ? -0.978 6.573 39.944 1.00 90.94 756 GLU A O 1
ATOM 5659 N N . CYS A 1 757 ? 0.543 6.706 38.293 1.00 91.00 757 CYS A N 1
ATOM 5660 C CA . CYS A 1 757 ? 0.539 5.277 38.029 1.00 91.00 757 CYS A CA 1
ATOM 5661 C C . CYS A 1 757 ? 1.131 4.514 39.228 1.00 91.00 757 CYS A C 1
ATOM 5663 O O . CYS A 1 757 ? 2.225 4.850 39.696 1.00 91.00 757 CYS A O 1
ATOM 5665 N N . PRO A 1 758 ? 0.442 3.478 39.733 1.00 90.75 758 PRO A N 1
ATOM 5666 C CA . PRO A 1 758 ? 0.955 2.668 40.821 1.00 90.75 758 PRO A CA 1
ATOM 5667 C C . PRO A 1 758 ? 2.208 1.896 40.369 1.00 90.75 758 PRO A C 1
ATOM 5669 O O . PRO A 1 758 ? 2.370 1.605 39.178 1.00 90.75 758 PRO A O 1
ATOM 5672 N N . PRO A 1 759 ? 3.111 1.549 41.303 1.00 87.19 759 PRO A N 1
ATOM 5673 C CA . PRO A 1 759 ? 4.346 0.853 40.971 1.00 87.19 759 PRO A CA 1
ATOM 5674 C C . PRO A 1 759 ? 4.059 -0.519 40.358 1.00 87.19 759 PRO A C 1
ATOM 5676 O O . PRO A 1 759 ? 3.157 -1.238 40.790 1.00 87.19 759 PRO A O 1
ATOM 5679 N N . VAL A 1 760 ? 4.864 -0.902 39.369 1.00 85.00 760 VAL A N 1
ATOM 5680 C CA . VAL A 1 760 ? 4.824 -2.256 38.804 1.00 85.00 760 VAL A CA 1
ATOM 5681 C C . VAL A 1 760 ? 5.200 -3.295 39.874 1.00 85.00 760 VAL A C 1
ATOM 5683 O O . VAL A 1 760 ? 6.054 -3.013 40.720 1.00 85.00 760 VAL A O 1
ATOM 5686 N N . PRO A 1 761 ? 4.578 -4.486 39.870 1.00 83.31 761 PRO A N 1
ATOM 5687 C CA . PRO A 1 761 ? 4.855 -5.520 40.863 1.00 83.31 761 PRO A CA 1
ATOM 5688 C C . PRO A 1 761 ? 6.288 -6.063 40.751 1.00 83.31 761 PRO A C 1
ATOM 5690 O O . PRO A 1 761 ? 6.878 -6.118 39.671 1.00 83.31 761 PRO A O 1
ATOM 5693 N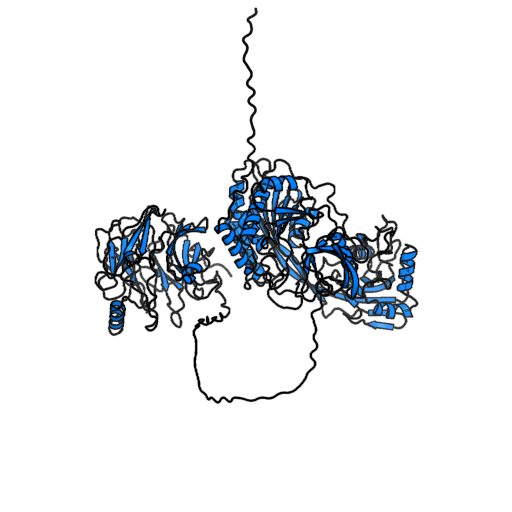 N . ASP A 1 762 ? 6.845 -6.514 41.878 1.00 81.44 762 ASP A N 1
ATOM 5694 C CA . ASP A 1 762 ? 8.148 -7.183 41.901 1.00 81.44 762 ASP A CA 1
ATOM 5695 C C . ASP A 1 762 ? 8.053 -8.607 41.324 1.00 81.44 762 ASP A C 1
ATOM 5697 O O . ASP A 1 762 ? 7.558 -9.540 41.961 1.00 81.44 762 ASP A O 1
ATOM 5701 N N . HIS A 1 763 ? 8.592 -8.785 40.119 1.00 80.50 763 HIS A N 1
ATOM 5702 C CA . HIS A 1 763 ? 8.620 -10.069 39.419 1.00 80.50 763 HIS A CA 1
ATOM 5703 C C . HIS A 1 763 ? 9.705 -11.046 39.910 1.00 80.50 763 HIS A C 1
ATOM 5705 O O . HIS A 1 763 ? 9.819 -12.147 39.365 1.00 80.50 763 HIS A O 1
ATOM 5711 N N . SER A 1 764 ? 10.482 -10.715 40.951 1.00 84.69 764 SER A N 1
ATOM 5712 C CA . SER A 1 764 ? 11.415 -11.665 41.584 1.00 84.69 764 SER A CA 1
ATOM 5713 C C . SER A 1 764 ? 10.709 -12.915 42.138 1.00 84.69 764 SER A C 1
ATOM 5715 O O . SER A 1 764 ? 11.315 -13.981 42.254 1.00 84.69 764 SER A O 1
ATOM 5717 N N . GLN A 1 765 ? 9.402 -12.809 42.401 1.00 80.50 765 GLN A N 1
ATOM 5718 C CA . GLN A 1 765 ? 8.528 -13.887 42.875 1.00 80.50 765 GLN A CA 1
ATOM 5719 C C . GLN A 1 765 ? 7.790 -14.622 41.733 1.00 80.50 765 GLN A C 1
ATOM 5721 O O . GLN A 1 765 ? 6.828 -15.365 41.968 1.00 80.50 765 GLN A O 1
ATOM 5726 N N . GLY A 1 766 ? 8.235 -14.426 40.488 1.00 85.38 766 GLY A N 1
ATOM 5727 C CA . GLY A 1 766 ? 7.636 -14.975 39.271 1.00 85.38 766 GLY A CA 1
ATOM 5728 C C . GLY A 1 766 ? 6.565 -14.068 38.656 1.00 85.38 766 GLY A C 1
ATOM 5729 O O . GLY A 1 766 ? 6.430 -12.898 39.010 1.00 85.38 766 GLY A O 1
ATOM 5730 N N . TYR A 1 767 ? 5.795 -14.613 37.710 1.00 86.69 767 TYR A N 1
ATOM 5731 C CA . TYR A 1 767 ? 4.672 -13.897 37.102 1.00 86.69 767 TYR A CA 1
ATOM 5732 C C . TYR A 1 767 ? 3.511 -13.811 38.103 1.00 86.69 767 TYR A C 1
ATOM 5734 O O . TYR A 1 767 ? 2.989 -14.842 38.538 1.00 86.69 767 TYR A O 1
ATOM 5742 N N . VAL A 1 768 ? 3.175 -12.586 38.504 1.00 91.81 768 VAL A N 1
ATOM 5743 C CA . VAL A 1 768 ? 2.138 -12.235 39.483 1.00 91.81 768 VAL A CA 1
ATOM 5744 C C . VAL A 1 768 ? 1.396 -10.995 38.995 1.00 91.81 768 VAL A C 1
ATOM 5746 O O . VAL A 1 768 ? 1.973 -10.167 38.286 1.00 91.81 768 VAL A O 1
ATOM 5749 N N . TRP A 1 769 ? 0.135 -10.871 39.384 1.00 91.75 769 TRP A N 1
ATOM 5750 C CA . TRP A 1 769 ? -0.700 -9.709 39.118 1.00 91.75 769 TRP A CA 1
ATOM 5751 C C . TRP A 1 769 ? -0.864 -8.863 40.381 1.00 91.75 769 TRP A C 1
ATOM 5753 O O . TRP A 1 769 ? -1.053 -9.437 41.457 1.00 91.75 769 TRP A O 1
ATOM 5763 N N . PRO A 1 770 ? -0.785 -7.526 40.269 1.00 93.75 770 PRO A N 1
ATOM 5764 C CA . PRO A 1 770 ? -1.031 -6.625 41.380 1.00 93.75 770 PRO A CA 1
ATOM 5765 C C . PRO A 1 770 ? -2.532 -6.423 41.605 1.00 93.75 770 PRO A C 1
ATOM 5767 O O . PRO A 1 770 ? -3.273 -6.105 40.677 1.00 93.75 770 PRO A O 1
ATOM 5770 N N . LEU A 1 771 ? -2.955 -6.545 42.858 1.00 94.88 771 LEU A N 1
ATOM 5771 C CA . LEU A 1 771 ? -4.298 -6.247 43.345 1.00 94.88 771 LEU A CA 1
ATOM 5772 C C . LEU A 1 771 ? -4.267 -4.892 44.053 1.00 94.88 771 LEU A C 1
ATOM 5774 O O . LEU A 1 771 ? -4.364 -4.825 45.272 1.00 94.88 771 LEU A O 1
ATOM 5778 N N . TYR A 1 772 ? -4.048 -3.805 43.305 1.00 94.25 772 TYR A N 1
ATOM 5779 C CA . TYR A 1 772 ? -3.865 -2.485 43.919 1.00 94.25 772 TYR A CA 1
ATOM 5780 C C . TYR A 1 772 ? -5.051 -2.133 44.841 1.00 94.25 772 TYR A C 1
ATOM 5782 O O . TYR A 1 772 ? -6.163 -1.994 44.331 1.00 94.25 772 TYR A O 1
ATOM 5790 N N . PRO A 1 773 ? -4.831 -1.913 46.157 1.00 92.38 773 PRO A N 1
ATOM 5791 C CA . PRO A 1 773 ? -5.911 -1.663 47.125 1.00 92.38 773 PRO A CA 1
ATOM 5792 C C . PRO A 1 773 ? -6.638 -0.323 46.969 1.00 92.38 773 PRO A C 1
ATOM 5794 O O . PRO A 1 773 ? -7.421 0.069 47.831 1.00 92.38 773 PRO A O 1
ATOM 5797 N N . SER A 1 774 ? -6.274 0.440 45.941 1.00 92.75 774 SER A N 1
ATOM 5798 C CA . SER A 1 774 ? -6.865 1.724 45.587 1.00 92.75 774 SER A CA 1
ATOM 5799 C C . SER A 1 774 ? -7.753 1.643 44.352 1.00 92.75 774 SER A C 1
ATOM 5801 O O . SER A 1 774 ? -8.248 2.684 43.922 1.00 92.75 774 SER A O 1
ATOM 5803 N N . TYR A 1 775 ? -7.905 0.459 43.748 1.00 95.62 775 TYR A N 1
ATOM 5804 C CA . TYR A 1 775 ? -8.858 0.264 42.666 1.00 95.62 775 TYR A CA 1
ATOM 5805 C C . TYR A 1 775 ? -10.282 0.335 43.208 1.00 95.62 775 TYR A C 1
ATOM 5807 O O . TYR A 1 775 ? -10.700 -0.540 43.957 1.00 95.62 775 TYR A O 1
ATOM 5815 N N . ASP A 1 776 ? -11.010 1.356 42.766 1.00 96.56 776 ASP A N 1
ATOM 5816 C CA . ASP A 1 776 ? -12.455 1.481 42.934 1.00 96.56 776 ASP A CA 1
ATOM 5817 C C . ASP A 1 776 ? -13.143 1.433 41.562 1.00 96.56 776 ASP A C 1
ATOM 5819 O O . ASP A 1 776 ? -12.544 1.772 40.532 1.00 96.56 776 ASP A O 1
ATOM 5823 N N . LEU A 1 777 ? -14.427 1.072 41.549 1.00 97.12 777 LEU A N 1
ATOM 5824 C CA . LEU A 1 777 ? -15.266 1.108 40.352 1.00 97.12 777 LEU A CA 1
ATOM 5825 C C . LEU A 1 777 ? -15.829 2.506 40.117 1.00 97.12 777 LEU A C 1
ATOM 5827 O O . LEU A 1 777 ? -16.372 3.121 41.025 1.00 97.12 777 LEU A O 1
ATOM 5831 N N . TYR A 1 778 ? -15.784 2.982 38.880 1.00 95.62 778 TYR A N 1
ATOM 5832 C CA . TYR A 1 778 ? -16.327 4.271 38.463 1.00 95.62 778 TYR A CA 1
ATOM 5833 C C . TYR A 1 778 ? -17.282 4.068 37.305 1.00 95.62 778 TYR A C 1
ATOM 5835 O O . TYR A 1 778 ? -16.993 3.290 36.399 1.00 95.62 778 TYR A O 1
ATOM 5843 N N . SER A 1 779 ? -18.387 4.812 37.297 1.00 94.38 779 SER A N 1
ATOM 5844 C CA . SER A 1 779 ? -19.270 4.871 36.136 1.00 94.38 779 SER A CA 1
ATOM 5845 C C . SER A 1 779 ? -19.407 6.289 35.610 1.00 94.38 779 SER A C 1
ATOM 5847 O O . SER A 1 779 ? -19.615 7.216 36.390 1.00 94.38 779 SER A O 1
ATOM 5849 N N . ARG A 1 780 ? -19.312 6.433 34.287 1.00 93.19 780 ARG A N 1
ATOM 5850 C CA . ARG A 1 780 ? -19.288 7.711 33.565 1.00 93.19 780 ARG A CA 1
ATOM 5851 C C . ARG A 1 780 ? -20.170 7.643 32.325 1.00 93.19 780 ARG A C 1
ATOM 5853 O O . ARG A 1 780 ? -20.312 6.568 31.748 1.00 93.19 780 ARG A O 1
ATOM 5860 N N . ASN A 1 781 ? -20.710 8.766 31.871 1.00 94.50 781 ASN A N 1
ATOM 5861 C CA . ASN A 1 781 ? -21.353 8.868 30.564 1.00 94.50 781 ASN A CA 1
ATOM 5862 C C . ASN A 1 781 ? -20.371 8.518 29.442 1.00 94.50 781 ASN A C 1
ATOM 5864 O O . ASN A 1 781 ? -19.186 8.866 29.491 1.00 94.50 781 ASN A O 1
ATOM 5868 N N . THR A 1 782 ? -20.873 7.879 28.385 1.00 93.50 782 THR A N 1
ATOM 5869 C CA . THR A 1 782 ? -20.056 7.521 27.225 1.00 93.50 782 THR A CA 1
ATOM 5870 C C . THR A 1 782 ? -19.460 8.751 26.570 1.00 93.50 782 THR A C 1
ATOM 5872 O O . THR A 1 782 ? -18.326 8.669 26.124 1.00 93.50 782 THR A O 1
ATOM 5875 N N . ASP A 1 783 ? -20.126 9.907 26.563 1.00 86.88 783 ASP A N 1
ATOM 5876 C CA . ASP A 1 783 ? -19.586 11.168 26.029 1.00 86.88 783 ASP A CA 1
ATOM 5877 C C . ASP A 1 783 ? -18.497 11.816 26.909 1.00 86.88 783 ASP A C 1
ATOM 5879 O O . ASP A 1 783 ? -17.778 12.706 26.453 1.00 86.88 783 ASP A O 1
ATOM 5883 N N . GLY A 1 784 ? -18.318 11.326 28.137 1.00 86.31 784 GLY A N 1
ATOM 5884 C CA . GLY A 1 784 ? -17.353 11.830 29.104 1.00 86.31 784 GLY A CA 1
ATOM 5885 C C . GLY A 1 784 ? -17.743 13.159 29.763 1.00 86.31 784 GLY A C 1
ATOM 5886 O O . GLY A 1 784 ? -16.874 13.817 30.333 1.00 86.31 784 GLY A O 1
ATOM 5887 N N . SER A 1 785 ? -19.008 13.574 29.687 1.00 87.00 785 SER A N 1
ATOM 5888 C CA . SER A 1 785 ? -19.485 14.883 30.165 1.00 87.00 785 SER A CA 1
ATOM 5889 C C . SER A 1 785 ? -19.513 15.060 31.690 1.00 87.00 785 SER A C 1
ATOM 5891 O O . SER A 1 785 ? -19.537 16.195 32.168 1.00 87.00 785 SER A O 1
ATOM 5893 N N . ASP A 1 786 ? -19.506 13.971 32.453 1.00 89.69 786 ASP A N 1
ATOM 5894 C CA . ASP A 1 786 ? -19.628 13.933 33.911 1.00 89.69 786 ASP A CA 1
ATOM 5895 C C . ASP A 1 786 ? -18.316 13.541 34.611 1.00 89.69 786 ASP A C 1
ATOM 5897 O O . ASP A 1 786 ? -17.485 12.843 34.042 1.00 89.69 786 ASP A O 1
ATOM 5901 N N . ASP A 1 787 ? -18.125 13.987 35.856 1.00 86.38 787 ASP A N 1
ATOM 5902 C CA . ASP A 1 787 ? -17.024 13.537 36.724 1.00 86.38 787 ASP A CA 1
ATOM 5903 C C . ASP A 1 787 ? -17.518 12.356 37.579 1.00 86.38 787 ASP A C 1
ATOM 5905 O O . ASP A 1 787 ? -18.472 12.528 38.350 1.00 86.38 787 ASP A O 1
ATOM 5909 N N . PRO A 1 788 ? -16.944 11.149 37.431 1.00 89.00 788 PRO A N 1
ATOM 5910 C CA . PRO A 1 788 ? -17.499 9.955 38.044 1.00 89.00 788 PRO A CA 1
ATOM 5911 C C . PRO A 1 788 ? -17.096 9.827 39.520 1.00 89.00 788 PRO A C 1
ATOM 5913 O O . PRO A 1 788 ? -15.933 9.989 39.893 1.00 89.00 788 PRO A O 1
ATOM 5916 N N . ALA A 1 789 ? -18.056 9.450 40.362 1.00 87.62 789 ALA A N 1
ATOM 5917 C CA . ALA A 1 789 ? -17.815 9.056 41.750 1.00 87.62 789 ALA A CA 1
ATOM 5918 C C . ALA A 1 789 ? -17.583 7.535 41.854 1.00 87.62 789 ALA A C 1
ATOM 5920 O O . ALA A 1 789 ? -18.113 6.790 41.023 1.00 87.62 789 ALA A O 1
ATOM 5921 N N . PRO A 1 790 ? -16.820 7.061 42.860 1.00 92.12 790 PRO A N 1
ATOM 5922 C CA . PRO A 1 790 ? -16.631 5.632 43.054 1.00 92.12 790 PRO A CA 1
ATOM 5923 C C . PRO A 1 790 ? -17.940 4.963 43.506 1.00 92.12 790 PRO A C 1
ATOM 5925 O O . PRO A 1 790 ? -18.672 5.495 44.345 1.00 92.12 790 PRO A O 1
ATOM 5928 N N . LEU A 1 791 ? -18.225 3.787 42.954 1.00 92.75 791 LEU A N 1
ATOM 5929 C CA . LEU A 1 791 ? -19.376 2.945 43.264 1.00 92.75 791 LEU A CA 1
ATOM 5930 C C . LEU A 1 791 ? -18.984 1.901 44.309 1.00 92.75 791 LEU A C 1
ATOM 5932 O O . LEU A 1 791 ? -18.006 1.185 44.126 1.00 92.75 791 LEU A O 1
ATOM 5936 N N . ALA A 1 792 ? -19.769 1.805 45.386 1.00 87.69 792 ALA A N 1
ATOM 5937 C CA . ALA A 1 792 ? -19.572 0.831 46.466 1.00 87.69 792 ALA A CA 1
ATOM 5938 C C . ALA A 1 792 ? -18.143 0.806 47.063 1.00 87.69 792 ALA A C 1
ATOM 5940 O O . ALA A 1 792 ? -17.672 -0.252 47.476 1.00 87.69 792 ALA A O 1
ATOM 5941 N N . ALA A 1 793 ? -17.489 1.975 47.138 1.00 88.12 793 ALA A N 1
ATOM 5942 C CA . ALA A 1 793 ? -16.098 2.122 47.569 1.00 88.12 793 ALA A CA 1
ATOM 5943 C C . ALA A 1 793 ? -15.804 1.406 48.896 1.00 88.12 793 ALA A C 1
ATOM 5945 O O . ALA A 1 793 ? -16.467 1.642 49.915 1.00 88.12 793 ALA A O 1
ATOM 5946 N N . ALA A 1 794 ? -14.768 0.574 48.892 1.00 88.56 794 ALA A N 1
ATOM 5947 C CA . ALA A 1 794 ? -14.309 -0.171 50.052 1.00 88.56 794 ALA A CA 1
ATOM 5948 C C . ALA A 1 794 ? -12.780 -0.309 50.017 1.00 88.56 794 ALA A C 1
ATOM 5950 O O . ALA A 1 794 ? -12.190 -0.313 48.942 1.00 88.56 794 ALA A O 1
ATOM 5951 N N . PRO A 1 795 ? -12.105 -0.449 51.173 1.00 88.00 795 PRO A N 1
ATOM 5952 C CA . PRO A 1 795 ? -10.685 -0.773 51.174 1.00 88.00 795 PRO A CA 1
ATOM 5953 C C . PRO A 1 795 ? -10.433 -2.104 50.459 1.00 88.00 795 PRO A C 1
ATOM 5955 O O . PRO A 1 795 ? -11.008 -3.124 50.843 1.00 88.00 795 PRO A O 1
ATOM 5958 N N . GLY A 1 796 ? -9.542 -2.100 49.470 1.00 91.88 796 GLY A N 1
ATOM 5959 C CA . GLY A 1 796 ? -9.184 -3.295 48.716 1.00 91.88 796 GLY A CA 1
ATOM 5960 C C . GLY A 1 796 ? -9.207 -3.065 47.212 1.00 91.88 796 GLY A C 1
ATOM 5961 O O . GLY A 1 796 ? -9.125 -1.943 46.729 1.00 91.88 796 GLY A O 1
ATOM 5962 N N . TYR A 1 797 ? -9.248 -4.160 46.472 1.00 96.44 797 TYR A N 1
ATOM 5963 C CA . TYR A 1 797 ? -9.289 -4.172 45.022 1.00 96.44 797 TYR A CA 1
ATOM 5964 C C . TYR A 1 797 ? -10.730 -4.383 44.571 1.00 96.44 797 TYR A C 1
ATOM 5966 O O . TYR A 1 797 ? -11.251 -5.464 44.823 1.00 96.44 797 TYR A O 1
ATOM 5974 N N . ASP A 1 798 ? -11.339 -3.397 43.907 1.00 97.56 798 ASP A N 1
ATOM 5975 C CA . ASP A 1 798 ? -12.629 -3.518 43.221 1.00 97.56 798 ASP A CA 1
ATOM 5976 C C . ASP A 1 798 ? -12.438 -3.293 41.708 1.00 97.56 798 ASP A C 1
ATOM 5978 O O . ASP A 1 798 ? -12.113 -2.189 41.261 1.00 97.56 798 ASP A O 1
ATOM 5982 N N . ALA A 1 799 ? -12.618 -4.342 40.896 1.00 96.75 799 ALA A N 1
ATOM 5983 C CA . ALA A 1 799 ? -12.419 -4.278 39.444 1.00 96.75 799 ALA A CA 1
ATOM 5984 C C . ALA A 1 799 ? -13.220 -5.340 38.672 1.00 96.75 799 ALA A C 1
ATOM 5986 O O . ALA A 1 799 ? -14.076 -6.022 39.234 1.00 96.75 799 ALA A O 1
ATOM 5987 N N . GLU A 1 800 ? -12.930 -5.484 37.371 1.00 96.75 800 GLU A N 1
ATOM 5988 C CA . GLU A 1 800 ? -13.488 -6.543 36.514 1.00 96.75 800 GLU A CA 1
ATOM 5989 C C . GLU A 1 800 ? -15.027 -6.532 36.496 1.00 96.75 800 GLU A C 1
ATOM 5991 O O . GLU A 1 800 ? -15.674 -7.576 36.571 1.00 96.75 800 GLU A O 1
ATOM 5996 N N . ALA A 1 801 ? -15.609 -5.328 36.473 1.00 97.56 801 ALA A N 1
ATOM 5997 C CA . ALA A 1 801 ? -17.047 -5.135 36.557 1.00 97.56 801 ALA A CA 1
ATOM 5998 C C . ALA A 1 801 ? -17.724 -5.241 35.188 1.00 97.56 801 ALA A C 1
ATOM 6000 O O . ALA A 1 801 ? -17.282 -4.623 34.221 1.00 97.56 801 ALA A O 1
ATOM 6001 N N . THR A 1 802 ? -18.841 -5.960 35.132 1.00 97.50 802 THR A N 1
ATOM 6002 C CA . THR A 1 802 ? -19.672 -6.094 33.931 1.00 97.50 802 THR A CA 1
ATOM 6003 C C . THR A 1 802 ? -21.147 -5.888 34.267 1.00 97.50 802 THR A C 1
ATOM 6005 O O . THR A 1 802 ? -21.587 -6.068 35.408 1.00 97.50 802 THR A O 1
ATOM 6008 N N . TRP A 1 803 ? -21.918 -5.467 33.266 1.00 96.31 803 TRP A N 1
ATOM 6009 C CA . TRP A 1 803 ? -23.346 -5.178 33.391 1.00 96.31 803 TRP A CA 1
ATOM 6010 C C . TRP A 1 803 ? -24.178 -6.342 32.858 1.00 96.31 803 TRP A C 1
ATOM 6012 O O . TRP A 1 803 ? -23.828 -6.947 31.845 1.00 96.31 803 TRP A O 1
ATOM 6022 N N . CYS A 1 804 ? -25.306 -6.624 33.505 1.00 96.31 804 CYS A N 1
ATOM 6023 C CA . CYS A 1 804 ? -26.327 -7.505 32.943 1.00 96.31 804 CYS A CA 1
ATOM 6024 C C . CYS A 1 804 ? -26.893 -6.897 31.649 1.00 96.31 804 CYS A C 1
ATOM 6026 O O . CYS A 1 804 ? -27.268 -5.728 31.640 1.00 96.31 804 CYS A O 1
ATOM 6028 N N . HIS A 1 805 ? -27.023 -7.689 30.576 1.00 92.81 805 HIS A N 1
ATOM 6029 C CA . HIS A 1 805 ? -27.557 -7.245 29.275 1.00 92.81 805 HIS A CA 1
ATOM 6030 C C . HIS A 1 805 ? -28.990 -6.692 29.330 1.00 92.81 805 HIS A C 1
ATOM 6032 O O . HIS A 1 805 ? -29.401 -5.952 28.438 1.00 92.81 805 HIS A O 1
ATOM 6038 N N . GLN A 1 806 ? -29.750 -7.038 30.370 1.00 92.88 806 GLN A N 1
ATOM 6039 C CA . GLN A 1 806 ? -31.097 -6.518 30.636 1.00 92.88 806 GLN A CA 1
ATOM 6040 C C . GLN A 1 806 ? -31.111 -5.309 31.592 1.00 92.88 806 GLN A C 1
ATOM 6042 O O . GLN A 1 806 ? -32.187 -4.804 31.912 1.00 92.88 806 GLN A O 1
ATOM 6047 N N . GLY A 1 807 ? -29.944 -4.855 32.053 1.00 91.25 807 GLY A N 1
ATOM 6048 C CA . GLY A 1 807 ? -29.789 -3.793 33.043 1.00 91.25 807 GLY A CA 1
ATOM 6049 C C . GLY A 1 807 ? -30.029 -4.243 34.487 1.00 91.25 807 GLY A C 1
ATOM 6050 O O . GLY A 1 807 ? -30.171 -5.422 34.810 1.00 91.25 807 GLY A O 1
ATOM 6051 N N . GLY A 1 808 ? -30.034 -3.279 35.399 1.00 90.62 808 GLY A N 1
ATOM 6052 C CA . GLY A 1 808 ? -30.398 -3.415 36.808 1.00 90.62 808 GLY A CA 1
ATOM 6053 C C . GLY A 1 808 ? -29.335 -4.020 37.727 1.00 90.62 808 GLY A C 1
ATOM 6054 O O . GLY A 1 808 ? -29.375 -3.757 38.930 1.00 90.62 808 GLY A O 1
ATOM 6055 N N . ARG A 1 809 ? -28.383 -4.810 37.211 1.00 96.44 809 ARG A N 1
ATOM 6056 C CA . ARG A 1 809 ? -27.328 -5.436 38.025 1.00 96.44 809 ARG A CA 1
ATOM 6057 C C . ARG A 1 809 ? -25.946 -5.348 37.395 1.00 96.44 809 ARG A C 1
ATOM 6059 O O . ARG A 1 809 ? -25.775 -5.528 36.193 1.00 96.44 809 ARG A O 1
ATOM 6066 N N . ILE A 1 810 ? -24.963 -5.177 38.272 1.00 98.12 810 ILE A N 1
ATOM 6067 C CA . ILE A 1 810 ? -23.531 -5.261 37.988 1.00 98.12 810 ILE A CA 1
ATOM 6068 C C . ILE A 1 810 ? -22.974 -6.474 38.739 1.00 98.12 810 ILE A C 1
ATOM 6070 O O . ILE A 1 810 ? -23.410 -6.757 39.862 1.00 98.12 810 ILE A O 1
ATOM 6074 N N . VAL A 1 811 ? -22.025 -7.188 38.133 1.00 98.56 811 VAL A N 1
ATOM 6075 C CA . VAL A 1 811 ? -21.165 -8.181 38.797 1.00 98.56 811 VAL A CA 1
ATOM 6076 C C . VAL A 1 811 ? -19.723 -7.704 38.717 1.00 98.56 811 VAL A C 1
ATOM 6078 O O . VAL A 1 811 ? -19.352 -7.073 37.733 1.00 98.56 811 VAL A O 1
ATOM 6081 N N . PHE A 1 812 ? -18.924 -7.943 39.751 1.00 98.50 812 PHE A N 1
ATOM 6082 C CA . PHE A 1 812 ? -17.539 -7.483 39.802 1.00 98.50 812 PHE A CA 1
ATOM 6083 C C . PHE A 1 812 ? -16.701 -8.287 40.798 1.00 98.50 812 PHE A C 1
ATOM 6085 O O . PHE A 1 812 ? -17.239 -9.007 41.641 1.00 98.50 812 PHE A O 1
ATOM 6092 N N . THR A 1 813 ? -15.383 -8.132 40.708 1.00 98.25 813 THR A N 1
ATOM 6093 C CA . THR A 1 813 ? -14.399 -8.792 41.576 1.00 98.25 813 THR A CA 1
ATOM 6094 C C . THR A 1 813 ? -13.995 -7.859 42.707 1.00 98.25 813 THR A C 1
ATOM 6096 O O . THR A 1 813 ? -13.703 -6.690 42.455 1.00 98.25 813 THR A O 1
ATOM 6099 N N . SER A 1 814 ? -13.964 -8.361 43.943 1.00 97.88 814 SER A N 1
ATOM 6100 C CA . SER A 1 814 ? -13.612 -7.570 45.120 1.00 97.88 814 SER A CA 1
ATOM 6101 C C . SER A 1 814 ? -12.794 -8.342 46.148 1.00 97.88 814 SER A C 1
ATOM 6103 O O . SER A 1 814 ? -13.095 -9.500 46.434 1.00 97.88 814 SER A O 1
ATOM 6105 N N . THR A 1 815 ? -11.830 -7.671 46.787 1.00 97.69 815 THR A N 1
ATOM 6106 C CA . THR A 1 815 ? -11.100 -8.208 47.953 1.00 97.69 815 THR A CA 1
ATOM 6107 C C . THR A 1 815 ? -11.607 -7.713 49.307 1.00 97.69 815 THR A C 1
ATOM 6109 O O . THR A 1 815 ? -10.936 -7.907 50.323 1.00 97.69 815 THR A O 1
ATOM 6112 N N . ARG A 1 816 ? -12.771 -7.053 49.361 1.00 95.19 816 ARG A N 1
ATOM 6113 C CA . ARG A 1 816 ? -13.247 -6.343 50.568 1.00 95.19 816 ARG A CA 1
ATOM 6114 C C . ARG A 1 816 ? -13.431 -7.208 51.818 1.00 95.19 816 ARG A C 1
ATOM 6116 O O . ARG A 1 816 ? -13.366 -6.692 52.929 1.00 95.19 816 ARG A O 1
ATOM 6123 N N . ASP A 1 817 ? -13.623 -8.514 51.642 1.00 94.06 817 ASP A N 1
ATOM 6124 C CA . ASP A 1 817 ? -13.763 -9.484 52.737 1.00 94.06 817 ASP A CA 1
ATOM 6125 C C . ASP A 1 817 ? -12.478 -10.304 52.987 1.00 94.06 817 ASP A C 1
ATOM 6127 O O . ASP A 1 817 ? -12.497 -11.307 53.704 1.00 94.06 817 ASP A O 1
ATOM 6131 N N . GLY A 1 818 ? -11.348 -9.883 52.411 1.00 94.19 818 GLY A N 1
ATOM 6132 C CA . GLY A 1 818 ? -10.033 -10.489 52.628 1.00 94.19 818 GLY A CA 1
ATOM 6133 C C . GLY A 1 818 ? -9.692 -11.679 51.727 1.00 94.19 818 GLY A C 1
ATOM 6134 O O . GLY A 1 818 ? -8.613 -12.245 51.891 1.00 94.19 818 GLY A O 1
ATOM 6135 N N . ASP A 1 819 ? -10.572 -12.040 50.792 1.00 97.06 819 ASP A N 1
ATOM 6136 C CA . ASP A 1 819 ? -10.303 -12.965 49.683 1.00 97.06 819 ASP A CA 1
ATOM 6137 C C . ASP A 1 819 ? -10.817 -12.370 48.364 1.00 97.06 819 ASP A C 1
ATOM 6139 O O . ASP A 1 819 ? -11.627 -11.445 48.411 1.00 97.06 819 ASP A O 1
ATOM 6143 N N . ILE A 1 820 ? -10.338 -12.854 47.215 1.00 97.62 820 ILE A N 1
ATOM 6144 C CA . ILE A 1 820 ? -10.727 -12.360 45.882 1.00 97.62 820 ILE A CA 1
ATOM 6145 C C . ILE A 1 820 ? -12.037 -13.030 45.470 1.00 97.62 820 ILE A C 1
ATOM 6147 O O . ILE A 1 820 ? -12.043 -14.187 45.065 1.00 97.62 820 ILE A O 1
ATOM 6151 N N . GLU A 1 821 ? -13.138 -12.298 45.579 1.00 98.19 821 GLU A N 1
ATOM 6152 C CA . GLU A 1 821 ? -14.486 -12.855 45.499 1.00 98.19 821 GLU A CA 1
ATOM 6153 C C . GLU A 1 821 ? -15.359 -12.082 44.507 1.00 98.19 821 GLU A C 1
ATOM 6155 O O . GLU A 1 821 ? -15.171 -10.883 44.284 1.00 98.19 821 GLU A O 1
ATOM 6160 N N . LEU A 1 822 ? -16.383 -12.742 43.968 1.00 98.62 822 LEU A N 1
ATOM 6161 C CA . LEU A 1 822 ? -17.397 -12.110 43.135 1.00 98.62 822 LEU A CA 1
ATOM 6162 C C . LEU A 1 822 ? -18.502 -11.478 43.980 1.00 98.62 822 LEU A C 1
ATOM 6164 O O . LEU A 1 822 ? -19.028 -12.071 44.927 1.00 98.62 822 LEU A O 1
ATOM 6168 N N . TYR A 1 823 ? -18.910 -10.279 43.580 1.00 98.50 823 TYR A N 1
ATOM 6169 C CA . TYR A 1 823 ? -20.017 -9.532 44.162 1.00 98.50 823 TYR A CA 1
ATOM 6170 C C . TYR A 1 823 ? -20.974 -9.074 43.080 1.00 98.50 823 TYR A C 1
ATOM 6172 O O . TYR A 1 823 ? -20.593 -8.879 41.931 1.00 98.50 823 TYR A O 1
ATOM 6180 N N . SER A 1 824 ? -22.218 -8.834 43.477 1.00 98.19 824 SER A N 1
ATOM 6181 C CA . SER A 1 824 ? -23.201 -8.152 42.656 1.00 98.19 824 SER A CA 1
ATOM 6182 C C . SER A 1 824 ? -23.829 -6.983 43.402 1.00 98.19 824 SER A C 1
ATOM 6184 O O . SER A 1 824 ? -24.017 -7.042 44.616 1.00 98.19 824 SER A O 1
ATOM 6186 N N . MET A 1 825 ? -24.172 -5.929 42.670 1.00 97.56 825 MET A N 1
ATOM 6187 C CA . MET A 1 825 ? -24.842 -4.731 43.178 1.00 97.56 825 MET A CA 1
ATOM 6188 C C . MET A 1 825 ? -25.843 -4.191 42.154 1.00 97.56 825 MET A C 1
ATOM 6190 O O . MET A 1 825 ? -25.820 -4.590 40.987 1.00 97.56 825 MET A O 1
ATOM 6194 N N . ALA A 1 826 ? -26.714 -3.290 42.598 1.00 96.31 826 ALA A N 1
ATOM 6195 C CA . ALA A 1 826 ? -27.508 -2.445 41.717 1.00 96.31 826 ALA A CA 1
ATOM 6196 C C . ALA A 1 826 ? -26.626 -1.378 41.037 1.00 96.31 826 ALA A C 1
ATOM 6198 O O . ALA A 1 826 ? -25.512 -1.091 41.476 1.00 96.31 826 ALA A O 1
ATOM 6199 N N . GLU A 1 827 ? -27.136 -0.764 39.971 1.00 93.06 827 GLU A N 1
ATOM 6200 C CA . GLU A 1 827 ? -26.400 0.204 39.136 1.00 93.06 827 GLU A CA 1
ATOM 6201 C C . GLU A 1 827 ? -25.948 1.476 39.875 1.00 93.06 827 GLU A C 1
ATOM 6203 O O . GLU A 1 827 ? -25.007 2.151 39.457 1.00 93.06 827 GLU A O 1
ATOM 6208 N N . ASP A 1 828 ? -26.620 1.814 40.975 1.00 91.19 828 ASP A N 1
ATOM 6209 C CA . ASP A 1 828 ? -26.297 2.948 41.843 1.00 91.19 828 ASP A CA 1
ATOM 6210 C C . ASP A 1 828 ? -25.320 2.586 42.979 1.00 91.19 828 ASP A C 1
ATOM 6212 O O . ASP A 1 828 ? -25.001 3.428 43.819 1.00 91.19 828 ASP A O 1
ATOM 6216 N N . GLY A 1 829 ? -24.836 1.340 43.010 1.00 93.50 829 GLY A N 1
ATOM 6217 C CA . GLY A 1 829 ? -23.957 0.806 44.049 1.00 93.50 829 GLY A CA 1
ATOM 6218 C C . GLY A 1 829 ? -24.683 0.278 45.291 1.00 93.50 829 GLY A C 1
ATOM 6219 O O . GLY A 1 829 ? -24.025 -0.148 46.243 1.00 93.50 829 GLY A O 1
ATOM 6220 N N . SER A 1 830 ? -26.020 0.295 45.316 1.00 94.81 830 SER A N 1
ATOM 6221 C CA . SER A 1 830 ? -26.815 -0.301 46.394 1.00 94.81 830 SER A CA 1
ATOM 6222 C C . SER A 1 830 ? -26.993 -1.819 46.219 1.00 94.81 830 SER A C 1
ATOM 6224 O O . SER A 1 830 ? -26.451 -2.429 45.301 1.00 94.81 830 SER A O 1
ATOM 6226 N N . GLU A 1 831 ? -27.716 -2.466 47.141 1.00 96.12 831 GLU A N 1
ATOM 6227 C CA . GLU A 1 831 ? -28.005 -3.915 47.107 1.00 96.12 831 GLU A CA 1
ATOM 6228 C C . GLU A 1 831 ? -26.773 -4.825 46.950 1.00 96.12 831 GLU A C 1
ATOM 6230 O O . GLU A 1 831 ? -26.826 -5.884 46.314 1.00 96.12 831 GLU A O 1
ATOM 6235 N N . LEU A 1 832 ? -25.655 -4.410 47.547 1.00 96.94 832 LEU A N 1
ATOM 6236 C CA . LEU A 1 832 ? -24.403 -5.144 47.478 1.00 96.94 832 LEU A CA 1
ATOM 6237 C C . LEU A 1 832 ? -24.528 -6.536 48.121 1.00 96.94 832 LEU A C 1
ATOM 6239 O O . LEU A 1 832 ? -24.918 -6.670 49.283 1.00 96.94 832 LEU A O 1
ATOM 6243 N N . ARG A 1 833 ? -24.144 -7.572 47.372 1.00 96.88 833 ARG A N 1
ATOM 6244 C CA . ARG A 1 833 ? -24.197 -8.980 47.776 1.00 96.88 833 ARG A CA 1
ATOM 6245 C C . ARG A 1 833 ? -22.948 -9.725 47.310 1.00 96.88 833 ARG A C 1
ATOM 6247 O O . ARG A 1 833 ? -22.588 -9.644 46.142 1.00 96.88 833 ARG A O 1
ATOM 6254 N N . ARG A 1 834 ? -22.330 -10.496 48.206 1.00 98.06 834 ARG A N 1
ATOM 6255 C CA . ARG A 1 834 ? -21.266 -11.459 47.881 1.00 98.06 834 ARG A CA 1
ATOM 6256 C C . ARG A 1 834 ? -21.858 -12.726 47.257 1.00 98.06 834 ARG A C 1
ATOM 6258 O O . ARG A 1 834 ? -22.888 -13.205 47.740 1.00 98.06 834 ARG A O 1
ATOM 6265 N N . LEU A 1 835 ? -21.229 -13.242 46.203 1.00 98.50 835 LEU A N 1
ATOM 6266 C CA . LEU A 1 835 ? -21.691 -14.408 45.442 1.00 98.50 835 LEU A CA 1
ATOM 6267 C C . LEU A 1 835 ? -20.848 -15.661 45.699 1.00 98.50 835 LEU A C 1
ATOM 6269 O O . LEU A 1 835 ? -21.406 -16.752 45.770 1.00 98.50 835 LEU A O 1
ATOM 6273 N N . THR A 1 836 ? -19.535 -15.513 45.869 1.00 98.44 836 THR A N 1
ATOM 6274 C CA . THR A 1 836 ? -18.597 -16.621 46.113 1.00 98.44 836 THR A CA 1
ATOM 6275 C C . THR A 1 836 ? -18.014 -16.554 47.527 1.00 98.44 836 THR A C 1
ATOM 6277 O O . THR A 1 836 ? -18.061 -15.511 48.183 1.00 98.44 836 THR A O 1
ATOM 6280 N N . PHE A 1 837 ? -17.552 -17.693 48.054 1.00 96.62 837 PHE A N 1
ATOM 6281 C CA . PHE A 1 837 ? -17.094 -17.815 49.449 1.00 96.62 837 PHE A CA 1
ATOM 6282 C C . PHE A 1 837 ? -15.929 -18.798 49.634 1.00 96.62 837 PHE A C 1
ATOM 6284 O O . PHE A 1 837 ? -15.539 -19.085 50.772 1.00 96.62 837 PHE A O 1
ATOM 6291 N N . GLU A 1 838 ? -15.447 -19.407 48.552 1.00 95.00 838 GLU A N 1
ATOM 6292 C CA . GLU A 1 838 ? -14.457 -20.476 48.629 1.00 95.00 838 GLU A CA 1
ATOM 6293 C C . GLU A 1 838 ? -13.047 -19.904 48.490 1.00 95.00 838 GLU A C 1
ATOM 6295 O O . GLU A 1 838 ? -12.821 -19.086 47.609 1.00 95.00 838 GLU A O 1
ATOM 6300 N N . PRO A 1 839 ? -12.066 -20.357 49.297 1.00 95.62 839 PRO A N 1
ATOM 6301 C CA . PRO A 1 839 ? -10.731 -19.791 49.219 1.00 95.62 839 PRO A CA 1
ATOM 6302 C C . PRO A 1 839 ? -10.079 -19.934 47.842 1.00 95.62 839 PRO A C 1
ATOM 6304 O O . PRO A 1 839 ? -9.873 -21.057 47.370 1.00 95.62 839 PRO A O 1
ATOM 6307 N N . GLY A 1 840 ? -9.664 -18.808 47.266 1.00 95.88 840 GLY A N 1
ATOM 6308 C CA . GLY A 1 840 ? -9.032 -18.744 45.953 1.00 95.88 840 GLY A CA 1
ATOM 6309 C C . GLY A 1 840 ? -9.418 -17.489 45.178 1.00 95.88 840 GLY A C 1
ATOM 6310 O O . GLY A 1 840 ? -10.193 -16.667 45.641 1.00 95.88 840 GLY A O 1
ATOM 6311 N N . TYR A 1 841 ? -8.837 -17.336 43.991 1.00 96.88 841 TYR A N 1
ATOM 6312 C CA . TYR A 1 841 ? -9.235 -16.286 43.056 1.00 96.88 841 TYR A CA 1
ATOM 6313 C C . TYR A 1 841 ? -10.598 -16.625 42.448 1.00 96.88 841 TYR A C 1
ATOM 6315 O O . TYR A 1 841 ? -10.673 -17.655 41.786 1.00 96.88 841 TYR A O 1
ATOM 6323 N N . ASP A 1 842 ? -11.603 -15.762 42.599 1.00 97.62 842 ASP A N 1
ATOM 6324 C CA . ASP A 1 842 ? -12.850 -15.739 41.825 1.00 97.62 842 ASP A CA 1
ATOM 6325 C C . ASP A 1 842 ? -13.000 -14.364 41.153 1.00 97.62 842 ASP A C 1
ATOM 6327 O O . ASP A 1 842 ? -13.122 -13.350 41.839 1.00 97.62 842 ASP A O 1
ATOM 6331 N N . GLY A 1 843 ? -12.981 -14.301 39.816 1.00 96.38 843 GLY A N 1
ATOM 6332 C CA . GLY A 1 843 ? -13.025 -13.010 39.121 1.00 96.38 843 GLY A CA 1
ATOM 6333 C C . GLY A 1 843 ? -13.424 -13.059 37.649 1.00 96.38 843 GLY A C 1
ATOM 6334 O O . GLY A 1 843 ? -13.643 -14.127 37.075 1.00 96.38 843 GLY A O 1
ATOM 6335 N N . GLY A 1 844 ? -13.515 -11.882 37.031 1.00 95.94 844 GLY A N 1
ATOM 6336 C CA . GLY A 1 844 ? -13.721 -11.706 35.592 1.00 95.94 844 GLY A CA 1
ATOM 6337 C C . GLY A 1 844 ? -15.065 -12.226 35.104 1.00 95.94 844 GLY A C 1
ATOM 6338 O O . GLY A 1 844 ? -15.106 -12.936 34.100 1.00 95.94 844 GLY A O 1
ATOM 6339 N N . ALA A 1 845 ? -16.134 -11.949 35.853 1.00 98.06 845 ALA A N 1
ATOM 6340 C CA . ALA A 1 845 ? -17.449 -12.514 35.588 1.00 98.06 845 ALA A CA 1
ATOM 6341 C C . ALA A 1 845 ? -18.222 -11.754 34.499 1.00 98.06 845 ALA A C 1
ATOM 6343 O O . ALA A 1 845 ? -18.239 -10.524 34.487 1.00 98.06 845 ALA A O 1
ATOM 6344 N N . PHE A 1 846 ? -18.936 -12.492 33.649 1.00 97.81 846 PHE A N 1
ATOM 6345 C CA . PHE A 1 846 ? -19.858 -11.963 32.640 1.00 97.81 846 PHE A CA 1
ATOM 6346 C C . PHE A 1 846 ? -21.230 -12.612 32.779 1.00 97.81 846 PHE A C 1
ATOM 6348 O O . PHE A 1 846 ? -21.321 -13.815 33.018 1.00 97.81 846 PHE A O 1
ATOM 6355 N N . PHE A 1 847 ? -22.295 -11.832 32.590 1.00 97.56 847 PHE A N 1
ATOM 6356 C CA . PHE A 1 847 ? -23.655 -12.358 32.472 1.00 97.56 847 PHE A CA 1
ATOM 6357 C C . PHE A 1 847 ? -23.880 -13.026 31.114 1.00 97.56 847 PHE A C 1
ATOM 6359 O O . PHE A 1 847 ? -23.309 -12.614 30.102 1.00 97.56 847 PHE A O 1
ATOM 6366 N N . ASN A 1 848 ? -24.749 -14.036 31.083 1.00 95.75 848 ASN A N 1
ATOM 6367 C CA . ASN A 1 848 ? -25.371 -14.466 29.835 1.00 95.75 848 ASN A CA 1
ATOM 6368 C C . ASN A 1 848 ? -26.479 -13.476 29.420 1.00 95.75 848 ASN A C 1
ATOM 6370 O O . ASN A 1 848 ? -26.904 -12.625 30.201 1.00 95.75 848 ASN A O 1
ATOM 6374 N N . THR A 1 849 ? -26.985 -13.600 28.192 1.00 92.38 849 THR A N 1
ATOM 6375 C CA . THR A 1 849 ? -27.914 -12.624 27.591 1.00 92.38 849 THR A CA 1
ATOM 6376 C C . THR A 1 849 ? -29.223 -12.432 28.369 1.00 92.38 849 THR A C 1
ATOM 6378 O O . THR A 1 849 ? -29.802 -11.346 28.340 1.00 92.38 849 THR A O 1
ATOM 6381 N N . ASP A 1 850 ? -29.709 -13.465 29.064 1.00 93.88 850 ASP A N 1
ATOM 6382 C CA . ASP A 1 850 ? -30.918 -13.383 29.896 1.00 93.88 850 ASP A CA 1
ATOM 6383 C C . ASP A 1 850 ? -30.646 -13.057 31.375 1.00 93.88 850 ASP A C 1
ATOM 6385 O O . ASP A 1 850 ? -31.581 -12.985 32.172 1.00 93.88 850 ASP A O 1
ATOM 6389 N N . CYS A 1 851 ? -29.377 -12.839 31.727 1.00 96.00 851 CYS A N 1
ATOM 6390 C CA . CYS A 1 851 ? -28.884 -12.533 33.066 1.00 96.00 851 CYS A CA 1
ATOM 6391 C C . CYS A 1 851 ? -29.242 -13.556 34.153 1.00 96.00 851 CYS A C 1
ATOM 6393 O O . CYS A 1 851 ? -29.218 -13.226 35.342 1.00 96.00 851 CYS A O 1
ATOM 6395 N N . THR A 1 852 ? -29.566 -14.795 33.783 1.00 96.25 852 THR A N 1
ATOM 6396 C CA . THR A 1 852 ? -29.841 -15.864 34.755 1.00 96.25 852 THR A CA 1
ATOM 6397 C C . THR A 1 852 ? -28.572 -16.537 35.261 1.00 96.25 852 THR A C 1
ATOM 6399 O O . THR A 1 852 ? -28.577 -17.110 36.352 1.00 96.25 852 THR A O 1
ATOM 6402 N N . LYS A 1 853 ? -27.475 -16.448 34.502 1.00 97.75 853 LYS A N 1
ATOM 6403 C CA . LYS A 1 853 ? -26.190 -17.075 34.814 1.00 97.75 853 LYS A CA 1
ATOM 6404 C C . LYS A 1 853 ? -25.034 -16.106 34.646 1.00 97.75 853 LYS A C 1
ATOM 6406 O O . LYS A 1 853 ? -25.116 -15.132 33.898 1.00 97.75 853 LYS A O 1
ATOM 6411 N N . ILE A 1 854 ? -23.938 -16.428 35.319 1.00 98.50 854 ILE A N 1
ATOM 6412 C CA . ILE A 1 854 ? -22.642 -15.795 35.105 1.00 98.50 854 ILE A CA 1
ATOM 6413 C C . ILE A 1 854 ? -21.571 -16.843 34.821 1.00 98.50 854 ILE A C 1
ATOM 6415 O O . ILE A 1 854 ? -21.594 -17.938 35.386 1.00 98.50 854 ILE A O 1
ATOM 6419 N N . VAL A 1 855 ? -20.634 -16.490 33.946 1.00 98.44 855 VAL A N 1
ATOM 6420 C CA . VAL A 1 855 ? -19.413 -17.250 33.671 1.00 98.44 855 VAL A CA 1
ATOM 6421 C C . VAL A 1 855 ? -18.228 -16.472 34.211 1.00 98.44 855 VAL A C 1
ATOM 6423 O O . VAL A 1 855 ? -18.205 -15.250 34.105 1.00 98.44 855 VAL A O 1
ATOM 6426 N N . PHE A 1 856 ? -17.269 -17.155 34.821 1.00 98.38 856 PHE A N 1
ATOM 6427 C CA . PHE A 1 856 ? -16.138 -16.525 35.493 1.00 98.38 856 PHE A CA 1
ATOM 6428 C C . PHE A 1 856 ? -14.926 -17.453 35.517 1.00 98.38 856 PHE A C 1
ATOM 6430 O O . PHE A 1 856 ? -15.031 -18.646 35.229 1.00 98.38 856 PHE A O 1
ATOM 6437 N N . ARG A 1 857 ? -13.759 -16.895 35.847 1.00 97.38 857 ARG A N 1
ATOM 6438 C CA . ARG A 1 857 ? -12.536 -17.672 36.078 1.00 97.38 857 ARG A CA 1
ATOM 6439 C C . ARG A 1 857 ? -12.322 -17.853 37.573 1.00 97.38 857 ARG A C 1
ATOM 6441 O O . ARG A 1 857 ? -12.523 -16.912 38.345 1.00 97.38 857 ARG A O 1
ATOM 6448 N N . ALA A 1 858 ? -11.867 -19.034 37.968 1.00 97.00 858 ALA A N 1
ATOM 6449 C CA . ALA A 1 858 ? -11.668 -19.341 39.367 1.00 97.00 858 ALA A CA 1
ATOM 6450 C C . ALA A 1 858 ? -10.506 -20.296 39.644 1.00 97.00 858 ALA A C 1
ATOM 6452 O O . ALA A 1 858 ? -10.135 -21.124 38.817 1.00 97.00 858 ALA A O 1
ATOM 6453 N N . SER A 1 859 ? -9.943 -20.208 40.847 1.00 96.19 859 SER A N 1
ATOM 6454 C CA . SER A 1 859 ? -8.954 -21.158 41.364 1.00 96.19 859 SER A CA 1
ATOM 6455 C C . SER A 1 859 ? -9.418 -21.735 42.696 1.00 96.19 859 SER A C 1
ATOM 6457 O O . SER A 1 859 ? -10.034 -21.045 43.505 1.00 96.19 859 SER A O 1
ATOM 6459 N N . ARG A 1 860 ? -9.093 -23.006 42.949 1.00 95.19 860 ARG A N 1
ATOM 6460 C CA . ARG A 1 860 ? -9.404 -23.699 44.211 1.00 95.19 860 ARG A CA 1
ATOM 6461 C C . ARG A 1 860 ? -8.135 -24.286 44.837 1.00 95.19 860 ARG A C 1
ATOM 6463 O O . ARG A 1 860 ? -7.967 -25.507 44.895 1.00 95.19 860 ARG A O 1
ATOM 6470 N N . PRO A 1 861 ? -7.171 -23.441 45.253 1.00 95.38 861 PRO A N 1
ATOM 6471 C CA . PRO A 1 861 ? -5.900 -23.916 45.775 1.00 95.38 861 PRO A CA 1
ATOM 6472 C C . PRO A 1 861 ? -6.071 -24.658 47.105 1.00 95.38 861 PRO A C 1
ATOM 6474 O O . PRO A 1 861 ? -6.794 -24.242 48.008 1.00 95.38 861 PRO A O 1
ATOM 6477 N N . THR A 1 862 ? -5.312 -25.739 47.268 1.00 94.50 862 THR A N 1
ATOM 6478 C CA . THR A 1 862 ? -5.238 -26.510 48.518 1.00 94.50 862 THR A CA 1
ATOM 6479 C C . THR A 1 862 ? -3.781 -26.686 48.955 1.00 94.50 862 THR A C 1
ATOM 6481 O O . THR A 1 862 ? -2.843 -26.453 48.187 1.00 94.50 862 THR A O 1
ATOM 6484 N N . GLY A 1 863 ? -3.558 -27.046 50.223 1.00 96.19 863 GLY A N 1
ATOM 6485 C CA . GLY A 1 863 ? -2.221 -27.342 50.750 1.00 96.19 863 GLY A CA 1
ATOM 6486 C C . GLY A 1 863 ? -1.196 -26.222 50.513 1.00 96.19 863 GLY A C 1
ATOM 6487 O O . GLY A 1 863 ? -1.437 -25.063 50.848 1.00 96.19 863 GLY A O 1
ATOM 6488 N N . ALA A 1 864 ? -0.038 -26.563 49.936 1.00 94.56 864 ALA A N 1
ATOM 6489 C CA . ALA A 1 864 ? 1.041 -25.605 49.674 1.00 94.56 864 ALA A CA 1
ATOM 6490 C C . ALA A 1 864 ? 0.628 -24.463 48.726 1.00 94.56 864 ALA A C 1
ATOM 6492 O O . ALA A 1 864 ? 1.052 -23.328 48.934 1.00 94.56 864 ALA A O 1
ATOM 6493 N N . ALA A 1 865 ? -0.229 -24.740 47.737 1.00 93.56 865 ALA A N 1
ATOM 6494 C CA . ALA A 1 865 ? -0.735 -23.718 46.823 1.00 93.56 865 ALA A CA 1
ATOM 6495 C C . ALA A 1 865 ? -1.619 -22.698 47.555 1.00 93.56 865 ALA A C 1
ATOM 6497 O O . ALA A 1 865 ? -1.501 -21.503 47.310 1.00 93.56 865 ALA A O 1
ATOM 6498 N N . LEU A 1 866 ? -2.438 -23.145 48.517 1.00 96.19 866 LEU A N 1
ATOM 6499 C CA . LEU A 1 866 ? -3.265 -22.247 49.336 1.00 96.19 866 LEU A CA 1
ATOM 6500 C C . LEU A 1 866 ? -2.411 -21.353 50.243 1.00 96.19 866 LEU A C 1
ATOM 6502 O O . LEU A 1 866 ? -2.738 -20.188 50.466 1.00 96.19 866 LEU A O 1
ATOM 6506 N N . HIS A 1 867 ? -1.304 -21.884 50.767 1.00 95.50 867 HIS A N 1
ATOM 6507 C CA . HIS A 1 867 ? -0.346 -21.086 51.528 1.00 95.50 867 HIS A CA 1
ATOM 6508 C C . HIS A 1 867 ? 0.343 -20.026 50.661 1.00 95.50 867 HIS A C 1
ATOM 6510 O O . HIS A 1 867 ? 0.466 -18.887 51.110 1.00 95.50 867 HIS A O 1
ATOM 6516 N N . ASP A 1 868 ? 0.766 -20.372 49.440 1.00 94.56 868 ASP A N 1
ATOM 6517 C CA . ASP A 1 868 ? 1.361 -19.404 48.507 1.00 94.56 868 ASP A CA 1
ATOM 6518 C C . ASP A 1 868 ? 0.352 -18.328 48.095 1.00 94.56 868 ASP A C 1
ATOM 6520 O O . ASP A 1 868 ? 0.672 -17.143 48.149 1.00 94.56 868 ASP A O 1
ATOM 6524 N N . TYR A 1 869 ? -0.882 -18.736 47.786 1.00 96.31 869 TYR A N 1
ATOM 6525 C CA . TYR A 1 869 ? -1.995 -17.843 47.475 1.00 96.31 869 TYR A CA 1
ATOM 6526 C C . TYR A 1 869 ? -2.225 -16.814 48.588 1.00 96.31 869 TYR A C 1
ATOM 6528 O O . TYR A 1 869 ? -2.124 -15.615 48.350 1.00 96.31 869 TYR A O 1
ATOM 6536 N N . ARG A 1 870 ? -2.422 -17.266 49.835 1.00 96.75 870 ARG A N 1
ATOM 6537 C CA . ARG A 1 870 ? -2.633 -16.373 50.989 1.00 96.75 870 ARG A CA 1
ATOM 6538 C C . ARG A 1 870 ? -1.442 -15.457 51.259 1.00 96.75 870 ARG A C 1
ATOM 6540 O O . ARG A 1 870 ? -1.623 -14.311 51.659 1.00 96.75 870 ARG A O 1
ATOM 6547 N N . ARG A 1 871 ? -0.218 -15.957 51.060 1.00 96.12 871 ARG A N 1
ATOM 6548 C CA . ARG A 1 871 ? 1.008 -15.164 51.206 1.00 96.12 871 ARG A CA 1
ATOM 6549 C C . ARG A 1 871 ? 1.053 -14.039 50.172 1.00 96.12 871 ARG A C 1
ATOM 6551 O O . ARG A 1 871 ? 1.315 -12.904 50.555 1.00 96.12 871 ARG A O 1
ATOM 6558 N N . LEU A 1 872 ? 0.801 -14.342 48.898 1.00 95.56 872 LEU A N 1
ATOM 6559 C CA . LEU A 1 872 ? 0.749 -13.338 47.833 1.00 95.56 872 LEU A CA 1
ATOM 6560 C C . LEU A 1 872 ? -0.380 -12.333 48.082 1.00 95.56 872 LEU A C 1
ATOM 6562 O O . LEU A 1 872 ? -0.125 -11.133 48.045 1.00 95.56 872 LEU A O 1
ATOM 6566 N N . LEU A 1 873 ? -1.571 -12.812 48.448 1.00 96.00 873 LEU A N 1
ATOM 6567 C CA . LEU A 1 873 ? -2.728 -11.962 48.720 1.00 96.00 873 LEU A CA 1
ATOM 6568 C C . LEU A 1 873 ? -2.465 -10.981 49.871 1.00 96.00 873 LEU A C 1
ATOM 6570 O O . LEU A 1 873 ? -2.820 -9.815 49.774 1.00 96.00 873 LEU A O 1
ATOM 6574 N N . SER A 1 874 ? -1.752 -11.406 50.923 1.00 94.88 874 SER A N 1
ATOM 6575 C CA . SER A 1 874 ? -1.343 -10.513 52.024 1.00 94.88 874 SER A CA 1
ATOM 6576 C C . SER A 1 874 ? -0.367 -9.399 51.616 1.00 94.88 874 SER A C 1
ATOM 6578 O O . SER A 1 874 ? -0.053 -8.527 52.421 1.00 94.88 874 SER A O 1
ATOM 6580 N N . SER A 1 875 ? 0.164 -9.469 50.395 1.00 92.88 875 SER A N 1
ATOM 6581 C CA . SER A 1 875 ? 1.029 -8.466 49.771 1.00 92.88 875 SER A CA 1
ATOM 6582 C C . SER A 1 875 ? 0.376 -7.850 48.529 1.00 92.88 875 SER A C 1
ATOM 6584 O O . SER A 1 875 ? 1.099 -7.349 47.673 1.00 92.88 875 SER A O 1
ATOM 6586 N N . ASP A 1 876 ? -0.955 -7.925 48.413 1.00 94.81 876 ASP A N 1
ATOM 6587 C CA . ASP A 1 876 ? -1.734 -7.379 47.297 1.00 94.81 876 ASP A CA 1
ATOM 6588 C C . ASP A 1 876 ? -1.314 -7.956 45.934 1.00 94.81 876 ASP A C 1
ATOM 6590 O O . ASP A 1 876 ? -1.223 -7.258 44.923 1.00 94.81 876 ASP A O 1
ATOM 6594 N N . LEU A 1 877 ? -1.007 -9.256 45.905 1.00 95.12 877 LEU A N 1
ATOM 6595 C CA . LEU A 1 877 ? -0.580 -9.981 44.712 1.00 95.12 877 LEU A CA 1
ATOM 6596 C C . LEU A 1 877 ? -1.383 -11.269 44.537 1.00 95.12 877 LEU A C 1
ATOM 6598 O O . LEU A 1 877 ? -1.781 -11.916 45.502 1.00 95.12 877 LEU A O 1
ATOM 6602 N N . VAL A 1 878 ? -1.514 -11.720 43.293 1.00 94.94 878 VAL A N 1
ATOM 6603 C CA . VAL A 1 878 ? -2.014 -13.063 42.987 1.00 94.94 878 VAL A CA 1
ATOM 6604 C C . VAL A 1 878 ? -1.233 -13.704 41.851 1.00 94.94 878 VAL A C 1
ATOM 6606 O O . VAL A 1 878 ? -0.646 -13.023 41.011 1.00 94.94 878 VAL A O 1
ATOM 6609 N N . ARG A 1 879 ? -1.191 -15.038 41.828 1.00 92.75 879 ARG A N 1
ATOM 6610 C CA . ARG A 1 879 ? -0.574 -15.802 40.746 1.00 92.75 879 ARG A CA 1
ATOM 6611 C C . ARG A 1 879 ? -1.653 -16.366 39.816 1.00 92.75 879 ARG A C 1
ATOM 6613 O O . ARG A 1 879 ? -2.373 -17.270 40.230 1.00 92.75 879 ARG A O 1
ATOM 6620 N N . PRO A 1 880 ? -1.716 -15.922 38.555 1.00 89.62 880 PRO A N 1
ATOM 6621 C CA . PRO A 1 880 ? -2.768 -16.313 37.618 1.00 89.62 880 PRO A CA 1
ATOM 6622 C C . PRO A 1 880 ? -2.413 -17.592 36.837 1.00 89.62 880 PRO A C 1
ATOM 6624 O O . PRO A 1 880 ? -2.662 -17.684 35.644 1.00 89.62 880 PRO A O 1
ATOM 6627 N N . SER A 1 881 ? -1.725 -18.557 37.454 1.00 85.44 881 SER A N 1
ATOM 6628 C CA . SER A 1 881 ? -1.141 -19.692 36.715 1.00 85.44 881 SER A CA 1
ATOM 6629 C C . SER A 1 881 ? -2.044 -20.919 36.601 1.00 85.44 881 SER A C 1
ATOM 6631 O O . SER A 1 881 ? -1.700 -21.826 35.856 1.00 85.44 881 SER A O 1
ATOM 6633 N N . HIS A 1 882 ? -3.125 -20.979 37.378 1.00 91.38 882 HIS A N 1
ATOM 6634 C CA . HIS A 1 882 ? -4.071 -22.093 37.393 1.00 91.38 882 HIS A CA 1
ATOM 6635 C C . HIS A 1 882 ? -5.457 -21.516 37.678 1.00 91.38 882 HIS A C 1
ATOM 6637 O O . HIS A 1 882 ? -5.787 -21.219 38.828 1.00 91.38 882 HIS A O 1
ATOM 6643 N N . LEU A 1 883 ? -6.201 -21.269 36.606 1.00 95.25 883 LEU A N 1
ATOM 6644 C CA . LEU A 1 883 ? -7.511 -20.633 36.627 1.00 95.25 883 LEU A CA 1
ATOM 6645 C C . LEU A 1 883 ? -8.405 -21.393 35.662 1.00 95.25 883 LEU A C 1
ATOM 6647 O O . LEU A 1 883 ? -8.114 -21.455 34.472 1.00 95.25 883 LEU A O 1
ATOM 6651 N N . GLU A 1 884 ? -9.470 -21.959 36.201 1.00 96.06 884 GLU A N 1
ATOM 6652 C CA . GLU A 1 884 ? -10.448 -22.757 35.479 1.00 96.06 884 GLU A CA 1
ATOM 6653 C C . GLU A 1 884 ? -11.708 -21.930 35.216 1.00 96.06 884 GLU A C 1
ATOM 6655 O O . GLU A 1 884 ? -11.989 -20.959 35.923 1.00 96.06 884 GLU A O 1
ATOM 6660 N N . ILE A 1 885 ? -12.477 -22.301 34.198 1.00 97.75 885 ILE A N 1
ATOM 6661 C CA . ILE A 1 885 ? -13.724 -21.628 33.842 1.00 97.75 885 ILE A CA 1
ATOM 6662 C C . ILE A 1 885 ? -14.879 -22.259 34.615 1.00 97.75 885 ILE A C 1
ATOM 6664 O O . ILE A 1 885 ? -15.035 -23.479 34.639 1.00 97.75 885 ILE A O 1
ATOM 6668 N N . TYR A 1 886 ? -15.702 -21.421 35.234 1.00 97.56 886 TYR A N 1
ATOM 6669 C CA . TYR A 1 886 ? -16.887 -21.812 35.988 1.00 97.56 886 TYR A CA 1
ATOM 6670 C C . TYR A 1 886 ? -18.117 -21.096 35.450 1.00 97.56 886 TYR A C 1
ATOM 6672 O O . TYR A 1 886 ? -18.042 -19.967 34.967 1.00 97.56 886 TYR A O 1
ATOM 6680 N N . VAL A 1 887 ? -19.265 -21.744 35.602 1.00 97.88 887 VAL A N 1
ATOM 6681 C CA . VAL A 1 887 ? -20.585 -21.154 35.401 1.00 97.88 887 VAL A CA 1
ATOM 6682 C C . VAL A 1 887 ? -21.408 -21.324 36.672 1.00 97.88 887 VAL A C 1
ATOM 6684 O O . VAL A 1 887 ? -21.336 -22.358 37.335 1.00 97.88 887 VAL A O 1
ATOM 6687 N N . MET A 1 888 ? -22.194 -20.317 37.032 1.00 97.94 888 MET A N 1
ATOM 6688 C CA . MET A 1 888 ? -23.142 -20.406 38.142 1.00 97.94 888 MET A CA 1
ATOM 6689 C C . MET A 1 888 ? -24.383 -19.562 37.868 1.00 97.94 888 MET A C 1
ATOM 6691 O O . MET A 1 888 ? -24.414 -18.779 36.917 1.00 97.94 888 MET A O 1
ATOM 6695 N N . ASP A 1 889 ? -25.419 -19.727 38.682 1.00 98.31 889 ASP A N 1
ATOM 6696 C CA . ASP A 1 889 ? -26.580 -18.845 38.635 1.00 98.31 889 ASP A CA 1
ATOM 6697 C C . ASP A 1 889 ? -26.176 -17.435 39.086 1.00 98.31 889 ASP A C 1
ATOM 6699 O O . ASP A 1 889 ? -25.322 -17.254 39.956 1.00 98.31 889 ASP A O 1
ATOM 6703 N N . ALA A 1 890 ? -26.792 -16.410 38.500 1.00 97.19 890 ALA A N 1
ATOM 6704 C CA . ALA A 1 890 ? -26.437 -15.009 38.734 1.00 97.19 890 ALA A CA 1
ATOM 6705 C C . ALA A 1 890 ? -26.587 -14.554 40.203 1.00 97.19 890 ALA A C 1
ATOM 6707 O O . ALA A 1 890 ? -26.061 -13.511 40.592 1.00 97.19 890 ALA A O 1
ATOM 6708 N N . ASP A 1 891 ? -27.293 -15.325 41.034 1.00 95.88 891 ASP A N 1
ATOM 6709 C CA . ASP A 1 891 ? -27.445 -15.089 42.470 1.00 95.88 891 ASP A CA 1
ATOM 6710 C C . ASP A 1 891 ? -26.394 -15.810 43.343 1.00 95.88 891 ASP A C 1
ATOM 6712 O O . ASP A 1 891 ? -26.446 -15.703 44.574 1.00 95.88 891 ASP A O 1
ATOM 6716 N N . GLY A 1 892 ? -25.435 -16.504 42.722 1.00 96.69 892 GLY A N 1
ATOM 6717 C CA . GLY A 1 892 ? -24.382 -17.291 43.371 1.00 96.69 892 GLY A CA 1
ATOM 6718 C C . GLY A 1 892 ? -24.739 -18.767 43.591 1.00 96.69 892 GLY A C 1
ATOM 6719 O O . GLY A 1 892 ? -23.963 -19.501 44.201 1.00 96.69 892 GLY A O 1
ATOM 6720 N N . GLY A 1 893 ? -25.915 -19.217 43.144 1.00 97.06 893 GLY A N 1
ATOM 6721 C CA . GLY A 1 893 ? -26.335 -20.613 43.241 1.00 97.06 893 GLY A CA 1
ATOM 6722 C C . GLY A 1 893 ? -25.657 -21.539 42.225 1.00 97.06 893 GLY A C 1
ATOM 6723 O O . GLY A 1 893 ? -25.249 -21.125 41.147 1.00 97.06 893 GLY A O 1
ATOM 6724 N N . ASN A 1 894 ? -25.592 -22.832 42.556 1.00 96.75 894 ASN A N 1
ATOM 6725 C CA . ASN A 1 894 ? -25.247 -23.926 41.632 1.00 96.75 894 ASN A CA 1
ATOM 6726 C C . ASN A 1 894 ? -23.939 -23.749 40.818 1.00 96.75 894 ASN A C 1
ATOM 6728 O O . ASN A 1 894 ? -23.958 -23.921 39.594 1.00 96.75 894 ASN A O 1
ATOM 6732 N N . PRO A 1 895 ? -22.793 -23.443 41.458 1.00 96.06 895 PRO A N 1
ATOM 6733 C CA . PRO A 1 895 ? -21.526 -23.331 40.747 1.00 96.06 895 PRO A CA 1
ATOM 6734 C C . PRO A 1 895 ? -21.104 -24.669 40.135 1.00 96.06 895 PRO A C 1
ATOM 6736 O O . PRO A 1 895 ? -21.121 -25.708 40.795 1.00 96.06 895 PRO A O 1
ATOM 6739 N N . THR A 1 896 ? -20.715 -24.628 38.863 1.00 95.12 896 THR A N 1
ATOM 6740 C CA . THR A 1 896 ? -20.276 -25.777 38.068 1.00 95.12 896 THR A CA 1
ATOM 6741 C C . THR A 1 896 ? -18.995 -25.422 37.323 1.00 95.12 896 THR A C 1
ATOM 6743 O O . THR A 1 896 ? -18.904 -24.373 36.688 1.00 95.12 896 THR A O 1
ATOM 6746 N N . THR A 1 897 ? -18.003 -26.301 37.396 1.00 95.62 897 THR A N 1
ATOM 6747 C CA . THR A 1 897 ? -16.733 -26.160 36.681 1.00 95.62 897 THR A CA 1
ATOM 6748 C C . THR A 1 897 ? -16.873 -26.647 35.235 1.00 95.62 897 THR A C 1
ATOM 6750 O O . THR A 1 897 ? -17.388 -27.742 35.013 1.00 95.62 897 THR A O 1
ATOM 6753 N N . LEU A 1 898 ? -16.404 -25.863 34.260 1.00 95.75 898 LEU A N 1
ATOM 6754 C CA . LEU A 1 898 ? -16.393 -26.211 32.830 1.00 95.75 898 LEU A CA 1
ATOM 6755 C C . LEU A 1 898 ? -15.033 -26.740 32.346 1.00 95.75 898 LEU A C 1
ATOM 6757 O O . LEU A 1 898 ? -14.990 -27.486 31.370 1.00 95.75 898 LEU A O 1
ATOM 6761 N N . THR A 1 899 ? -13.933 -26.381 33.013 1.00 95.06 899 THR A N 1
ATOM 6762 C CA . THR A 1 899 ? -12.571 -26.837 32.679 1.00 95.06 899 THR A CA 1
ATOM 6763 C C . THR A 1 899 ? -11.841 -27.358 33.924 1.00 95.06 899 THR A C 1
ATOM 6765 O O . THR A 1 899 ? -12.054 -26.857 35.021 1.00 95.06 899 THR A O 1
ATOM 6768 N N . ASP A 1 900 ? -11.013 -28.394 33.783 1.00 92.31 900 ASP A N 1
ATOM 6769 C CA . ASP A 1 900 ? -10.215 -28.969 34.885 1.00 92.31 900 ASP A CA 1
ATOM 6770 C C . ASP A 1 900 ? -8.935 -29.591 34.312 1.00 92.31 900 ASP A C 1
ATOM 6772 O O . ASP A 1 900 ? -8.774 -30.812 34.233 1.00 92.31 900 ASP A O 1
ATOM 6776 N N . ASP A 1 901 ? -8.064 -28.747 33.766 1.00 90.56 901 ASP A N 1
ATOM 6777 C CA . ASP A 1 901 ? -6.859 -29.184 33.059 1.00 90.56 901 ASP A CA 1
ATOM 6778 C C . ASP A 1 901 ? -5.557 -28.592 33.602 1.00 90.56 901 ASP A C 1
ATOM 6780 O O . ASP A 1 901 ? -4.471 -28.927 33.113 1.00 90.56 901 ASP A O 1
ATOM 6784 N N . GLY A 1 902 ? -5.641 -27.772 34.650 1.00 89.12 902 GLY A N 1
ATOM 6785 C CA . GLY A 1 902 ? -4.485 -27.153 35.275 1.00 89.12 902 GLY A CA 1
ATOM 6786 C C . GLY A 1 902 ? -3.923 -25.968 34.499 1.00 89.12 902 GLY A C 1
ATOM 6787 O O . GLY A 1 902 ? -2.844 -25.483 34.857 1.00 89.12 902 GLY A O 1
ATOM 6788 N N . ALA A 1 903 ? -4.597 -25.526 33.434 1.00 93.75 903 ALA A N 1
ATOM 6789 C CA . ALA A 1 903 ? -4.179 -24.394 32.628 1.00 93.75 903 ALA A CA 1
ATOM 6790 C C . ALA A 1 903 ? -4.490 -23.056 33.317 1.00 93.75 903 ALA A C 1
ATOM 6792 O O . ALA A 1 903 ? -5.225 -22.944 34.301 1.00 93.75 903 ALA A O 1
ATOM 6793 N N . ALA A 1 904 ? -3.905 -21.998 32.770 1.00 94.38 904 ALA A N 1
ATOM 6794 C CA . ALA A 1 904 ? -4.343 -20.642 33.026 1.00 94.38 904 ALA A CA 1
ATOM 6795 C C . ALA A 1 904 ? -5.386 -20.281 31.965 1.00 94.38 904 ALA A C 1
ATOM 6797 O O . ALA A 1 904 ? -5.034 -20.156 30.790 1.00 94.38 904 ALA A O 1
ATOM 6798 N N . SER A 1 905 ? -6.643 -20.123 32.376 1.00 95.81 905 SER A N 1
ATOM 6799 C CA . SER A 1 905 ? -7.749 -19.747 31.496 1.00 95.81 905 SER A CA 1
ATOM 6800 C C . SER A 1 905 ? -8.359 -18.401 31.908 1.00 95.81 905 SER A C 1
ATOM 6802 O O . SER A 1 905 ? -8.550 -18.116 33.093 1.00 95.81 905 SER A O 1
ATOM 6804 N N . PHE A 1 906 ? -8.640 -17.536 30.928 1.00 92.12 906 PHE A N 1
ATOM 6805 C CA . PHE A 1 906 ? -9.026 -16.138 31.146 1.00 92.12 906 PHE A CA 1
ATOM 6806 C C . PHE A 1 906 ? -10.088 -15.631 30.175 1.00 92.12 906 PHE A C 1
ATOM 6808 O O . PHE A 1 906 ? -10.226 -16.141 29.066 1.00 92.12 906 PHE A O 1
ATOM 6815 N N . GLY A 1 907 ? -10.762 -14.546 30.578 1.00 94.94 907 GLY A N 1
ATOM 6816 C CA . GLY A 1 907 ? -11.718 -13.808 29.753 1.00 94.94 907 GLY A CA 1
ATOM 6817 C C . GLY A 1 907 ? -12.834 -14.690 29.200 1.00 94.94 907 GLY A C 1
ATOM 6818 O O . GLY A 1 907 ? -12.999 -14.701 27.982 1.00 94.94 907 GLY A O 1
ATOM 6819 N N . PRO A 1 908 ? -13.534 -15.481 30.038 1.00 97.44 908 PRO A N 1
ATOM 6820 C CA . PRO A 1 908 ? -14.646 -16.269 29.543 1.00 97.44 908 PRO A CA 1
ATOM 6821 C C . PRO A 1 908 ? -15.803 -15.356 29.141 1.00 97.44 908 PRO A C 1
ATOM 6823 O O . PRO A 1 908 ? -16.126 -14.408 29.851 1.00 97.44 908 PRO A O 1
ATOM 6826 N N . TYR A 1 909 ? -16.458 -15.670 28.034 1.00 97.81 909 TYR A N 1
ATOM 6827 C CA . TYR A 1 909 ? -17.624 -14.941 27.561 1.00 97.81 909 TYR A CA 1
ATOM 6828 C C . TYR A 1 909 ? -18.638 -15.911 26.955 1.00 97.81 909 TYR A C 1
ATOM 6830 O O . TYR A 1 909 ? -18.264 -16.857 26.258 1.00 97.81 909 TYR A O 1
ATOM 6838 N N . PHE A 1 910 ? -19.926 -15.696 27.220 1.00 97.56 910 PHE A N 1
ATOM 6839 C CA . PHE A 1 910 ? -20.978 -16.530 26.642 1.00 97.56 910 PHE A CA 1
ATOM 6840 C C . PHE A 1 910 ? -21.099 -16.292 25.137 1.00 97.56 910 PHE A C 1
ATOM 6842 O O . PHE A 1 910 ? -21.131 -15.152 24.669 1.00 97.56 910 PHE A O 1
ATOM 6849 N N . HIS A 1 911 ? -21.247 -17.368 24.372 1.00 95.56 911 HIS A N 1
ATOM 6850 C CA . HIS A 1 911 ? -21.749 -17.254 23.012 1.00 95.56 911 HIS A CA 1
ATOM 6851 C C . HIS A 1 911 ? -23.220 -16.785 23.046 1.00 95.56 911 HIS A C 1
ATOM 6853 O O . HIS A 1 911 ? -23.977 -17.261 23.898 1.00 95.56 911 HIS A O 1
ATOM 6859 N N . PRO A 1 912 ? -23.679 -15.903 22.134 1.00 91.50 912 PRO A N 1
ATOM 6860 C CA . PRO A 1 912 ? -25.065 -15.423 22.127 1.00 91.50 912 PRO A CA 1
ATOM 6861 C C . PRO A 1 912 ? -26.138 -16.503 21.928 1.00 91.50 912 PRO A C 1
ATOM 6863 O O . PRO A 1 912 ? -27.314 -16.229 22.160 1.00 91.50 912 PRO A O 1
ATOM 6866 N N . SER A 1 913 ? -25.768 -17.731 21.534 1.00 89.38 913 SER A N 1
ATOM 6867 C CA . SER A 1 913 ? -26.693 -18.878 21.575 1.00 89.38 913 SER A CA 1
ATOM 6868 C C . SER A 1 913 ? -27.125 -19.244 22.997 1.00 89.38 913 SER A C 1
ATOM 6870 O O . SER A 1 913 ? -28.212 -19.785 23.170 1.00 89.38 913 SER A O 1
ATOM 6872 N N . GLY A 1 914 ? -26.294 -18.947 24.001 1.00 89.06 914 GLY A N 1
ATOM 6873 C CA . GLY A 1 914 ? -26.517 -19.294 25.402 1.00 89.06 914 GLY A CA 1
ATOM 6874 C C . GLY A 1 914 ? -26.017 -20.680 25.815 1.00 89.06 914 GLY A C 1
ATOM 6875 O O . GLY A 1 914 ? -26.090 -20.990 26.999 1.00 89.06 914 GLY A O 1
ATOM 6876 N N . ASP A 1 915 ? -25.478 -21.479 24.889 1.00 92.38 915 ASP A N 1
ATOM 6877 C CA . ASP A 1 915 ? -25.123 -22.888 25.138 1.00 92.38 915 ASP A CA 1
ATOM 6878 C C . ASP A 1 915 ? -23.611 -23.138 25.277 1.00 92.38 915 ASP A C 1
ATOM 6880 O O . ASP A 1 915 ? -23.188 -24.222 25.686 1.00 92.38 915 ASP A O 1
ATOM 6884 N N . GLU A 1 916 ? -22.782 -22.146 24.950 1.00 96.00 916 GLU A N 1
ATOM 6885 C CA . GLU A 1 916 ? -21.324 -22.277 24.874 1.00 96.00 916 GLU A CA 1
ATOM 6886 C C . GLU A 1 916 ? -20.611 -21.061 25.473 1.00 96.00 916 GLU A C 1
ATOM 6888 O O . GLU A 1 916 ? -21.164 -19.961 25.568 1.00 96.00 916 GLU A O 1
ATOM 6893 N N . VAL A 1 917 ? -19.356 -21.264 25.863 1.00 97.94 917 VAL A N 1
ATOM 6894 C CA . VAL A 1 917 ? -18.459 -20.237 26.396 1.00 97.94 917 VAL A CA 1
ATOM 6895 C C . VAL A 1 917 ? -17.175 -20.234 25.584 1.00 97.94 917 VAL A C 1
ATOM 6897 O O . VAL A 1 917 ? -16.543 -21.278 25.430 1.00 97.94 917 VAL A O 1
ATOM 6900 N N . ILE A 1 918 ? -16.758 -19.054 25.124 1.00 98.44 918 ILE A N 1
ATOM 6901 C CA . ILE A 1 918 ? -15.422 -18.824 24.572 1.00 98.44 918 ILE A CA 1
ATOM 6902 C C . ILE A 1 918 ? -14.498 -18.270 25.657 1.00 98.44 918 ILE A C 1
ATOM 6904 O O . ILE A 1 918 ? -14.927 -17.485 26.497 1.00 98.44 918 ILE A O 1
ATOM 6908 N N . TYR A 1 919 ? -13.233 -18.672 25.660 1.00 98.19 919 TYR A N 1
ATOM 6909 C CA . TYR A 1 919 ? -12.237 -18.234 26.635 1.00 98.19 919 TYR A CA 1
ATOM 6910 C C . TYR A 1 919 ? -10.821 -18.340 26.057 1.00 98.19 919 TYR A C 1
ATOM 6912 O O . TYR A 1 919 ? -10.590 -19.016 25.061 1.00 98.19 919 TYR A O 1
ATOM 6920 N N . SER A 1 920 ? -9.855 -17.663 26.672 1.00 97.81 920 SER A N 1
ATOM 6921 C CA . SER A 1 920 ? -8.428 -17.791 26.351 1.00 97.81 920 SER A CA 1
ATOM 6922 C C . SER A 1 920 ? -7.773 -18.806 27.275 1.00 97.81 920 SER A C 1
ATOM 6924 O O . SER A 1 920 ? -8.066 -18.795 28.469 1.00 97.81 920 SER A O 1
ATOM 6926 N N . SER A 1 921 ? -6.879 -19.658 26.774 1.00 97.31 921 SER A N 1
ATOM 6927 C CA . SER A 1 921 ? -6.166 -20.628 27.609 1.00 97.31 921 SER A CA 1
ATOM 6928 C C . SER A 1 921 ? -4.787 -20.979 27.066 1.00 97.31 921 SER A C 1
ATOM 6930 O O . SER A 1 921 ? -4.575 -21.022 25.854 1.00 97.31 921 SER A O 1
ATOM 6932 N N . ASN A 1 922 ? -3.857 -21.297 27.970 1.00 95.50 922 ASN A N 1
ATOM 6933 C CA . ASN A 1 922 ? -2.565 -21.893 27.622 1.00 95.50 922 ASN A CA 1
ATOM 6934 C C . ASN A 1 922 ? -2.571 -23.431 27.621 1.00 95.50 922 ASN A C 1
ATOM 6936 O O . ASN A 1 922 ? -1.504 -24.060 27.644 1.00 95.50 922 ASN A O 1
ATOM 6940 N N . ARG A 1 923 ? -3.758 -24.053 27.575 1.00 93.75 923 ARG A N 1
ATOM 6941 C CA . ARG A 1 923 ? -3.923 -25.500 27.386 1.00 93.75 923 ARG A CA 1
ATOM 6942 C C . ARG A 1 923 ? -3.067 -25.987 26.211 1.00 93.75 923 ARG A C 1
ATOM 6944 O O . ARG A 1 923 ? -3.121 -25.456 25.105 1.00 93.75 923 ARG A O 1
ATOM 6951 N N . GLY A 1 924 ? -2.264 -27.024 26.459 1.00 84.62 924 GLY A N 1
ATOM 6952 C CA . GLY A 1 924 ? -1.390 -27.637 25.449 1.00 84.62 924 GLY A CA 1
ATOM 6953 C C . GLY A 1 924 ? -0.090 -26.877 25.145 1.00 84.62 924 GLY A C 1
ATOM 6954 O O . GLY A 1 924 ? 0.653 -27.295 24.259 1.00 84.62 924 GLY A O 1
ATOM 6955 N N . SER A 1 925 ? 0.213 -25.793 25.867 1.00 86.12 925 SER A N 1
ATOM 6956 C CA . SER A 1 925 ? 1.433 -24.998 25.690 1.00 86.12 925 SER A CA 1
ATOM 6957 C C . SER A 1 925 ? 2.648 -25.614 26.397 1.00 86.12 925 SER A C 1
ATOM 6959 O O . SER A 1 925 ? 2.676 -25.733 27.626 1.00 86.12 925 SER A O 1
ATOM 6961 N N . GLU A 1 926 ? 3.713 -25.939 25.654 1.00 73.56 926 GLU A N 1
ATOM 6962 C CA . GLU A 1 926 ? 5.001 -26.334 26.242 1.00 73.56 926 GLU A CA 1
ATOM 6963 C C . GLU A 1 926 ? 5.679 -25.116 26.902 1.00 73.56 926 GLU A C 1
ATOM 6965 O O . GLU A 1 926 ? 6.336 -24.303 26.256 1.00 73.56 926 GLU A O 1
ATOM 6970 N N . GLY A 1 927 ? 5.500 -24.970 28.219 1.00 71.06 927 GLY A N 1
ATOM 6971 C CA . GLY A 1 927 ? 6.050 -23.856 29.004 1.00 71.06 927 GLY A CA 1
ATOM 6972 C C . GLY A 1 927 ? 5.061 -22.724 29.312 1.00 71.06 927 GLY A C 1
ATOM 6973 O O . GLY A 1 927 ? 5.470 -21.730 29.915 1.00 71.06 927 GLY A O 1
ATOM 6974 N N . GLY A 1 928 ? 3.783 -22.876 28.939 1.00 77.81 928 GLY A N 1
ATOM 6975 C CA . GLY A 1 928 ? 2.664 -22.058 29.430 1.00 77.81 928 GLY A CA 1
ATOM 6976 C C . GLY A 1 928 ? 2.594 -20.615 28.921 1.00 77.81 928 GLY A C 1
ATOM 6977 O O . GLY A 1 928 ? 1.920 -19.798 29.546 1.00 77.81 928 GLY A O 1
ATOM 6978 N N . ARG A 1 929 ? 3.317 -20.278 27.844 1.00 81.50 929 ARG A N 1
ATOM 6979 C CA . ARG A 1 929 ? 3.392 -18.910 27.284 1.00 81.50 929 ARG A CA 1
ATOM 6980 C C . ARG A 1 929 ? 2.535 -18.683 26.045 1.00 81.50 929 ARG A C 1
ATOM 6982 O O . ARG A 1 929 ? 2.262 -17.532 25.730 1.00 81.50 929 ARG A O 1
ATOM 6989 N N . GLU A 1 930 ? 2.165 -19.757 25.360 1.00 91.00 930 GLU A N 1
ATOM 6990 C CA . GLU A 1 930 ? 1.250 -19.703 24.217 1.00 91.00 930 GLU A CA 1
ATOM 6991 C C . GLU A 1 930 ? -0.188 -19.717 24.727 1.00 91.00 930 GLU A C 1
ATOM 6993 O O . GLU A 1 930 ? -0.527 -20.611 25.503 1.00 91.00 930 GLU A O 1
ATOM 6998 N N . PHE A 1 931 ? -0.992 -18.747 24.301 1.00 95.56 931 PHE A N 1
ATOM 6999 C CA . PHE A 1 931 ? -2.415 -18.649 24.613 1.00 95.56 931 PHE A CA 1
ATOM 7000 C C . PHE A 1 931 ? -3.225 -18.619 23.330 1.00 95.56 931 PHE A C 1
ATOM 7002 O O . PHE A 1 931 ? -2.943 -17.818 22.441 1.00 95.56 931 PHE A O 1
ATOM 7009 N N . ASP A 1 932 ? -4.263 -19.441 23.286 1.00 97.19 932 ASP A N 1
ATOM 7010 C CA . ASP A 1 932 ? -5.214 -19.504 22.186 1.00 97.19 932 ASP A CA 1
ATOM 7011 C C . ASP A 1 932 ? -6.641 -19.362 22.714 1.00 97.19 932 ASP A C 1
ATOM 7013 O O . ASP A 1 932 ? -6.906 -19.565 23.902 1.00 97.19 932 ASP A O 1
ATOM 7017 N N . LEU A 1 933 ? -7.570 -19.040 21.820 1.00 98.25 933 LEU A N 1
ATOM 7018 C CA . LEU A 1 933 ? -8.992 -19.050 22.124 1.00 98.25 933 LEU A CA 1
ATOM 7019 C C . LEU A 1 933 ? -9.541 -20.472 22.019 1.00 98.25 933 LEU A C 1
ATOM 7021 O O . LEU A 1 933 ? -9.242 -21.192 21.064 1.00 98.25 933 LEU A O 1
ATOM 7025 N N . TYR A 1 934 ? -10.380 -20.842 22.976 1.00 98.12 934 TYR A N 1
ATOM 7026 C CA . TYR A 1 934 ? -11.081 -22.113 23.055 1.00 98.12 934 TYR A CA 1
ATOM 7027 C C . TYR A 1 934 ? -12.567 -21.886 23.301 1.00 98.12 934 TYR A C 1
ATOM 7029 O O . TYR A 1 934 ? -12.947 -20.889 23.911 1.00 98.12 934 TYR A O 1
ATOM 7037 N N . MET A 1 935 ? -13.398 -22.818 22.848 1.00 96.94 935 MET A N 1
ATOM 7038 C CA . MET A 1 935 ? -14.838 -22.814 23.076 1.00 96.94 935 MET A CA 1
ATOM 7039 C C . MET A 1 935 ? -15.276 -24.133 23.716 1.00 96.94 935 MET A C 1
ATOM 7041 O O . MET A 1 935 ? -14.787 -25.196 23.339 1.00 96.94 935 MET A O 1
ATOM 7045 N N . VAL A 1 936 ? -16.162 -24.072 24.709 1.00 96.56 936 VAL A N 1
ATOM 7046 C CA . VAL A 1 936 ? -16.672 -25.244 25.437 1.00 96.56 936 VAL A CA 1
ATOM 7047 C C . VAL A 1 936 ? -18.176 -25.121 25.673 1.00 96.56 936 VAL A C 1
ATOM 7049 O O . VAL A 1 936 ? -18.679 -24.036 25.966 1.00 96.56 936 VAL A O 1
ATOM 7052 N N . ALA A 1 937 ? -18.894 -26.237 25.563 1.00 95.75 937 ALA A N 1
ATOM 7053 C CA . ALA A 1 937 ? -20.320 -26.302 25.859 1.00 95.75 937 ALA A CA 1
ATOM 7054 C C . ALA A 1 937 ? -20.596 -26.189 27.366 1.00 95.75 937 ALA A C 1
ATOM 7056 O O . ALA A 1 937 ? -19.830 -26.696 28.189 1.00 95.75 937 ALA A O 1
ATOM 7057 N N . LEU A 1 938 ? -21.731 -25.592 27.739 1.00 94.19 938 LEU A N 1
ATOM 7058 C CA . LEU A 1 938 ? -22.155 -25.481 29.142 1.00 94.19 938 LEU A CA 1
ATOM 7059 C C . LEU A 1 938 ? -22.461 -26.830 29.799 1.00 94.19 938 LEU A C 1
ATOM 7061 O O . LEU A 1 938 ? -22.341 -26.961 31.015 1.00 94.19 938 LEU A O 1
ATOM 7065 N N . GLU A 1 939 ? -22.832 -27.840 29.012 1.00 90.25 939 GLU A N 1
ATOM 7066 C CA . GLU A 1 939 ? -22.991 -29.218 29.496 1.00 90.25 939 GLU A CA 1
ATOM 7067 C C . GLU A 1 939 ? -21.638 -29.907 29.783 1.00 90.25 939 GLU A C 1
ATOM 7069 O O . GLU A 1 939 ? -21.605 -31.025 30.301 1.00 90.25 939 GLU A O 1
ATOM 7074 N N . GLY A 1 940 ? -20.523 -29.236 29.473 1.00 84.50 940 GLY A N 1
ATOM 7075 C CA . GLY A 1 940 ? -19.169 -29.773 29.519 1.00 84.50 940 GLY A CA 1
ATOM 7076 C C . GLY A 1 940 ? -18.781 -30.508 28.233 1.00 84.50 940 GLY A C 1
ATOM 7077 O O . GLY A 1 940 ? -19.562 -30.645 27.292 1.00 84.50 940 GLY A O 1
ATOM 7078 N N . GLY A 1 941 ? -17.540 -30.989 28.180 1.00 89.38 941 GLY A N 1
ATOM 7079 C CA . GLY A 1 941 ? -16.986 -31.689 27.021 1.00 89.38 941 GLY A CA 1
ATOM 7080 C C . GLY A 1 941 ? -15.537 -31.301 26.753 1.00 89.38 941 GLY A C 1
ATOM 7081 O O . GLY A 1 941 ? -14.944 -30.534 27.506 1.00 89.38 941 GLY A O 1
ATOM 7082 N N . GLU A 1 942 ? -14.959 -31.845 25.681 1.00 92.50 942 GLU A N 1
ATOM 7083 C CA . GLU A 1 942 ? -13.635 -31.412 25.225 1.00 92.50 942 GLU A CA 1
ATOM 7084 C C . GLU A 1 942 ? -13.742 -30.040 24.542 1.00 92.50 942 GLU A C 1
ATOM 7086 O O . GLU A 1 942 ? -14.500 -29.923 23.575 1.00 92.50 942 GLU A O 1
ATOM 7091 N N . PRO A 1 943 ? -12.985 -29.023 24.993 1.00 95.56 943 PRO A N 1
ATOM 7092 C CA . PRO A 1 943 ? -12.991 -27.710 24.360 1.00 95.56 943 PRO A CA 1
ATOM 7093 C C . PRO A 1 943 ? -12.437 -27.743 22.931 1.00 95.56 943 PRO A C 1
ATOM 7095 O O . PRO A 1 943 ? -11.402 -28.361 22.657 1.00 95.56 943 PRO A O 1
ATOM 7098 N N . GLU A 1 944 ? -13.082 -27.017 22.023 1.00 95.62 944 GLU A N 1
ATOM 7099 C CA . GLU A 1 944 ? -12.581 -26.767 20.675 1.00 95.62 944 GLU A CA 1
ATOM 7100 C C . GLU A 1 944 ? -11.583 -25.607 20.680 1.00 95.62 944 GLU A C 1
ATOM 7102 O O . GLU A 1 944 ? -11.830 -24.571 21.288 1.00 95.62 944 GLU A O 1
ATOM 7107 N N . ARG A 1 945 ? -10.460 -25.748 19.969 1.00 96.56 945 ARG A N 1
ATOM 7108 C CA . ARG A 1 945 ? -9.503 -24.654 19.759 1.00 96.56 945 ARG A CA 1
ATOM 7109 C C . ARG A 1 945 ? -9.920 -23.798 18.563 1.00 96.56 945 ARG A C 1
ATOM 7111 O O . ARG A 1 945 ? -9.987 -24.301 17.445 1.00 96.56 945 ARG A O 1
ATOM 7118 N N . ILE A 1 946 ? -10.107 -22.504 18.795 1.00 97.44 946 ILE A N 1
ATOM 7119 C CA . ILE A 1 946 ? -10.585 -21.527 17.812 1.00 97.44 946 ILE A CA 1
ATOM 7120 C C . ILE A 1 946 ? -9.428 -20.823 17.095 1.00 97.44 946 ILE A C 1
ATOM 7122 O O . ILE A 1 946 ? -9.449 -20.711 15.866 1.00 97.44 946 ILE A O 1
ATOM 7126 N N . THR A 1 947 ? -8.408 -20.368 17.832 1.00 96.38 947 THR A N 1
ATOM 7127 C CA . THR A 1 947 ? -7.240 -19.685 17.248 1.00 96.38 947 THR A CA 1
ATOM 7128 C C . THR A 1 947 ? -5.986 -20.547 17.246 1.00 96.38 947 THR A C 1
ATOM 7130 O O . THR A 1 947 ? -5.874 -21.525 17.982 1.00 96.38 947 THR A O 1
ATOM 7133 N N . PHE A 1 948 ? -5.056 -20.234 16.342 1.00 92.81 948 PHE A N 1
ATOM 7134 C CA . PHE A 1 948 ? -3.830 -21.017 16.144 1.00 92.81 948 PHE A CA 1
ATOM 7135 C C . PHE A 1 948 ? -2.590 -20.152 15.882 1.00 92.81 948 PHE A C 1
ATOM 7137 O O . PHE A 1 948 ? -1.539 -20.682 15.505 1.00 92.81 948 PHE A O 1
ATOM 7144 N N . ALA A 1 949 ? -2.708 -18.829 16.003 1.00 87.69 949 ALA A N 1
ATOM 7145 C CA . ALA A 1 949 ? -1.573 -17.936 15.836 1.00 87.69 949 ALA A CA 1
ATOM 7146 C C . ALA A 1 949 ? -0.618 -18.070 17.029 1.00 87.69 949 ALA A C 1
ATOM 7148 O O . ALA A 1 949 ? -1.044 -18.185 18.170 1.00 87.69 949 ALA A O 1
ATOM 7149 N N . ALA A 1 950 ? 0.688 -18.043 16.763 1.00 87.31 950 ALA A N 1
ATOM 7150 C CA . ALA A 1 950 ? 1.680 -18.106 17.831 1.00 87.31 950 ALA A CA 1
ATOM 7151 C C . ALA A 1 950 ? 1.656 -16.835 18.700 1.00 87.31 950 ALA A C 1
ATOM 7153 O O . ALA A 1 950 ? 1.456 -15.725 18.196 1.00 87.31 950 ALA A O 1
ATOM 7154 N N . GLY A 1 951 ? 1.967 -16.996 19.982 1.00 90.62 951 GLY A N 1
ATOM 7155 C CA . GLY A 1 951 ? 2.010 -15.943 20.984 1.00 90.62 951 GLY A CA 1
ATOM 7156 C C . GLY A 1 951 ? 0.778 -15.961 21.880 1.00 90.62 951 GLY A C 1
ATOM 7157 O O . GLY A 1 951 ? 0.533 -16.924 22.598 1.00 90.62 951 GLY A O 1
ATOM 7158 N N . PHE A 1 952 ? 0.049 -14.853 21.898 1.00 93.44 952 PHE A N 1
ATOM 7159 C CA . PHE A 1 952 ? -1.097 -14.655 22.773 1.00 93.44 952 PHE A CA 1
ATOM 7160 C C . PHE A 1 952 ? -2.310 -14.262 21.940 1.00 93.44 952 PHE A C 1
ATOM 7162 O O . PHE A 1 952 ? -2.240 -13.268 21.219 1.00 93.44 952 PHE A O 1
ATOM 7169 N N . ASP A 1 953 ? -3.397 -15.016 22.073 1.00 95.94 953 ASP A N 1
ATOM 7170 C CA . ASP A 1 953 ? -4.758 -14.629 21.722 1.00 95.94 953 ASP A CA 1
ATOM 7171 C C . ASP A 1 953 ? -5.614 -14.652 22.997 1.00 95.94 953 ASP A C 1
ATOM 7173 O O . ASP A 1 953 ? -5.700 -15.673 23.686 1.00 95.94 953 ASP A O 1
ATOM 7177 N N . GLY A 1 954 ? -6.264 -13.538 23.329 1.00 95.81 954 GLY A N 1
ATOM 7178 C CA . GLY A 1 954 ? -7.053 -13.451 24.551 1.00 95.81 954 GLY A CA 1
ATOM 7179 C C . GLY A 1 954 ? -8.120 -12.370 24.567 1.00 95.81 954 GLY A C 1
ATOM 7180 O O . GLY A 1 954 ? -8.259 -11.594 23.627 1.00 95.81 954 GLY A O 1
ATOM 7181 N N . PHE A 1 955 ? -8.875 -12.344 25.666 1.00 95.50 955 PHE A N 1
ATOM 7182 C CA . PHE A 1 955 ? -10.008 -11.437 25.897 1.00 95.50 955 PHE A CA 1
ATOM 7183 C C . PHE A 1 955 ? -11.080 -11.487 24.786 1.00 95.50 955 PHE A C 1
ATOM 7185 O O . PHE A 1 955 ? -11.388 -10.449 24.198 1.00 95.50 955 PHE A O 1
ATOM 7192 N N . PRO A 1 956 ? -11.603 -12.681 24.440 1.00 97.94 956 PRO A N 1
ATOM 7193 C CA . PRO A 1 956 ? -12.613 -12.810 23.399 1.00 97.94 956 PRO A CA 1
ATOM 7194 C C . PRO A 1 956 ? -13.973 -12.252 23.838 1.00 97.94 956 PRO A C 1
ATOM 7196 O O . PRO A 1 956 ? -14.399 -12.459 24.972 1.00 97.94 956 PRO A O 1
ATOM 7199 N N . MET A 1 957 ? -14.698 -11.627 22.912 1.00 97.19 957 MET A N 1
ATOM 7200 C CA . MET A 1 957 ? -16.112 -11.289 23.093 1.00 97.19 957 MET A CA 1
ATOM 7201 C C . MET A 1 957 ? -16.864 -11.385 21.765 1.00 97.19 957 MET A C 1
ATOM 7203 O O . MET A 1 957 ? -16.372 -10.951 20.720 1.00 97.19 957 MET A O 1
ATOM 7207 N N . PHE A 1 958 ? -18.082 -11.920 21.806 1.00 97.75 958 PHE A N 1
ATOM 7208 C CA . PHE A 1 958 ? -18.992 -11.895 20.664 1.00 97.75 958 PHE A CA 1
ATOM 7209 C C . PHE A 1 958 ? -19.736 -10.563 20.565 1.00 97.75 958 PHE A C 1
ATOM 7211 O O . PHE A 1 958 ? -20.107 -9.969 21.580 1.00 97.75 958 PHE A O 1
ATOM 7218 N N . SER A 1 959 ? -20.004 -10.120 19.336 1.00 96.38 959 SER A N 1
ATOM 7219 C CA . SER A 1 959 ? -20.936 -9.021 19.090 1.00 96.38 959 SER A CA 1
ATOM 7220 C C . SER A 1 959 ? -22.341 -9.372 19.593 1.00 96.38 959 SER A C 1
ATOM 7222 O O . SER A 1 959 ? -22.689 -10.555 19.664 1.00 96.38 959 SER A O 1
ATOM 7224 N N . PRO A 1 960 ? -23.185 -8.373 19.912 1.00 93.69 960 PRO A N 1
ATOM 7225 C CA . PRO A 1 960 ? -24.525 -8.620 20.452 1.00 93.69 960 PRO A CA 1
ATOM 7226 C C . PRO A 1 960 ? -25.405 -9.492 19.545 1.00 93.69 960 PRO A C 1
ATOM 7228 O O . PRO A 1 960 ? -26.254 -10.239 20.022 1.00 93.69 960 PRO A O 1
ATOM 7231 N N . ASP A 1 961 ? -25.182 -9.420 18.231 1.00 92.50 961 ASP A N 1
ATOM 7232 C CA . ASP A 1 961 ? -25.878 -10.212 17.217 1.00 92.50 961 ASP A CA 1
ATOM 7233 C C . ASP A 1 961 ? -25.228 -11.582 16.926 1.00 92.50 961 ASP A C 1
ATOM 7235 O O . ASP A 1 961 ? -25.727 -12.322 16.077 1.00 92.50 961 ASP A O 1
ATOM 7239 N N . GLY A 1 962 ? -24.113 -11.911 17.591 1.00 93.56 962 GLY A N 1
ATOM 7240 C CA . GLY A 1 962 ? -23.352 -13.154 17.424 1.00 93.56 962 GLY A CA 1
ATOM 7241 C C . GLY A 1 962 ? -22.608 -13.297 16.099 1.00 93.56 962 GLY A C 1
ATOM 7242 O O . GLY A 1 962 ? -22.070 -14.361 15.813 1.00 93.56 962 GLY A O 1
ATOM 7243 N N . ARG A 1 963 ? -22.561 -12.252 15.266 1.00 94.12 963 ARG A N 1
ATOM 7244 C CA . ARG A 1 963 ? -21.958 -12.337 13.926 1.00 94.12 963 ARG A CA 1
ATOM 7245 C C . ARG A 1 963 ? -20.474 -12.042 13.884 1.00 94.12 963 ARG A C 1
ATOM 7247 O O . ARG A 1 963 ? -19.848 -12.331 12.868 1.00 94.12 963 ARG A O 1
ATOM 7254 N N . SER A 1 964 ? -19.921 -11.443 14.930 1.00 96.00 964 SER A N 1
ATOM 7255 C CA . SER A 1 964 ? -18.523 -11.032 14.970 1.00 96.00 964 SER A CA 1
ATOM 7256 C C . SER A 1 964 ? -17.861 -11.438 16.277 1.00 96.00 964 SER A C 1
ATOM 7258 O O . SER A 1 964 ? -18.506 -11.488 17.323 1.00 96.00 964 SER A O 1
ATOM 7260 N N . LEU A 1 965 ? -16.553 -11.669 16.217 1.00 98.31 965 LEU A N 1
ATOM 7261 C CA . LEU A 1 965 ? -15.699 -11.911 17.375 1.00 98.31 965 LEU A CA 1
ATOM 7262 C C . LEU A 1 965 ? -14.608 -10.837 17.437 1.00 98.31 965 LEU A C 1
ATOM 7264 O O . LEU A 1 965 ? -13.900 -10.623 16.450 1.00 98.31 965 LEU A O 1
ATOM 7268 N N . ILE A 1 966 ? -14.459 -10.191 18.595 1.00 98.38 966 ILE A N 1
ATOM 7269 C CA . ILE A 1 966 ? -13.330 -9.310 18.924 1.00 98.38 966 ILE A CA 1
ATOM 7270 C C . ILE A 1 966 ? -12.390 -10.032 19.893 1.00 98.38 966 ILE A C 1
ATOM 7272 O O . ILE A 1 966 ? -12.851 -10.718 20.803 1.00 98.38 966 ILE A O 1
ATOM 7276 N N . TRP A 1 967 ? -11.077 -9.900 19.698 1.00 98.25 967 TRP A N 1
ATOM 7277 C CA . TRP A 1 967 ? -10.068 -10.404 20.635 1.00 98.25 967 TRP A CA 1
ATOM 7278 C C . TRP A 1 967 ? -8.767 -9.594 20.562 1.00 98.25 967 TRP A C 1
ATOM 7280 O O . TRP A 1 967 ? -8.498 -8.896 19.582 1.00 98.25 967 TRP A O 1
ATOM 7290 N N . GLY A 1 968 ? -7.942 -9.683 21.603 1.00 97.00 968 GLY A N 1
ATOM 7291 C CA . GLY A 1 968 ? -6.569 -9.181 21.612 1.00 97.00 968 GLY A CA 1
ATOM 7292 C C . GLY A 1 968 ? -5.590 -10.251 21.130 1.00 97.00 968 GLY A C 1
ATOM 7293 O O . GLY A 1 968 ? -5.676 -11.397 21.562 1.00 97.00 968 GLY A O 1
ATOM 7294 N N . SER A 1 969 ? -4.642 -9.895 20.264 1.00 95.31 969 SER A N 1
ATOM 7295 C CA . SER A 1 969 ? -3.655 -10.826 19.717 1.00 95.31 969 SER A CA 1
ATOM 7296 C C . SER A 1 969 ? -2.257 -10.234 19.582 1.00 95.31 969 SER A C 1
ATOM 7298 O O . SER A 1 969 ? -2.077 -9.031 19.395 1.00 95.31 969 SER A O 1
ATOM 7300 N N . ASN A 1 970 ? -1.248 -11.101 19.645 1.00 92.75 970 ASN A N 1
ATOM 7301 C CA . ASN A 1 970 ? 0.146 -10.797 19.307 1.00 92.75 970 ASN A CA 1
ATOM 7302 C C . ASN A 1 970 ? 0.479 -11.087 17.829 1.00 92.75 970 ASN A C 1
ATOM 7304 O O . ASN A 1 970 ? 1.625 -10.907 17.396 1.00 92.75 970 ASN A O 1
ATOM 7308 N N . ARG A 1 971 ? -0.500 -11.552 17.040 1.00 86.94 971 ARG A N 1
ATOM 7309 C CA . ARG A 1 971 ? -0.323 -11.75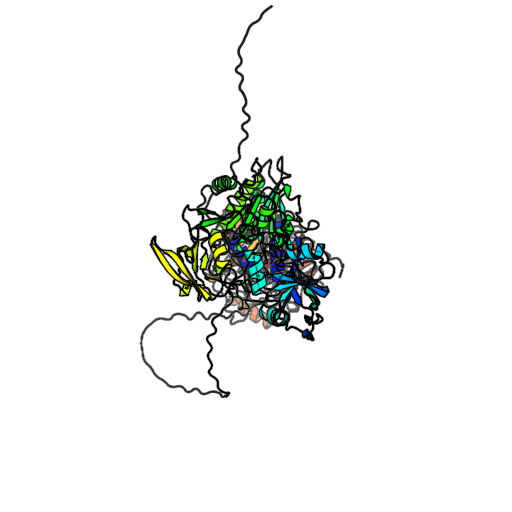3 15.598 1.00 86.94 971 ARG A CA 1
ATOM 7310 C C . ARG A 1 971 ? -0.034 -10.418 14.914 1.00 86.94 971 ARG A C 1
ATOM 7312 O O . ARG A 1 971 ? -0.545 -9.378 15.316 1.00 86.94 971 ARG A O 1
ATOM 7319 N N . ASN A 1 972 ? 0.785 -10.455 13.865 1.00 80.62 972 ASN A N 1
ATOM 7320 C CA . ASN A 1 972 ? 1.127 -9.278 13.062 1.00 80.62 972 ASN A CA 1
ATOM 7321 C C . ASN A 1 972 ? 1.721 -8.077 13.844 1.00 80.62 972 ASN A C 1
ATOM 7323 O O . ASN A 1 972 ? 1.639 -6.940 13.385 1.00 80.62 972 ASN A O 1
ATOM 7327 N N . ASN A 1 973 ? 2.323 -8.309 15.014 1.00 76.06 973 ASN A N 1
ATOM 7328 C CA . ASN A 1 973 ? 2.972 -7.245 15.780 1.00 76.06 973 ASN A CA 1
ATOM 7329 C C . ASN A 1 973 ? 4.226 -6.698 15.093 1.00 76.06 973 ASN A C 1
ATOM 7331 O O . ASN A 1 973 ? 5.012 -7.451 14.515 1.00 76.06 973 ASN A O 1
ATOM 7335 N N . GLU A 1 974 ? 4.449 -5.397 15.265 1.00 66.81 974 GLU A N 1
ATOM 7336 C CA . GLU A 1 974 ? 5.683 -4.720 14.868 1.00 66.81 974 GLU A CA 1
ATOM 7337 C C . GLU A 1 974 ? 6.785 -4.941 15.915 1.00 66.81 974 GLU A C 1
ATOM 7339 O O . GLU A 1 974 ? 7.914 -5.290 15.568 1.00 66.81 974 GLU A O 1
ATOM 7344 N N . LEU A 1 975 ? 6.451 -4.810 17.208 1.00 72.12 975 LEU A N 1
ATOM 7345 C CA . LEU A 1 975 ? 7.378 -5.058 18.311 1.00 72.12 975 LEU A CA 1
ATOM 7346 C C . LEU A 1 975 ? 6.959 -6.269 19.148 1.00 72.12 975 LEU A C 1
ATOM 7348 O O . LEU A 1 975 ? 5.784 -6.580 19.351 1.00 72.12 975 LEU A O 1
ATOM 7352 N N . ARG A 1 976 ? 7.957 -6.969 19.691 1.00 76.75 976 ARG A N 1
ATOM 7353 C CA . ARG A 1 976 ? 7.717 -8.093 20.599 1.00 76.75 976 ARG A CA 1
ATOM 7354 C C . ARG A 1 976 ? 7.004 -7.607 21.866 1.00 76.75 976 ARG A C 1
ATOM 7356 O O . ARG A 1 976 ? 7.493 -6.697 22.529 1.00 76.75 976 ARG A O 1
ATOM 7363 N N . GLY A 1 977 ? 5.936 -8.303 22.253 1.00 73.88 977 GLY A N 1
ATOM 7364 C CA . GLY A 1 977 ? 5.195 -8.043 23.492 1.00 73.88 977 GLY A CA 1
ATOM 7365 C C . GLY A 1 977 ? 4.058 -7.033 23.349 1.00 73.88 977 GLY A C 1
ATOM 7366 O O . GLY A 1 977 ? 3.392 -6.750 24.337 1.00 73.88 977 GLY A O 1
ATOM 7367 N N . GLU A 1 978 ? 3.816 -6.508 22.148 1.00 88.50 978 GLU A N 1
ATOM 7368 C CA . GLU A 1 978 ? 2.607 -5.730 21.875 1.00 88.50 978 GLU A CA 1
ATOM 7369 C C . GLU A 1 978 ? 1.372 -6.627 21.861 1.00 88.50 978 GLU A C 1
ATOM 7371 O O . GLU A 1 978 ? 1.472 -7.827 21.626 1.00 88.50 978 GLU A O 1
ATOM 7376 N N . THR A 1 979 ? 0.198 -6.060 22.099 1.00 93.50 979 THR A N 1
ATOM 7377 C CA . THR A 1 979 ? -1.075 -6.766 21.900 1.00 93.50 979 THR A CA 1
ATOM 7378 C C . THR A 1 979 ? -2.009 -5.827 21.164 1.00 93.50 979 THR A C 1
ATOM 7380 O O . THR A 1 979 ? -2.149 -4.673 21.565 1.00 93.50 979 THR A O 1
ATOM 7383 N N . ASN A 1 980 ? -2.605 -6.292 20.069 1.00 94.50 980 ASN A N 1
ATOM 7384 C CA . ASN A 1 980 ? -3.480 -5.510 19.202 1.00 94.50 980 ASN A CA 1
ATOM 7385 C C . ASN A 1 980 ? -4.875 -6.128 19.126 1.00 94.50 980 ASN A C 1
ATOM 7387 O O . ASN A 1 980 ? -5.020 -7.334 19.286 1.00 94.50 980 ASN A O 1
ATOM 7391 N N . LEU A 1 981 ? -5.894 -5.315 18.862 1.00 96.62 981 LEU A N 1
ATOM 7392 C CA . LEU A 1 981 ? -7.273 -5.777 18.732 1.00 96.62 981 LEU A CA 1
ATOM 7393 C C . LEU A 1 981 ? -7.554 -6.273 17.313 1.00 96.62 981 LEU A C 1
ATOM 7395 O O . LEU A 1 981 ? -7.184 -5.614 16.337 1.00 96.62 981 LEU A O 1
ATOM 7399 N N . PHE A 1 982 ? -8.247 -7.401 17.207 1.00 95.81 982 PHE A N 1
ATOM 7400 C CA . PHE A 1 982 ? -8.662 -8.026 15.956 1.00 95.81 982 PHE A CA 1
ATOM 7401 C C . PHE A 1 982 ? -10.158 -8.316 15.973 1.00 95.81 982 PHE A C 1
ATOM 7403 O O . PHE A 1 982 ? -10.680 -8.843 16.948 1.00 95.81 982 PHE A O 1
ATOM 7410 N N . LEU A 1 983 ? -10.828 -7.984 14.875 1.00 94.44 983 LEU A N 1
ATOM 7411 C CA . LEU A 1 983 ? -12.245 -8.229 14.639 1.00 94.44 983 LEU A CA 1
ATOM 7412 C C . LEU A 1 983 ? -12.394 -9.201 13.471 1.00 94.44 983 LEU A C 1
ATOM 7414 O O . LEU A 1 983 ? -11.761 -9.006 12.434 1.00 94.44 983 LEU A O 1
ATOM 7418 N N . ALA A 1 984 ? -13.235 -10.217 13.607 1.00 91.88 984 ALA A N 1
ATOM 7419 C CA . ALA A 1 984 ? -13.539 -11.156 12.532 1.00 91.88 984 ALA A CA 1
ATOM 7420 C C . ALA A 1 984 ? -15.038 -11.424 12.442 1.00 91.88 984 ALA A C 1
ATOM 7422 O O . ALA A 1 984 ? -15.728 -11.410 13.459 1.00 91.88 984 ALA A O 1
ATOM 7423 N N . ASP A 1 985 ? -15.504 -11.741 11.237 1.00 90.50 985 ASP A N 1
ATOM 7424 C CA . ASP A 1 985 ? -16.818 -12.341 11.039 1.00 90.50 985 ASP A CA 1
ATOM 7425 C C . ASP A 1 985 ? -16.781 -13.778 11.580 1.00 90.50 985 ASP A C 1
ATOM 7427 O O . ASP A 1 985 ? -15.886 -14.561 11.232 1.00 90.50 985 ASP A O 1
ATOM 7431 N N . TRP A 1 986 ? -17.759 -14.123 12.411 1.00 95.06 986 TRP A N 1
ATOM 7432 C CA . TRP A 1 986 ? -17.909 -15.434 13.030 1.00 95.06 986 TRP A CA 1
ATOM 7433 C C . TRP A 1 986 ? -18.688 -16.408 12.137 1.00 95.06 986 TRP A C 1
ATOM 7435 O O . TRP A 1 986 ? -19.588 -16.027 11.383 1.00 95.06 986 TRP A O 1
ATOM 7445 N N . VAL A 1 987 ? -18.336 -17.692 12.217 1.00 91.94 987 VAL A N 1
ATOM 7446 C CA . VAL A 1 987 ? -18.988 -18.781 11.483 1.00 91.94 987 VAL A CA 1
ATOM 7447 C C . VAL A 1 987 ? -19.287 -19.926 12.444 1.00 91.94 987 VAL A C 1
ATOM 7449 O O . VAL A 1 987 ? -18.372 -20.655 12.791 1.00 91.94 987 VAL A O 1
ATOM 7452 N N . ASP A 1 988 ? -20.550 -20.156 12.805 1.00 84.12 988 ASP A N 1
ATOM 7453 C CA . ASP A 1 988 ? -20.923 -21.221 13.759 1.00 84.12 988 ASP A CA 1
ATOM 7454 C C . ASP A 1 988 ? -20.590 -22.638 13.261 1.00 84.12 988 ASP A C 1
ATOM 7456 O O . ASP A 1 988 ? -20.096 -23.479 14.001 1.00 84.12 988 ASP A O 1
ATOM 7460 N N . ALA A 1 989 ? -20.845 -22.912 11.978 1.00 80.25 989 ALA A N 1
ATOM 7461 C CA . ALA A 1 989 ? -20.654 -24.230 11.373 1.00 80.25 989 ALA A CA 1
ATOM 7462 C C . ALA A 1 989 ? -19.766 -24.127 10.121 1.00 80.25 989 ALA A C 1
ATOM 7464 O O . ALA A 1 989 ? -20.276 -23.954 9.004 1.00 80.25 989 ALA A O 1
ATOM 7465 N N . PRO A 1 990 ? -18.431 -24.214 10.259 1.00 67.69 990 PRO A N 1
ATOM 7466 C CA . PRO A 1 990 ? -17.526 -24.191 9.120 1.00 67.69 990 PRO A CA 1
ATOM 7467 C C . PRO A 1 990 ? -17.744 -25.441 8.254 1.00 67.69 990 PRO A C 1
ATOM 7469 O O . PRO A 1 990 ? -17.322 -26.550 8.572 1.00 67.69 990 PRO A O 1
ATOM 7472 N N . GLY A 1 991 ? -18.455 -25.273 7.137 1.00 45.81 991 GLY A N 1
ATOM 7473 C CA . GLY A 1 991 ? -18.763 -26.365 6.218 1.00 45.81 991 GLY A CA 1
ATOM 7474 C C . GLY A 1 991 ? -17.503 -27.022 5.645 1.00 45.81 991 GLY A C 1
ATOM 7475 O O . GLY A 1 991 ? -16.631 -26.351 5.092 1.00 45.81 991 GLY A O 1
ATOM 7476 N N . ALA A 1 992 ? -17.440 -28.353 5.711 1.00 41.19 992 ALA A N 1
ATOM 7477 C CA . ALA A 1 992 ? -16.424 -29.157 5.043 1.00 41.19 992 ALA A CA 1
ATOM 7478 C C . ALA A 1 992 ? -16.523 -29.024 3.505 1.00 41.19 992 ALA A C 1
ATOM 7480 O O . ALA A 1 992 ? -17.242 -29.771 2.846 1.00 41.19 992 ALA A O 1
ATOM 7481 N N . SER A 1 993 ? -15.795 -28.072 2.914 1.00 28.00 993 SER A N 1
ATOM 7482 C CA . SER A 1 993 ? -15.482 -28.001 1.474 1.00 28.00 993 SER A CA 1
ATOM 7483 C C . SER A 1 993 ? -14.438 -26.907 1.227 1.00 28.00 993 SER A C 1
ATOM 7485 O O . SER A 1 993 ? -14.581 -25.835 1.798 1.00 28.00 993 SER A O 1
ATOM 7487 N N . LYS A 1 994 ? -13.411 -27.020 0.381 1.00 30.53 994 LYS A N 1
ATOM 7488 C CA . LYS A 1 994 ? -12.832 -28.068 -0.476 1.00 30.53 994 LYS A CA 1
ATOM 7489 C C . LYS A 1 994 ? -11.361 -27.647 -0.688 1.00 30.53 994 LYS A C 1
ATOM 7491 O O . LYS A 1 994 ? -11.072 -26.456 -0.632 1.00 30.53 994 LYS A O 1
ATOM 7496 N N . GLN A 1 995 ? -10.497 -28.639 -0.896 1.00 29.83 995 GLN A N 1
ATOM 7497 C CA . GLN A 1 995 ? -9.071 -28.521 -1.244 1.00 29.83 995 GLN A CA 1
ATOM 7498 C C . GLN A 1 995 ? -8.746 -27.445 -2.281 1.00 29.83 995 GLN A C 1
ATOM 7500 O O . GLN A 1 995 ? -9.571 -27.266 -3.209 1.00 29.83 995 GLN A O 1
#

Sequence (995 aa):
MSRANAAHLLFLFIAGTSFTVPPAISSPYSSDAAATFQIHVDTLATDALEGRGLGTRGIRLAERYIADRLAQAGFEAIGDGGSPFQKFAVATAIELDERSAALRLVSPDGERSLELGHDWAPFPIAGSGRFDGPLLFGGYALHAPERGYDDLENADLEGRVVLAFRYEPRENDAASPLDGTRPIPESAIAFKADALADRGAVALILVDGPLAKSADRLPRLTPTGPAAALPIIALSREAADRWLRPQGFDLAAEQAGIDSEMKPATRALPGLRVRGDLRLGRSMTQCRNIVFALPGTGALASEWVVLSAHHDHLGWGGARSMTPGARAIHNGADDNASGVAALLLAAGELEHLLASADSRRGVALVSFSAEEIGLRGSAHYVKHPPHPIEKTVAVINLDMVGRLSEDRLVVLDAGSSPAWGRWLDEVKGSSRLHLVRGGDAYGPSDQASFLKRGIPGVQLFSGAHSEYHSPADDPDLINAAGGALVAELAAALTVRAATAPTRPRIAAIFMPKRIAGDWRSGGASIGTIPDYSAFTGAERGVKISGVREGSPAEKAGLRGGDRIVEIEGIEIGDIGDYAYELRRRSPGDNVPIVVVREGERRALPLTLGSRSERGHTQDRGGSSHEGRTAGHPEDGASLSGGSGSRAHARRHQYAPHTSAPVYHAKEVHLRNIRQLTFGGENAEAYFSPDGESLIYQTTTRAEKEAGGCDRIYIYDIATGRRRAISEGLGRTTCGYFDWPEGKRVIYASTRSGGSECPPVPDHSQGYVWPLYPSYDLYSRNTDGSDDPAPLAAAPGYDAEATWCHQGGRIVFTSTRDGDIELYSMAEDGSELRRLTFEPGYDGGAFFNTDCTKIVFRASRPTGAALHDYRRLLSSDLVRPSHLEIYVMDADGGNPTTLTDDGAASFGPYFHPSGDEVIYSSNRGSEGGREFDLYMVALEGGEPERITFAAGFDGFPMFSPDGRSLIWGSNRNNELRGETNLFLADWVDAPGASKQ

pLDDT: mean 82.72, std 19.46, range [21.88, 98.75]

Foldseek 3Di:
DDDDDDDDDDDDPPPDPPPPQFDAPDDDDPVVLLVLLLVLLQQQLDVVLLQLAFQDPNVVVNLVVLLVLLVLLVWFQLADPRHQWPKDKDFFFKDWDPPWDFKWKFFPVGIDGDDEQPFKHWDQQADFFWAKAFEKEQELLFPCVVLVAHSCVPAQQASYEYEYEQFDAPCQAQPDSCNRVQGDQRRFPLNSLQSSVVNHHAAYEYEHQPPAPFDQGYDDRGNQDHHHPHGYMYGGPVNVCVRCVVLVDDRNVSSCVCNVPVYHPIGGSPRIMMTIGTDMDTDMGMDIKGKTKDAWADPLRLAEEEEEEESHAQRQAAPLALQHPRRARQSCSLQASLQSSLLSSLSNCQCVSQVPANGWYMYMYIHFYPFSSQLVRLLVCCVVPSHPLVRYQEYEYEGRQFQADQLEKEKEQCLQFPVSVVLLVSRCRPPPHDYQYAYQQADRGSVNSSSVVQHRYIYIHRFDDQCPSHSPSGSVNTNSSRSSSVSSSSSSSNSCQTRPPDRTGGDPVNDDPPSRHRFQQQQWDQQFGWGRRVGRDPDFFTATQAGHPPGLCVVLPHGHGKTFQDKQNRGGGDVVSVVVVRRSDHQQDFIFTWIQHPNDTDTTTTGTHGSDDDDDPDDDDDDDDDDDDDDDDDDDDDDDDDDDDPDPDPPDPDDDDDFWAQDDPPLLFFAPKDFLDAAFAKFQWDAALVRQKTKTKTDHPVCVVVVAEIFIWIAGPSSSDIDTQDPQFEHKDQKEAAADPRFKIKIWGLNQVTRGYDDDDDCVVPDKDFFPQSIFMWMATPVNPDDTDGALDAGTHWGLWYAANHAQKIWTWTCRVPATFIWMAGPRNHPIDTQDDAHWHWGNWDAANVRQKIKTKIDHDDDPRSVVQSVQSVVRIGDQAFIFMWMATNNNHDIDTQDDQRWRKDQWEDQNVRFKIKIKTQPPPPVRFFIFIWMATPVHDDIDTNDDTGGYWGNWDARNVNQKIKIWDSGPHPDPPYITIMMGGGDPDSDDDDD

Radius of gyration: 37.06 Å; chains: 1; bounding box: 117×81×107 Å